Protein 2KYW (pdb70)

Sequence (87 aa):
MDEDATITYVDDDKGGAQVGDIVTVTGKTDDSTTYTVTIPDGYEYVGTDGGVVSSDGKTVTITFAADDSDNVVIHLKHGLEHHHHHHMDEDATITYVDDDKGGAQVGDIVTVTGKTDDSTTYTVTIPDGYEYVGTDGGVVSSDGKTVTITFAADDSDNVVIHLKHGLEHHHHHHMDEDATITYVDDDKGGAQVGDIVTVTGKTDDSTTYTVTIPDGYEYVGTDGGVVSSDGKTVTITFAADDSDNVVIHLKHGLEHHHHHHMDEDATITYVDDDKGGAQVGDIVTVTGKTDDSTTYTVTIPDGYEYVGTDGGVVSSDGKTVTITFAADDSDNVVIHLKHGLEHHHHHHMDEDATITYVDDDKGGAQVGDIVTVTGKTDDSTTYTVTIPDGYEYVGTDGGVVSSDGKTVTITFAADDSDNVVIHLKHGLEHHHHHHMDEDATITYVDDDKGGAQVGDIVTVTGKTDDSTTYTVTIPDGYEYVGTDGGVVSSDGKTVTITFAADDSDNVVIHLKHGLEHHHHHHMDEDATITYVDDDKGGAQVGDIVTVTGKTDDSTTYTVTIPDGYEYVGTDGGVVSSDGKTVTITFAADDSDNVVIHLKHGLEHHHHHHMDEDATITYVDDDKGGAQVGDIVTVTGKTDDSTTYTVTIPDGYEYVGTDGGVVSSDGKTVTITFAADDSDNVVIHLKHGLEHHHHHHMDEDATITYVDDDKGGAQVGDIVTVTGKTDDSTTYTVTIPDGYEYVGTDGGVVSSDGKTVTITFAADDSDNVVIHLKHGLEHHHHHHMDEDATITYVDDDKGGAQVGDIVTVTGKTDDSTTYTVTIPDGYEYVGTDGGVVSSDGKTVTITFAADDSDNVVIHLKHGLEHHHHHHMDEDATITYVDDDKGGAQVGDIVTVTGKTDDSTTYTVTIPDGYEYVGTDGGVVSSDGKTVTITFAADDSDNVVIHLKHGLEHHHHHHMDEDATITYVDDDKGGAQVGDIVTVTGKTDDSTTYTVTIPDGYEYVGTDGGVVSSDGKTVTITFAADDSDNVVIHLKHGLEHHHHHHMDEDATITYVDDDKGGAQVGDIVTVTGKTDDSTTYTVTIPDGYEYVGTDGGVVSSDGKTVTITFAADDSDNVVIHLKHGLEHHHHHHMDEDATITYVDDDKGGAQVGDIVTVTGKTDDSTTYTVTIPDGYEYVGTDGGVVSSDGKTVTITFAADDSDNVVIHLKHGLEHHHHHHMDEDATITYVDDDKGGAQVGDIVTVTGKTDDSTTYTVTIPDGYEYVGTDGGVVSSDGKTVTITFAADDSDNVVIHLKHGLEHHHHHHMDEDATITYVDDDKGGAQVGDIVTVTGKTDDSTTYTVTIPDGYEYVGTDGGVVSSDGKTVTITFAADDSDNVVIHLKHGLEHHHHHH

CATH classification: 3.10.20.320

Radius of gyration: 13.81 Å; Cα contacts (8 Å, |Δi|>4): 197; chains: 1; bounding box: 30×42×24 Å

InterPro domains:
  IPR019931 LPXTG cell wall anchor motif [PF00746] (2972-3014)
  IPR019931 LPXTG cell wall anchor motif [PS50847] (2978-3017)
  IPR022263 KxYKxGKxW signal peptide [PF19258] (18-51)
  IPR022263 KxYKxGKxW signal peptide [TIGR03715] (20-42)
  IPR039715 Zinc finger CCHC domain-containing protein 10 [PTHR13491] (155-263)
  IPR041495 Mub B2-like domain [PF17966] (796-896)
  IPR041495 Mub B2-like domain [PF17966] (988-1091)
  IPR041495 Mub B2-like domain [PF17966] (1184-1286)
  IPR041495 Mub B2-like domain [PF17966] (1383-1483)
  IPR041495 Mub B2-like domain [PF17966] (1576-1679)
  IPR041495 Mub B2-like domain [PF17966] (1772-1871)
  IPR041495 Mub B2-like domain [PF17966] (1902-2004)
  IPR041495 Mub B2-like domain [PF17966] (2035-2137)
  IPR041495 Mub B2-like domain [PF17966] (2168-2269)
  IPR041495 Mub B2-like domain [PF17966] (2300-2401)
  IPR041495 Mub B2-like domain [PF17966] (2432-2532)
  IPR041495 Mub B2-like domain [PF17966] (2563-2664)
  IPR041495 Mub B2-like domain [PF17966] (2695-2792)
  IPR041495 Mub B2-like domain [PF17966] (2825-2921)

Organism: Pediococcus pentosaceus (strain ATCC 25745 / CCUG 21536 / LMG 10740 / 183-1w) (NCBI:txid278197)

Foldseek 3Di:
DKFKAKEWEFEVVVVGHTDPDIDIDIGAQVDKDKAADDADPQKAFDDKFAFDADPRRGIGMARGDPVHRNNMYTYIYGPDDDDPPDD

B-factor: mean 37.83, std 23.38, range [0.03, 75.55]

Nearest PDB structures (foldseek):
  2kyw-assembly1_A  TM=8.623E-01  e=5.096E-13  Pediococcus pentosaceus ATCC 25745
  7yl6-assembly1_A  TM=8.262E-01  e=1.524E-02  Lactococcus lactis subsp. lactis
  7yl4-assembly2_B  TM=8.220E-01  e=3.193E-02  Lactococcus lactis subsp. lactis
  7yl5-assembly2_B  TM=7.245E-01  e=5.033E-02  Lactococcus lactis subsp. lactis
  3irz-assembly1_A  TM=5.062E-01  e=4.372E-01  Staphylococcus saprophyticus subsp. saprophyticus ATCC 15305 = NCTC 7292

Solvent-accessible surface area: 5656 Å² total; per-residue (Å²): 200,119,10,47,0,30,1,25,12,20,5,48,69,130,84,38,52,96,11,52,101,82,44,96,46,87,21,84,80,136,79,82,51,117,48,84,13,85,96,23,78,23,30,87,77,72,22,25,69,53,4,111,63,43,134,76,8,129,50,0,63,0,55,6,20,83,145,110,31,20,84,0,40,0,51,0,88,74,41,173,108,159,179,95,143,108,123

Secondary structure (DSSP, 8-state):
--EEEEEEEEETTTTTEEEEEEEEEEE-TT-EEEEE----TTEEEEEEESSEE-TTSSEEEEE--SSS---EEEEEEE----SS---

Structure (mmCIF, N/CA/C/O backbone):
data_2KYW
#
_entry.id   2KYW
#
loop_
_atom_site.group_PDB
_atom_site.id
_atom_site.type_symbol
_atom_site.label_atom_id
_atom_site.label_alt_id
_atom_site.label_comp_id
_atom_site.label_asym_id
_atom_site.label_entity_id
_atom_site.label_seq_id
_atom_site.pdbx_PDB_ins_code
_atom_site.Cartn_x
_atom_site.Cartn_y
_atom_site.Cartn_z
_atom_site.occupancy
_atom_site.B_iso_or_equiv
_atom_site.auth_seq_id
_atom_site.auth_comp_id
_atom_site.auth_asym_id
_atom_site.auth_atom_id
_atom_site.pdbx_PDB_model_num
ATOM 1 N N . MET A 1 1 ? -5.724 23.740 1.746 1.00 33.00 1 MET A N 1
ATOM 2 C CA . MET A 1 1 ? -4.728 22.754 2.253 1.00 21.21 1 MET A CA 1
ATOM 3 C C . MET A 1 1 ? -4.930 21.362 1.620 1.00 72.02 1 MET A C 1
ATOM 4 O O . MET A 1 1 ? -6.016 20.788 1.696 1.00 30.21 1 MET A O 1
ATOM 20 N N . ASP A 1 2 ? -3.863 20.847 0.980 1.00 61.22 2 ASP A N 1
ATOM 21 C CA . ASP A 1 2 ? -3.816 19.473 0.441 1.00 50.33 2 ASP A CA 1
ATOM 22 C C . ASP A 1 2 ? -3.270 18.490 1.507 1.00 33.04 2 ASP A C 1
ATOM 23 O O . ASP A 1 2 ? -2.279 18.783 2.186 1.00 5.31 2 ASP A O 1
ATOM 32 N N . GLU A 1 3 ? -3.930 17.332 1.653 1.00 55.44 3 GLU A N 1
ATOM 33 C CA . GLU A 1 3 ? -3.468 16.231 2.528 1.00 22.31 3 GLU A CA 1
ATOM 34 C C . GLU A 1 3 ? -3.090 14.991 1.683 1.00 62.31 3 GLU A C 1
ATOM 35 O O . GLU A 1 3 ? -3.711 14.702 0.653 1.00 64.33 3 GLU A O 1
ATOM 47 N N . ASP A 1 4 ? -2.053 14.268 2.140 1.00 23.23 4 ASP A N 1
ATOM 48 C CA . ASP A 1 4 ? -1.403 13.183 1.372 1.00 25.11 4 ASP A CA 1
ATOM 49 C C . ASP A 1 4 ? -1.721 11.772 1.916 1.00 74.34 4 ASP A C 1
ATOM 50 O O . ASP A 1 4 ? -2.300 11.601 2.999 1.00 22.44 4 ASP A O 1
ATOM 59 N N . ALA A 1 5 ? -1.333 10.778 1.108 1.00 2.04 5 ALA A N 1
ATOM 60 C CA . ALA A 1 5 ? -1.367 9.350 1.444 1.00 4.44 5 ALA A CA 1
ATOM 61 C C . ALA A 1 5 ? -0.193 8.655 0.714 1.00 24.41 5 ALA A C 1
ATOM 62 O O . ALA A 1 5 ? -0.114 8.694 -0.522 1.00 22.11 5 ALA A O 1
ATOM 69 N N . THR A 1 6 ? 0.739 8.051 1.473 1.00 53.02 6 THR A N 1
ATOM 70 C CA . THR A 1 6 ? 1.939 7.401 0.897 1.00 14.41 6 THR A CA 1
ATOM 71 C C . THR A 1 6 ? 1.791 5.873 0.952 1.00 13.22 6 THR A C 1
ATOM 72 O O . THR A 1 6 ? 1.599 5.290 2.022 1.00 64.33 6 THR A O 1
ATOM 83 N N . ILE A 1 7 ? 1.905 5.231 -0.215 1.00 14.31 7 ILE A N 1
ATOM 84 C CA . ILE A 1 7 ? 1.740 3.775 -0.356 1.00 72.24 7 ILE A CA 1
ATOM 85 C C . ILE A 1 7 ? 3.131 3.133 -0.503 1.00 51.21 7 ILE A C 1
ATOM 86 O O . ILE A 1 7 ? 3.711 3.122 -1.597 1.00 4.33 7 ILE A O 1
ATOM 102 N N . THR A 1 8 ? 3.675 2.614 0.599 1.00 20.34 8 THR A N 1
ATOM 103 C CA . THR A 1 8 ? 5.049 2.087 0.629 1.00 45.30 8 THR A CA 1
ATOM 104 C C . THR A 1 8 ? 5.025 0.548 0.673 1.00 12.41 8 THR A C 1
ATOM 105 O O . THR A 1 8 ? 4.585 -0.051 1.669 1.00 41.05 8 THR A O 1
ATOM 116 N N . TYR A 1 9 ? 5.466 -0.085 -0.429 1.00 71.13 9 TYR A N 1
ATOM 117 C CA . TYR A 1 9 ? 5.713 -1.536 -0.469 1.00 3.33 9 TYR A CA 1
ATOM 118 C C . TYR A 1 9 ? 7.001 -1.846 0.320 1.00 15.45 9 TYR A C 1
ATOM 119 O O . TYR A 1 9 ? 8.050 -1.248 0.066 1.00 43.33 9 TYR A O 1
ATOM 137 N N . VAL A 1 10 ? 6.890 -2.741 1.305 1.00 43.04 10 VAL A N 1
ATOM 138 C CA . VAL A 1 10 ? 8.014 -3.159 2.168 1.00 24.34 10 VAL A CA 1
ATOM 139 C C . VAL A 1 10 ? 8.147 -4.689 2.171 1.00 72.42 10 VAL A C 1
ATOM 140 O O . VAL A 1 10 ? 7.156 -5.412 2.002 1.00 21.11 10 VAL A O 1
ATOM 153 N N . ASP A 1 11 ? 9.376 -5.177 2.367 1.00 4.35 11 ASP A N 1
ATOM 154 C CA . ASP A 1 11 ? 9.665 -6.614 2.381 1.00 12.45 11 ASP A CA 1
ATOM 155 C C . ASP A 1 11 ? 9.595 -7.138 3.828 1.00 43.30 11 ASP A C 1
ATOM 156 O O . ASP A 1 11 ? 10.551 -7.018 4.597 1.00 41.34 11 ASP A O 1
ATOM 165 N N . ASP A 1 12 ? 8.431 -7.701 4.175 1.00 22.25 12 ASP A N 1
ATOM 166 C CA . ASP A 1 12 ? 8.138 -8.285 5.495 1.00 1.43 12 ASP A CA 1
ATOM 167 C C . ASP A 1 12 ? 9.073 -9.485 5.840 1.00 13.54 12 ASP A C 1
ATOM 168 O O . ASP A 1 12 ? 9.210 -9.855 7.008 1.00 25.32 12 ASP A O 1
ATOM 177 N N . ASP A 1 13 ? 9.706 -10.080 4.810 1.00 63.43 13 ASP A N 1
ATOM 178 C CA . ASP A 1 13 ? 10.701 -11.169 4.976 1.00 62.04 13 ASP A CA 1
ATOM 179 C C . ASP A 1 13 ? 12.098 -10.597 5.350 1.00 23.23 13 ASP A C 1
ATOM 180 O O . ASP A 1 13 ? 12.895 -11.262 6.016 1.00 54.13 13 ASP A O 1
ATOM 189 N N . LYS A 1 14 ? 12.370 -9.342 4.943 1.00 14.40 14 LYS A N 1
ATOM 190 C CA . LYS A 1 14 ? 13.700 -8.699 5.091 1.00 12.33 14 LYS A CA 1
ATOM 191 C C . LYS A 1 14 ? 13.623 -7.496 6.078 1.00 12.14 14 LYS A C 1
ATOM 192 O O . LYS A 1 14 ? 14.231 -6.437 5.862 1.00 73.01 14 LYS A O 1
ATOM 211 N N . GLY A 1 15 ? 12.872 -7.699 7.179 1.00 44.42 15 GLY A N 1
ATOM 212 C CA . GLY A 1 15 ? 12.733 -6.702 8.260 1.00 4.03 15 GLY A CA 1
ATOM 213 C C . GLY A 1 15 ? 12.098 -5.365 7.842 1.00 24.13 15 GLY A C 1
ATOM 214 O O . GLY A 1 15 ? 12.392 -4.318 8.430 1.00 65.35 15 GLY A O 1
ATOM 218 N N . GLY A 1 16 ? 11.229 -5.409 6.820 1.00 13.42 16 GLY A N 1
ATOM 219 C CA . GLY A 1 16 ? 10.515 -4.221 6.322 1.00 15.44 16 GLY A CA 1
ATOM 220 C C . GLY A 1 16 ? 11.323 -3.343 5.348 1.00 71.40 16 GLY A C 1
ATOM 221 O O . GLY A 1 16 ? 11.027 -2.155 5.205 1.00 71.42 16 GLY A O 1
ATOM 225 N N . ALA A 1 17 ? 12.336 -3.928 4.669 1.00 72.33 17 ALA A N 1
ATOM 226 C CA . ALA A 1 17 ? 13.168 -3.204 3.665 1.00 34.21 17 ALA A CA 1
ATOM 227 C C . ALA A 1 17 ? 12.372 -2.948 2.360 1.00 41.24 17 ALA A C 1
ATOM 228 O O . ALA A 1 17 ? 11.782 -3.868 1.814 1.00 55.21 17 ALA A O 1
ATOM 235 N N . GLN A 1 18 ? 12.411 -1.709 1.851 1.00 65.32 18 GLN A N 1
ATOM 236 C CA . GLN A 1 18 ? 11.482 -1.238 0.788 1.00 2.33 18 GLN A CA 1
ATOM 237 C C . GLN A 1 18 ? 11.588 -2.044 -0.547 1.00 3.02 18 GLN A C 1
ATOM 238 O O . GLN A 1 18 ? 12.681 -2.262 -1.078 1.00 72.25 18 GLN A O 1
ATOM 252 N N . VAL A 1 19 ? 10.417 -2.466 -1.068 1.00 55.11 19 VAL A N 1
ATOM 253 C CA . VAL A 1 19 ? 10.279 -3.109 -2.393 1.00 12.52 19 VAL A CA 1
ATOM 254 C C . VAL A 1 19 ? 9.843 -2.033 -3.417 1.00 34.00 19 VAL A C 1
ATOM 255 O O . VAL A 1 19 ? 8.726 -1.510 -3.336 1.00 61.23 19 VAL A O 1
ATOM 268 N N . GLY A 1 20 ? 10.738 -1.689 -4.354 1.00 31.24 20 GLY A N 1
ATOM 269 C CA . GLY A 1 20 ? 10.456 -0.650 -5.353 1.00 2.51 20 GLY A CA 1
ATOM 270 C C . GLY A 1 20 ? 10.564 0.773 -4.794 1.00 13.21 20 GLY A C 1
ATOM 271 O O . GLY A 1 20 ? 11.658 1.211 -4.414 1.00 21.15 20 GLY A O 1
ATOM 275 N N . ASP A 1 21 ? 9.424 1.488 -4.724 1.00 25.35 21 ASP A N 1
ATOM 276 C CA . ASP A 1 21 ? 9.382 2.895 -4.266 1.00 64.52 21 ASP A CA 1
ATOM 277 C C . ASP A 1 21 ? 8.030 3.253 -3.592 1.00 61.20 21 ASP A C 1
ATOM 278 O O . ASP A 1 21 ? 7.078 2.463 -3.599 1.00 33.23 21 ASP A O 1
ATOM 287 N N . ILE A 1 22 ? 7.980 4.464 -2.996 1.00 4.44 22 ILE A N 1
ATOM 288 C CA . ILE A 1 22 ? 6.760 5.024 -2.374 1.00 71.15 22 ILE A CA 1
ATOM 289 C C . ILE A 1 22 ? 5.839 5.649 -3.453 1.00 55.24 22 ILE A C 1
ATOM 290 O O . ILE A 1 22 ? 6.303 6.423 -4.297 1.00 43.11 22 ILE A O 1
ATOM 306 N N . VAL A 1 23 ? 4.534 5.326 -3.405 1.00 10.42 23 VAL A N 1
ATOM 307 C CA . VAL A 1 23 ? 3.526 5.945 -4.287 1.00 62.33 23 VAL A CA 1
ATOM 308 C C . VAL A 1 23 ? 2.894 7.155 -3.552 1.00 43.30 23 VAL A C 1
ATOM 309 O O . VAL A 1 23 ? 2.040 6.982 -2.671 1.00 64.13 23 VAL A O 1
ATOM 322 N N . THR A 1 24 ? 3.345 8.372 -3.895 1.00 63.24 24 THR A N 1
ATOM 323 C CA . THR A 1 24 ? 2.847 9.617 -3.271 1.00 5.35 24 THR A CA 1
ATOM 324 C C . THR A 1 24 ? 1.592 10.114 -4.014 1.00 23.34 24 THR A C 1
ATOM 325 O O . THR A 1 24 ? 1.687 10.609 -5.147 1.00 3.22 24 THR A O 1
ATOM 336 N N . VAL A 1 25 ? 0.416 9.948 -3.394 1.00 61.43 25 VAL A N 1
ATOM 337 C CA . VAL A 1 25 ? -0.853 10.497 -3.923 1.00 62.02 25 VAL A CA 1
ATOM 338 C C . VAL A 1 25 ? -1.420 11.552 -2.941 1.00 41.53 25 VAL A C 1
ATOM 339 O O . VAL A 1 25 ? -1.355 11.381 -1.720 1.00 4.43 25 VAL A O 1
ATOM 352 N N . THR A 1 26 ? -1.950 12.663 -3.488 1.00 44.30 26 THR A N 1
ATOM 353 C CA . THR A 1 26 ? -2.473 13.800 -2.685 1.00 14.14 26 THR A CA 1
ATOM 354 C C . THR A 1 26 ? -3.884 14.198 -3.154 1.00 65.45 26 THR A C 1
ATOM 355 O O . THR A 1 26 ? -4.271 13.934 -4.300 1.00 12.00 26 THR A O 1
ATOM 366 N N . GLY A 1 27 ? -4.639 14.831 -2.250 1.00 51.21 27 GLY A N 1
ATOM 367 C CA . GLY A 1 27 ? -6.008 15.280 -2.529 1.00 73.40 27 GLY A CA 1
ATOM 368 C C . GLY A 1 27 ? -6.654 15.924 -1.306 1.00 34.30 27 GLY A C 1
ATOM 369 O O . GLY A 1 27 ? -5.989 16.669 -0.576 1.00 31.40 27 GLY A O 1
ATOM 373 N N . LYS A 1 28 ? -7.950 15.650 -1.076 1.00 35.12 28 LYS A N 1
ATOM 374 C CA . LYS A 1 28 ? -8.683 16.181 0.100 1.00 31.10 28 LYS A CA 1
ATOM 375 C C . LYS A 1 28 ? -9.310 15.018 0.908 1.00 0.22 28 LYS A C 1
ATOM 376 O O . LYS A 1 28 ? -9.527 13.937 0.360 1.00 31.42 28 LYS A O 1
ATOM 395 N N . THR A 1 29 ? -9.563 15.241 2.219 1.00 32.10 29 THR A N 1
ATOM 396 C CA . THR A 1 29 ? -10.330 14.291 3.084 1.00 44.31 29 THR A CA 1
ATOM 397 C C . THR A 1 29 ? -11.724 13.922 2.485 1.00 44.32 29 THR A C 1
ATOM 398 O O . THR A 1 29 ? -12.229 12.806 2.689 1.00 42.54 29 THR A O 1
ATOM 409 N N . ASP A 1 30 ? -12.323 14.868 1.733 1.00 1.25 30 ASP A N 1
ATOM 410 C CA . ASP A 1 30 ? -13.590 14.643 0.992 1.00 64.33 30 ASP A CA 1
ATOM 411 C C . ASP A 1 30 ? -13.447 13.545 -0.103 1.00 32.20 30 ASP A C 1
ATOM 412 O O . ASP A 1 30 ? -14.414 12.843 -0.423 1.00 31.54 30 ASP A O 1
ATOM 421 N N . ASP A 1 31 ? -12.238 13.420 -0.668 1.00 44.12 31 ASP A N 1
ATOM 422 C CA . ASP A 1 31 ? -11.927 12.448 -1.734 1.00 0.11 31 ASP A CA 1
ATOM 423 C C . ASP A 1 31 ? -11.387 11.117 -1.161 1.00 42.30 31 ASP A C 1
ATOM 424 O O . ASP A 1 31 ? -10.541 11.107 -0.254 1.00 3.53 31 ASP A O 1
ATOM 433 N N . SER A 1 32 ? -11.896 9.998 -1.700 1.00 63.33 32 SER A N 1
ATOM 434 C CA . SER A 1 32 ? -11.344 8.647 -1.453 1.00 61.20 32 SER A CA 1
ATOM 435 C C . SER A 1 32 ? -10.890 8.013 -2.788 1.00 43.22 32 SER A C 1
ATOM 436 O O . SER A 1 32 ? -11.580 8.122 -3.808 1.00 65.32 32 SER A O 1
ATOM 444 N N . THR A 1 33 ? -9.725 7.352 -2.766 1.00 71.22 33 THR A N 1
ATOM 445 C CA . THR A 1 33 ? -9.133 6.679 -3.954 1.00 22.10 33 THR A CA 1
ATOM 446 C C . THR A 1 33 ? -9.188 5.140 -3.823 1.00 31.03 33 THR A C 1
ATOM 447 O O . THR A 1 33 ? -9.220 4.602 -2.721 1.00 11.40 33 THR A O 1
ATOM 458 N N . THR A 1 34 ? -9.228 4.445 -4.973 1.00 32.44 34 THR A N 1
ATOM 459 C CA . THR A 1 34 ? -9.145 2.962 -5.045 1.00 52.34 34 THR A CA 1
ATOM 460 C C . THR A 1 34 ? -7.821 2.546 -5.737 1.00 0.44 34 THR A C 1
ATOM 461 O O . THR A 1 34 ? -7.604 2.847 -6.921 1.00 42.43 34 THR A O 1
ATOM 472 N N . TYR A 1 35 ? -6.933 1.859 -4.995 1.00 65.14 35 TYR A N 1
ATOM 473 C CA . TYR A 1 35 ? -5.584 1.469 -5.480 1.00 43.05 35 TYR A CA 1
ATOM 474 C C . TYR A 1 35 ? -5.446 -0.067 -5.565 1.00 11.15 35 TYR A C 1
ATOM 475 O O . TYR A 1 35 ? -5.666 -0.766 -4.575 1.00 23.41 35 TYR A O 1
ATOM 493 N N . THR A 1 36 ? -5.063 -0.580 -6.748 1.00 34.30 36 THR A N 1
ATOM 494 C CA . THR A 1 36 ? -4.764 -2.014 -6.940 1.00 0.43 36 THR A CA 1
ATOM 495 C C . THR A 1 36 ? -3.301 -2.312 -6.524 1.00 10.43 36 THR A C 1
ATOM 496 O O . THR A 1 36 ? -2.371 -1.635 -6.975 1.00 53.34 36 THR A O 1
ATOM 507 N N . VAL A 1 37 ? -3.128 -3.331 -5.666 1.00 5.55 37 VAL A N 1
ATOM 508 C CA . VAL A 1 37 ? -1.812 -3.788 -5.177 1.00 32.02 37 VAL A CA 1
ATOM 509 C C . VAL A 1 37 ? -1.071 -4.572 -6.291 1.00 43.34 37 VAL A C 1
ATOM 510 O O . VAL A 1 37 ? -1.641 -5.475 -6.918 1.00 73.31 37 VAL A O 1
ATOM 523 N N . THR A 1 38 ? 0.202 -4.217 -6.512 1.00 62.42 38 THR A N 1
ATOM 524 C CA . THR A 1 38 ? 1.039 -4.771 -7.592 1.00 54.30 38 THR A CA 1
ATOM 525 C C . THR A 1 38 ? 2.066 -5.757 -6.999 1.00 74.05 38 THR A C 1
ATOM 526 O O . THR A 1 38 ? 2.939 -5.363 -6.220 1.00 15.14 38 THR A O 1
ATOM 537 N N . ILE A 1 39 ? 1.932 -7.046 -7.350 1.00 31.33 39 ILE A N 1
ATOM 538 C CA . ILE A 1 39 ? 2.794 -8.130 -6.824 1.00 3.14 39 ILE A CA 1
ATOM 539 C C . ILE A 1 39 ? 3.999 -8.393 -7.774 1.00 20.33 39 ILE A C 1
ATOM 540 O O . ILE A 1 39 ? 3.809 -8.916 -8.881 1.00 12.24 39 ILE A O 1
ATOM 556 N N . PRO A 1 40 ? 5.255 -7.996 -7.375 1.00 23.40 40 PRO A N 1
ATOM 557 C CA . PRO A 1 40 ? 6.463 -8.178 -8.217 1.00 62.31 40 PRO A CA 1
ATOM 558 C C . PRO A 1 40 ? 7.106 -9.595 -8.100 1.00 52.22 40 PRO A C 1
ATOM 559 O O . PRO A 1 40 ? 6.750 -10.380 -7.215 1.00 54.31 40 PRO A O 1
ATOM 570 N N . ASP A 1 41 ? 8.075 -9.879 -9.002 1.00 63.22 41 ASP A N 1
ATOM 571 C CA . ASP A 1 41 ? 8.708 -11.219 -9.165 1.00 51.32 41 ASP A CA 1
ATOM 572 C C . ASP A 1 41 ? 9.452 -11.726 -7.899 1.00 22.51 41 ASP A C 1
ATOM 573 O O . ASP A 1 41 ? 10.526 -11.219 -7.551 1.00 73.43 41 ASP A O 1
ATOM 582 N N . GLY A 1 42 ? 8.866 -12.754 -7.245 1.00 52.15 42 GLY A N 1
ATOM 583 C CA . GLY A 1 42 ? 9.463 -13.405 -6.066 1.00 54.33 42 GLY A CA 1
ATOM 584 C C . GLY A 1 42 ? 8.980 -12.848 -4.720 1.00 33.31 42 GLY A C 1
ATOM 585 O O . GLY A 1 42 ? 9.551 -13.183 -3.677 1.00 61.35 42 GLY A O 1
ATOM 589 N N . TYR A 1 43 ? 7.927 -11.999 -4.736 1.00 70.41 43 TYR A N 1
ATOM 590 C CA . TYR A 1 43 ? 7.368 -11.365 -3.508 1.00 73.51 43 TYR A CA 1
ATOM 591 C C . TYR A 1 43 ? 5.876 -11.768 -3.315 1.00 64.22 43 TYR A C 1
ATOM 592 O O . TYR A 1 43 ? 5.121 -11.852 -4.284 1.00 61.03 43 TYR A O 1
ATOM 610 N N . GLU A 1 44 ? 5.471 -12.023 -2.047 1.00 43.34 44 GLU A N 1
ATOM 611 C CA . GLU A 1 44 ? 4.142 -12.604 -1.687 1.00 15.45 44 GLU A CA 1
ATOM 612 C C . GLU A 1 44 ? 3.328 -11.617 -0.810 1.00 20.52 44 GLU A C 1
ATOM 613 O O . GLU A 1 44 ? 3.848 -11.134 0.197 1.00 31.43 44 GLU A O 1
ATOM 625 N N . TYR A 1 45 ? 2.053 -11.340 -1.174 1.00 51.22 45 TYR A N 1
ATOM 626 C CA . TYR A 1 45 ? 1.165 -10.437 -0.385 1.00 1.34 45 TYR A CA 1
ATOM 627 C C . TYR A 1 45 ? 0.874 -11.003 1.031 1.00 72.02 45 TYR A C 1
ATOM 628 O O . TYR A 1 45 ? 0.247 -12.057 1.174 1.00 25.25 45 TYR A O 1
ATOM 646 N N . VAL A 1 46 ? 1.344 -10.283 2.064 1.00 53.00 46 VAL A N 1
ATOM 647 C CA . VAL A 1 46 ? 1.129 -10.650 3.483 1.00 3.34 46 VAL A CA 1
ATOM 648 C C . VAL A 1 46 ? -0.117 -9.921 4.038 1.00 22.32 46 VAL A C 1
ATOM 649 O O . VAL A 1 46 ? -1.055 -10.553 4.543 1.00 62.24 46 VAL A O 1
ATOM 662 N N . GLY A 1 47 ? -0.112 -8.578 3.915 1.00 13.05 47 GLY A N 1
ATOM 663 C CA . GLY A 1 47 ? -1.199 -7.738 4.435 1.00 21.23 47 GLY A CA 1
ATOM 664 C C . GLY A 1 47 ? -1.001 -6.242 4.172 1.00 4.44 47 GLY A C 1
ATOM 665 O O . GLY A 1 47 ? 0.060 -5.816 3.701 1.00 70.35 47 GLY A O 1
ATOM 669 N N . THR A 1 48 ? -2.035 -5.445 4.495 1.00 15.11 48 THR A N 1
ATOM 670 C CA . THR A 1 48 ? -2.034 -3.971 4.320 1.00 22.53 48 THR A CA 1
ATOM 671 C C . THR A 1 48 ? -2.627 -3.286 5.570 1.00 34.32 48 THR A C 1
ATOM 672 O O . THR A 1 48 ? -3.610 -3.769 6.136 1.00 54.31 48 THR A O 1
ATOM 683 N N . ASP A 1 49 ? -2.023 -2.159 5.984 1.00 11.44 49 ASP A N 1
ATOM 684 C CA . ASP A 1 49 ? -2.505 -1.341 7.125 1.00 61.34 49 ASP A CA 1
ATOM 685 C C . ASP A 1 49 ? -2.591 0.153 6.734 1.00 62.14 49 ASP A C 1
ATOM 686 O O . ASP A 1 49 ? -1.883 0.609 5.831 1.00 34.44 49 ASP A O 1
ATOM 695 N N . GLY A 1 50 ? -3.478 0.894 7.417 1.00 75.33 50 GLY A N 1
ATOM 696 C CA . GLY A 1 50 ? -3.889 2.239 6.980 1.00 65.14 50 GLY A CA 1
ATOM 697 C C . GLY A 1 50 ? -5.154 2.151 6.133 1.00 73.10 50 GLY A C 1
ATOM 698 O O . GLY A 1 50 ? -6.094 1.464 6.555 1.00 62.44 50 GLY A O 1
ATOM 702 N N . GLY A 1 51 ? -5.229 2.955 5.038 1.00 3.43 51 GLY A N 1
ATOM 703 C CA . GLY A 1 51 ? -6.044 2.658 3.822 1.00 70.14 51 GLY A CA 1
ATOM 704 C C . GLY A 1 51 ? -6.906 1.379 3.867 1.00 1.30 51 GLY A C 1
ATOM 705 O O . GLY A 1 51 ? -6.362 0.265 3.925 1.00 3.45 51 GLY A O 1
ATOM 709 N N . VAL A 1 52 ? -8.237 1.549 3.803 1.00 61.45 52 VAL A N 1
ATOM 710 C CA . VAL A 1 52 ? -9.212 0.466 4.082 1.00 61.53 52 VAL A CA 1
ATOM 711 C C . VAL A 1 52 ? -9.130 -0.638 2.995 1.00 1.03 52 VAL A C 1
ATOM 712 O O . VAL A 1 52 ? -9.579 -0.445 1.865 1.00 75.40 52 VAL A O 1
ATOM 725 N N . VAL A 1 53 ? -8.541 -1.794 3.355 1.00 40.21 53 VAL A N 1
ATOM 726 C CA . VAL A 1 53 ? -8.270 -2.888 2.397 1.00 45.31 53 VAL A CA 1
ATOM 727 C C . VAL A 1 53 ? -9.561 -3.698 2.082 1.00 4.14 53 VAL A C 1
ATOM 728 O O . VAL A 1 53 ? -10.393 -3.944 2.971 1.00 62.02 53 VAL A O 1
ATOM 741 N N . SER A 1 54 ? -9.732 -4.073 0.802 1.00 71.24 54 SER A N 1
ATOM 742 C CA . SER A 1 54 ? -10.904 -4.851 0.329 1.00 12.31 54 SER A CA 1
ATOM 743 C C . SER A 1 54 ? -10.853 -6.317 0.817 1.00 55.42 54 SER A C 1
ATOM 744 O O . SER A 1 54 ? -9.800 -6.806 1.247 1.00 41.22 54 SER A O 1
ATOM 752 N N . SER A 1 55 ? -12.001 -7.022 0.719 1.00 51.15 55 SER A N 1
ATOM 753 C CA . SER A 1 55 ? -12.132 -8.437 1.159 1.00 21.05 55 SER A CA 1
ATOM 754 C C . SER A 1 55 ? -11.243 -9.401 0.331 1.00 3.21 55 SER A C 1
ATOM 755 O O . SER A 1 55 ? -10.838 -10.458 0.827 1.00 75.21 55 SER A O 1
ATOM 763 N N . ASP A 1 56 ? -10.960 -9.034 -0.933 1.00 21.24 56 ASP A N 1
ATOM 764 C CA . ASP A 1 56 ? -10.055 -9.808 -1.821 1.00 13.52 56 ASP A CA 1
ATOM 765 C C . ASP A 1 56 ? -8.554 -9.482 -1.565 1.00 63.21 56 ASP A C 1
ATOM 766 O O . ASP A 1 56 ? -7.674 -10.247 -1.981 1.00 32.01 56 ASP A O 1
ATOM 775 N N . GLY A 1 57 ? -8.276 -8.328 -0.910 1.00 23.53 57 GLY A N 1
ATOM 776 C CA . GLY A 1 57 ? -6.897 -7.908 -0.571 1.00 44.32 57 GLY A CA 1
ATOM 777 C C . GLY A 1 57 ? -6.097 -7.276 -1.730 1.00 64.45 57 GLY A C 1
ATOM 778 O O . GLY A 1 57 ? -5.121 -6.555 -1.493 1.00 74.55 57 GLY A O 1
ATOM 782 N N . LYS A 1 58 ? -6.521 -7.538 -2.982 1.00 44.32 58 LYS A N 1
ATOM 783 C CA . LYS A 1 58 ? -5.815 -7.086 -4.208 1.00 13.30 58 LYS A CA 1
ATOM 784 C C . LYS A 1 58 ? -6.100 -5.602 -4.528 1.00 34.10 58 LYS A C 1
ATOM 785 O O . LYS A 1 58 ? -5.420 -5.009 -5.359 1.00 73.33 58 LYS A O 1
ATOM 804 N N . THR A 1 59 ? -7.159 -5.040 -3.915 1.00 12.32 59 THR A N 1
ATOM 805 C CA . THR A 1 59 ? -7.483 -3.592 -3.998 1.00 24.55 59 THR A CA 1
ATOM 806 C C . THR A 1 59 ? -7.643 -2.986 -2.583 1.00 12.44 59 THR A C 1
ATOM 807 O O . THR A 1 59 ? -7.973 -3.691 -1.622 1.00 34.41 59 THR A O 1
ATOM 818 N N . VAL A 1 60 ? -7.371 -1.671 -2.465 1.00 14.50 60 VAL A N 1
ATOM 819 C CA . VAL A 1 60 ? -7.372 -0.924 -1.178 1.00 4.30 60 VAL A CA 1
ATOM 820 C C . VAL A 1 60 ? -8.045 0.465 -1.370 1.00 52.32 60 VAL A C 1
ATOM 821 O O . VAL A 1 60 ? -7.551 1.284 -2.154 1.00 41.30 60 VAL A O 1
ATOM 834 N N . THR A 1 61 ? -9.164 0.734 -0.657 1.00 42.13 61 THR A N 1
ATOM 835 C CA . THR A 1 61 ? -9.807 2.073 -0.656 1.00 64.42 61 THR A CA 1
ATOM 836 C C . THR A 1 61 ? -9.102 3.006 0.366 1.00 0.03 61 THR A C 1
ATOM 837 O O . THR A 1 61 ? -9.295 2.903 1.575 1.00 4.11 61 THR A O 1
ATOM 848 N N . ILE A 1 62 ? -8.279 3.909 -0.161 1.00 30.42 62 ILE A N 1
ATOM 849 C CA . ILE A 1 62 ? -7.463 4.873 0.613 1.00 73.41 62 ILE A CA 1
ATOM 850 C C . ILE A 1 62 ? -8.228 6.213 0.773 1.00 74.24 62 ILE A C 1
ATOM 851 O O . ILE A 1 62 ? -9.056 6.553 -0.075 1.00 65.42 62 ILE A O 1
ATOM 867 N N . THR A 1 63 ? -7.990 6.956 1.872 1.00 40.34 63 THR A N 1
ATOM 868 C CA . THR A 1 63 ? -8.572 8.314 2.060 1.00 31.42 63 THR A CA 1
ATOM 869 C C . THR A 1 63 ? -7.543 9.257 2.717 1.00 4.44 63 THR A C 1
ATOM 870 O O . THR A 1 63 ? -6.925 8.908 3.724 1.00 40.04 63 THR A O 1
ATOM 881 N N . PHE A 1 64 ? -7.413 10.465 2.149 1.00 2.24 64 PHE A N 1
ATOM 882 C CA . PHE A 1 64 ? -6.386 11.454 2.537 1.00 71.51 64 PHE A CA 1
ATOM 883 C C . PHE A 1 64 ? -6.704 12.091 3.915 1.00 61.44 64 PHE A C 1
ATOM 884 O O . PHE A 1 64 ? -7.855 12.444 4.195 1.00 71.14 64 PHE A O 1
ATOM 901 N N . ALA A 1 65 ? -5.674 12.238 4.767 1.00 75.44 65 ALA A N 1
ATOM 902 C CA . ALA A 1 65 ? -5.834 12.779 6.140 1.00 22.21 65 ALA A CA 1
ATOM 903 C C . ALA A 1 65 ? -4.756 13.836 6.458 1.00 64.52 65 ALA A C 1
ATOM 904 O O . ALA A 1 65 ? -3.573 13.620 6.195 1.00 14.43 65 ALA A O 1
ATOM 911 N N . ALA A 1 66 ? -5.178 15.000 6.985 1.00 32.31 66 ALA A N 1
ATOM 912 C CA . ALA A 1 66 ? -4.253 16.034 7.509 1.00 54.42 66 ALA A CA 1
ATOM 913 C C . ALA A 1 66 ? -3.733 15.659 8.920 1.00 51.35 66 ALA A C 1
ATOM 914 O O . ALA A 1 66 ? -2.690 16.154 9.363 1.00 51.14 66 ALA A O 1
ATOM 921 N N . ASP A 1 67 ? -4.483 14.781 9.613 1.00 42.43 67 ASP A N 1
ATOM 922 C CA . ASP A 1 67 ? -4.113 14.247 10.940 1.00 62.21 67 ASP A CA 1
ATOM 923 C C . ASP A 1 67 ? -3.056 13.118 10.806 1.00 51.22 67 ASP A C 1
ATOM 924 O O . ASP A 1 67 ? -1.925 13.237 11.290 1.00 65.12 67 ASP A O 1
ATOM 933 N N . ASP A 1 68 ? -3.451 12.034 10.119 1.00 32.40 68 ASP A N 1
ATOM 934 C CA . ASP A 1 68 ? -2.612 10.838 9.903 1.00 61.21 68 ASP A CA 1
ATOM 935 C C . ASP A 1 68 ? -1.592 11.034 8.770 1.00 12.43 68 ASP A C 1
ATOM 936 O O . ASP A 1 68 ? -0.413 10.711 8.949 1.00 74.43 68 ASP A O 1
ATOM 945 N N . SER A 1 69 ? -2.047 11.611 7.627 1.00 24.22 69 SER A N 1
ATOM 946 C CA . SER A 1 69 ? -1.384 11.432 6.304 1.00 1.23 69 SER A CA 1
ATOM 947 C C . SER A 1 69 ? -1.314 9.931 6.019 1.00 3.11 69 SER A C 1
ATOM 948 O O . SER A 1 69 ? -0.395 9.271 6.483 1.00 41.13 69 SER A O 1
ATOM 956 N N . ASP A 1 70 ? -2.277 9.415 5.245 1.00 4.02 70 ASP A N 1
ATOM 957 C CA . ASP A 1 70 ? -2.673 7.993 5.280 1.00 54.12 70 ASP A CA 1
ATOM 958 C C . ASP A 1 70 ? -1.551 7.077 4.738 1.00 14.33 70 ASP A C 1
ATOM 959 O O . ASP A 1 70 ? -1.513 6.725 3.552 1.00 33.43 70 ASP A O 1
ATOM 968 N N . ASN A 1 71 ? -0.596 6.776 5.631 1.00 14.12 71 ASN A N 1
ATOM 969 C CA . ASN A 1 71 ? 0.542 5.879 5.330 1.00 65.45 71 ASN A CA 1
ATOM 970 C C . ASN A 1 71 ? 0.043 4.421 5.164 1.00 23.53 71 ASN A C 1
ATOM 971 O O . ASN A 1 71 ? -0.186 3.711 6.153 1.00 4.30 71 ASN A O 1
ATOM 982 N N . VAL A 1 72 ? -0.168 4.013 3.903 1.00 20.22 72 VAL A N 1
ATOM 983 C CA . VAL A 1 72 ? -0.609 2.654 3.550 1.00 53.03 72 VAL A CA 1
ATOM 984 C C . VAL A 1 72 ? 0.636 1.750 3.392 1.00 12.04 72 VAL A C 1
ATOM 985 O O . VAL A 1 72 ? 1.464 1.970 2.502 1.00 3.01 72 VAL A O 1
ATOM 998 N N . VAL A 1 73 ? 0.760 0.727 4.254 1.00 41.10 73 VAL A N 1
ATOM 999 C CA . VAL A 1 73 ? 1.949 -0.149 4.307 1.00 11.15 73 VAL A CA 1
ATOM 1000 C C . VAL A 1 73 ? 1.594 -1.558 3.787 1.00 24.52 73 VAL A C 1
ATOM 1001 O O . VAL A 1 73 ? 0.840 -2.296 4.433 1.00 2.14 73 VAL A O 1
ATOM 1014 N N . ILE A 1 74 ? 2.134 -1.918 2.608 1.00 70.13 74 ILE A N 1
ATOM 1015 C CA . ILE A 1 74 ? 1.892 -3.230 1.974 1.00 3.30 74 ILE A CA 1
ATOM 1016 C C . ILE A 1 74 ? 3.105 -4.164 2.221 1.00 12.44 74 ILE A C 1
ATOM 1017 O O . ILE A 1 74 ? 4.188 -3.965 1.666 1.00 13.45 74 ILE A O 1
ATOM 1033 N N . HIS A 1 75 ? 2.894 -5.170 3.082 1.00 20.24 75 HIS A N 1
ATOM 1034 C CA . HIS A 1 75 ? 3.931 -6.132 3.511 1.00 42.23 75 HIS A CA 1
ATOM 1035 C C . HIS A 1 75 ? 4.075 -7.278 2.474 1.00 12.32 75 HIS A C 1
ATOM 1036 O O . HIS A 1 75 ? 3.062 -7.840 2.042 1.00 41.54 75 HIS A O 1
ATOM 1051 N N . LEU A 1 76 ? 5.330 -7.617 2.082 1.00 45.42 76 LEU A N 1
ATOM 1052 C CA . LEU A 1 76 ? 5.618 -8.701 1.094 1.00 73.40 76 LEU A CA 1
ATOM 1053 C C . LEU A 1 76 ? 6.739 -9.651 1.608 1.00 73.42 76 LEU A C 1
ATOM 1054 O O . LEU A 1 76 ? 7.752 -9.193 2.107 1.00 21.23 76 LEU A O 1
ATOM 1070 N N . LYS A 1 77 ? 6.579 -10.976 1.437 1.00 24.55 77 LYS A N 1
ATOM 1071 C CA . LYS A 1 77 ? 7.644 -11.969 1.788 1.00 14.14 77 LYS A CA 1
ATOM 1072 C C . LYS A 1 77 ? 8.294 -12.564 0.525 1.00 51.22 77 LYS A C 1
ATOM 1073 O O . LYS A 1 77 ? 7.827 -12.342 -0.579 1.00 73.40 77 LYS A O 1
ATOM 1092 N N . HIS A 1 78 ? 9.387 -13.326 0.699 1.00 43.50 78 HIS A N 1
ATOM 1093 C CA . HIS A 1 78 ? 10.075 -13.994 -0.431 1.00 5.43 78 HIS A CA 1
ATOM 1094 C C . HIS A 1 78 ? 9.480 -15.397 -0.691 1.00 71.31 78 HIS A C 1
ATOM 1095 O O . HIS A 1 78 ? 9.368 -16.213 0.233 1.00 12.14 78 HIS A O 1
ATOM 1110 N N . GLY A 1 79 ? 9.115 -15.668 -1.961 1.00 61.01 79 GLY A N 1
ATOM 1111 C CA . GLY A 1 79 ? 8.547 -16.964 -2.361 1.00 13.22 79 GLY A CA 1
ATOM 1112 C C . GLY A 1 79 ? 9.615 -17.933 -2.873 1.00 65.11 79 GLY A C 1
ATOM 1113 O O . GLY A 1 79 ? 10.589 -18.219 -2.165 1.00 61.30 79 GLY A O 1
ATOM 1117 N N . LEU A 1 80 ? 9.443 -18.443 -4.106 1.00 35.21 80 LEU A N 1
ATOM 1118 C CA . LEU A 1 80 ? 10.422 -19.350 -4.749 1.00 72.44 80 LEU A CA 1
ATOM 1119 C C . LEU A 1 80 ? 11.002 -18.681 -6.017 1.00 50.23 80 LEU A C 1
ATOM 1120 O O . LEU A 1 80 ? 10.305 -18.533 -7.031 1.00 50.11 80 LEU A O 1
ATOM 1136 N N . GLU A 1 81 ? 12.276 -18.246 -5.931 1.00 60.43 81 GLU A N 1
ATOM 1137 C CA . GLU A 1 81 ? 12.984 -17.597 -7.052 1.00 35.30 81 GLU A CA 1
ATOM 1138 C C . GLU A 1 81 ? 13.315 -18.609 -8.178 1.00 44.41 81 GLU A C 1
ATOM 1139 O O . GLU A 1 81 ? 13.987 -19.616 -7.943 1.00 64.05 81 GLU A O 1
ATOM 1151 N N . HIS A 1 82 ? 12.833 -18.314 -9.400 1.00 70.33 82 HIS A N 1
ATOM 1152 C CA . HIS A 1 82 ? 13.067 -19.151 -10.606 1.00 52.24 82 HIS A CA 1
ATOM 1153 C C . HIS A 1 82 ? 14.211 -18.549 -11.490 1.00 2.24 82 HIS A C 1
ATOM 1154 O O . HIS A 1 82 ? 14.273 -18.791 -12.701 1.00 64.21 82 HIS A O 1
ATOM 1169 N N . HIS A 1 83 ? 15.118 -17.778 -10.837 1.00 12.25 83 HIS A N 1
ATOM 1170 C CA . HIS A 1 83 ? 16.316 -17.156 -11.462 1.00 64.42 83 HIS A CA 1
ATOM 1171 C C . HIS A 1 83 ? 15.950 -16.125 -12.571 1.00 71.44 83 HIS A C 1
ATOM 1172 O O . HIS A 1 83 ? 15.885 -16.467 -13.761 1.00 64.11 83 HIS A O 1
ATOM 1187 N N . HIS A 1 84 ? 15.678 -14.867 -12.146 1.00 34.33 84 HIS A N 1
ATOM 1188 C CA . HIS A 1 84 ? 15.415 -13.722 -13.063 1.00 22.05 84 HIS A CA 1
ATOM 1189 C C . HIS A 1 84 ? 15.434 -12.362 -12.309 1.00 64.23 84 HIS A C 1
ATOM 1190 O O . HIS A 1 84 ? 15.720 -12.312 -11.107 1.00 72.22 84 HIS A O 1
ATOM 1205 N N . HIS A 1 85 ? 15.135 -11.277 -13.058 1.00 73.44 85 HIS A N 1
ATOM 1206 C CA . HIS A 1 85 ? 15.113 -9.880 -12.555 1.00 41.00 85 HIS A CA 1
ATOM 1207 C C . HIS A 1 85 ? 14.184 -9.694 -11.315 1.00 11.51 85 HIS A C 1
ATOM 1208 O O . HIS A 1 85 ? 12.971 -9.926 -11.391 1.00 64.41 85 HIS A O 1
ATOM 1223 N N . HIS A 1 86 ? 14.781 -9.277 -10.182 1.00 51.54 86 HIS A N 1
ATOM 1224 C CA . HIS A 1 86 ? 14.039 -8.916 -8.947 1.00 62.24 86 HIS A CA 1
ATOM 1225 C C . HIS A 1 86 ? 13.489 -7.475 -9.065 1.00 12.34 86 HIS A C 1
ATOM 1226 O O . HIS A 1 86 ? 14.120 -6.631 -9.708 1.00 41.51 86 HIS A O 1
ATOM 1241 N N . HIS A 1 87 ? 12.335 -7.192 -8.431 1.00 12.42 87 HIS A N 1
ATOM 1242 C CA . HIS A 1 87 ? 11.685 -5.862 -8.526 1.00 2.15 87 HIS A CA 1
ATOM 1243 C C . HIS A 1 87 ? 10.712 -5.649 -7.350 1.00 14.11 87 HIS A C 1
ATOM 1244 O O . HIS A 1 87 ? 10.317 -4.524 -7.034 1.00 5.51 87 HIS A O 1
ATOM 1259 N N . MET A 1 1 ? -6.557 23.852 -0.654 1.00 31.00 1 MET A N 2
ATOM 1260 C CA . MET A 1 1 ? -5.274 23.094 -0.654 1.00 73.12 1 MET A CA 2
ATOM 1261 C C . MET A 1 1 ? -5.542 21.584 -0.450 1.00 45.45 1 MET A C 2
ATOM 1262 O O . MET A 1 1 ? -6.327 21.200 0.424 1.00 43.11 1 MET A O 2
ATOM 1278 N N . ASP A 1 2 ? -4.877 20.730 -1.246 1.00 11.31 2 ASP A N 2
ATOM 1279 C CA . ASP A 1 2 ? -5.079 19.264 -1.215 1.00 50.32 2 ASP A CA 2
ATOM 1280 C C . ASP A 1 2 ? -3.985 18.564 -0.378 1.00 4.21 2 ASP A C 2
ATOM 1281 O O . ASP A 1 2 ? -2.926 19.141 -0.085 1.00 35.12 2 ASP A O 2
ATOM 1290 N N . GLU A 1 3 ? -4.266 17.312 0.003 1.00 34.41 3 GLU A N 2
ATOM 1291 C CA . GLU A 1 3 ? -3.376 16.488 0.840 1.00 10.31 3 GLU A CA 2
ATOM 1292 C C . GLU A 1 3 ? -2.795 15.300 0.038 1.00 15.25 3 GLU A C 2
ATOM 1293 O O . GLU A 1 3 ? -3.454 14.749 -0.851 1.00 75.24 3 GLU A O 2
ATOM 1305 N N . ASP A 1 4 ? -1.545 14.918 0.366 1.00 62.55 4 ASP A N 2
ATOM 1306 C CA . ASP A 1 4 ? -0.837 13.790 -0.265 1.00 20.41 4 ASP A CA 2
ATOM 1307 C C . ASP A 1 4 ? -0.706 12.620 0.746 1.00 25.33 4 ASP A C 2
ATOM 1308 O O . ASP A 1 4 ? -0.168 12.798 1.847 1.00 71.20 4 ASP A O 2
ATOM 1317 N N . ALA A 1 5 ? -1.189 11.432 0.350 1.00 41.45 5 ALA A N 2
ATOM 1318 C CA . ALA A 1 5 ? -1.236 10.218 1.201 1.00 0.11 5 ALA A CA 2
ATOM 1319 C C . ALA A 1 5 ? -0.181 9.191 0.730 1.00 14.15 5 ALA A C 2
ATOM 1320 O O . ALA A 1 5 ? -0.042 8.954 -0.474 1.00 21.51 5 ALA A O 2
ATOM 1327 N N . THR A 1 6 ? 0.520 8.549 1.686 1.00 64.22 6 THR A N 2
ATOM 1328 C CA . THR A 1 6 ? 1.712 7.706 1.403 1.00 54.22 6 THR A CA 2
ATOM 1329 C C . THR A 1 6 ? 1.357 6.203 1.313 1.00 73.33 6 THR A C 2
ATOM 1330 O O . THR A 1 6 ? 0.558 5.692 2.092 1.00 1.42 6 THR A O 2
ATOM 1341 N N . ILE A 1 7 ? 1.970 5.516 0.329 1.00 71.43 7 ILE A N 2
ATOM 1342 C CA . ILE A 1 7 ? 1.788 4.065 0.063 1.00 44.13 7 ILE A CA 2
ATOM 1343 C C . ILE A 1 7 ? 3.180 3.395 -0.021 1.00 14.15 7 ILE A C 2
ATOM 1344 O O . ILE A 1 7 ? 3.928 3.638 -0.978 1.00 41.32 7 ILE A O 2
ATOM 1360 N N . THR A 1 8 ? 3.532 2.560 0.960 1.00 53.12 8 THR A N 2
ATOM 1361 C CA . THR A 1 8 ? 4.875 1.951 1.049 1.00 31.14 8 THR A CA 2
ATOM 1362 C C . THR A 1 8 ? 4.794 0.412 0.948 1.00 32.01 8 THR A C 2
ATOM 1363 O O . THR A 1 8 ? 4.309 -0.253 1.870 1.00 65.30 8 THR A O 2
ATOM 1374 N N . TYR A 1 9 ? 5.266 -0.148 -0.183 1.00 61.33 9 TYR A N 2
ATOM 1375 C CA . TYR A 1 9 ? 5.498 -1.605 -0.318 1.00 53.44 9 TYR A CA 2
ATOM 1376 C C . TYR A 1 9 ? 6.750 -1.985 0.499 1.00 43.02 9 TYR A C 2
ATOM 1377 O O . TYR A 1 9 ? 7.755 -1.289 0.420 1.00 33.23 9 TYR A O 2
ATOM 1395 N N . VAL A 1 10 ? 6.667 -3.056 1.298 1.00 1.22 10 VAL A N 2
ATOM 1396 C CA . VAL A 1 10 ? 7.774 -3.534 2.164 1.00 35.33 10 VAL A CA 2
ATOM 1397 C C . VAL A 1 10 ? 7.944 -5.058 2.021 1.00 3.23 10 VAL A C 2
ATOM 1398 O O . VAL A 1 10 ? 7.066 -5.748 1.489 1.00 72.43 10 VAL A O 2
ATOM 1411 N N . ASP A 1 11 ? 9.079 -5.576 2.518 1.00 44.50 11 ASP A N 2
ATOM 1412 C CA . ASP A 1 11 ? 9.366 -7.016 2.546 1.00 62.30 11 ASP A CA 2
ATOM 1413 C C . ASP A 1 11 ? 9.744 -7.439 3.980 1.00 62.15 11 ASP A C 2
ATOM 1414 O O . ASP A 1 11 ? 10.768 -6.998 4.517 1.00 54.13 11 ASP A O 2
ATOM 1423 N N . ASP A 1 12 ? 8.903 -8.294 4.581 1.00 23.34 12 ASP A N 2
ATOM 1424 C CA . ASP A 1 12 ? 9.059 -8.785 5.960 1.00 53.23 12 ASP A CA 2
ATOM 1425 C C . ASP A 1 12 ? 10.303 -9.700 6.144 1.00 24.42 12 ASP A C 2
ATOM 1426 O O . ASP A 1 12 ? 10.852 -9.775 7.246 1.00 34.12 12 ASP A O 2
ATOM 1435 N N . ASP A 1 13 ? 10.764 -10.381 5.064 1.00 45.15 13 ASP A N 2
ATOM 1436 C CA . ASP A 1 13 ? 12.027 -11.183 5.106 1.00 41.41 13 ASP A CA 2
ATOM 1437 C C . ASP A 1 13 ? 13.279 -10.263 5.039 1.00 2.31 13 ASP A C 2
ATOM 1438 O O . ASP A 1 13 ? 14.411 -10.722 5.219 1.00 30.15 13 ASP A O 2
ATOM 1447 N N . LYS A 1 14 ? 13.056 -8.960 4.778 1.00 31.41 14 LYS A N 2
ATOM 1448 C CA . LYS A 1 14 ? 14.079 -7.900 4.910 1.00 1.12 14 LYS A CA 2
ATOM 1449 C C . LYS A 1 14 ? 13.806 -7.046 6.177 1.00 11.24 14 LYS A C 2
ATOM 1450 O O . LYS A 1 14 ? 14.323 -5.933 6.308 1.00 3.21 14 LYS A O 2
ATOM 1469 N N . GLY A 1 15 ? 13.001 -7.595 7.118 1.00 60.34 15 GLY A N 2
ATOM 1470 C CA . GLY A 1 15 ? 12.628 -6.902 8.365 1.00 32.14 15 GLY A CA 2
ATOM 1471 C C . GLY A 1 15 ? 11.675 -5.720 8.164 1.00 33.31 15 GLY A C 2
ATOM 1472 O O . GLY A 1 15 ? 11.705 -4.751 8.930 1.00 34.20 15 GLY A O 2
ATOM 1476 N N . GLY A 1 16 ? 10.821 -5.815 7.128 1.00 15.23 16 GLY A N 2
ATOM 1477 C CA . GLY A 1 16 ? 9.878 -4.744 6.769 1.00 24.13 16 GLY A CA 2
ATOM 1478 C C . GLY A 1 16 ? 10.537 -3.578 6.016 1.00 21.14 16 GLY A C 2
ATOM 1479 O O . GLY A 1 16 ? 10.093 -2.434 6.135 1.00 63.12 16 GLY A O 2
ATOM 1483 N N . ALA A 1 17 ? 11.599 -3.876 5.229 1.00 21.42 17 ALA A N 2
ATOM 1484 C CA . ALA A 1 17 ? 12.329 -2.863 4.415 1.00 4.20 17 ALA A CA 2
ATOM 1485 C C . ALA A 1 17 ? 11.624 -2.634 3.057 1.00 63.31 17 ALA A C 2
ATOM 1486 O O . ALA A 1 17 ? 11.188 -3.595 2.420 1.00 50.45 17 ALA A O 2
ATOM 1493 N N . GLN A 1 18 ? 11.561 -1.363 2.603 1.00 4.53 18 GLN A N 2
ATOM 1494 C CA . GLN A 1 18 ? 10.728 -0.970 1.439 1.00 23.13 18 GLN A CA 2
ATOM 1495 C C . GLN A 1 18 ? 11.256 -1.536 0.087 1.00 52.44 18 GLN A C 2
ATOM 1496 O O . GLN A 1 18 ? 12.462 -1.596 -0.155 1.00 32.32 18 GLN A O 2
ATOM 1510 N N . VAL A 1 19 ? 10.315 -1.957 -0.777 1.00 14.24 19 VAL A N 2
ATOM 1511 C CA . VAL A 1 19 ? 10.602 -2.501 -2.122 1.00 73.04 19 VAL A CA 2
ATOM 1512 C C . VAL A 1 19 ? 10.290 -1.416 -3.176 1.00 54.02 19 VAL A C 2
ATOM 1513 O O . VAL A 1 19 ? 9.117 -1.078 -3.395 1.00 13.40 19 VAL A O 2
ATOM 1526 N N . GLY A 1 20 ? 11.349 -0.868 -3.809 1.00 42.42 20 GLY A N 2
ATOM 1527 C CA . GLY A 1 20 ? 11.213 0.269 -4.730 1.00 2.43 20 GLY A CA 2
ATOM 1528 C C . GLY A 1 20 ? 11.032 1.611 -4.009 1.00 11.34 20 GLY A C 2
ATOM 1529 O O . GLY A 1 20 ? 11.438 1.767 -2.847 1.00 0.50 20 GLY A O 2
ATOM 1533 N N . ASP A 1 21 ? 10.439 2.589 -4.710 1.00 14.53 21 ASP A N 2
ATOM 1534 C CA . ASP A 1 21 ? 10.147 3.928 -4.145 1.00 2.54 21 ASP A CA 2
ATOM 1535 C C . ASP A 1 21 ? 8.703 3.975 -3.589 1.00 73.33 21 ASP A C 2
ATOM 1536 O O . ASP A 1 21 ? 7.832 3.211 -4.027 1.00 74.04 21 ASP A O 2
ATOM 1545 N N . ILE A 1 22 ? 8.465 4.876 -2.621 1.00 51.41 22 ILE A N 2
ATOM 1546 C CA . ILE A 1 22 ? 7.125 5.099 -2.033 1.00 24.12 22 ILE A CA 2
ATOM 1547 C C . ILE A 1 22 ? 6.188 5.787 -3.067 1.00 50.11 22 ILE A C 2
ATOM 1548 O O . ILE A 1 22 ? 6.547 6.803 -3.665 1.00 64.53 22 ILE A O 2
ATOM 1564 N N . VAL A 1 23 ? 4.983 5.224 -3.246 1.00 41.14 23 VAL A N 2
ATOM 1565 C CA . VAL A 1 23 ? 3.955 5.751 -4.164 1.00 32.10 23 VAL A CA 2
ATOM 1566 C C . VAL A 1 23 ? 3.022 6.675 -3.358 1.00 21.01 23 VAL A C 2
ATOM 1567 O O . VAL A 1 23 ? 2.724 6.382 -2.208 1.00 14.33 23 VAL A O 2
ATOM 1580 N N . THR A 1 24 ? 2.589 7.805 -3.930 1.00 11.33 24 THR A N 2
ATOM 1581 C CA . THR A 1 24 ? 1.652 8.727 -3.232 1.00 52.13 24 THR A CA 2
ATOM 1582 C C . THR A 1 24 ? 0.470 9.141 -4.132 1.00 14.31 24 THR A C 2
ATOM 1583 O O . THR A 1 24 ? 0.608 9.284 -5.355 1.00 55.14 24 THR A O 2
ATOM 1594 N N . VAL A 1 25 ? -0.698 9.322 -3.497 1.00 75.23 25 VAL A N 2
ATOM 1595 C CA . VAL A 1 25 ? -1.947 9.778 -4.152 1.00 72.44 25 VAL A CA 2
ATOM 1596 C C . VAL A 1 25 ? -2.377 11.153 -3.574 1.00 41.12 25 VAL A C 2
ATOM 1597 O O . VAL A 1 25 ? -2.290 11.377 -2.369 1.00 21.24 25 VAL A O 2
ATOM 1610 N N . THR A 1 26 ? -2.835 12.080 -4.439 1.00 44.11 26 THR A N 2
ATOM 1611 C CA . THR A 1 26 ? -3.213 13.458 -4.018 1.00 43.10 26 THR A CA 2
ATOM 1612 C C . THR A 1 26 ? -4.731 13.711 -4.184 1.00 70.24 26 THR A C 2
ATOM 1613 O O . THR A 1 26 ? -5.343 13.267 -5.159 1.00 13.02 26 THR A O 2
ATOM 1624 N N . GLY A 1 27 ? -5.313 14.416 -3.206 1.00 24.34 27 GLY A N 2
ATOM 1625 C CA . GLY A 1 27 ? -6.733 14.790 -3.204 1.00 62.20 27 GLY A CA 2
ATOM 1626 C C . GLY A 1 27 ? -7.129 15.486 -1.902 1.00 54.32 27 GLY A C 2
ATOM 1627 O O . GLY A 1 27 ? -6.332 15.557 -0.968 1.00 65.22 27 GLY A O 2
ATOM 1631 N N . LYS A 1 28 ? -8.373 15.972 -1.816 1.00 73.12 28 LYS A N 2
ATOM 1632 C CA . LYS A 1 28 ? -8.848 16.739 -0.650 1.00 42.01 28 LYS A CA 2
ATOM 1633 C C . LYS A 1 28 ? -9.246 15.758 0.473 1.00 55.21 28 LYS A C 2
ATOM 1634 O O . LYS A 1 28 ? -9.584 14.606 0.194 1.00 40.41 28 LYS A O 2
ATOM 1653 N N . THR A 1 29 ? -9.189 16.214 1.739 1.00 4.31 29 THR A N 2
ATOM 1654 C CA . THR A 1 29 ? -9.571 15.401 2.920 1.00 12.43 29 THR A CA 2
ATOM 1655 C C . THR A 1 29 ? -11.011 14.818 2.841 1.00 25.32 29 THR A C 2
ATOM 1656 O O . THR A 1 29 ? -11.294 13.759 3.418 1.00 12.40 29 THR A O 2
ATOM 1667 N N . ASP A 1 30 ? -11.898 15.524 2.119 1.00 61.10 30 ASP A N 2
ATOM 1668 C CA . ASP A 1 30 ? -13.299 15.105 1.890 1.00 70.30 30 ASP A CA 2
ATOM 1669 C C . ASP A 1 30 ? -13.419 13.914 0.899 1.00 33.53 30 ASP A C 2
ATOM 1670 O O . ASP A 1 30 ? -14.487 13.303 0.785 1.00 31.05 30 ASP A O 2
ATOM 1679 N N . ASP A 1 31 ? -12.334 13.600 0.176 1.00 14.43 31 ASP A N 2
ATOM 1680 C CA . ASP A 1 31 ? -12.314 12.527 -0.844 1.00 72.21 31 ASP A CA 2
ATOM 1681 C C . ASP A 1 31 ? -11.636 11.245 -0.317 1.00 31.23 31 ASP A C 2
ATOM 1682 O O . ASP A 1 31 ? -10.754 11.295 0.549 1.00 0.12 31 ASP A O 2
ATOM 1691 N N . SER A 1 32 ? -12.060 10.101 -0.872 1.00 53.44 32 SER A N 2
ATOM 1692 C CA . SER A 1 32 ? -11.382 8.796 -0.712 1.00 22.42 32 SER A CA 2
ATOM 1693 C C . SER A 1 32 ? -11.091 8.216 -2.111 1.00 25.45 32 SER A C 2
ATOM 1694 O O . SER A 1 32 ? -11.932 8.296 -3.017 1.00 40.45 32 SER A O 2
ATOM 1702 N N . THR A 1 33 ? -9.906 7.626 -2.272 1.00 10.52 33 THR A N 2
ATOM 1703 C CA . THR A 1 33 ? -9.450 7.027 -3.559 1.00 74.44 33 THR A CA 2
ATOM 1704 C C . THR A 1 33 ? -9.256 5.504 -3.416 1.00 2.22 33 THR A C 2
ATOM 1705 O O . THR A 1 33 ? -9.131 4.996 -2.311 1.00 35.01 33 THR A O 2
ATOM 1716 N N . THR A 1 34 ? -9.240 4.780 -4.546 1.00 63.33 34 THR A N 2
ATOM 1717 C CA . THR A 1 34 ? -8.946 3.326 -4.574 1.00 55.41 34 THR A CA 2
ATOM 1718 C C . THR A 1 34 ? -7.626 3.078 -5.336 1.00 3.23 34 THR A C 2
ATOM 1719 O O . THR A 1 34 ? -7.470 3.512 -6.483 1.00 12.34 34 THR A O 2
ATOM 1730 N N . TYR A 1 35 ? -6.685 2.383 -4.683 1.00 61.11 35 TYR A N 2
ATOM 1731 C CA . TYR A 1 35 ? -5.362 2.047 -5.247 1.00 13.33 35 TYR A CA 2
ATOM 1732 C C . TYR A 1 35 ? -5.245 0.523 -5.475 1.00 45.21 35 TYR A C 2
ATOM 1733 O O . TYR A 1 35 ? -5.543 -0.257 -4.568 1.00 64.44 35 TYR A O 2
ATOM 1751 N N . THR A 1 36 ? -4.789 0.109 -6.675 1.00 2.44 36 THR A N 2
ATOM 1752 C CA . THR A 1 36 ? -4.552 -1.315 -6.995 1.00 42.50 36 THR A CA 2
ATOM 1753 C C . THR A 1 36 ? -3.151 -1.758 -6.509 1.00 64.42 36 THR A C 2
ATOM 1754 O O . THR A 1 36 ? -2.126 -1.230 -6.964 1.00 51.33 36 THR A O 2
ATOM 1765 N N . VAL A 1 37 ? -3.134 -2.717 -5.574 1.00 13.12 37 VAL A N 2
ATOM 1766 C CA . VAL A 1 37 ? -1.914 -3.364 -5.067 1.00 4.44 37 VAL A CA 2
ATOM 1767 C C . VAL A 1 37 ? -1.383 -4.390 -6.104 1.00 61.03 37 VAL A C 2
ATOM 1768 O O . VAL A 1 37 ? -2.061 -5.381 -6.412 1.00 52.31 37 VAL A O 2
ATOM 1781 N N . THR A 1 38 ? -0.179 -4.138 -6.640 1.00 63.43 38 THR A N 2
ATOM 1782 C CA . THR A 1 38 ? 0.460 -4.999 -7.664 1.00 4.03 38 THR A CA 2
ATOM 1783 C C . THR A 1 38 ? 1.554 -5.886 -7.026 1.00 61.51 38 THR A C 2
ATOM 1784 O O . THR A 1 38 ? 2.524 -5.376 -6.450 1.00 75.15 38 THR A O 2
ATOM 1795 N N . ILE A 1 39 ? 1.380 -7.217 -7.127 1.00 54.11 39 ILE A N 2
ATOM 1796 C CA . ILE A 1 39 ? 2.293 -8.210 -6.510 1.00 44.21 39 ILE A CA 2
ATOM 1797 C C . ILE A 1 39 ? 3.437 -8.601 -7.499 1.00 11.14 39 ILE A C 2
ATOM 1798 O O . ILE A 1 39 ? 3.149 -9.098 -8.592 1.00 71.33 39 ILE A O 2
ATOM 1814 N N . PRO A 1 40 ? 4.748 -8.358 -7.146 1.00 41.24 40 PRO A N 2
ATOM 1815 C CA . PRO A 1 40 ? 5.905 -8.755 -7.996 1.00 23.14 40 PRO A CA 2
ATOM 1816 C C . PRO A 1 40 ? 6.204 -10.277 -7.921 1.00 44.33 40 PRO A C 2
ATOM 1817 O O . PRO A 1 40 ? 6.069 -10.890 -6.855 1.00 13.33 40 PRO A O 2
ATOM 1828 N N . ASP A 1 41 ? 6.609 -10.869 -9.066 1.00 24.30 41 ASP A N 2
ATOM 1829 C CA . ASP A 1 41 ? 7.011 -12.296 -9.152 1.00 71.11 41 ASP A CA 2
ATOM 1830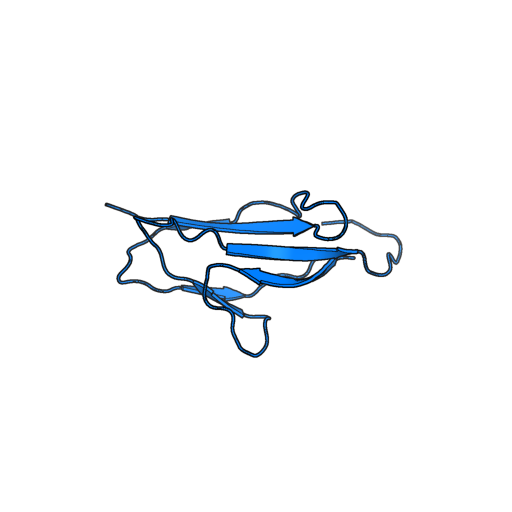 C C . ASP A 1 41 ? 8.284 -12.563 -8.298 1.00 72.34 41 ASP A C 2
ATOM 1831 O O . ASP A 1 41 ? 9.331 -11.949 -8.523 1.00 21.14 41 ASP A O 2
ATOM 1840 N N . GLY A 1 42 ? 8.155 -13.473 -7.316 1.00 50.33 42 GLY A N 2
ATOM 1841 C CA . GLY A 1 42 ? 9.201 -13.741 -6.310 1.00 51.43 42 GLY A CA 2
ATOM 1842 C C . GLY A 1 42 ? 8.817 -13.237 -4.908 1.00 15.40 42 GLY A C 2
ATOM 1843 O O . GLY A 1 42 ? 9.313 -13.755 -3.900 1.00 32.51 42 GLY A O 2
ATOM 1847 N N . TYR A 1 43 ? 7.931 -12.211 -4.853 1.00 20.53 43 TYR A N 2
ATOM 1848 C CA . TYR A 1 43 ? 7.402 -11.633 -3.591 1.00 0.23 43 TYR A CA 2
ATOM 1849 C C . TYR A 1 43 ? 5.941 -12.103 -3.361 1.00 60.45 43 TYR A C 2
ATOM 1850 O O . TYR A 1 43 ? 5.086 -11.925 -4.224 1.00 73.34 43 TYR A O 2
ATOM 1868 N N . GLU A 1 44 ? 5.670 -12.671 -2.177 1.00 71.23 44 GLU A N 2
ATOM 1869 C CA . GLU A 1 44 ? 4.364 -13.255 -1.821 1.00 53.51 44 GLU A CA 2
ATOM 1870 C C . GLU A 1 44 ? 3.565 -12.263 -0.952 1.00 44.43 44 GLU A C 2
ATOM 1871 O O . GLU A 1 44 ? 4.098 -11.727 0.028 1.00 43.30 44 GLU A O 2
ATOM 1883 N N . TYR A 1 45 ? 2.297 -12.017 -1.326 1.00 21.51 45 TYR A N 2
ATOM 1884 C CA . TYR A 1 45 ? 1.389 -11.120 -0.579 1.00 13.25 45 TYR A CA 2
ATOM 1885 C C . TYR A 1 45 ? 1.077 -11.683 0.830 1.00 63.52 45 TYR A C 2
ATOM 1886 O O . TYR A 1 45 ? 0.473 -12.753 0.965 1.00 62.03 45 TYR A O 2
ATOM 1904 N N . VAL A 1 46 ? 1.521 -10.954 1.868 1.00 12.41 46 VAL A N 2
ATOM 1905 C CA . VAL A 1 46 ? 1.259 -11.305 3.282 1.00 14.05 46 VAL A CA 2
ATOM 1906 C C . VAL A 1 46 ? -0.006 -10.576 3.784 1.00 73.41 46 VAL A C 2
ATOM 1907 O O . VAL A 1 46 ? -0.842 -11.161 4.484 1.00 65.45 46 VAL A O 2
ATOM 1920 N N . GLY A 1 47 ? -0.129 -9.287 3.417 1.00 51.12 47 GLY A N 2
ATOM 1921 C CA . GLY A 1 47 ? -1.281 -8.471 3.810 1.00 70.14 47 GLY A CA 2
ATOM 1922 C C . GLY A 1 47 ? -1.113 -6.981 3.506 1.00 63.40 47 GLY A C 2
ATOM 1923 O O . GLY A 1 47 ? -0.142 -6.573 2.875 1.00 53.14 47 GLY A O 2
ATOM 1927 N N . THR A 1 48 ? -2.091 -6.176 3.956 1.00 4.21 48 THR A N 2
ATOM 1928 C CA . THR A 1 48 ? -2.081 -4.695 3.830 1.00 24.41 48 THR A CA 2
ATOM 1929 C C . THR A 1 48 ? -2.445 -4.051 5.187 1.00 43.24 48 THR A C 2
ATOM 1930 O O . THR A 1 48 ? -3.350 -4.519 5.888 1.00 32.52 48 THR A O 2
ATOM 1941 N N . ASP A 1 49 ? -1.740 -2.965 5.531 1.00 43.15 49 ASP A N 2
ATOM 1942 C CA . ASP A 1 49 ? -1.849 -2.276 6.834 1.00 1.25 49 ASP A CA 2
ATOM 1943 C C . ASP A 1 49 ? -2.159 -0.765 6.631 1.00 54.44 49 ASP A C 2
ATOM 1944 O O . ASP A 1 49 ? -1.827 -0.199 5.588 1.00 51.02 49 ASP A O 2
ATOM 1953 N N . GLY A 1 50 ? -2.832 -0.140 7.623 1.00 54.24 50 GLY A N 2
ATOM 1954 C CA . GLY A 1 50 ? -3.117 1.311 7.606 1.00 43.54 50 GLY A CA 2
ATOM 1955 C C . GLY A 1 50 ? -4.479 1.641 6.980 1.00 54.44 50 GLY A C 2
ATOM 1956 O O . GLY A 1 50 ? -5.427 1.987 7.691 1.00 1.22 50 GLY A O 2
ATOM 1960 N N . GLY A 1 51 ? -4.577 1.502 5.643 1.00 70.22 51 GLY A N 2
ATOM 1961 C CA . GLY A 1 51 ? -5.840 1.736 4.911 1.00 54.41 51 GLY A CA 2
ATOM 1962 C C . GLY A 1 51 ? -6.758 0.504 4.885 1.00 52.11 51 GLY A C 2
ATOM 1963 O O . GLY A 1 51 ? -6.348 -0.590 5.289 1.00 14.24 51 GLY A O 2
ATOM 1967 N N . VAL A 1 52 ? -7.993 0.675 4.368 1.00 63.34 52 VAL A N 2
ATOM 1968 C CA . VAL A 1 52 ? -9.008 -0.414 4.340 1.00 50.34 52 VAL A CA 2
ATOM 1969 C C . VAL A 1 52 ? -8.821 -1.271 3.066 1.00 44.14 52 VAL A C 2
ATOM 1970 O O . VAL A 1 52 ? -9.122 -0.817 1.955 1.00 52.44 52 VAL A O 2
ATOM 1983 N N . VAL A 1 53 ? -8.311 -2.502 3.235 1.00 62.44 53 VAL A N 2
ATOM 1984 C CA . VAL A 1 53 ? -8.025 -3.415 2.108 1.00 64.04 53 VAL A CA 2
ATOM 1985 C C . VAL A 1 53 ? -9.294 -4.200 1.682 1.00 75.52 53 VAL A C 2
ATOM 1986 O O . VAL A 1 53 ? -10.171 -4.490 2.505 1.00 72.31 53 VAL A O 2
ATOM 1999 N N . SER A 1 54 ? -9.386 -4.511 0.375 1.00 13.55 54 SER A N 2
ATOM 2000 C CA . SER A 1 54 ? -10.450 -5.373 -0.188 1.00 30.11 54 SER A CA 2
ATOM 2001 C C . SER A 1 54 ? -10.274 -6.846 0.267 1.00 12.11 54 SER A C 2
ATOM 2002 O O . SER A 1 54 ? -9.177 -7.259 0.667 1.00 33.03 54 SER A O 2
ATOM 2010 N N . SER A 1 55 ? -11.362 -7.631 0.165 1.00 24.53 55 SER A N 2
ATOM 2011 C CA . SER A 1 55 ? -11.414 -9.042 0.648 1.00 4.33 55 SER A CA 2
ATOM 2012 C C . SER A 1 55 ? -10.410 -9.969 -0.078 1.00 32.13 55 SER A C 2
ATOM 2013 O O . SER A 1 55 ? -9.904 -10.924 0.516 1.00 72.41 55 SER A O 2
ATOM 2021 N N . ASP A 1 56 ? -10.123 -9.673 -1.361 1.00 20.32 56 ASP A N 2
ATOM 2022 C CA . ASP A 1 56 ? -9.164 -10.454 -2.185 1.00 75.21 56 ASP A CA 2
ATOM 2023 C C . ASP A 1 56 ? -7.707 -9.916 -2.069 1.00 43.24 56 ASP A C 2
ATOM 2024 O O . ASP A 1 56 ? -6.763 -10.566 -2.529 1.00 10.43 56 ASP A O 2
ATOM 2033 N N . GLY A 1 57 ? -7.545 -8.724 -1.451 1.00 72.33 57 GLY A N 2
ATOM 2034 C CA . GLY A 1 57 ? -6.227 -8.084 -1.283 1.00 75.33 57 GLY A CA 2
ATOM 2035 C C . GLY A 1 57 ? -5.679 -7.401 -2.546 1.00 5.54 57 GLY A C 2
ATOM 2036 O O . GLY A 1 57 ? -4.505 -7.019 -2.583 1.00 12.54 57 GLY A O 2
ATOM 2040 N N . LYS A 1 58 ? -6.537 -7.233 -3.570 1.00 35.52 58 LYS A N 2
ATOM 2041 C CA . LYS A 1 58 ? -6.158 -6.618 -4.869 1.00 13.01 58 LYS A CA 2
ATOM 2042 C C . LYS A 1 58 ? -6.096 -5.077 -4.789 1.00 42.01 58 LYS A C 2
ATOM 2043 O O . LYS A 1 58 ? -5.281 -4.455 -5.461 1.00 43.23 58 LYS A O 2
ATOM 2062 N N . THR A 1 59 ? -7.004 -4.471 -4.002 1.00 53.32 59 THR A N 2
ATOM 2063 C CA . THR A 1 59 ? -7.140 -2.991 -3.895 1.00 34.53 59 THR A CA 2
ATOM 2064 C C . THR A 1 59 ? -7.206 -2.531 -2.422 1.00 0.41 59 THR A C 2
ATOM 2065 O O . THR A 1 59 ? -7.400 -3.341 -1.515 1.00 64.44 59 THR A O 2
ATOM 2076 N N . VAL A 1 60 ? -7.028 -1.211 -2.210 1.00 3.44 60 VAL A N 2
ATOM 2077 C CA . VAL A 1 60 ? -7.107 -0.563 -0.879 1.00 72.51 60 VAL A CA 2
ATOM 2078 C C . VAL A 1 60 ? -7.684 0.875 -1.010 1.00 60.11 60 VAL A C 2
ATOM 2079 O O . VAL A 1 60 ? -7.243 1.646 -1.868 1.00 74.23 60 VAL A O 2
ATOM 2092 N N . THR A 1 61 ? -8.686 1.232 -0.176 1.00 2.32 61 THR A N 2
ATOM 2093 C CA . THR A 1 61 ? -9.245 2.608 -0.161 1.00 0.30 61 THR A CA 2
ATOM 2094 C C . THR A 1 61 ? -8.461 3.508 0.830 1.00 31.54 61 THR A C 2
ATOM 2095 O O . THR A 1 61 ? -8.285 3.176 2.012 1.00 31.12 61 THR A O 2
ATOM 2106 N N . ILE A 1 62 ? -7.939 4.621 0.295 1.00 13.15 62 ILE A N 2
ATOM 2107 C CA . ILE A 1 62 ? -7.078 5.576 1.018 1.00 34.23 62 ILE A CA 2
ATOM 2108 C C . ILE A 1 62 ? -7.786 6.945 1.115 1.00 61.42 62 ILE A C 2
ATOM 2109 O O . ILE A 1 62 ? -8.077 7.567 0.089 1.00 10.11 62 ILE A O 2
ATOM 2125 N N . THR A 1 63 ? -8.047 7.421 2.337 1.00 60.23 63 THR A N 2
ATOM 2126 C CA . THR A 1 63 ? -8.722 8.722 2.556 1.00 24.41 63 THR A CA 2
ATOM 2127 C C . THR A 1 63 ? -7.702 9.750 3.083 1.00 2.15 63 THR A C 2
ATOM 2128 O O . THR A 1 63 ? -6.967 9.476 4.042 1.00 61.00 63 THR A O 2
ATOM 2139 N N . PHE A 1 64 ? -7.668 10.927 2.443 1.00 3.04 64 PHE A N 2
ATOM 2140 C CA . PHE A 1 64 ? -6.631 11.960 2.672 1.00 1.04 64 PHE A CA 2
ATOM 2141 C C . PHE A 1 64 ? -6.856 12.681 4.022 1.00 20.55 64 PHE A C 2
ATOM 2142 O O . PHE A 1 64 ? -8.000 12.978 4.381 1.00 62.31 64 PHE A O 2
ATOM 2159 N N . ALA A 1 65 ? -5.769 12.945 4.772 1.00 14.53 65 ALA A N 2
ATOM 2160 C CA . ALA A 1 65 ? -5.865 13.538 6.129 1.00 71.22 65 ALA A CA 2
ATOM 2161 C C . ALA A 1 65 ? -4.602 14.335 6.513 1.00 60.14 65 ALA A C 2
ATOM 2162 O O . ALA A 1 65 ? -3.496 14.022 6.066 1.00 51.25 65 ALA A O 2
ATOM 2169 N N . ALA A 1 66 ? -4.785 15.327 7.406 1.00 3.22 66 ALA A N 2
ATOM 2170 C CA . ALA A 1 66 ? -3.681 16.089 8.046 1.00 0.51 66 ALA A CA 2
ATOM 2171 C C . ALA A 1 66 ? -3.057 15.296 9.241 1.00 14.52 66 ALA A C 2
ATOM 2172 O O . ALA A 1 66 ? -2.402 15.868 10.119 1.00 21.34 66 ALA A O 2
ATOM 2179 N N . ASP A 1 67 ? -3.241 13.962 9.228 1.00 64.31 67 ASP A N 2
ATOM 2180 C CA . ASP A 1 67 ? -2.833 13.045 10.298 1.00 61.40 67 ASP A CA 2
ATOM 2181 C C . ASP A 1 67 ? -2.083 11.833 9.691 1.00 53.51 67 ASP A C 2
ATOM 2182 O O . ASP A 1 67 ? -2.270 11.503 8.515 1.00 1.13 67 ASP A O 2
ATOM 2191 N N . ASP A 1 68 ? -1.274 11.150 10.528 1.00 63.34 68 ASP A N 2
ATOM 2192 C CA . ASP A 1 68 ? -0.444 9.985 10.119 1.00 72.33 68 ASP A CA 2
ATOM 2193 C C . ASP A 1 68 ? -1.278 8.748 9.676 1.00 15.32 68 ASP A C 2
ATOM 2194 O O . ASP A 1 68 ? -0.719 7.785 9.155 1.00 54.41 68 ASP A O 2
ATOM 2203 N N . SER A 1 69 ? -2.607 8.796 9.878 1.00 24.33 69 SER A N 2
ATOM 2204 C CA . SER A 1 69 ? -3.551 7.726 9.464 1.00 33.54 69 SER A CA 2
ATOM 2205 C C . SER A 1 69 ? -3.649 7.539 7.924 1.00 12.14 69 SER A C 2
ATOM 2206 O O . SER A 1 69 ? -4.234 6.556 7.462 1.00 41.12 69 SER A O 2
ATOM 2214 N N . ASP A 1 70 ? -3.069 8.474 7.141 1.00 50.25 70 ASP A N 2
ATOM 2215 C CA . ASP A 1 70 ? -3.070 8.426 5.656 1.00 2.22 70 ASP A CA 2
ATOM 2216 C C . ASP A 1 70 ? -2.277 7.208 5.095 1.00 4.21 70 ASP A C 2
ATOM 2217 O O . ASP A 1 70 ? -2.602 6.687 4.016 1.00 13.01 70 ASP A O 2
ATOM 2226 N N . ASN A 1 71 ? -1.232 6.800 5.849 1.00 42.24 71 ASN A N 2
ATOM 2227 C CA . ASN A 1 71 ? -0.257 5.771 5.427 1.00 41.44 71 ASN A CA 2
ATOM 2228 C C . ASN A 1 71 ? -0.903 4.382 5.162 1.00 64.31 71 ASN A C 2
ATOM 2229 O O . ASN A 1 71 ? -1.744 3.904 5.932 1.00 50.12 71 ASN A O 2
ATOM 2240 N N . VAL A 1 72 ? -0.523 3.768 4.035 1.00 11.12 72 VAL A N 2
ATOM 2241 C CA . VAL A 1 72 ? -0.887 2.379 3.697 1.00 62.34 72 VAL A CA 2
ATOM 2242 C C . VAL A 1 72 ? 0.401 1.582 3.420 1.00 33.12 72 VAL A C 2
ATOM 2243 O O . VAL A 1 72 ? 1.124 1.880 2.470 1.00 43.43 72 VAL A O 2
ATOM 2256 N N . VAL A 1 73 ? 0.667 0.557 4.241 1.00 51.11 73 VAL A N 2
ATOM 2257 C CA . VAL A 1 73 ? 1.886 -0.267 4.141 1.00 33.25 73 VAL A CA 2
ATOM 2258 C C . VAL A 1 73 ? 1.530 -1.669 3.604 1.00 12.14 73 VAL A C 2
ATOM 2259 O O . VAL A 1 73 ? 0.852 -2.449 4.282 1.00 61.20 73 VAL A O 2
ATOM 2272 N N . ILE A 1 74 ? 1.984 -1.973 2.378 1.00 10.20 74 ILE A N 2
ATOM 2273 C CA . ILE A 1 74 ? 1.757 -3.280 1.735 1.00 25.02 74 ILE A CA 2
ATOM 2274 C C . ILE A 1 74 ? 2.858 -4.267 2.178 1.00 55.13 74 ILE A C 2
ATOM 2275 O O . ILE A 1 74 ? 4.029 -4.049 1.891 1.00 53.52 74 ILE A O 2
ATOM 2291 N N . HIS A 1 75 ? 2.474 -5.351 2.860 1.00 31.04 75 HIS A N 2
ATOM 2292 C CA . HIS A 1 75 ? 3.422 -6.347 3.397 1.00 71.15 75 HIS A CA 2
ATOM 2293 C C . HIS A 1 75 ? 3.593 -7.521 2.418 1.00 63.41 75 HIS A C 2
ATOM 2294 O O . HIS A 1 75 ? 2.621 -8.202 2.070 1.00 25.35 75 HIS A O 2
ATOM 2309 N N . LEU A 1 76 ? 4.838 -7.719 1.967 1.00 42.31 76 LEU A N 2
ATOM 2310 C CA . LEU A 1 76 ? 5.243 -8.826 1.074 1.00 64.24 76 LEU A CA 2
ATOM 2311 C C . LEU A 1 76 ? 6.341 -9.662 1.762 1.00 1.22 76 LEU A C 2
ATOM 2312 O O . LEU A 1 76 ? 6.869 -9.268 2.794 1.00 73.42 76 LEU A O 2
ATOM 2328 N N . LYS A 1 77 ? 6.662 -10.824 1.197 1.00 42.10 77 LYS A N 2
ATOM 2329 C CA . LYS A 1 77 ? 7.771 -11.678 1.687 1.00 14.24 77 LYS A CA 2
ATOM 2330 C C . LYS A 1 77 ? 8.475 -12.345 0.495 1.00 1.30 77 LYS A C 2
ATOM 2331 O O . LYS A 1 77 ? 8.015 -12.236 -0.625 1.00 72.11 77 LYS A O 2
ATOM 2350 N N . HIS A 1 78 ? 9.606 -13.012 0.725 1.00 73.21 78 HIS A N 2
ATOM 2351 C CA . HIS A 1 78 ? 10.301 -13.779 -0.337 1.00 55.42 78 HIS A CA 2
ATOM 2352 C C . HIS A 1 78 ? 9.820 -15.243 -0.377 1.00 45.41 78 HIS A C 2
ATOM 2353 O O . HIS A 1 78 ? 9.443 -15.819 0.653 1.00 54.31 78 HIS A O 2
ATOM 2368 N N . GLY A 1 79 ? 9.796 -15.817 -1.592 1.00 3.20 79 GLY A N 2
ATOM 2369 C CA . GLY A 1 79 ? 9.533 -17.248 -1.795 1.00 71.12 79 GLY A CA 2
ATOM 2370 C C . GLY A 1 79 ? 10.798 -18.029 -2.161 1.00 52.25 79 GLY A C 2
ATOM 2371 O O . GLY A 1 79 ? 11.897 -17.686 -1.713 1.00 3.43 79 GLY A O 2
ATOM 2375 N N . LEU A 1 80 ? 10.646 -19.089 -2.972 1.00 2.40 80 LEU A N 2
ATOM 2376 C CA . LEU A 1 80 ? 11.793 -19.874 -3.488 1.00 41.54 80 LEU A CA 2
ATOM 2377 C C . LEU A 1 80 ? 12.468 -19.131 -4.673 1.00 64.41 80 LEU A C 2
ATOM 2378 O O . LEU A 1 80 ? 11.827 -18.904 -5.708 1.00 41.05 80 LEU A O 2
ATOM 2394 N N . GLU A 1 81 ? 13.757 -18.750 -4.506 1.00 11.52 81 GLU A N 2
ATOM 2395 C CA . GLU A 1 81 ? 14.506 -17.954 -5.511 1.00 63.12 81 GLU A CA 2
ATOM 2396 C C . GLU A 1 81 ? 14.778 -18.762 -6.814 1.00 31.34 81 GLU A C 2
ATOM 2397 O O . GLU A 1 81 ? 15.104 -19.952 -6.770 1.00 24.30 81 GLU A O 2
ATOM 2409 N N . HIS A 1 82 ? 14.637 -18.089 -7.970 1.00 50.14 82 HIS A N 2
ATOM 2410 C CA . HIS A 1 82 ? 14.802 -18.703 -9.307 1.00 40.50 82 HIS A CA 2
ATOM 2411 C C . HIS A 1 82 ? 16.081 -18.166 -9.990 1.00 31.41 82 HIS A C 2
ATOM 2412 O O . HIS A 1 82 ? 16.082 -17.067 -10.557 1.00 75.14 82 HIS A O 2
ATOM 2427 N N . HIS A 1 83 ? 17.187 -18.930 -9.887 1.00 64.11 83 HIS A N 2
ATOM 2428 C CA . HIS A 1 83 ? 18.495 -18.577 -10.507 1.00 31.44 83 HIS A CA 2
ATOM 2429 C C . HIS A 1 83 ? 19.115 -19.793 -11.238 1.00 11.44 83 HIS A C 2
ATOM 2430 O O . HIS A 1 83 ? 18.778 -20.943 -10.954 1.00 24.22 83 HIS A O 2
ATOM 2445 N N . HIS A 1 84 ? 20.038 -19.512 -12.167 1.00 41.42 84 HIS A N 2
ATOM 2446 C CA . HIS A 1 84 ? 20.747 -20.544 -12.967 1.00 3.33 84 HIS A CA 2
ATOM 2447 C C . HIS A 1 84 ? 22.157 -20.815 -12.393 1.00 73.45 84 HIS A C 2
ATOM 2448 O O . HIS A 1 84 ? 22.538 -20.235 -11.373 1.00 42.44 84 HIS A O 2
ATOM 2463 N N . HIS A 1 85 ? 22.917 -21.714 -13.046 1.00 41.04 85 HIS A N 2
ATOM 2464 C CA . HIS A 1 85 ? 24.320 -22.009 -12.667 1.00 20.23 85 HIS A CA 2
ATOM 2465 C C . HIS A 1 85 ? 25.248 -20.809 -13.000 1.00 52.23 85 HIS A C 2
ATOM 2466 O O . HIS A 1 85 ? 25.111 -20.195 -14.065 1.00 32.23 85 HIS A O 2
ATOM 2481 N N . HIS A 1 86 ? 26.194 -20.498 -12.086 1.00 3.20 86 HIS A N 2
ATOM 2482 C CA . HIS A 1 86 ? 27.137 -19.369 -12.246 1.00 64.31 86 HIS A CA 2
ATOM 2483 C C . HIS A 1 86 ? 28.048 -19.570 -13.487 1.00 51.25 86 HIS A C 2
ATOM 2484 O O . HIS A 1 86 ? 28.662 -20.633 -13.647 1.00 52.23 86 HIS A O 2
ATOM 2499 N N . HIS A 1 87 ? 28.125 -18.530 -14.338 1.00 23.05 87 HIS A N 2
ATOM 2500 C CA . HIS A 1 87 ? 28.921 -18.535 -15.589 1.00 72.11 87 HIS A CA 2
ATOM 2501 C C . HIS A 1 87 ? 30.427 -18.723 -15.308 1.00 23.00 87 HIS A C 2
ATOM 2502 O O . HIS A 1 87 ? 30.990 -18.079 -14.421 1.00 2.45 87 HIS A O 2
ATOM 2517 N N . MET A 1 1 ? -5.307 23.660 3.105 1.00 25.54 1 MET A N 3
ATOM 2518 C CA . MET A 1 1 ? -4.364 22.552 2.788 1.00 53.31 1 MET A CA 3
ATOM 2519 C C . MET A 1 1 ? -5.050 21.476 1.916 1.00 41.12 1 MET A C 3
ATOM 2520 O O . MET A 1 1 ? -6.243 21.223 2.069 1.00 40.43 1 MET A O 3
ATOM 2536 N N . ASP A 1 2 ? -4.294 20.874 0.977 1.00 73.33 2 ASP A N 3
ATOM 2537 C CA . ASP A 1 2 ? -4.710 19.649 0.257 1.00 45.30 2 ASP A CA 3
ATOM 2538 C C . ASP A 1 2 ? -3.949 18.439 0.828 1.00 44.23 2 ASP A C 3
ATOM 2539 O O . ASP A 1 2 ? -2.757 18.536 1.146 1.00 53.44 2 ASP A O 3
ATOM 2548 N N . GLU A 1 3 ? -4.642 17.303 0.951 1.00 14.15 3 GLU A N 3
ATOM 2549 C CA . GLU A 1 3 ? -4.153 16.133 1.711 1.00 23.54 3 GLU A CA 3
ATOM 2550 C C . GLU A 1 3 ? -3.572 15.057 0.769 1.00 70.11 3 GLU A C 3
ATOM 2551 O O . GLU A 1 3 ? -4.126 14.794 -0.298 1.00 54.44 3 GLU A O 3
ATOM 2563 N N . ASP A 1 4 ? -2.459 14.428 1.186 1.00 2.50 4 ASP A N 3
ATOM 2564 C CA . ASP A 1 4 ? -1.839 13.312 0.445 1.00 5.21 4 ASP A CA 3
ATOM 2565 C C . ASP A 1 4 ? -1.693 12.064 1.342 1.00 55.41 4 ASP A C 3
ATOM 2566 O O . ASP A 1 4 ? -1.767 12.145 2.576 1.00 52.42 4 ASP A O 3
ATOM 2575 N N . ALA A 1 5 ? -1.489 10.911 0.697 1.00 40.53 5 ALA A N 3
ATOM 2576 C CA . ALA A 1 5 ? -1.252 9.624 1.372 1.00 50.41 5 ALA A CA 3
ATOM 2577 C C . ALA A 1 5 ? -0.088 8.881 0.680 1.00 30.43 5 ALA A C 3
ATOM 2578 O O . ALA A 1 5 ? -0.040 8.793 -0.556 1.00 31.31 5 ALA A O 3
ATOM 2585 N N . THR A 1 6 ? 0.849 8.351 1.484 1.00 74.43 6 THR A N 3
ATOM 2586 C CA . THR A 1 6 ? 2.092 7.729 0.982 1.00 50.24 6 THR A CA 3
ATOM 2587 C C . THR A 1 6 ? 1.967 6.188 0.967 1.00 50.33 6 THR A C 3
ATOM 2588 O O . THR A 1 6 ? 1.630 5.574 1.977 1.00 53.33 6 THR A O 3
ATOM 2599 N N . ILE A 1 7 ? 2.232 5.577 -0.205 1.00 34.14 7 ILE A N 3
ATOM 2600 C CA . ILE A 1 7 ? 2.098 4.116 -0.426 1.00 22.02 7 ILE A CA 3
ATOM 2601 C C . ILE A 1 7 ? 3.501 3.471 -0.509 1.00 61.41 7 ILE A C 3
ATOM 2602 O O . ILE A 1 7 ? 4.175 3.553 -1.542 1.00 23.40 7 ILE A O 3
ATOM 2618 N N . THR A 1 8 ? 3.936 2.836 0.578 1.00 10.23 8 THR A N 3
ATOM 2619 C CA . THR A 1 8 ? 5.293 2.271 0.698 1.00 5.04 8 THR A CA 3
ATOM 2620 C C . THR A 1 8 ? 5.230 0.731 0.694 1.00 73.31 8 THR A C 3
ATOM 2621 O O . THR A 1 8 ? 4.701 0.123 1.636 1.00 32.14 8 THR A O 3
ATOM 2632 N N . TYR A 1 9 ? 5.741 0.108 -0.382 1.00 34.42 9 TYR A N 3
ATOM 2633 C CA . TYR A 1 9 ? 5.962 -1.350 -0.419 1.00 63.52 9 TYR A CA 3
ATOM 2634 C C . TYR A 1 9 ? 7.176 -1.709 0.467 1.00 15.11 9 TYR A C 3
ATOM 2635 O O . TYR A 1 9 ? 8.228 -1.073 0.372 1.00 3.54 9 TYR A O 3
ATOM 2653 N N . VAL A 1 10 ? 6.997 -2.696 1.352 1.00 11.13 10 VAL A N 3
ATOM 2654 C CA . VAL A 1 10 ? 8.055 -3.207 2.243 1.00 33.54 10 VAL A CA 3
ATOM 2655 C C . VAL A 1 10 ? 8.098 -4.743 2.169 1.00 20.32 10 VAL A C 3
ATOM 2656 O O . VAL A 1 10 ? 7.072 -5.397 1.936 1.00 53.20 10 VAL A O 3
ATOM 2669 N N . ASP A 1 11 ? 9.292 -5.310 2.359 1.00 63.40 11 ASP A N 3
ATOM 2670 C CA . ASP A 1 11 ? 9.498 -6.756 2.336 1.00 52.25 11 ASP A CA 3
ATOM 2671 C C . ASP A 1 11 ? 9.342 -7.320 3.758 1.00 1.22 11 ASP A C 3
ATOM 2672 O O . ASP A 1 11 ? 10.210 -7.131 4.621 1.00 21.11 11 ASP A O 3
ATOM 2681 N N . ASP A 1 12 ? 8.204 -7.979 3.976 1.00 1.11 12 ASP A N 3
ATOM 2682 C CA . ASP A 1 12 ? 7.851 -8.666 5.222 1.00 1.00 12 ASP A CA 3
ATOM 2683 C C . ASP A 1 12 ? 8.865 -9.793 5.569 1.00 11.22 12 ASP A C 3
ATOM 2684 O O . ASP A 1 12 ? 9.077 -10.109 6.748 1.00 2.31 12 ASP A O 3
ATOM 2693 N N . ASP A 1 13 ? 9.518 -10.366 4.533 1.00 55.33 13 ASP A N 3
ATOM 2694 C CA . ASP A 1 13 ? 10.573 -11.401 4.704 1.00 33.32 13 ASP A CA 3
ATOM 2695 C C . ASP A 1 13 ? 11.888 -10.793 5.290 1.00 3.45 13 ASP A C 3
ATOM 2696 O O . ASP A 1 13 ? 12.763 -11.521 5.780 1.00 12.30 13 ASP A O 3
ATOM 2705 N N . LYS A 1 14 ? 12.016 -9.453 5.246 1.00 44.43 14 LYS A N 3
ATOM 2706 C CA . LYS A 1 14 ? 13.180 -8.715 5.809 1.00 61.41 14 LYS A CA 3
ATOM 2707 C C . LYS A 1 14 ? 12.736 -7.789 6.976 1.00 42.33 14 LYS A C 3
ATOM 2708 O O . LYS A 1 14 ? 13.485 -6.887 7.377 1.00 4.00 14 LYS A O 3
ATOM 2727 N N . GLY A 1 15 ? 11.532 -8.046 7.525 1.00 1.45 15 GLY A N 3
ATOM 2728 C CA . GLY A 1 15 ? 10.963 -7.249 8.634 1.00 1.54 15 GLY A CA 3
ATOM 2729 C C . GLY A 1 15 ? 10.608 -5.788 8.288 1.00 32.11 15 GLY A C 3
ATOM 2730 O O . GLY A 1 15 ? 10.456 -4.961 9.192 1.00 41.35 15 GLY A O 3
ATOM 2734 N N . GLY A 1 16 ? 10.474 -5.472 6.986 1.00 13.05 16 GLY A N 3
ATOM 2735 C CA . GLY A 1 16 ? 10.086 -4.119 6.527 1.00 31.12 16 GLY A CA 3
ATOM 2736 C C . GLY A 1 16 ? 11.178 -3.384 5.737 1.00 34.30 16 GLY A C 3
ATOM 2737 O O . GLY A 1 16 ? 11.501 -2.225 6.035 1.00 11.25 16 GLY A O 3
ATOM 2741 N N . ALA A 1 17 ? 11.740 -4.053 4.709 1.00 30.52 17 ALA A N 3
ATOM 2742 C CA . ALA A 1 17 ? 12.752 -3.446 3.802 1.00 23.44 17 ALA A CA 3
ATOM 2743 C C . ALA A 1 17 ? 12.076 -2.860 2.537 1.00 10.31 17 ALA A C 3
ATOM 2744 O O . ALA A 1 17 ? 11.431 -3.596 1.797 1.00 65.32 17 ALA A O 3
ATOM 2751 N N . GLN A 1 18 ? 12.270 -1.552 2.279 1.00 23.52 18 GLN A N 3
ATOM 2752 C CA . GLN A 1 18 ? 11.550 -0.824 1.205 1.00 22.51 18 GLN A CA 3
ATOM 2753 C C . GLN A 1 18 ? 11.826 -1.424 -0.203 1.00 54.32 18 GLN A C 3
ATOM 2754 O O . GLN A 1 18 ? 12.974 -1.500 -0.651 1.00 23.41 18 GLN A O 3
ATOM 2768 N N . VAL A 1 19 ? 10.747 -1.845 -0.877 1.00 71.42 19 VAL A N 3
ATOM 2769 C CA . VAL A 1 19 ? 10.795 -2.447 -2.222 1.00 3.13 19 VAL A CA 3
ATOM 2770 C C . VAL A 1 19 ? 10.533 -1.346 -3.283 1.00 73.52 19 VAL A C 3
ATOM 2771 O O . VAL A 1 19 ? 9.394 -0.876 -3.435 1.00 13.23 19 VAL A O 3
ATOM 2784 N N . GLY A 1 20 ? 11.599 -0.930 -3.991 1.00 32.21 20 GLY A N 3
ATOM 2785 C CA . GLY A 1 20 ? 11.527 0.200 -4.931 1.00 15.21 20 GLY A CA 3
ATOM 2786 C C . GLY A 1 20 ? 11.540 1.559 -4.211 1.00 52.43 20 GLY A C 3
ATOM 2787 O O . GLY A 1 20 ? 12.593 1.989 -3.725 1.00 74.40 20 GLY A O 3
ATOM 2791 N N . ASP A 1 21 ? 10.366 2.220 -4.133 1.00 70.50 21 ASP A N 3
ATOM 2792 C CA . ASP A 1 21 ? 10.212 3.530 -3.447 1.00 11.02 21 ASP A CA 3
ATOM 2793 C C . ASP A 1 21 ? 8.721 3.841 -3.133 1.00 42.14 21 ASP A C 3
ATOM 2794 O O . ASP A 1 21 ? 7.827 3.028 -3.404 1.00 63.13 21 ASP A O 3
ATOM 2803 N N . ILE A 1 22 ? 8.476 5.032 -2.549 1.00 45.40 22 ILE A N 3
ATOM 2804 C CA . ILE A 1 22 ? 7.130 5.478 -2.107 1.00 41.30 22 ILE A CA 3
ATOM 2805 C C . ILE A 1 22 ? 6.288 6.039 -3.291 1.00 23.04 22 ILE A C 3
ATOM 2806 O O . ILE A 1 22 ? 6.817 6.721 -4.170 1.00 11.14 22 ILE A O 3
ATOM 2822 N N . VAL A 1 23 ? 4.977 5.729 -3.307 1.00 30.11 23 VAL A N 3
ATOM 2823 C CA . VAL A 1 23 ? 4.007 6.314 -4.258 1.00 44.21 23 VAL A CA 3
ATOM 2824 C C . VAL A 1 23 ? 3.115 7.335 -3.503 1.00 31.00 23 VAL A C 3
ATOM 2825 O O . VAL A 1 23 ? 2.185 6.949 -2.789 1.00 23.34 23 VAL A O 3
ATOM 2838 N N . THR A 1 24 ? 3.416 8.633 -3.635 1.00 3.13 24 THR A N 3
ATOM 2839 C CA . THR A 1 24 ? 2.600 9.701 -3.010 1.00 11.33 24 THR A CA 3
ATOM 2840 C C . THR A 1 24 ? 1.434 10.079 -3.938 1.00 73.05 24 THR A C 3
ATOM 2841 O O . THR A 1 24 ? 1.660 10.577 -5.049 1.00 22.23 24 THR A O 3
ATOM 2852 N N . VAL A 1 25 ? 0.198 9.822 -3.501 1.00 40.12 25 VAL A N 3
ATOM 2853 C CA . VAL A 1 25 ? -1.015 10.271 -4.222 1.00 22.42 25 VAL A CA 3
ATOM 2854 C C . VAL A 1 25 ? -1.650 11.482 -3.493 1.00 2.23 25 VAL A C 3
ATOM 2855 O O . VAL A 1 25 ? -1.699 11.515 -2.263 1.00 34.12 25 VAL A O 3
ATOM 2868 N N . THR A 1 26 ? -2.127 12.481 -4.261 1.00 52.13 26 THR A N 3
ATOM 2869 C CA . THR A 1 26 ? -2.746 13.710 -3.696 1.00 52.32 26 THR A CA 3
ATOM 2870 C C . THR A 1 26 ? -4.254 13.760 -4.001 1.00 30.31 26 THR A C 3
ATOM 2871 O O . THR A 1 26 ? -4.707 13.305 -5.058 1.00 72.32 26 THR A O 3
ATOM 2882 N N . GLY A 1 27 ? -5.010 14.315 -3.050 1.00 42.42 27 GLY A N 3
ATOM 2883 C CA . GLY A 1 27 ? -6.458 14.481 -3.170 1.00 63.42 27 GLY A CA 3
ATOM 2884 C C . GLY A 1 27 ? -7.013 15.382 -2.069 1.00 11.23 27 GLY A C 3
ATOM 2885 O O . GLY A 1 27 ? -6.369 16.374 -1.695 1.00 43.42 27 GLY A O 3
ATOM 2889 N N . LYS A 1 28 ? -8.196 15.042 -1.539 1.00 41.13 28 LYS A N 3
ATOM 2890 C CA . LYS A 1 28 ? -8.882 15.861 -0.518 1.00 1.02 28 LYS A CA 3
ATOM 2891 C C . LYS A 1 28 ? -9.438 14.956 0.598 1.00 34.52 28 LYS A C 3
ATOM 2892 O O . LYS A 1 28 ? -9.948 13.866 0.315 1.00 73.30 28 LYS A O 3
ATOM 2911 N N . THR A 1 29 ? -9.329 15.423 1.862 1.00 11.54 29 THR A N 3
ATOM 2912 C CA . THR A 1 29 ? -9.737 14.657 3.075 1.00 22.10 29 THR A CA 3
ATOM 2913 C C . THR A 1 29 ? -11.228 14.219 3.085 1.00 25.22 29 THR A C 3
ATOM 2914 O O . THR A 1 29 ? -11.605 13.292 3.814 1.00 14.12 29 THR A O 3
ATOM 2925 N N . ASP A 1 30 ? -12.051 14.898 2.278 1.00 32.15 30 ASP A N 3
ATOM 2926 C CA . ASP A 1 30 ? -13.485 14.587 2.117 1.00 64.04 30 ASP A CA 3
ATOM 2927 C C . ASP A 1 30 ? -13.696 13.226 1.418 1.00 14.33 30 ASP A C 3
ATOM 2928 O O . ASP A 1 30 ? -14.590 12.458 1.787 1.00 62.31 30 ASP A O 3
ATOM 2937 N N . ASP A 1 31 ? -12.843 12.935 0.425 1.00 1.33 31 ASP A N 3
ATOM 2938 C CA . ASP A 1 31 ? -12.998 11.765 -0.462 1.00 42.22 31 ASP A CA 3
ATOM 2939 C C . ASP A 1 31 ? -11.923 10.685 -0.224 1.00 2.21 31 ASP A C 3
ATOM 2940 O O . ASP A 1 31 ? -10.889 10.918 0.417 1.00 75.12 31 ASP A O 3
ATOM 2949 N N . SER A 1 32 ? -12.209 9.499 -0.772 1.00 72.45 32 SER A N 3
ATOM 2950 C CA . SER A 1 32 ? -11.285 8.348 -0.802 1.00 24.41 32 SER A CA 3
ATOM 2951 C C . SER A 1 32 ? -10.873 8.017 -2.254 1.00 32.42 32 SER A C 3
ATOM 2952 O O . SER A 1 32 ? -11.432 8.559 -3.218 1.00 43.44 32 SER A O 3
ATOM 2960 N N . THR A 1 33 ? -9.886 7.128 -2.388 1.00 55.01 33 THR A N 3
ATOM 2961 C CA . THR A 1 33 ? -9.427 6.598 -3.701 1.00 5.12 33 THR A CA 3
ATOM 2962 C C . THR A 1 33 ? -9.182 5.079 -3.616 1.00 12.22 33 THR A C 3
ATOM 2963 O O . THR A 1 33 ? -9.051 4.522 -2.528 1.00 13.40 33 THR A O 3
ATOM 2974 N N . THR A 1 34 ? -9.155 4.409 -4.776 1.00 74.41 34 THR A N 3
ATOM 2975 C CA . THR A 1 34 ? -8.830 2.968 -4.879 1.00 51.22 34 THR A CA 3
ATOM 2976 C C . THR A 1 34 ? -7.449 2.788 -5.538 1.00 1.13 34 THR A C 3
ATOM 2977 O O . THR A 1 34 ? -7.176 3.357 -6.600 1.00 0.41 34 THR A O 3
ATOM 2988 N N . TYR A 1 35 ? -6.578 2.010 -4.887 1.00 5.13 35 TYR A N 3
ATOM 2989 C CA . TYR A 1 35 ? -5.237 1.677 -5.409 1.00 3.03 35 TYR A CA 3
ATOM 2990 C C . TYR A 1 35 ? -5.085 0.153 -5.532 1.00 43.34 35 TYR A C 3
ATOM 2991 O O . TYR A 1 35 ? -5.231 -0.563 -4.545 1.00 30.15 35 TYR A O 3
ATOM 3009 N N . THR A 1 36 ? -4.784 -0.334 -6.743 1.00 41.34 36 THR A N 3
ATOM 3010 C CA . THR A 1 36 ? -4.494 -1.760 -6.971 1.00 50.51 36 THR A CA 3
ATOM 3011 C C . THR A 1 36 ? -3.067 -2.091 -6.477 1.00 45.12 36 THR A C 3
ATOM 3012 O O . THR A 1 36 ? -2.087 -1.475 -6.915 1.00 73.14 36 THR A O 3
ATOM 3023 N N . VAL A 1 37 ? -2.976 -3.059 -5.554 1.00 41.21 37 VAL A N 3
ATOM 3024 C CA . VAL A 1 37 ? -1.700 -3.546 -5.013 1.00 55.32 37 VAL A CA 3
ATOM 3025 C C . VAL A 1 37 ? -1.005 -4.426 -6.079 1.00 33.31 37 VAL A C 3
ATOM 3026 O O . VAL A 1 37 ? -1.598 -5.377 -6.592 1.00 74.44 37 VAL A O 3
ATOM 3039 N N . THR A 1 38 ? 0.242 -4.085 -6.415 1.00 20.34 38 THR A N 3
ATOM 3040 C CA . THR A 1 38 ? 1.006 -4.750 -7.487 1.00 52.32 38 THR A CA 3
ATOM 3041 C C . THR A 1 38 ? 2.084 -5.660 -6.865 1.00 22.52 38 THR A C 3
ATOM 3042 O O . THR A 1 38 ? 3.006 -5.179 -6.195 1.00 53.43 38 THR A O 3
ATOM 3053 N N . ILE A 1 39 ? 1.933 -6.986 -7.053 1.00 0.42 39 ILE A N 3
ATOM 3054 C CA . ILE A 1 39 ? 2.838 -7.995 -6.448 1.00 10.22 39 ILE A CA 3
ATOM 3055 C C . ILE A 1 39 ? 3.990 -8.338 -7.436 1.00 33.44 39 ILE A C 3
ATOM 3056 O O . ILE A 1 39 ? 3.737 -8.984 -8.460 1.00 65.23 39 ILE A O 3
ATOM 3072 N N . PRO A 1 40 ? 5.273 -7.910 -7.159 1.00 1.32 40 PRO A N 3
ATOM 3073 C CA . PRO A 1 40 ? 6.423 -8.194 -8.062 1.00 33.20 40 PRO A CA 3
ATOM 3074 C C . PRO A 1 40 ? 6.747 -9.711 -8.136 1.00 51.25 40 PRO A C 3
ATOM 3075 O O . PRO A 1 40 ? 6.593 -10.430 -7.142 1.00 42.12 40 PRO A O 3
ATOM 3086 N N . ASP A 1 41 ? 7.193 -10.165 -9.324 1.00 54.21 41 ASP A N 3
ATOM 3087 C CA . ASP A 1 41 ? 7.450 -11.597 -9.632 1.00 30.15 41 ASP A CA 3
ATOM 3088 C C . ASP A 1 41 ? 8.449 -12.244 -8.625 1.00 11.13 41 ASP A C 3
ATOM 3089 O O . ASP A 1 41 ? 9.620 -11.860 -8.575 1.00 3.22 41 ASP A O 3
ATOM 3098 N N . GLY A 1 42 ? 7.958 -13.210 -7.821 1.00 75.02 42 GLY A N 3
ATOM 3099 C CA . GLY A 1 42 ? 8.767 -13.876 -6.775 1.00 23.42 42 GLY A CA 3
ATOM 3100 C C . GLY A 1 42 ? 8.328 -13.534 -5.342 1.00 20.53 42 GLY A C 3
ATOM 3101 O O . GLY A 1 42 ? 8.846 -14.109 -4.381 1.00 35.43 42 GLY A O 3
ATOM 3105 N N . TYR A 1 43 ? 7.380 -12.582 -5.198 1.00 42.13 43 TYR A N 3
ATOM 3106 C CA . TYR A 1 43 ? 6.819 -12.171 -3.880 1.00 45.03 43 TYR A CA 3
ATOM 3107 C C . TYR A 1 43 ? 5.354 -12.652 -3.714 1.00 11.20 43 TYR A C 3
ATOM 3108 O O . TYR A 1 43 ? 4.675 -12.971 -4.691 1.00 51.52 43 TYR A O 3
ATOM 3126 N N . GLU A 1 44 ? 4.886 -12.692 -2.454 1.00 74.41 44 GLU A N 3
ATOM 3127 C CA . GLU A 1 44 ? 3.483 -13.018 -2.095 1.00 35.43 44 GLU A CA 3
ATOM 3128 C C . GLU A 1 44 ? 2.909 -11.920 -1.167 1.00 71.43 44 GLU A C 3
ATOM 3129 O O . GLU A 1 44 ? 3.636 -11.378 -0.327 1.00 24.03 44 GLU A O 3
ATOM 3141 N N . TYR A 1 45 ? 1.609 -11.600 -1.318 1.00 11.23 45 TYR A N 3
ATOM 3142 C CA . TYR A 1 45 ? 0.924 -10.597 -0.469 1.00 3.02 45 TYR A CA 3
ATOM 3143 C C . TYR A 1 45 ? 0.737 -11.104 0.991 1.00 20.52 45 TYR A C 3
ATOM 3144 O O . TYR A 1 45 ? 0.293 -12.235 1.215 1.00 61.11 45 TYR A O 3
ATOM 3162 N N . VAL A 1 46 ? 1.085 -10.249 1.975 1.00 44.33 46 VAL A N 3
ATOM 3163 C CA . VAL A 1 46 ? 0.948 -10.566 3.421 1.00 75.20 46 VAL A CA 3
ATOM 3164 C C . VAL A 1 46 ? -0.197 -9.750 4.074 1.00 24.02 46 VAL A C 3
ATOM 3165 O O . VAL A 1 46 ? -1.176 -10.324 4.570 1.00 1.54 46 VAL A O 3
ATOM 3178 N N . GLY A 1 47 ? -0.066 -8.406 4.062 1.00 13.21 47 GLY A N 3
ATOM 3179 C CA . GLY A 1 47 ? -1.030 -7.521 4.745 1.00 1.11 47 GLY A CA 3
ATOM 3180 C C . GLY A 1 47 ? -0.800 -6.032 4.459 1.00 42.24 47 GLY A C 3
ATOM 3181 O O . GLY A 1 47 ? 0.261 -5.657 3.975 1.00 64.11 47 GLY A O 3
ATOM 3185 N N . THR A 1 48 ? -1.793 -5.184 4.781 1.00 44.41 48 THR A N 3
ATOM 3186 C CA . THR A 1 48 ? -1.734 -3.715 4.524 1.00 12.10 48 THR A CA 3
ATOM 3187 C C . THR A 1 48 ? -1.898 -2.901 5.835 1.00 44.21 48 THR A C 3
ATOM 3188 O O . THR A 1 48 ? -2.719 -3.237 6.696 1.00 43.23 48 THR A O 3
ATOM 3199 N N . ASP A 1 49 ? -1.088 -1.831 5.962 1.00 75.21 49 ASP A N 3
ATOM 3200 C CA . ASP A 1 49 ? -1.103 -0.891 7.111 1.00 41.23 49 ASP A CA 3
ATOM 3201 C C . ASP A 1 49 ? -1.649 0.489 6.673 1.00 52.23 49 ASP A C 3
ATOM 3202 O O . ASP A 1 49 ? -1.572 0.836 5.495 1.00 42.54 49 ASP A O 3
ATOM 3211 N N . GLY A 1 50 ? -2.218 1.255 7.627 1.00 5.34 50 GLY A N 3
ATOM 3212 C CA . GLY A 1 50 ? -2.639 2.652 7.388 1.00 4.44 50 GLY A CA 3
ATOM 3213 C C . GLY A 1 50 ? -4.015 2.778 6.727 1.00 24.30 50 GLY A C 3
ATOM 3214 O O . GLY A 1 50 ? -4.985 3.221 7.360 1.00 63.21 50 GLY A O 3
ATOM 3218 N N . GLY A 1 51 ? -4.092 2.388 5.440 1.00 63.34 51 GLY A N 3
ATOM 3219 C CA . GLY A 1 51 ? -5.354 2.389 4.686 1.00 30.24 51 GLY A CA 3
ATOM 3220 C C . GLY A 1 51 ? -6.220 1.152 4.953 1.00 5.14 51 GLY A C 3
ATOM 3221 O O . GLY A 1 51 ? -5.838 0.271 5.731 1.00 23.55 51 GLY A O 3
ATOM 3225 N N . VAL A 1 52 ? -7.381 1.080 4.287 1.00 73.35 52 VAL A N 3
ATOM 3226 C CA . VAL A 1 52 ? -8.348 -0.038 4.451 1.00 41.13 52 VAL A CA 3
ATOM 3227 C C . VAL A 1 52 ? -8.285 -0.966 3.220 1.00 25.14 52 VAL A C 3
ATOM 3228 O O . VAL A 1 52 ? -8.625 -0.549 2.115 1.00 41.22 52 VAL A O 3
ATOM 3241 N N . VAL A 1 53 ? -7.856 -2.224 3.418 1.00 23.31 53 VAL A N 3
ATOM 3242 C CA . VAL A 1 53 ? -7.708 -3.197 2.312 1.00 42.40 53 VAL A CA 3
ATOM 3243 C C . VAL A 1 53 ? -9.062 -3.892 1.990 1.00 42.25 53 VAL A C 3
ATOM 3244 O O . VAL A 1 53 ? -9.910 -4.084 2.874 1.00 71.14 53 VAL A O 3
ATOM 3257 N N . SER A 1 54 ? -9.260 -4.232 0.709 1.00 64.23 54 SER A N 3
ATOM 3258 C CA . SER A 1 54 ? -10.453 -4.971 0.232 1.00 61.01 54 SER A CA 3
ATOM 3259 C C . SER A 1 54 ? -10.426 -6.463 0.661 1.00 21.03 54 SER A C 3
ATOM 3260 O O . SER A 1 54 ? -9.372 -6.999 1.023 1.00 25.32 54 SER A O 3
ATOM 3268 N N . SER A 1 55 ? -11.603 -7.117 0.583 1.00 62.23 55 SER A N 3
ATOM 3269 C CA . SER A 1 55 ? -11.819 -8.523 1.020 1.00 51.15 55 SER A CA 3
ATOM 3270 C C . SER A 1 55 ? -10.913 -9.532 0.282 1.00 34.45 55 SER A C 3
ATOM 3271 O O . SER A 1 55 ? -10.470 -10.523 0.867 1.00 62.41 55 SER A O 3
ATOM 3279 N N . ASP A 1 56 ? -10.651 -9.276 -1.007 1.00 53.11 56 ASP A N 3
ATOM 3280 C CA . ASP A 1 56 ? -9.832 -10.171 -1.865 1.00 30.10 56 ASP A CA 3
ATOM 3281 C C . ASP A 1 56 ? -8.312 -9.886 -1.723 1.00 61.21 56 ASP A C 3
ATOM 3282 O O . ASP A 1 56 ? -7.487 -10.689 -2.174 1.00 64.32 56 ASP A O 3
ATOM 3291 N N . GLY A 1 57 ? -7.958 -8.741 -1.096 1.00 41.23 57 GLY A N 3
ATOM 3292 C CA . GLY A 1 57 ? -6.551 -8.336 -0.896 1.00 12.44 57 GLY A CA 3
ATOM 3293 C C . GLY A 1 57 ? -5.850 -7.799 -2.155 1.00 24.25 57 GLY A C 3
ATOM 3294 O O . GLY A 1 57 ? -4.639 -7.549 -2.127 1.00 54.35 57 GLY A O 3
ATOM 3298 N N . LYS A 1 58 ? -6.614 -7.626 -3.253 1.00 25.33 58 LYS A N 3
ATOM 3299 C CA . LYS A 1 58 ? -6.080 -7.158 -4.559 1.00 4.54 58 LYS A CA 3
ATOM 3300 C C . LYS A 1 58 ? -5.913 -5.622 -4.582 1.00 4.24 58 LYS A C 3
ATOM 3301 O O . LYS A 1 58 ? -4.989 -5.102 -5.209 1.00 72.34 58 LYS A O 3
ATOM 3320 N N . THR A 1 59 ? -6.849 -4.914 -3.918 1.00 25.43 59 THR A N 3
ATOM 3321 C CA . THR A 1 59 ? -6.877 -3.427 -3.861 1.00 33.11 59 THR A CA 3
ATOM 3322 C C . THR A 1 59 ? -6.924 -2.918 -2.403 1.00 73.54 59 THR A C 3
ATOM 3323 O O . THR A 1 59 ? -7.271 -3.659 -1.481 1.00 13.21 59 THR A O 3
ATOM 3334 N N . VAL A 1 60 ? -6.580 -1.635 -2.223 1.00 43.33 60 VAL A N 3
ATOM 3335 C CA . VAL A 1 60 ? -6.665 -0.918 -0.935 1.00 15.33 60 VAL A CA 3
ATOM 3336 C C . VAL A 1 60 ? -7.394 0.440 -1.136 1.00 22.11 60 VAL A C 3
ATOM 3337 O O . VAL A 1 60 ? -7.000 1.257 -1.981 1.00 75.43 60 VAL A O 3
ATOM 3350 N N . THR A 1 61 ? -8.493 0.647 -0.385 1.00 54.22 61 THR A N 3
ATOM 3351 C CA . THR A 1 61 ? -9.194 1.944 -0.324 1.00 31.14 61 THR A CA 3
ATOM 3352 C C . THR A 1 61 ? -8.408 2.910 0.585 1.00 20.34 61 THR A C 3
ATOM 3353 O O . THR A 1 61 ? -8.343 2.725 1.808 1.00 51.24 61 THR A O 3
ATOM 3364 N N . ILE A 1 62 ? -7.783 3.914 -0.036 1.00 74.32 62 ILE A N 3
ATOM 3365 C CA . ILE A 1 62 ? -6.962 4.918 0.658 1.00 21.42 62 ILE A CA 3
ATOM 3366 C C . ILE A 1 62 ? -7.727 6.251 0.755 1.00 35.42 62 ILE A C 3
ATOM 3367 O O . ILE A 1 62 ? -7.940 6.925 -0.258 1.00 62.40 62 ILE A O 3
ATOM 3383 N N . THR A 1 63 ? -8.143 6.628 1.964 1.00 74.42 63 THR A N 3
ATOM 3384 C CA . THR A 1 63 ? -8.801 7.932 2.201 1.00 11.40 63 THR A CA 3
ATOM 3385 C C . THR A 1 63 ? -7.730 8.969 2.581 1.00 34.43 63 THR A C 3
ATOM 3386 O O . THR A 1 63 ? -6.706 8.620 3.160 1.00 14.44 63 THR A O 3
ATOM 3397 N N . PHE A 1 64 ? -7.940 10.238 2.222 1.00 41.40 64 PHE A N 3
ATOM 3398 C CA . PHE A 1 64 ? -6.957 11.309 2.507 1.00 15.13 64 PHE A CA 3
ATOM 3399 C C . PHE A 1 64 ? -7.204 11.938 3.899 1.00 52.11 64 PHE A C 3
ATOM 3400 O O . PHE A 1 64 ? -8.349 12.082 4.337 1.00 62.33 64 PHE A O 3
ATOM 3417 N N . ALA A 1 65 ? -6.108 12.259 4.606 1.00 43.21 65 ALA A N 3
ATOM 3418 C CA . ALA A 1 65 ? -6.143 12.936 5.924 1.00 25.43 65 ALA A CA 3
ATOM 3419 C C . ALA A 1 65 ? -4.974 13.929 6.043 1.00 71.33 65 ALA A C 3
ATOM 3420 O O . ALA A 1 65 ? -3.934 13.754 5.395 1.00 1.20 65 ALA A O 3
ATOM 3427 N N . ALA A 1 66 ? -5.160 14.978 6.870 1.00 12.33 66 ALA A N 3
ATOM 3428 C CA . ALA A 1 66 ? -4.124 16.008 7.131 1.00 3.33 66 ALA A CA 3
ATOM 3429 C C . ALA A 1 66 ? -2.899 15.424 7.887 1.00 12.04 66 ALA A C 3
ATOM 3430 O O . ALA A 1 66 ? -1.817 16.022 7.885 1.00 11.01 66 ALA A O 3
ATOM 3437 N N . ASP A 1 67 ? -3.097 14.254 8.525 1.00 4.21 67 ASP A N 3
ATOM 3438 C CA . ASP A 1 67 ? -2.052 13.518 9.274 1.00 32.42 67 ASP A CA 3
ATOM 3439 C C . ASP A 1 67 ? -1.749 12.131 8.624 1.00 30.42 67 ASP A C 3
ATOM 3440 O O . ASP A 1 67 ? -2.271 11.800 7.552 1.00 70.21 67 ASP A O 3
ATOM 3449 N N . ASP A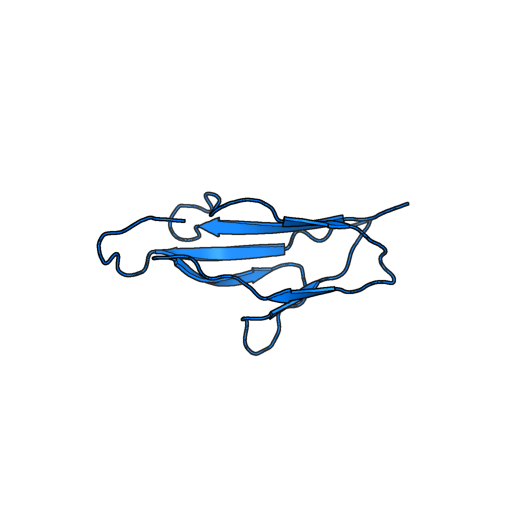 1 68 ? -0.915 11.318 9.306 1.00 72.12 68 ASP A N 3
ATOM 3450 C CA . ASP A 1 68 ? -0.353 10.054 8.752 1.00 52.23 68 ASP A CA 3
ATOM 3451 C C . ASP A 1 68 ? -1.222 8.793 9.037 1.00 12.41 68 ASP A C 3
ATOM 3452 O O . ASP A 1 68 ? -0.758 7.668 8.809 1.00 3.23 68 ASP A O 3
ATOM 3461 N N . SER A 1 69 ? -2.483 8.978 9.485 1.00 0.25 69 SER A N 3
ATOM 3462 C CA . SER A 1 69 ? -3.393 7.848 9.863 1.00 52.04 69 SER A CA 3
ATOM 3463 C C . SER A 1 69 ? -3.726 6.901 8.683 1.00 1.50 69 SER A C 3
ATOM 3464 O O . SER A 1 69 ? -4.053 5.729 8.897 1.00 63.11 69 SER A O 3
ATOM 3472 N N . ASP A 1 70 ? -3.629 7.413 7.448 1.00 15.12 70 ASP A N 3
ATOM 3473 C CA . ASP A 1 70 ? -4.053 6.686 6.219 1.00 35.41 70 ASP A CA 3
ATOM 3474 C C . ASP A 1 70 ? -2.864 6.415 5.266 1.00 52.44 70 ASP A C 3
ATOM 3475 O O . ASP A 1 70 ? -3.064 5.992 4.120 1.00 61.13 70 ASP A O 3
ATOM 3484 N N . ASN A 1 71 ? -1.627 6.665 5.749 1.00 44.31 71 ASN A N 3
ATOM 3485 C CA . ASN A 1 71 ? -0.388 6.357 4.998 1.00 42.55 71 ASN A CA 3
ATOM 3486 C C . ASN A 1 71 ? -0.191 4.827 4.924 1.00 10.54 71 ASN A C 3
ATOM 3487 O O . ASN A 1 71 ? -0.007 4.165 5.949 1.00 41.40 71 ASN A O 3
ATOM 3498 N N . VAL A 1 72 ? -0.227 4.289 3.699 1.00 1.25 72 VAL A N 3
ATOM 3499 C CA . VAL A 1 72 ? -0.328 2.841 3.449 1.00 2.24 72 VAL A CA 3
ATOM 3500 C C . VAL A 1 72 ? 1.062 2.174 3.392 1.00 41.13 72 VAL A C 3
ATOM 3501 O O . VAL A 1 72 ? 1.927 2.602 2.641 1.00 51.14 72 VAL A O 3
ATOM 3514 N N . VAL A 1 73 ? 1.261 1.120 4.208 1.00 54.32 73 VAL A N 3
ATOM 3515 C CA . VAL A 1 73 ? 2.492 0.295 4.194 1.00 22.10 73 VAL A CA 3
ATOM 3516 C C . VAL A 1 73 ? 2.118 -1.163 3.825 1.00 33.34 73 VAL A C 3
ATOM 3517 O O . VAL A 1 73 ? 1.570 -1.905 4.646 1.00 20.22 73 VAL A O 3
ATOM 3530 N N . ILE A 1 74 ? 2.391 -1.552 2.567 1.00 21.11 74 ILE A N 3
ATOM 3531 C CA . ILE A 1 74 ? 2.037 -2.885 2.030 1.00 42.03 74 ILE A CA 3
ATOM 3532 C C . ILE A 1 74 ? 3.181 -3.895 2.291 1.00 24.33 74 ILE A C 3
ATOM 3533 O O . ILE A 1 74 ? 4.323 -3.661 1.905 1.00 3.32 74 ILE A O 3
ATOM 3549 N N . HIS A 1 75 ? 2.846 -5.024 2.927 1.00 74.44 75 HIS A N 3
ATOM 3550 C CA . HIS A 1 75 ? 3.811 -6.073 3.323 1.00 15.44 75 HIS A CA 3
ATOM 3551 C C . HIS A 1 75 ? 3.810 -7.206 2.286 1.00 15.55 75 HIS A C 3
ATOM 3552 O O . HIS A 1 75 ? 2.746 -7.769 1.983 1.00 35.41 75 HIS A O 3
ATOM 3567 N N . LEU A 1 76 ? 4.997 -7.536 1.748 1.00 43.33 76 LEU A N 3
ATOM 3568 C CA . LEU A 1 76 ? 5.173 -8.655 0.796 1.00 31.04 76 LEU A CA 3
ATOM 3569 C C . LEU A 1 76 ? 6.304 -9.578 1.280 1.00 3.53 76 LEU A C 3
ATOM 3570 O O . LEU A 1 76 ? 7.374 -9.103 1.629 1.00 74.55 76 LEU A O 3
ATOM 3586 N N . LYS A 1 77 ? 6.089 -10.893 1.242 1.00 2.53 77 LYS A N 3
ATOM 3587 C CA . LYS A 1 77 ? 7.134 -11.884 1.601 1.00 52.42 77 LYS A CA 3
ATOM 3588 C C . LYS A 1 77 ? 7.729 -12.498 0.333 1.00 52.22 77 LYS A C 3
ATOM 3589 O O . LYS A 1 77 ? 7.256 -12.239 -0.769 1.00 12.32 77 LYS A O 3
ATOM 3608 N N . HIS A 1 78 ? 8.784 -13.296 0.486 1.00 32.25 78 HIS A N 3
ATOM 3609 C CA . HIS A 1 78 ? 9.338 -14.083 -0.631 1.00 12.02 78 HIS A CA 3
ATOM 3610 C C . HIS A 1 78 ? 8.620 -15.441 -0.723 1.00 3.34 78 HIS A C 3
ATOM 3611 O O . HIS A 1 78 ? 8.278 -16.026 0.311 1.00 3.11 78 HIS A O 3
ATOM 3626 N N . GLY A 1 79 ? 8.384 -15.917 -1.963 1.00 70.25 79 GLY A N 3
ATOM 3627 C CA . GLY A 1 79 ? 7.900 -17.283 -2.198 1.00 72.04 79 GLY A CA 3
ATOM 3628 C C . GLY A 1 79 ? 8.858 -18.318 -1.602 1.00 32.50 79 GLY A C 3
ATOM 3629 O O . GLY A 1 79 ? 10.014 -18.389 -2.030 1.00 51.22 79 GLY A O 3
ATOM 3633 N N . LEU A 1 80 ? 8.374 -19.097 -0.607 1.00 1.34 80 LEU A N 3
ATOM 3634 C CA . LEU A 1 80 ? 9.239 -19.892 0.304 1.00 41.14 80 LEU A CA 3
ATOM 3635 C C . LEU A 1 80 ? 9.947 -21.076 -0.419 1.00 54.45 80 LEU A C 3
ATOM 3636 O O . LEU A 1 80 ? 9.435 -22.195 -0.429 1.00 43.33 80 LEU A O 3
ATOM 3652 N N . GLU A 1 81 ? 11.093 -20.730 -1.062 1.00 21.14 81 GLU A N 3
ATOM 3653 C CA . GLU A 1 81 ? 12.102 -21.631 -1.692 1.00 71.45 81 GLU A CA 3
ATOM 3654 C C . GLU A 1 81 ? 11.552 -22.983 -2.267 1.00 55.11 81 GLU A C 3
ATOM 3655 O O . GLU A 1 81 ? 11.321 -23.102 -3.478 1.00 64.11 81 GLU A O 3
ATOM 3667 N N . HIS A 1 82 ? 11.329 -23.992 -1.392 1.00 74.00 82 HIS A N 3
ATOM 3668 C CA . HIS A 1 82 ? 10.877 -25.344 -1.818 1.00 11.35 82 HIS A CA 3
ATOM 3669 C C . HIS A 1 82 ? 9.332 -25.450 -1.791 1.00 32.21 82 HIS A C 3
ATOM 3670 O O . HIS A 1 82 ? 8.677 -24.874 -0.922 1.00 41.23 82 HIS A O 3
ATOM 3685 N N . HIS A 1 83 ? 8.763 -26.203 -2.744 1.00 53.30 83 HIS A N 3
ATOM 3686 C CA . HIS A 1 83 ? 7.312 -26.512 -2.767 1.00 50.40 83 HIS A CA 3
ATOM 3687 C C . HIS A 1 83 ? 6.966 -27.608 -1.729 1.00 14.22 83 HIS A C 3
ATOM 3688 O O . HIS A 1 83 ? 7.839 -28.396 -1.345 1.00 23.13 83 HIS A O 3
ATOM 3703 N N . HIS A 1 84 ? 5.678 -27.647 -1.301 1.00 63.11 84 HIS A N 3
ATOM 3704 C CA . HIS A 1 84 ? 5.191 -28.486 -0.167 1.00 35.45 84 HIS A CA 3
ATOM 3705 C C . HIS A 1 84 ? 5.868 -28.069 1.174 1.00 11.31 84 HIS A C 3
ATOM 3706 O O . HIS A 1 84 ? 6.096 -28.900 2.063 1.00 73.32 84 HIS A O 3
ATOM 3721 N N . HIS A 1 85 ? 6.132 -26.746 1.313 1.00 55.31 85 HIS A N 3
ATOM 3722 C CA . HIS A 1 85 ? 6.820 -26.159 2.499 1.00 22.44 85 HIS A CA 3
ATOM 3723 C C . HIS A 1 85 ? 5.915 -26.088 3.762 1.00 15.22 85 HIS A C 3
ATOM 3724 O O . HIS A 1 85 ? 6.413 -25.854 4.871 1.00 30.13 85 HIS A O 3
ATOM 3739 N N . HIS A 1 86 ? 4.595 -26.292 3.590 1.00 54.24 86 HIS A N 3
ATOM 3740 C CA . HIS A 1 86 ? 3.618 -26.262 4.702 1.00 30.23 86 HIS A CA 3
ATOM 3741 C C . HIS A 1 86 ? 2.523 -27.338 4.471 1.00 12.52 86 HIS A C 3
ATOM 3742 O O . HIS A 1 86 ? 2.032 -27.496 3.348 1.00 1.22 86 HIS A O 3
ATOM 3757 N N . HIS A 1 87 ? 2.163 -28.074 5.547 1.00 52.12 87 HIS A N 3
ATOM 3758 C CA . HIS A 1 87 ? 1.101 -29.113 5.526 1.00 54.43 87 HIS A CA 3
ATOM 3759 C C . HIS A 1 87 ? -0.293 -28.481 5.317 1.00 35.11 87 HIS A C 3
ATOM 3760 O O . HIS A 1 87 ? -0.746 -27.656 6.118 1.00 54.24 87 HIS A O 3
ATOM 3775 N N . MET A 1 1 ? -5.999 22.393 1.995 1.00 64.01 1 MET A N 4
ATOM 3776 C CA . MET A 1 1 ? -6.681 22.472 0.675 1.00 42.33 1 MET A CA 4
ATOM 3777 C C . MET A 1 1 ? -6.554 21.126 -0.063 1.00 41.44 1 MET A C 4
ATOM 3778 O O . MET A 1 1 ? -7.543 20.418 -0.252 1.00 64.52 1 MET A O 4
ATOM 3794 N N . ASP A 1 2 ? -5.323 20.790 -0.476 1.00 64.31 2 ASP A N 4
ATOM 3795 C CA . ASP A 1 2 ? -5.002 19.512 -1.145 1.00 31.21 2 ASP A CA 4
ATOM 3796 C C . ASP A 1 2 ? -4.128 18.611 -0.228 1.00 0.30 2 ASP A C 4
ATOM 3797 O O . ASP A 1 2 ? -2.944 18.885 0.000 1.00 13.10 2 ASP A O 4
ATOM 3806 N N . GLU A 1 3 ? -4.752 17.553 0.334 1.00 74.41 3 GLU A N 4
ATOM 3807 C CA . GLU A 1 3 ? -4.078 16.603 1.257 1.00 23.25 3 GLU A CA 4
ATOM 3808 C C . GLU A 1 3 ? -3.645 15.333 0.492 1.00 53.22 3 GLU A C 4
ATOM 3809 O O . GLU A 1 3 ? -4.408 14.798 -0.320 1.00 14.22 3 GLU A O 4
ATOM 3821 N N . ASP A 1 4 ? -2.434 14.834 0.786 1.00 33.43 4 ASP A N 4
ATOM 3822 C CA . ASP A 1 4 ? -1.851 13.663 0.092 1.00 1.25 4 ASP A CA 4
ATOM 3823 C C . ASP A 1 4 ? -1.702 12.434 1.028 1.00 35.21 4 ASP A C 4
ATOM 3824 O O . ASP A 1 4 ? -1.494 12.568 2.240 1.00 23.32 4 ASP A O 4
ATOM 3833 N N . ALA A 1 5 ? -1.823 11.237 0.424 1.00 4.52 5 ALA A N 4
ATOM 3834 C CA . ALA A 1 5 ? -1.650 9.936 1.098 1.00 32.13 5 ALA A CA 4
ATOM 3835 C C . ALA A 1 5 ? -0.406 9.207 0.535 1.00 64.21 5 ALA A C 4
ATOM 3836 O O . ALA A 1 5 ? -0.198 9.174 -0.685 1.00 10.52 5 ALA A O 4
ATOM 3843 N N . THR A 1 6 ? 0.408 8.626 1.432 1.00 33.40 6 THR A N 4
ATOM 3844 C CA . THR A 1 6 ? 1.695 7.979 1.073 1.00 71.12 6 THR A CA 4
ATOM 3845 C C . THR A 1 6 ? 1.621 6.446 1.269 1.00 54.30 6 THR A C 4
ATOM 3846 O O . THR A 1 6 ? 1.255 5.966 2.343 1.00 45.12 6 THR A O 4
ATOM 3857 N N . ILE A 1 7 ? 1.970 5.686 0.212 1.00 3.21 7 ILE A N 4
ATOM 3858 C CA . ILE A 1 7 ? 1.945 4.202 0.219 1.00 32.12 7 ILE A CA 4
ATOM 3859 C C . ILE A 1 7 ? 3.389 3.650 0.174 1.00 14.24 7 ILE A C 4
ATOM 3860 O O . ILE A 1 7 ? 4.134 3.958 -0.751 1.00 32.11 7 ILE A O 4
ATOM 3876 N N . THR A 1 8 ? 3.768 2.818 1.157 1.00 24.13 8 THR A N 4
ATOM 3877 C CA . THR A 1 8 ? 5.116 2.199 1.220 1.00 72.11 8 THR A CA 4
ATOM 3878 C C . THR A 1 8 ? 5.007 0.656 1.222 1.00 33.12 8 THR A C 4
ATOM 3879 O O . THR A 1 8 ? 4.448 0.062 2.152 1.00 25.33 8 THR A O 4
ATOM 3890 N N . TYR A 1 9 ? 5.529 0.011 0.160 1.00 43.23 9 TYR A N 4
ATOM 3891 C CA . TYR A 1 9 ? 5.676 -1.463 0.104 1.00 3.12 9 TYR A CA 4
ATOM 3892 C C . TYR A 1 9 ? 6.873 -1.908 0.977 1.00 30.31 9 TYR A C 4
ATOM 3893 O O . TYR A 1 9 ? 7.936 -1.288 0.932 1.00 43.24 9 TYR A O 4
ATOM 3911 N N . VAL A 1 10 ? 6.687 -2.973 1.779 1.00 71.21 10 VAL A N 4
ATOM 3912 C CA . VAL A 1 10 ? 7.724 -3.484 2.715 1.00 10.44 10 VAL A CA 4
ATOM 3913 C C . VAL A 1 10 ? 7.901 -5.018 2.571 1.00 50.51 10 VAL A C 4
ATOM 3914 O O . VAL A 1 10 ? 6.953 -5.728 2.218 1.00 34.21 10 VAL A O 4
ATOM 3927 N N . ASP A 1 11 ? 9.128 -5.522 2.840 1.00 54.31 11 ASP A N 4
ATOM 3928 C CA . ASP A 1 11 ? 9.451 -6.965 2.756 1.00 41.33 11 ASP A CA 4
ATOM 3929 C C . ASP A 1 11 ? 9.578 -7.574 4.169 1.00 75.35 11 ASP A C 4
ATOM 3930 O O . ASP A 1 11 ? 10.525 -7.266 4.904 1.00 71.24 11 ASP A O 4
ATOM 3939 N N . ASP A 1 12 ? 8.624 -8.449 4.516 1.00 31.34 12 ASP A N 4
ATOM 3940 C CA . ASP A 1 12 ? 8.517 -9.102 5.841 1.00 72.11 12 ASP A CA 4
ATOM 3941 C C . ASP A 1 12 ? 9.730 -10.018 6.180 1.00 32.51 12 ASP A C 4
ATOM 3942 O O . ASP A 1 12 ? 10.013 -10.253 7.361 1.00 2.54 12 ASP A O 4
ATOM 3951 N N . ASP A 1 13 ? 10.433 -10.533 5.149 1.00 20.34 13 ASP A N 4
ATOM 3952 C CA . ASP A 1 13 ? 11.627 -11.400 5.340 1.00 70.52 13 ASP A CA 4
ATOM 3953 C C . ASP A 1 13 ? 12.935 -10.578 5.498 1.00 42.40 13 ASP A C 4
ATOM 3954 O O . ASP A 1 13 ? 14.004 -11.150 5.751 1.00 23.25 13 ASP A O 4
ATOM 3963 N N . LYS A 1 14 ? 12.840 -9.241 5.367 1.00 62.34 14 LYS A N 4
ATOM 3964 C CA . LYS A 1 14 ? 13.995 -8.321 5.497 1.00 11.45 14 LYS A CA 4
ATOM 3965 C C . LYS A 1 14 ? 13.714 -7.244 6.587 1.00 13.25 14 LYS A C 4
ATOM 3966 O O . LYS A 1 14 ? 14.326 -6.172 6.600 1.00 44.55 14 LYS A O 4
ATOM 3985 N N . GLY A 1 15 ? 12.802 -7.574 7.527 1.00 24.32 15 GLY A N 4
ATOM 3986 C CA . GLY A 1 15 ? 12.432 -6.663 8.628 1.00 72.21 15 GLY A CA 4
ATOM 3987 C C . GLY A 1 15 ? 11.656 -5.417 8.180 1.00 62.31 15 GLY A C 4
ATOM 3988 O O . GLY A 1 15 ? 11.810 -4.340 8.761 1.00 51.13 15 GLY A O 4
ATOM 3992 N N . GLY A 1 16 ? 10.807 -5.584 7.152 1.00 43.21 16 GLY A N 4
ATOM 3993 C CA . GLY A 1 16 ? 9.992 -4.489 6.607 1.00 22.33 16 GLY A CA 4
ATOM 3994 C C . GLY A 1 16 ? 10.782 -3.467 5.767 1.00 32.33 16 GLY A C 4
ATOM 3995 O O . GLY A 1 16 ? 10.542 -2.257 5.875 1.00 74.22 16 GLY A O 4
ATOM 3999 N N . ALA A 1 17 ? 11.728 -3.947 4.931 1.00 70.21 17 ALA A N 4
ATOM 4000 C CA . ALA A 1 17 ? 12.527 -3.069 4.030 1.00 74.10 17 ALA A CA 4
ATOM 4001 C C . ALA A 1 17 ? 11.746 -2.720 2.736 1.00 41.10 17 ALA A C 4
ATOM 4002 O O . ALA A 1 17 ? 11.011 -3.555 2.220 1.00 73.32 17 ALA A O 4
ATOM 4009 N N . GLN A 1 18 ? 11.945 -1.494 2.208 1.00 43.45 18 GLN A N 4
ATOM 4010 C CA . GLN A 1 18 ? 11.158 -0.967 1.059 1.00 64.31 18 GLN A CA 4
ATOM 4011 C C . GLN A 1 18 ? 11.310 -1.828 -0.233 1.00 41.12 18 GLN A C 4
ATOM 4012 O O . GLN A 1 18 ? 12.424 -2.049 -0.725 1.00 55.42 18 GLN A O 4
ATOM 4026 N N . VAL A 1 19 ? 10.168 -2.308 -0.762 1.00 63.51 19 VAL A N 4
ATOM 4027 C CA . VAL A 1 19 ? 10.099 -3.033 -2.048 1.00 24.25 19 VAL A CA 4
ATOM 4028 C C . VAL A 1 19 ? 9.778 -2.028 -3.185 1.00 14.11 19 VAL A C 4
ATOM 4029 O O . VAL A 1 19 ? 8.642 -1.538 -3.297 1.00 15.35 19 VAL A O 4
ATOM 4042 N N . GLY A 1 20 ? 10.796 -1.716 -4.003 1.00 72.42 20 GLY A N 4
ATOM 4043 C CA . GLY A 1 20 ? 10.649 -0.801 -5.136 1.00 61.54 20 GLY A CA 4
ATOM 4044 C C . GLY A 1 20 ? 10.408 0.666 -4.750 1.00 53.43 20 GLY A C 4
ATOM 4045 O O . GLY A 1 20 ? 11.353 1.398 -4.438 1.00 10.32 20 GLY A O 4
ATOM 4049 N N . ASP A 1 21 ? 9.124 1.086 -4.743 1.00 3.45 21 ASP A N 4
ATOM 4050 C CA . ASP A 1 21 ? 8.734 2.525 -4.736 1.00 34.50 21 ASP A CA 4
ATOM 4051 C C . ASP A 1 21 ? 7.819 2.908 -3.544 1.00 11.31 21 ASP A C 4
ATOM 4052 O O . ASP A 1 21 ? 7.173 2.051 -2.926 1.00 12.15 21 ASP A O 4
ATOM 4061 N N . ILE A 1 22 ? 7.793 4.225 -3.237 1.00 43.35 22 ILE A N 4
ATOM 4062 C CA . ILE A 1 22 ? 6.754 4.859 -2.389 1.00 4.43 22 ILE A CA 4
ATOM 4063 C C . ILE A 1 22 ? 5.818 5.697 -3.299 1.00 61.55 22 ILE A C 4
ATOM 4064 O O . ILE A 1 22 ? 6.280 6.580 -4.031 1.00 41.24 22 ILE A O 4
ATOM 4080 N N . VAL A 1 23 ? 4.509 5.407 -3.256 1.00 21.44 23 VAL A N 4
ATOM 4081 C CA . VAL A 1 23 ? 3.496 6.057 -4.117 1.00 64.31 23 VAL A CA 4
ATOM 4082 C C . VAL A 1 23 ? 2.788 7.202 -3.352 1.00 63.05 23 VAL A C 4
ATOM 4083 O O . VAL A 1 23 ? 2.017 6.948 -2.428 1.00 42.43 23 VAL A O 4
ATOM 4096 N N . THR A 1 24 ? 3.079 8.461 -3.723 1.00 71.01 24 THR A N 4
ATOM 4097 C CA . THR A 1 24 ? 2.413 9.648 -3.129 1.00 62.04 24 THR A CA 4
ATOM 4098 C C . THR A 1 24 ? 1.274 10.122 -4.054 1.00 54.15 24 THR A C 4
ATOM 4099 O O . THR A 1 24 ? 1.528 10.691 -5.123 1.00 53.15 24 THR A O 4
ATOM 4110 N N . VAL A 1 25 ? 0.023 9.870 -3.650 1.00 15.23 25 VAL A N 4
ATOM 4111 C CA . VAL A 1 25 ? -1.175 10.334 -4.388 1.00 14.34 25 VAL A CA 4
ATOM 4112 C C . VAL A 1 25 ? -1.812 11.546 -3.662 1.00 30.14 25 VAL A C 4
ATOM 4113 O O . VAL A 1 25 ? -1.854 11.573 -2.437 1.00 45.31 25 VAL A O 4
ATOM 4126 N N . THR A 1 26 ? -2.306 12.555 -4.416 1.00 34.32 26 THR A N 4
ATOM 4127 C CA . THR A 1 26 ? -2.816 13.825 -3.815 1.00 64.12 26 THR A CA 4
ATOM 4128 C C . THR A 1 26 ? -4.294 14.093 -4.198 1.00 45.04 26 THR A C 4
ATOM 4129 O O . THR A 1 26 ? -4.682 13.946 -5.362 1.00 42.21 26 THR A O 4
ATOM 4140 N N . GLY A 1 27 ? -5.099 14.489 -3.195 1.00 52.42 27 GLY A N 4
ATOM 4141 C CA . GLY A 1 27 ? -6.511 14.847 -3.383 1.00 31.31 27 GLY A CA 4
ATOM 4142 C C . GLY A 1 27 ? -6.978 15.828 -2.306 1.00 64.31 27 GLY A C 4
ATOM 4143 O O . GLY A 1 27 ? -6.541 16.978 -2.292 1.00 54.00 27 GLY A O 4
ATOM 4147 N N . LYS A 1 28 ? -7.854 15.371 -1.392 1.00 41.41 28 LYS A N 4
ATOM 4148 C CA . LYS A 1 28 ? -8.285 16.163 -0.209 1.00 74.33 28 LYS A CA 4
ATOM 4149 C C . LYS A 1 28 ? -8.766 15.222 0.914 1.00 64.41 28 LYS A C 4
ATOM 4150 O O . LYS A 1 28 ? -9.250 14.130 0.625 1.00 63.50 28 LYS A O 4
ATOM 4169 N N . THR A 1 29 ? -8.634 15.655 2.189 1.00 51.55 29 THR A N 4
ATOM 4170 C CA . THR A 1 29 ? -9.060 14.858 3.374 1.00 11.41 29 THR A CA 4
ATOM 4171 C C . THR A 1 29 ? -10.573 14.480 3.353 1.00 2.14 29 THR A C 4
ATOM 4172 O O . THR A 1 29 ? -10.989 13.502 3.984 1.00 2.45 29 THR A O 4
ATOM 4183 N N . ASP A 1 30 ? -11.377 15.279 2.630 1.00 34.01 30 ASP A N 4
ATOM 4184 C CA . ASP A 1 30 ? -12.805 14.993 2.366 1.00 12.44 30 ASP A CA 4
ATOM 4185 C C . ASP A 1 30 ? -12.960 13.857 1.323 1.00 54.21 30 ASP A C 4
ATOM 4186 O O . ASP A 1 30 ? -13.880 13.034 1.406 1.00 60.41 30 ASP A O 4
ATOM 4195 N N . ASP A 1 31 ? -12.052 13.848 0.332 1.00 2.11 31 ASP A N 4
ATOM 4196 C CA . ASP A 1 31 ? -12.073 12.899 -0.801 1.00 33.12 31 ASP A CA 4
ATOM 4197 C C . ASP A 1 31 ? -11.356 11.558 -0.459 1.00 42.24 31 ASP A C 4
ATOM 4198 O O . ASP A 1 31 ? -10.526 11.477 0.453 1.00 33.42 31 ASP A O 4
ATOM 4207 N N . SER A 1 32 ? -11.696 10.506 -1.225 1.00 21.23 32 SER A N 4
ATOM 4208 C CA . SER A 1 32 ? -11.091 9.160 -1.095 1.00 64.43 32 SER A CA 4
ATOM 4209 C C . SER A 1 32 ? -10.699 8.591 -2.478 1.00 3.01 32 SER A C 4
ATOM 4210 O O . SER A 1 32 ? -11.218 9.021 -3.511 1.00 53.22 32 SER A O 4
ATOM 4218 N N . THR A 1 33 ? -9.784 7.609 -2.481 1.00 53.03 33 THR A N 4
ATOM 4219 C CA . THR A 1 33 ? -9.317 6.914 -3.715 1.00 72.23 33 THR A CA 4
ATOM 4220 C C . THR A 1 33 ? -9.208 5.389 -3.484 1.00 71.05 33 THR A C 4
ATOM 4221 O O . THR A 1 33 ? -9.180 4.924 -2.342 1.00 60.00 33 THR A O 4
ATOM 4232 N N . THR A 1 34 ? -9.181 4.616 -4.582 1.00 43.04 34 THR A N 4
ATOM 4233 C CA . THR A 1 34 ? -8.975 3.147 -4.552 1.00 43.40 34 THR A CA 4
ATOM 4234 C C . THR A 1 34 ? -7.695 2.772 -5.341 1.00 0.34 34 THR A C 4
ATOM 4235 O O . THR A 1 34 ? -7.644 2.888 -6.570 1.00 72.05 34 THR A O 4
ATOM 4246 N N . TYR A 1 35 ? -6.658 2.324 -4.619 1.00 72.10 35 TYR A N 4
ATOM 4247 C CA . TYR A 1 35 ? -5.336 1.991 -5.196 1.00 23.21 35 TYR A CA 4
ATOM 4248 C C . TYR A 1 35 ? -5.177 0.461 -5.366 1.00 71.23 35 TYR A C 4
ATOM 4249 O O . TYR A 1 35 ? -5.570 -0.303 -4.491 1.00 53.54 35 TYR A O 4
ATOM 4267 N N . THR A 1 36 ? -4.604 0.020 -6.502 1.00 15.42 36 THR A N 4
ATOM 4268 C CA . THR A 1 36 ? -4.330 -1.419 -6.751 1.00 44.12 36 THR A CA 4
ATOM 4269 C C . THR A 1 36 ? -2.958 -1.847 -6.169 1.00 54.10 36 THR A C 4
ATOM 4270 O O . THR A 1 36 ? -1.966 -1.117 -6.273 1.00 62.14 36 THR A O 4
ATOM 4281 N N . VAL A 1 37 ? -2.918 -3.039 -5.548 1.00 21.21 37 VAL A N 4
ATOM 4282 C CA . VAL A 1 37 ? -1.680 -3.626 -4.996 1.00 11.42 37 VAL A CA 4
ATOM 4283 C C . VAL A 1 37 ? -0.805 -4.204 -6.140 1.00 23.44 37 VAL A C 4
ATOM 4284 O O . VAL A 1 37 ? -1.268 -5.015 -6.951 1.00 61.13 37 VAL A O 4
ATOM 4297 N N . THR A 1 38 ? 0.468 -3.785 -6.173 1.00 74.42 38 THR A N 4
ATOM 4298 C CA . THR A 1 38 ? 1.431 -4.144 -7.232 1.00 50.13 38 THR A CA 4
ATOM 4299 C C . THR A 1 38 ? 2.333 -5.295 -6.739 1.00 74.40 38 THR A C 4
ATOM 4300 O O . THR A 1 38 ? 3.195 -5.090 -5.880 1.00 61.44 38 THR A O 4
ATOM 4311 N N . ILE A 1 39 ? 2.092 -6.510 -7.263 1.00 55.35 39 ILE A N 4
ATOM 4312 C CA . ILE A 1 39 ? 2.838 -7.728 -6.875 1.00 64.20 39 ILE A CA 4
ATOM 4313 C C . ILE A 1 39 ? 4.085 -7.925 -7.789 1.00 54.45 39 ILE A C 4
ATOM 4314 O O . ILE A 1 39 ? 3.930 -8.148 -8.997 1.00 11.54 39 ILE A O 4
ATOM 4330 N N . PRO A 1 40 ? 5.343 -7.818 -7.246 1.00 13.21 40 PRO A N 4
ATOM 4331 C CA . PRO A 1 40 ? 6.580 -8.099 -8.019 1.00 54.31 40 PRO A CA 4
ATOM 4332 C C . PRO A 1 40 ? 6.838 -9.624 -8.207 1.00 32.23 40 PRO A C 4
ATOM 4333 O O . PRO A 1 40 ? 6.277 -10.464 -7.485 1.00 21.33 40 PRO A O 4
ATOM 4344 N N . ASP A 1 41 ? 7.705 -9.954 -9.175 1.00 14.22 41 ASP A N 4
ATOM 4345 C CA . ASP A 1 41 ? 8.012 -11.347 -9.563 1.00 13.55 41 ASP A CA 4
ATOM 4346 C C . ASP A 1 41 ? 8.832 -12.076 -8.466 1.00 15.12 41 ASP A C 4
ATOM 4347 O O . ASP A 1 41 ? 9.942 -11.650 -8.121 1.00 21.31 41 ASP A O 4
ATOM 4356 N N . GLY A 1 42 ? 8.258 -13.171 -7.924 1.00 23.13 42 GLY A N 4
ATOM 4357 C CA . GLY A 1 42 ? 8.875 -13.935 -6.828 1.00 10.51 42 GLY A CA 4
ATOM 4358 C C . GLY A 1 42 ? 8.488 -13.431 -5.429 1.00 13.01 42 GLY A C 4
ATOM 4359 O O . GLY A 1 42 ? 9.117 -13.818 -4.435 1.00 33.51 42 GLY A O 4
ATOM 4363 N N . TYR A 1 43 ? 7.465 -12.551 -5.352 1.00 30.35 43 TYR A N 4
ATOM 4364 C CA . TYR A 1 43 ? 6.913 -12.036 -4.068 1.00 3.42 43 TYR A CA 4
ATOM 4365 C C . TYR A 1 43 ? 5.391 -12.330 -3.963 1.00 11.13 43 TYR A C 4
ATOM 4366 O O . TYR A 1 43 ? 4.676 -12.306 -4.966 1.00 22.14 43 TYR A O 4
ATOM 4384 N N . GLU A 1 44 ? 4.907 -12.587 -2.732 1.00 4.31 44 GLU A N 4
ATOM 4385 C CA . GLU A 1 44 ? 3.474 -12.847 -2.443 1.00 24.51 44 GLU A CA 4
ATOM 4386 C C . GLU A 1 44 ? 2.921 -11.784 -1.473 1.00 31.32 44 GLU A C 4
ATOM 4387 O O . GLU A 1 44 ? 3.656 -11.269 -0.622 1.00 25.23 44 GLU A O 4
ATOM 4399 N N . TYR A 1 45 ? 1.617 -11.477 -1.600 1.00 72.52 45 TYR A N 4
ATOM 4400 C CA . TYR A 1 45 ? 0.919 -10.518 -0.712 1.00 61.21 45 TYR A CA 4
ATOM 4401 C C . TYR A 1 45 ? 0.751 -11.083 0.728 1.00 1.52 45 TYR A C 4
ATOM 4402 O O . TYR A 1 45 ? 0.322 -12.227 0.903 1.00 3.23 45 TYR A O 4
ATOM 4420 N N . VAL A 1 46 ? 1.097 -10.268 1.746 1.00 52.20 46 VAL A N 4
ATOM 4421 C CA . VAL A 1 46 ? 0.948 -10.642 3.176 1.00 13.13 46 VAL A CA 4
ATOM 4422 C C . VAL A 1 46 ? -0.226 -9.874 3.843 1.00 63.13 46 VAL A C 4
ATOM 4423 O O . VAL A 1 46 ? -1.190 -10.490 4.318 1.00 55.30 46 VAL A O 4
ATOM 4436 N N . GLY A 1 47 ? -0.144 -8.526 3.860 1.00 4.42 47 GLY A N 4
ATOM 4437 C CA . GLY A 1 47 ? -1.132 -7.692 4.587 1.00 55.11 47 GLY A CA 4
ATOM 4438 C C . GLY A 1 47 ? -1.090 -6.205 4.204 1.00 54.01 47 GLY A C 4
ATOM 4439 O O . GLY A 1 47 ? -0.378 -5.820 3.278 1.00 21.32 47 GLY A O 4
ATOM 4443 N N . THR A 1 48 ? -1.898 -5.374 4.899 1.00 64.43 48 THR A N 4
ATOM 4444 C CA . THR A 1 48 ? -1.939 -3.893 4.702 1.00 24.35 48 THR A CA 4
ATOM 4445 C C . THR A 1 48 ? -2.289 -3.169 6.029 1.00 2.24 48 THR A C 4
ATOM 4446 O O . THR A 1 48 ? -3.163 -3.617 6.782 1.00 72.31 48 THR A O 4
ATOM 4457 N N . ASP A 1 49 ? -1.591 -2.048 6.298 1.00 31.33 49 ASP A N 4
ATOM 4458 C CA . ASP A 1 49 ? -1.789 -1.202 7.504 1.00 74.42 49 ASP A CA 4
ATOM 4459 C C . ASP A 1 49 ? -2.129 0.255 7.112 1.00 74.31 49 ASP A C 4
ATOM 4460 O O . ASP A 1 49 ? -1.771 0.708 6.025 1.00 45.20 49 ASP A O 4
ATOM 4469 N N . GLY A 1 50 ? -2.844 0.969 8.003 1.00 32.52 50 GLY A N 4
ATOM 4470 C CA . GLY A 1 50 ? -3.179 2.393 7.799 1.00 25.52 50 GLY A CA 4
ATOM 4471 C C . GLY A 1 50 ? -4.552 2.605 7.161 1.00 10.42 50 GLY A C 4
ATOM 4472 O O . GLY A 1 50 ? -5.490 3.056 7.826 1.00 25.51 50 GLY A O 4
ATOM 4476 N N . GLY A 1 51 ? -4.661 2.273 5.862 1.00 4.24 51 GLY A N 4
ATOM 4477 C CA . GLY A 1 51 ? -5.933 2.376 5.122 1.00 40.21 51 GLY A CA 4
ATOM 4478 C C . GLY A 1 51 ? -6.769 1.089 5.153 1.00 24.25 51 GLY A C 4
ATOM 4479 O O . GLY A 1 51 ? -6.423 0.122 5.846 1.00 22.52 51 GLY A O 4
ATOM 4483 N N . VAL A 1 52 ? -7.864 1.073 4.374 1.00 32.32 52 VAL A N 4
ATOM 4484 C CA . VAL A 1 52 ? -8.778 -0.096 4.276 1.00 74.31 52 VAL A CA 4
ATOM 4485 C C . VAL A 1 52 ? -8.289 -1.045 3.150 1.00 65.34 52 VAL A C 4
ATOM 4486 O O . VAL A 1 52 ? -7.680 -0.591 2.182 1.00 72.22 52 VAL A O 4
ATOM 4499 N N . VAL A 1 53 ? -8.554 -2.358 3.279 1.00 5.21 53 VAL A N 4
ATOM 4500 C CA . VAL A 1 53 ? -8.116 -3.374 2.289 1.00 31.25 53 VAL A CA 4
ATOM 4501 C C . VAL A 1 53 ? -9.277 -4.330 1.901 1.00 42.42 53 VAL A C 4
ATOM 4502 O O . VAL A 1 53 ? -10.190 -4.581 2.705 1.00 74.23 53 VAL A O 4
ATOM 4515 N N . SER A 1 54 ? -9.242 -4.831 0.646 1.00 14.30 54 SER A N 4
ATOM 4516 C CA . SER A 1 54 ? -10.203 -5.843 0.131 1.00 51.25 54 SER A CA 4
ATOM 4517 C C . SER A 1 54 ? -9.952 -7.241 0.748 1.00 43.00 54 SER A C 4
ATOM 4518 O O . SER A 1 54 ? -8.849 -7.533 1.235 1.00 74.31 54 SER A O 4
ATOM 4526 N N . SER A 1 55 ? -10.983 -8.109 0.694 1.00 3.02 55 SER A N 4
ATOM 4527 C CA . SER A 1 55 ? -10.882 -9.528 1.133 1.00 74.10 55 SER A CA 4
ATOM 4528 C C . SER A 1 55 ? -9.985 -10.355 0.181 1.00 4.22 55 SER A C 4
ATOM 4529 O O . SER A 1 55 ? -9.441 -11.390 0.575 1.00 15.53 55 SER A O 4
ATOM 4537 N N . ASP A 1 56 ? -9.855 -9.898 -1.079 1.00 45.34 56 ASP A N 4
ATOM 4538 C CA . ASP A 1 56 ? -8.917 -10.483 -2.068 1.00 71.43 56 ASP A CA 4
ATOM 4539 C C . ASP A 1 56 ? -7.477 -9.942 -1.868 1.00 72.04 56 ASP A C 4
ATOM 4540 O O . ASP A 1 56 ? -6.508 -10.555 -2.326 1.00 23.20 56 ASP A O 4
ATOM 4549 N N . GLY A 1 57 ? -7.362 -8.783 -1.175 1.00 34.44 57 GLY A N 4
ATOM 4550 C CA . GLY A 1 57 ? -6.073 -8.106 -0.940 1.00 63.25 57 GLY A CA 4
ATOM 4551 C C . GLY A 1 57 ? -5.401 -7.531 -2.199 1.00 15.13 57 GLY A C 4
ATOM 4552 O O . GLY A 1 57 ? -4.234 -7.142 -2.152 1.00 72.10 57 GLY A O 4
ATOM 4556 N N . LYS A 1 58 ? -6.147 -7.478 -3.324 1.00 63.23 58 LYS A N 4
ATOM 4557 C CA . LYS A 1 58 ? -5.635 -6.980 -4.629 1.00 42.14 58 LYS A CA 4
ATOM 4558 C C . LYS A 1 58 ? -5.863 -5.460 -4.802 1.00 24.32 58 LYS A C 4
ATOM 4559 O O . LYS A 1 58 ? -5.265 -4.835 -5.680 1.00 24.01 58 LYS A O 4
ATOM 4578 N N . THR A 1 59 ? -6.764 -4.886 -3.982 1.00 63.30 59 THR A N 4
ATOM 4579 C CA . THR A 1 59 ? -6.989 -3.419 -3.902 1.00 43.12 59 THR A CA 4
ATOM 4580 C C . THR A 1 59 ? -7.041 -2.964 -2.428 1.00 2.43 59 THR A C 4
ATOM 4581 O O . THR A 1 59 ? -7.382 -3.738 -1.521 1.00 12.34 59 THR A O 4
ATOM 4592 N N . VAL A 1 60 ? -6.690 -1.692 -2.217 1.00 64.40 60 VAL A N 4
ATOM 4593 C CA . VAL A 1 60 ? -6.716 -1.012 -0.910 1.00 61.13 60 VAL A CA 4
ATOM 4594 C C . VAL A 1 60 ? -7.455 0.351 -1.048 1.00 31.03 60 VAL A C 4
ATOM 4595 O O . VAL A 1 60 ? -7.093 1.182 -1.890 1.00 11.05 60 VAL A O 4
ATOM 4608 N N . THR A 1 61 ? -8.529 0.554 -0.253 1.00 23.05 61 THR A N 4
ATOM 4609 C CA . THR A 1 61 ? -9.328 1.808 -0.280 1.00 72.45 61 THR A CA 4
ATOM 4610 C C . THR A 1 61 ? -8.689 2.858 0.658 1.00 74.22 61 THR A C 4
ATOM 4611 O O . THR A 1 61 ? -8.765 2.752 1.890 1.00 53.24 61 THR A O 4
ATOM 4622 N N . ILE A 1 62 ? -8.045 3.855 0.047 1.00 44.23 62 ILE A N 4
ATOM 4623 C CA . ILE A 1 62 ? -7.223 4.864 0.739 1.00 0.01 62 ILE A CA 4
ATOM 4624 C C . ILE A 1 62 ? -7.929 6.233 0.753 1.00 30.32 62 ILE A C 4
ATOM 4625 O O . ILE A 1 62 ? -8.067 6.878 -0.282 1.00 15.22 62 ILE A O 4
ATOM 4641 N N . THR A 1 63 ? -8.376 6.673 1.930 1.00 73.20 63 THR A N 4
ATOM 4642 C CA . THR A 1 63 ? -8.942 8.025 2.100 1.00 33.13 63 THR A CA 4
ATOM 4643 C C . THR A 1 63 ? -7.806 8.994 2.485 1.00 22.23 63 THR A C 4
ATOM 4644 O O . THR A 1 63 ? -7.019 8.694 3.396 1.00 23.21 63 THR A O 4
ATOM 4655 N N . PHE A 1 64 ? -7.697 10.131 1.767 1.00 1.10 64 PHE A N 4
ATOM 4656 C CA . PHE A 1 64 ? -6.687 11.170 2.079 1.00 61.51 64 PHE A CA 4
ATOM 4657 C C . PHE A 1 64 ? -6.983 11.796 3.459 1.00 42.14 64 PHE A C 4
ATOM 4658 O O . PHE A 1 64 ? -8.146 11.853 3.884 1.00 31.24 64 PHE A O 4
ATOM 4675 N N . ALA A 1 65 ? -5.938 12.242 4.163 1.00 33.51 65 ALA A N 4
ATOM 4676 C CA . ALA A 1 65 ? -6.094 12.844 5.501 1.00 1.20 65 ALA A CA 4
ATOM 4677 C C . ALA A 1 65 ? -5.006 13.889 5.794 1.00 14.12 65 ALA A C 4
ATOM 4678 O O . ALA A 1 65 ? -3.894 13.816 5.259 1.00 1.22 65 ALA A O 4
ATOM 4685 N N . ALA A 1 66 ? -5.359 14.879 6.637 1.00 54.42 66 ALA A N 4
ATOM 4686 C CA . ALA A 1 66 ? -4.374 15.765 7.305 1.00 21.23 66 ALA A CA 4
ATOM 4687 C C . ALA A 1 66 ? -3.787 15.066 8.568 1.00 13.41 66 ALA A C 4
ATOM 4688 O O . ALA A 1 66 ? -2.897 15.600 9.237 1.00 12.22 66 ALA A O 4
ATOM 4695 N N . ASP A 1 67 ? -4.329 13.871 8.876 1.00 31.35 67 ASP A N 4
ATOM 4696 C CA . ASP A 1 67 ? -3.876 12.983 9.963 1.00 22.04 67 ASP A CA 4
ATOM 4697 C C . ASP A 1 67 ? -2.926 11.878 9.410 1.00 54.03 67 ASP A C 4
ATOM 4698 O O . ASP A 1 67 ? -2.908 11.609 8.203 1.00 13.03 67 ASP A O 4
ATOM 4707 N N . ASP A 1 68 ? -2.181 11.211 10.314 1.00 30.00 68 ASP A N 4
ATOM 4708 C CA . ASP A 1 68 ? -1.194 10.154 9.960 1.00 75.31 68 ASP A CA 4
ATOM 4709 C C . ASP A 1 68 ? -1.840 8.828 9.456 1.00 23.11 68 ASP A C 4
ATOM 4710 O O . ASP A 1 68 ? -1.124 7.897 9.065 1.00 3.10 68 ASP A O 4
ATOM 4719 N N . SER A 1 69 ? -3.186 8.755 9.449 1.00 65.42 69 SER A N 4
ATOM 4720 C CA . SER A 1 69 ? -3.941 7.587 8.908 1.00 2.43 69 SER A CA 4
ATOM 4721 C C . SER A 1 69 ? -3.881 7.487 7.355 1.00 11.52 69 SER A C 4
ATOM 4722 O O . SER A 1 69 ? -4.476 6.576 6.772 1.00 71.20 69 SER A O 4
ATOM 4730 N N . ASP A 1 70 ? -3.147 8.413 6.702 1.00 72.24 70 ASP A N 4
ATOM 4731 C CA . ASP A 1 70 ? -2.932 8.407 5.237 1.00 75.14 70 ASP A CA 4
ATOM 4732 C C . ASP A 1 70 ? -1.882 7.333 4.824 1.00 32.04 70 ASP A C 4
ATOM 4733 O O . ASP A 1 70 ? -1.870 6.864 3.679 1.00 42.01 70 ASP A O 4
ATOM 4742 N N . ASN A 1 71 ? -0.984 6.994 5.779 1.00 5.51 71 ASN A N 4
ATOM 4743 C CA . ASN A 1 71 ? 0.157 6.084 5.547 1.00 1.13 71 ASN A CA 4
ATOM 4744 C C . ASN A 1 71 ? -0.326 4.630 5.365 1.00 24.52 71 ASN A C 4
ATOM 4745 O O . ASN A 1 71 ? -0.664 3.956 6.340 1.00 51.41 71 ASN A O 4
ATOM 4756 N N . VAL A 1 72 ? -0.386 4.165 4.111 1.00 3.51 72 VAL A N 4
ATOM 4757 C CA . VAL A 1 72 ? -0.798 2.785 3.786 1.00 21.23 72 VAL A CA 4
ATOM 4758 C C . VAL A 1 72 ? 0.449 1.930 3.488 1.00 62.45 72 VAL A C 4
ATOM 4759 O O . VAL A 1 72 ? 1.181 2.191 2.538 1.00 14.43 72 VAL A O 4
ATOM 4772 N N . VAL A 1 73 ? 0.675 0.898 4.310 1.00 3.24 73 VAL A N 4
ATOM 4773 C CA . VAL A 1 73 ? 1.872 0.043 4.228 1.00 45.41 73 VAL A CA 4
ATOM 4774 C C . VAL A 1 73 ? 1.476 -1.371 3.759 1.00 54.42 73 VAL A C 4
ATOM 4775 O O . VAL A 1 73 ? 0.866 -2.138 4.510 1.00 52.41 73 VAL A O 4
ATOM 4788 N N . ILE A 1 74 ? 1.817 -1.698 2.501 1.00 22.10 74 ILE A N 4
ATOM 4789 C CA . ILE A 1 74 ? 1.487 -2.998 1.889 1.00 2.13 74 ILE A CA 4
ATOM 4790 C C . ILE A 1 74 ? 2.657 -3.990 2.100 1.00 11.52 74 ILE A C 4
ATOM 4791 O O . ILE A 1 74 ? 3.773 -3.772 1.624 1.00 2.53 74 ILE A O 4
ATOM 4807 N N . HIS A 1 75 ? 2.370 -5.073 2.831 1.00 62.30 75 HIS A N 4
ATOM 4808 C CA . HIS A 1 75 ? 3.347 -6.109 3.207 1.00 74.42 75 HIS A CA 4
ATOM 4809 C C . HIS A 1 75 ? 3.496 -7.176 2.102 1.00 1.14 75 HIS A C 4
ATOM 4810 O O . HIS A 1 75 ? 2.496 -7.638 1.536 1.00 35.42 75 HIS A O 4
ATOM 4825 N N . LEU A 1 76 ? 4.753 -7.574 1.836 1.00 51.54 76 LEU A N 4
ATOM 4826 C CA . LEU A 1 76 ? 5.129 -8.575 0.812 1.00 65.23 76 LEU A CA 4
ATOM 4827 C C . LEU A 1 76 ? 6.243 -9.498 1.357 1.00 51.42 76 LEU A C 4
ATOM 4828 O O . LEU A 1 76 ? 7.141 -9.044 2.052 1.00 50.30 76 LEU A O 4
ATOM 4844 N N . LYS A 1 77 ? 6.181 -10.788 1.026 1.00 72.34 77 LYS A N 4
ATOM 4845 C CA . LYS A 1 77 ? 7.234 -11.771 1.381 1.00 64.32 77 LYS A CA 4
ATOM 4846 C C . LYS A 1 77 ? 7.729 -12.493 0.116 1.00 73.40 77 LYS A C 4
ATOM 4847 O O . LYS A 1 77 ? 7.177 -12.305 -0.959 1.00 65.13 77 LYS A O 4
ATOM 4866 N N . HIS A 1 78 ? 8.773 -13.310 0.251 1.00 72.30 78 HIS A N 4
ATOM 4867 C CA . HIS A 1 78 ? 9.336 -14.081 -0.877 1.00 63.01 78 HIS A CA 4
ATOM 4868 C C . HIS A 1 78 ? 8.532 -15.389 -1.119 1.00 62.21 78 HIS A C 4
ATOM 4869 O O . HIS A 1 78 ? 8.395 -16.219 -0.213 1.00 1.43 78 HIS A O 4
ATOM 4884 N N . GLY A 1 79 ? 8.009 -15.549 -2.348 1.00 64.10 79 GLY A N 4
ATOM 4885 C CA . GLY A 1 79 ? 7.320 -16.778 -2.777 1.00 45.25 79 GLY A CA 4
ATOM 4886 C C . GLY A 1 79 ? 8.129 -17.519 -3.843 1.00 22.41 79 GLY A C 4
ATOM 4887 O O . GLY A 1 79 ? 7.570 -18.105 -4.779 1.00 23.41 79 GLY A O 4
ATOM 4891 N N . LEU A 1 80 ? 9.463 -17.476 -3.679 1.00 63.41 80 LEU A N 4
ATOM 4892 C CA . LEU A 1 80 ? 10.436 -17.987 -4.661 1.00 42.22 80 LEU A CA 4
ATOM 4893 C C . LEU A 1 80 ? 10.389 -19.536 -4.745 1.00 15.25 80 LEU A C 4
ATOM 4894 O O . LEU A 1 80 ? 10.802 -20.239 -3.819 1.00 1.05 80 LEU A O 4
ATOM 4910 N N . GLU A 1 81 ? 9.842 -20.038 -5.855 1.00 64.41 81 GLU A N 4
ATOM 4911 C CA . GLU A 1 81 ? 9.849 -21.467 -6.210 1.00 43.11 81 GLU A CA 4
ATOM 4912 C C . GLU A 1 81 ? 10.111 -21.596 -7.727 1.00 53.23 81 GLU A C 4
ATOM 4913 O O . GLU A 1 81 ? 9.590 -20.791 -8.513 1.00 3.03 81 GLU A O 4
ATOM 4925 N N . HIS A 1 82 ? 10.935 -22.592 -8.128 1.00 15.33 82 HIS A N 4
ATOM 4926 C CA . HIS A 1 82 ? 11.326 -22.800 -9.551 1.00 62.33 82 HIS A CA 4
ATOM 4927 C C . HIS A 1 82 ? 10.096 -23.143 -10.436 1.00 41.11 82 HIS A C 4
ATOM 4928 O O . HIS A 1 82 ? 9.131 -23.719 -9.933 1.00 4.14 82 HIS A O 4
ATOM 4943 N N . HIS A 1 83 ? 10.175 -22.775 -11.743 1.00 12.02 83 HIS A N 4
ATOM 4944 C CA . HIS A 1 83 ? 9.088 -22.944 -12.761 1.00 53.51 83 HIS A CA 4
ATOM 4945 C C . HIS A 1 83 ? 8.330 -24.307 -12.649 1.00 4.10 83 HIS A C 4
ATOM 4946 O O . HIS A 1 83 ? 8.751 -25.336 -13.189 1.00 4.32 83 HIS A O 4
ATOM 4961 N N . HIS A 1 84 ? 7.199 -24.272 -11.926 1.00 41.04 84 HIS A N 4
ATOM 4962 C CA . HIS A 1 84 ? 6.469 -25.477 -11.469 1.00 53.55 84 HIS A CA 4
ATOM 4963 C C . HIS A 1 84 ? 5.121 -25.647 -12.200 1.00 71.51 84 HIS A C 4
ATOM 4964 O O . HIS A 1 84 ? 4.359 -24.689 -12.355 1.00 21.12 84 HIS A O 4
ATOM 4979 N N . HIS A 1 85 ? 4.839 -26.887 -12.644 1.00 70.54 85 HIS A N 4
ATOM 4980 C CA . HIS A 1 85 ? 3.579 -27.243 -13.338 1.00 14.03 85 HIS A CA 4
ATOM 4981 C C . HIS A 1 85 ? 2.867 -28.409 -12.612 1.00 43.31 85 HIS A C 4
ATOM 4982 O O . HIS A 1 85 ? 3.230 -29.580 -12.758 1.00 22.23 85 HIS A O 4
ATOM 4997 N N . HIS A 1 86 ? 1.878 -28.042 -11.779 1.00 71.31 86 HIS A N 4
ATOM 4998 C CA . HIS A 1 86 ? 1.011 -28.976 -11.015 1.00 13.13 86 HIS A CA 4
ATOM 4999 C C . HIS A 1 86 ? -0.472 -28.534 -11.153 1.00 4.12 86 HIS A C 4
ATOM 5000 O O . HIS A 1 86 ? -0.763 -27.517 -11.795 1.00 4.22 86 HIS A O 4
ATOM 5015 N N . HIS A 1 87 ? -1.409 -29.297 -10.554 1.00 62.12 87 HIS A N 4
ATOM 5016 C CA . HIS A 1 87 ? -2.856 -28.978 -10.607 1.00 1.21 87 HIS A CA 4
ATOM 5017 C C . HIS A 1 87 ? -3.563 -29.498 -9.337 1.00 70.35 87 HIS A C 4
ATOM 5018 O O . HIS A 1 87 ? -4.605 -28.977 -8.923 1.00 74.32 87 HIS A O 4
ATOM 5033 N N . MET A 1 1 ? -8.096 22.949 -1.638 1.00 21.52 1 MET A N 5
ATOM 5034 C CA . MET A 1 1 ? -6.927 22.320 -0.980 1.00 71.20 1 MET A CA 5
ATOM 5035 C C . MET A 1 1 ? -6.820 20.834 -1.393 1.00 12.12 1 MET A C 5
ATOM 5036 O O . MET A 1 1 ? -7.648 20.008 -0.992 1.00 44.15 1 MET A O 5
ATOM 5052 N N . ASP A 1 2 ? -5.824 20.518 -2.236 1.00 33.02 2 ASP A N 5
ATOM 5053 C CA . ASP A 1 2 ? -5.504 19.129 -2.621 1.00 14.22 2 ASP A CA 5
ATOM 5054 C C . ASP A 1 2 ? -4.555 18.499 -1.569 1.00 61.25 2 ASP A C 5
ATOM 5055 O O . ASP A 1 2 ? -3.391 18.906 -1.455 1.00 73.42 2 ASP A O 5
ATOM 5064 N N . GLU A 1 3 ? -5.058 17.530 -0.782 1.00 64.03 3 GLU A N 5
ATOM 5065 C CA . GLU A 1 3 ? -4.226 16.801 0.206 1.00 75.24 3 GLU A CA 5
ATOM 5066 C C . GLU A 1 3 ? -3.753 15.458 -0.386 1.00 71.11 3 GLU A C 5
ATOM 5067 O O . GLU A 1 3 ? -4.523 14.771 -1.060 1.00 14.53 3 GLU A O 5
ATOM 5079 N N . ASP A 1 4 ? -2.485 15.085 -0.124 1.00 52.13 4 ASP A N 5
ATOM 5080 C CA . ASP A 1 4 ? -1.860 13.878 -0.714 1.00 71.30 4 ASP A CA 5
ATOM 5081 C C . ASP A 1 4 ? -1.799 12.693 0.285 1.00 65.51 4 ASP A C 5
ATOM 5082 O O . ASP A 1 4 ? -2.023 12.861 1.490 1.00 52.35 4 ASP A O 5
ATOM 5091 N N . ALA A 1 5 ? -1.493 11.498 -0.252 1.00 14.21 5 ALA A N 5
ATOM 5092 C CA . ALA A 1 5 ? -1.359 10.244 0.522 1.00 64.34 5 ALA A CA 5
ATOM 5093 C C . ALA A 1 5 ? -0.161 9.421 0.008 1.00 11.52 5 ALA A C 5
ATOM 5094 O O . ALA A 1 5 ? 0.139 9.417 -1.194 1.00 74.44 5 ALA A O 5
ATOM 5101 N N . THR A 1 6 ? 0.500 8.701 0.921 1.00 43.13 6 THR A N 5
ATOM 5102 C CA . THR A 1 6 ? 1.711 7.907 0.624 1.00 40.34 6 THR A CA 5
ATOM 5103 C C . THR A 1 6 ? 1.401 6.393 0.667 1.00 33.41 6 THR A C 5
ATOM 5104 O O . THR A 1 6 ? 0.686 5.926 1.540 1.00 12.21 6 THR A O 5
ATOM 5115 N N . ILE A 1 7 ? 1.925 5.640 -0.316 1.00 52.52 7 ILE A N 5
ATOM 5116 C CA . ILE A 1 7 ? 1.893 4.158 -0.327 1.00 10.51 7 ILE A CA 5
ATOM 5117 C C . ILE A 1 7 ? 3.343 3.641 -0.323 1.00 42.00 7 ILE A C 5
ATOM 5118 O O . ILE A 1 7 ? 4.173 4.126 -1.095 1.00 30.04 7 ILE A O 5
ATOM 5134 N N . THR A 1 8 ? 3.645 2.659 0.533 1.00 24.41 8 THR A N 5
ATOM 5135 C CA . THR A 1 8 ? 5.004 2.088 0.657 1.00 60.50 8 THR A CA 5
ATOM 5136 C C . THR A 1 8 ? 4.936 0.570 0.948 1.00 22.33 8 THR A C 5
ATOM 5137 O O . THR A 1 8 ? 4.469 0.151 2.010 1.00 44.11 8 THR A O 5
ATOM 5148 N N . TYR A 1 9 ? 5.384 -0.246 -0.021 1.00 0.21 9 TYR A N 5
ATOM 5149 C CA . TYR A 1 9 ? 5.526 -1.710 0.155 1.00 10.24 9 TYR A CA 5
ATOM 5150 C C . TYR A 1 9 ? 6.767 -2.031 1.037 1.00 34.33 9 TYR A C 5
ATOM 5151 O O . TYR A 1 9 ? 7.760 -1.302 0.996 1.00 75.54 9 TYR A O 5
ATOM 5169 N N . VAL A 1 10 ? 6.683 -3.113 1.840 1.00 72.51 10 VAL A N 5
ATOM 5170 C CA . VAL A 1 10 ? 7.793 -3.617 2.700 1.00 31.55 10 VAL A CA 5
ATOM 5171 C C . VAL A 1 10 ? 7.735 -5.166 2.768 1.00 15.03 10 VAL A C 5
ATOM 5172 O O . VAL A 1 10 ? 6.650 -5.743 2.763 1.00 14.42 10 VAL A O 5
ATOM 5185 N N . ASP A 1 11 ? 8.898 -5.834 2.823 1.00 54.32 11 ASP A N 5
ATOM 5186 C CA . ASP A 1 11 ? 8.975 -7.286 3.076 1.00 52.22 11 ASP A CA 5
ATOM 5187 C C . ASP A 1 11 ? 9.103 -7.567 4.579 1.00 23.25 11 ASP A C 5
ATOM 5188 O O . ASP A 1 11 ? 10.144 -7.262 5.165 1.00 21.53 11 ASP A O 5
ATOM 5197 N N . 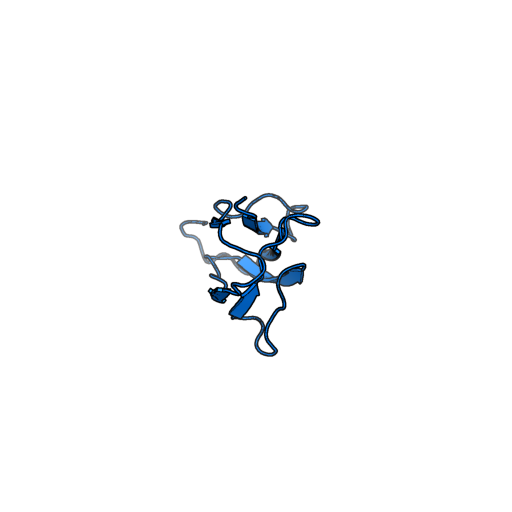ASP A 1 12 ? 8.076 -8.190 5.183 1.00 13.50 12 ASP A N 5
ATOM 5198 C CA . ASP A 1 12 ? 8.166 -8.734 6.567 1.00 15.11 12 ASP A CA 5
ATOM 5199 C C . ASP A 1 12 ? 9.192 -9.900 6.635 1.00 44.45 12 ASP A C 5
ATOM 5200 O O . ASP A 1 12 ? 9.760 -10.184 7.694 1.00 62.21 12 ASP A O 5
ATOM 5209 N N . ASP A 1 13 ? 9.431 -10.533 5.467 1.00 4.32 13 ASP A N 5
ATOM 5210 C CA . ASP A 1 13 ? 10.487 -11.540 5.254 1.00 40.33 13 ASP A CA 5
ATOM 5211 C C . ASP A 1 13 ? 11.906 -10.942 5.481 1.00 20.54 13 ASP A C 5
ATOM 5212 O O . ASP A 1 13 ? 12.810 -11.624 5.973 1.00 25.41 13 ASP A O 5
ATOM 5221 N N . LYS A 1 14 ? 12.079 -9.656 5.115 1.00 42.31 14 LYS A N 5
ATOM 5222 C CA . LYS A 1 14 ? 13.395 -8.966 5.126 1.00 14.15 14 LYS A CA 5
ATOM 5223 C C . LYS A 1 14 ? 13.481 -7.945 6.310 1.00 34.35 14 LYS A C 5
ATOM 5224 O O . LYS A 1 14 ? 14.220 -6.953 6.247 1.00 72.34 14 LYS A O 5
ATOM 5243 N N . GLY A 1 15 ? 12.741 -8.236 7.405 1.00 22.30 15 GLY A N 5
ATOM 5244 C CA . GLY A 1 15 ? 12.698 -7.372 8.605 1.00 51.11 15 GLY A CA 5
ATOM 5245 C C . GLY A 1 15 ? 11.964 -6.035 8.425 1.00 24.24 15 GLY A C 5
ATOM 5246 O O . GLY A 1 15 ? 12.255 -5.059 9.127 1.00 2.23 15 GLY A O 5
ATOM 5250 N N . GLY A 1 16 ? 10.996 -6.006 7.497 1.00 73.03 16 GLY A N 5
ATOM 5251 C CA . GLY A 1 16 ? 10.223 -4.790 7.183 1.00 34.25 16 GLY A CA 5
ATOM 5252 C C . GLY A 1 16 ? 10.937 -3.825 6.219 1.00 61.21 16 GLY A C 5
ATOM 5253 O O . GLY A 1 16 ? 10.678 -2.615 6.245 1.00 73.34 16 GLY A O 5
ATOM 5257 N N . ALA A 1 17 ? 11.823 -4.361 5.351 1.00 2.15 17 ALA A N 5
ATOM 5258 C CA . ALA A 1 17 ? 12.607 -3.552 4.378 1.00 12.12 17 ALA A CA 5
ATOM 5259 C C . ALA A 1 17 ? 11.770 -3.182 3.125 1.00 20.45 17 ALA A C 5
ATOM 5260 O O . ALA A 1 17 ? 11.140 -4.050 2.529 1.00 21.41 17 ALA A O 5
ATOM 5267 N N . GLN A 1 18 ? 11.825 -1.898 2.711 1.00 32.14 18 GLN A N 5
ATOM 5268 C CA . GLN A 1 18 ? 10.966 -1.343 1.629 1.00 61.54 18 GLN A CA 5
ATOM 5269 C C . GLN A 1 18 ? 11.186 -2.030 0.244 1.00 74.04 18 GLN A C 5
ATOM 5270 O O . GLN A 1 18 ? 12.321 -2.204 -0.209 1.00 74.11 18 GLN A O 5
ATOM 5284 N N . VAL A 1 19 ? 10.068 -2.386 -0.419 1.00 60.44 19 VAL A N 5
ATOM 5285 C CA . VAL A 1 19 ? 10.067 -2.969 -1.779 1.00 1.45 19 VAL A CA 5
ATOM 5286 C C . VAL A 1 19 ? 10.045 -1.830 -2.835 1.00 72.10 19 VAL A C 5
ATOM 5287 O O . VAL A 1 19 ? 9.009 -1.179 -3.037 1.00 13.53 19 VAL A O 5
ATOM 5300 N N . GLY A 1 20 ? 11.201 -1.596 -3.486 1.00 24.41 20 GLY A N 5
ATOM 5301 C CA . GLY A 1 20 ? 11.329 -0.551 -4.515 1.00 42.50 20 GLY A CA 5
ATOM 5302 C C . GLY A 1 20 ? 11.177 0.889 -3.985 1.00 53.15 20 GLY A C 5
ATOM 5303 O O . GLY A 1 20 ? 11.759 1.247 -2.956 1.00 13.33 20 GLY A O 5
ATOM 5307 N N . ASP A 1 21 ? 10.388 1.715 -4.696 1.00 20.44 21 ASP A N 5
ATOM 5308 C CA . ASP A 1 21 ? 10.173 3.146 -4.359 1.00 74.43 21 ASP A CA 5
ATOM 5309 C C . ASP A 1 21 ? 8.872 3.374 -3.534 1.00 25.50 21 ASP A C 5
ATOM 5310 O O . ASP A 1 21 ? 8.224 2.423 -3.077 1.00 51.42 21 ASP A O 5
ATOM 5319 N N . ILE A 1 22 ? 8.535 4.658 -3.322 1.00 52.21 22 ILE A N 5
ATOM 5320 C CA . ILE A 1 22 ? 7.268 5.096 -2.695 1.00 53.10 22 ILE A CA 5
ATOM 5321 C C . ILE A 1 22 ? 6.297 5.648 -3.774 1.00 22.01 22 ILE A C 5
ATOM 5322 O O . ILE A 1 22 ? 6.708 6.395 -4.661 1.00 10.43 22 ILE A O 5
ATOM 5338 N N . VAL A 1 23 ? 5.011 5.276 -3.682 1.00 2.23 23 VAL A N 5
ATOM 5339 C CA . VAL A 1 23 ? 3.944 5.811 -4.562 1.00 52.51 23 VAL A CA 5
ATOM 5340 C C . VAL A 1 23 ? 3.215 6.985 -3.852 1.00 65.23 23 VAL A C 5
ATOM 5341 O O . VAL A 1 23 ? 3.113 6.997 -2.624 1.00 73.13 23 VAL A O 5
ATOM 5354 N N . THR A 1 24 ? 2.720 7.977 -4.618 1.00 20.12 24 THR A N 5
ATOM 5355 C CA . THR A 1 24 ? 1.945 9.117 -4.050 1.00 11.24 24 THR A CA 5
ATOM 5356 C C . THR A 1 24 ? 0.706 9.436 -4.913 1.00 25.12 24 THR A C 5
ATOM 5357 O O . THR A 1 24 ? 0.800 9.520 -6.143 1.00 74.11 24 THR A O 5
ATOM 5368 N N . VAL A 1 25 ? -0.454 9.617 -4.252 1.00 73.04 25 VAL A N 5
ATOM 5369 C CA . VAL A 1 25 ? -1.711 10.071 -4.901 1.00 51.44 25 VAL A CA 5
ATOM 5370 C C . VAL A 1 25 ? -2.207 11.383 -4.240 1.00 71.31 25 VAL A C 5
ATOM 5371 O O . VAL A 1 25 ? -1.757 11.734 -3.150 1.00 20.23 25 VAL A O 5
ATOM 5384 N N . THR A 1 26 ? -3.134 12.107 -4.898 1.00 53.13 26 THR A N 5
ATOM 5385 C CA . THR A 1 26 ? -3.681 13.391 -4.374 1.00 2.02 26 THR A CA 5
ATOM 5386 C C . THR A 1 26 ? -5.224 13.449 -4.501 1.00 24.25 26 THR A C 5
ATOM 5387 O O . THR A 1 26 ? -5.812 12.859 -5.420 1.00 23.42 26 THR A O 5
ATOM 5398 N N . GLY A 1 27 ? -5.861 14.165 -3.558 1.00 62.32 27 GLY A N 5
ATOM 5399 C CA . GLY A 1 27 ? -7.323 14.285 -3.496 1.00 4.23 27 GLY A CA 5
ATOM 5400 C C . GLY A 1 27 ? -7.779 15.242 -2.389 1.00 33.05 27 GLY A C 5
ATOM 5401 O O . GLY A 1 27 ? -7.376 16.408 -2.380 1.00 40.52 27 GLY A O 5
ATOM 5405 N N . LYS A 1 28 ? -8.593 14.750 -1.431 1.00 33.45 28 LYS A N 5
ATOM 5406 C CA . LYS A 1 28 ? -9.203 15.609 -0.383 1.00 51.41 28 LYS A CA 5
ATOM 5407 C C . LYS A 1 28 ? -9.604 14.787 0.866 1.00 23.25 28 LYS A C 5
ATOM 5408 O O . LYS A 1 28 ? -9.953 13.614 0.748 1.00 42.14 28 LYS A O 5
ATOM 5427 N N . THR A 1 29 ? -9.549 15.433 2.051 1.00 63.23 29 THR A N 5
ATOM 5428 C CA . THR A 1 29 ? -10.009 14.858 3.344 1.00 44.31 29 THR A CA 5
ATOM 5429 C C . THR A 1 29 ? -11.443 14.262 3.281 1.00 32.20 29 THR A C 5
ATOM 5430 O O . THR A 1 29 ? -11.694 13.183 3.835 1.00 52.24 29 THR A O 5
ATOM 5441 N N . ASP A 1 30 ? -12.364 14.973 2.602 1.00 71.33 30 ASP A N 5
ATOM 5442 C CA . ASP A 1 30 ? -13.772 14.534 2.430 1.00 4.22 30 ASP A CA 5
ATOM 5443 C C . ASP A 1 30 ? -13.885 13.231 1.598 1.00 60.10 30 ASP A C 5
ATOM 5444 O O . ASP A 1 30 ? -14.773 12.401 1.833 1.00 34.10 30 ASP A O 5
ATOM 5453 N N . ASP A 1 31 ? -12.966 13.064 0.635 1.00 65.13 31 ASP A N 5
ATOM 5454 C CA . ASP A 1 31 ? -13.050 12.009 -0.393 1.00 33.42 31 ASP A CA 5
ATOM 5455 C C . ASP A 1 31 ? -12.082 10.831 -0.125 1.00 32.01 31 ASP A C 5
ATOM 5456 O O . ASP A 1 31 ? -11.009 10.995 0.471 1.00 25.34 31 ASP A O 5
ATOM 5465 N N . SER A 1 32 ? -12.496 9.637 -0.572 1.00 2.42 32 SER A N 5
ATOM 5466 C CA . SER A 1 32 ? -11.671 8.412 -0.555 1.00 14.33 32 SER A CA 5
ATOM 5467 C C . SER A 1 32 ? -11.211 8.059 -1.987 1.00 60.01 32 SER A C 5
ATOM 5468 O O . SER A 1 32 ? -11.871 8.408 -2.971 1.00 45.41 32 SER A O 5
ATOM 5476 N N . THR A 1 33 ? -10.067 7.373 -2.091 1.00 63.33 33 THR A N 5
ATOM 5477 C CA . THR A 1 33 ? -9.511 6.898 -3.386 1.00 3.31 33 THR A CA 5
ATOM 5478 C C . THR A 1 33 ? -9.186 5.392 -3.329 1.00 71.44 33 THR A C 5
ATOM 5479 O O . THR A 1 33 ? -8.978 4.825 -2.248 1.00 1.03 33 THR A O 5
ATOM 5490 N N . THR A 1 34 ? -9.146 4.745 -4.506 1.00 40.35 34 THR A N 5
ATOM 5491 C CA . THR A 1 34 ? -8.787 3.314 -4.634 1.00 73.32 34 THR A CA 5
ATOM 5492 C C . THR A 1 34 ? -7.412 3.161 -5.332 1.00 43.11 34 THR A C 5
ATOM 5493 O O . THR A 1 34 ? -7.236 3.550 -6.494 1.00 61.32 34 THR A O 5
ATOM 5504 N N . TYR A 1 35 ? -6.433 2.625 -4.591 1.00 12.03 35 TYR A N 5
ATOM 5505 C CA . TYR A 1 35 ? -5.087 2.305 -5.111 1.00 31.11 35 TYR A CA 5
ATOM 5506 C C . TYR A 1 35 ? -5.023 0.820 -5.527 1.00 15.21 35 TYR A C 5
ATOM 5507 O O . TYR A 1 35 ? -5.392 -0.043 -4.737 1.00 52.41 35 TYR A O 5
ATOM 5525 N N . THR A 1 36 ? -4.528 0.517 -6.741 1.00 21.51 36 THR A N 5
ATOM 5526 C CA . THR A 1 36 ? -4.334 -0.883 -7.187 1.00 23.22 36 THR A CA 5
ATOM 5527 C C . THR A 1 36 ? -2.983 -1.431 -6.664 1.00 45.44 36 THR A C 5
ATOM 5528 O O . THR A 1 36 ? -1.916 -0.919 -7.029 1.00 31.31 36 THR A O 5
ATOM 5539 N N . VAL A 1 37 ? -3.047 -2.460 -5.798 1.00 55.14 37 VAL A N 5
ATOM 5540 C CA . VAL A 1 37 ? -1.855 -3.143 -5.266 1.00 10.01 37 VAL A CA 5
ATOM 5541 C C . VAL A 1 37 ? -1.271 -4.099 -6.335 1.00 74.22 37 VAL A C 5
ATOM 5542 O O . VAL A 1 37 ? -1.933 -5.061 -6.755 1.00 51.04 37 VAL A O 5
ATOM 5555 N N . THR A 1 38 ? -0.035 -3.818 -6.773 1.00 41.14 38 THR A N 5
ATOM 5556 C CA . THR A 1 38 ? 0.664 -4.611 -7.801 1.00 10.24 38 THR A CA 5
ATOM 5557 C C . THR A 1 38 ? 1.656 -5.579 -7.126 1.00 13.13 38 THR A C 5
ATOM 5558 O O . THR A 1 38 ? 2.596 -5.142 -6.453 1.00 44.40 38 THR A O 5
ATOM 5569 N N . ILE A 1 39 ? 1.421 -6.893 -7.282 1.00 74.11 39 ILE A N 5
ATOM 5570 C CA . ILE A 1 39 ? 2.247 -7.947 -6.645 1.00 15.14 39 ILE A CA 5
ATOM 5571 C C . ILE A 1 39 ? 3.482 -8.286 -7.541 1.00 43.35 39 ILE A C 5
ATOM 5572 O O . ILE A 1 39 ? 3.317 -8.888 -8.612 1.00 22.55 39 ILE A O 5
ATOM 5588 N N . PRO A 1 40 ? 4.737 -7.883 -7.133 1.00 13.25 40 PRO A N 5
ATOM 5589 C CA . PRO A 1 40 ? 5.964 -8.095 -7.954 1.00 11.03 40 PRO A CA 5
ATOM 5590 C C . PRO A 1 40 ? 6.425 -9.578 -8.006 1.00 64.22 40 PRO A C 5
ATOM 5591 O O . PRO A 1 40 ? 6.050 -10.387 -7.152 1.00 12.21 40 PRO A O 5
ATOM 5602 N N . ASP A 1 41 ? 7.265 -9.899 -9.008 1.00 23.50 41 ASP A N 5
ATOM 5603 C CA . ASP A 1 41 ? 7.755 -11.275 -9.256 1.00 75.53 41 ASP A CA 5
ATOM 5604 C C . ASP A 1 41 ? 8.702 -11.756 -8.126 1.00 44.41 41 ASP A C 5
ATOM 5605 O O . ASP A 1 41 ? 9.756 -11.149 -7.888 1.00 21.54 41 ASP A O 5
ATOM 5614 N N . GLY A 1 42 ? 8.298 -12.842 -7.433 1.00 71.44 42 GLY A N 5
ATOM 5615 C CA . GLY A 1 42 ? 9.053 -13.386 -6.291 1.00 1.13 42 GLY A CA 5
ATOM 5616 C C . GLY A 1 42 ? 8.545 -12.889 -4.937 1.00 12.43 42 GLY A C 5
ATOM 5617 O O . GLY A 1 42 ? 9.005 -13.359 -3.891 1.00 72.43 42 GLY A O 5
ATOM 5621 N N . TYR A 1 43 ? 7.601 -11.922 -4.963 1.00 75.01 43 TYR A N 5
ATOM 5622 C CA . TYR A 1 43 ? 6.980 -11.336 -3.755 1.00 54.10 43 TYR A CA 5
ATOM 5623 C C . TYR A 1 43 ? 5.520 -11.827 -3.630 1.00 21.52 43 TYR A C 5
ATOM 5624 O O . TYR A 1 43 ? 4.788 -11.868 -4.622 1.00 0.05 43 TYR A O 5
ATOM 5642 N N . GLU A 1 44 ? 5.107 -12.188 -2.406 1.00 1.52 44 GLU A N 5
ATOM 5643 C CA . GLU A 1 44 ? 3.746 -12.701 -2.115 1.00 11.34 44 GLU A CA 5
ATOM 5644 C C . GLU A 1 44 ? 3.008 -11.748 -1.160 1.00 62.13 44 GLU A C 5
ATOM 5645 O O . GLU A 1 44 ? 3.589 -11.307 -0.166 1.00 63.13 44 GLU A O 5
ATOM 5657 N N . TYR A 1 45 ? 1.728 -11.430 -1.465 1.00 13.03 45 TYR A N 5
ATOM 5658 C CA . TYR A 1 45 ? 0.889 -10.570 -0.598 1.00 0.44 45 TYR A CA 5
ATOM 5659 C C . TYR A 1 45 ? 0.628 -11.248 0.770 1.00 4.25 45 TYR A C 5
ATOM 5660 O O . TYR A 1 45 ? -0.045 -12.282 0.847 1.00 2.03 45 TYR A O 5
ATOM 5678 N N . VAL A 1 46 ? 1.167 -10.646 1.841 1.00 22.05 46 VAL A N 5
ATOM 5679 C CA . VAL A 1 46 ? 0.999 -11.147 3.224 1.00 45.22 46 VAL A CA 5
ATOM 5680 C C . VAL A 1 46 ? -0.142 -10.393 3.946 1.00 24.13 46 VAL A C 5
ATOM 5681 O O . VAL A 1 46 ? -1.049 -11.013 4.515 1.00 71.31 46 VAL A O 5
ATOM 5694 N N . GLY A 1 47 ? -0.084 -9.052 3.901 1.00 72.12 47 GLY A N 5
ATOM 5695 C CA . GLY A 1 47 ? -1.077 -8.203 4.579 1.00 15.31 47 GLY A CA 5
ATOM 5696 C C . GLY A 1 47 ? -0.951 -6.725 4.227 1.00 73.41 47 GLY A C 5
ATOM 5697 O O . GLY A 1 47 ? -0.164 -6.355 3.353 1.00 72.11 47 GLY A O 5
ATOM 5701 N N . THR A 1 48 ? -1.743 -5.877 4.904 1.00 40.43 48 THR A N 5
ATOM 5702 C CA . THR A 1 48 ? -1.722 -4.404 4.714 1.00 24.24 48 THR A CA 5
ATOM 5703 C C . THR A 1 48 ? -1.832 -3.678 6.074 1.00 22.10 48 THR A C 5
ATOM 5704 O O . THR A 1 48 ? -2.564 -4.112 6.975 1.00 72.44 48 THR A O 5
ATOM 5715 N N . ASP A 1 49 ? -1.099 -2.563 6.192 1.00 2.34 49 ASP A N 5
ATOM 5716 C CA . ASP A 1 49 ? -1.062 -1.700 7.388 1.00 42.43 49 ASP A CA 5
ATOM 5717 C C . ASP A 1 49 ? -1.460 -0.252 7.006 1.00 41.04 49 ASP A C 5
ATOM 5718 O O . ASP A 1 49 ? -1.250 0.172 5.866 1.00 61.24 49 ASP A O 5
ATOM 5727 N N . GLY A 1 50 ? -2.049 0.491 7.959 1.00 62.33 50 GLY A N 5
ATOM 5728 C CA . GLY A 1 50 ? -2.443 1.887 7.729 1.00 63.41 50 GLY A CA 5
ATOM 5729 C C . GLY A 1 50 ? -3.840 2.038 7.113 1.00 20.03 50 GLY A C 5
ATOM 5730 O O . GLY A 1 50 ? -4.797 2.385 7.815 1.00 73.25 50 GLY A O 5
ATOM 5734 N N . GLY A 1 51 ? -3.957 1.769 5.800 1.00 25.32 51 GLY A N 5
ATOM 5735 C CA . GLY A 1 51 ? -5.230 1.943 5.071 1.00 13.25 51 GLY A CA 5
ATOM 5736 C C . GLY A 1 51 ? -6.154 0.720 5.132 1.00 64.11 51 GLY A C 5
ATOM 5737 O O . GLY A 1 51 ? -5.797 -0.320 5.698 1.00 53.42 51 GLY A O 5
ATOM 5741 N N . VAL A 1 52 ? -7.343 0.847 4.513 1.00 74.25 52 VAL A N 5
ATOM 5742 C CA . VAL A 1 52 ? -8.356 -0.231 4.489 1.00 1.24 52 VAL A CA 5
ATOM 5743 C C . VAL A 1 52 ? -8.207 -1.056 3.192 1.00 33.30 52 VAL A C 5
ATOM 5744 O O . VAL A 1 52 ? -8.547 -0.575 2.113 1.00 15.14 52 VAL A O 5
ATOM 5757 N N . VAL A 1 53 ? -7.690 -2.289 3.297 1.00 14.14 53 VAL A N 5
ATOM 5758 C CA . VAL A 1 53 ? -7.479 -3.156 2.118 1.00 31.02 53 VAL A CA 5
ATOM 5759 C C . VAL A 1 53 ? -8.793 -3.861 1.676 1.00 54.41 53 VAL A C 5
ATOM 5760 O O . VAL A 1 53 ? -9.681 -4.136 2.498 1.00 32.31 53 VAL A O 5
ATOM 5773 N N . SER A 1 54 ? -8.913 -4.116 0.360 1.00 2.24 54 SER A N 5
ATOM 5774 C CA . SER A 1 54 ? -10.002 -4.944 -0.214 1.00 75.21 54 SER A CA 5
ATOM 5775 C C . SER A 1 54 ? -9.860 -6.422 0.211 1.00 74.24 54 SER A C 5
ATOM 5776 O O . SER A 1 54 ? -8.767 -6.859 0.583 1.00 12.14 54 SER A O 5
ATOM 5784 N N . SER A 1 55 ? -10.964 -7.184 0.117 1.00 21.25 55 SER A N 5
ATOM 5785 C CA . SER A 1 55 ? -11.030 -8.607 0.551 1.00 64.23 55 SER A CA 5
ATOM 5786 C C . SER A 1 55 ? -9.965 -9.504 -0.142 1.00 21.42 55 SER A C 5
ATOM 5787 O O . SER A 1 55 ? -9.383 -10.397 0.485 1.00 74.24 55 SER A O 5
ATOM 5795 N N . ASP A 1 56 ? -9.703 -9.232 -1.434 1.00 72.40 56 ASP A N 5
ATOM 5796 C CA . ASP A 1 56 ? -8.728 -10.006 -2.246 1.00 52.44 56 ASP A CA 5
ATOM 5797 C C . ASP A 1 56 ? -7.271 -9.501 -2.066 1.00 53.40 56 ASP A C 5
ATOM 5798 O O . ASP A 1 56 ? -6.315 -10.216 -2.383 1.00 13.34 56 ASP A O 5
ATOM 5807 N N . GLY A 1 57 ? -7.124 -8.265 -1.553 1.00 21.12 57 GLY A N 5
ATOM 5808 C CA . GLY A 1 57 ? -5.822 -7.578 -1.513 1.00 54.14 57 GLY A CA 5
ATOM 5809 C C . GLY A 1 57 ? -5.359 -7.032 -2.874 1.00 14.41 57 GLY A C 5
ATOM 5810 O O . GLY A 1 57 ? -4.178 -6.713 -3.047 1.00 13.14 57 GLY A O 5
ATOM 5814 N N . LYS A 1 58 ? -6.297 -6.919 -3.846 1.00 5.44 58 LYS A N 5
ATOM 5815 C CA . LYS A 1 58 ? -6.000 -6.373 -5.198 1.00 15.11 58 LYS A CA 5
ATOM 5816 C C . LYS A 1 58 ? -5.956 -4.821 -5.184 1.00 41.44 58 LYS A C 5
ATOM 5817 O O . LYS A 1 58 ? -5.307 -4.202 -6.031 1.00 11.24 58 LYS A O 5
ATOM 5836 N N . THR A 1 59 ? -6.682 -4.213 -4.223 1.00 60.02 59 THR A N 5
ATOM 5837 C CA . THR A 1 59 ? -6.797 -2.740 -4.055 1.00 65.22 59 THR A CA 5
ATOM 5838 C C . THR A 1 59 ? -6.810 -2.346 -2.556 1.00 25.34 59 THR A C 5
ATOM 5839 O O . THR A 1 59 ? -7.028 -3.190 -1.687 1.00 75.02 59 THR A O 5
ATOM 5850 N N . VAL A 1 60 ? -6.552 -1.047 -2.271 1.00 61.45 60 VAL A N 5
ATOM 5851 C CA . VAL A 1 60 ? -6.679 -0.445 -0.913 1.00 21.25 60 VAL A CA 5
ATOM 5852 C C . VAL A 1 60 ? -7.467 0.887 -0.991 1.00 71.31 60 VAL A C 5
ATOM 5853 O O . VAL A 1 60 ? -7.118 1.772 -1.781 1.00 53.52 60 VAL A O 5
ATOM 5866 N N . THR A 1 61 ? -8.528 1.018 -0.171 1.00 31.33 61 THR A N 5
ATOM 5867 C CA . THR A 1 61 ? -9.254 2.289 0.010 1.00 61.32 61 THR A CA 5
ATOM 5868 C C . THR A 1 61 ? -8.452 3.222 0.961 1.00 0.40 61 THR A C 5
ATOM 5869 O O . THR A 1 61 ? -8.385 2.989 2.178 1.00 62.33 61 THR A O 5
ATOM 5880 N N . ILE A 1 62 ? -7.808 4.242 0.377 1.00 40.53 62 ILE A N 5
ATOM 5881 C CA . ILE A 1 62 ? -7.033 5.264 1.120 1.00 21.43 62 ILE A CA 5
ATOM 5882 C C . ILE A 1 62 ? -7.902 6.521 1.307 1.00 20.54 62 ILE A C 5
ATOM 5883 O O . ILE A 1 62 ? -8.526 6.982 0.355 1.00 74.43 62 ILE A O 5
ATOM 5899 N N . THR A 1 63 ? -7.938 7.088 2.517 1.00 3.34 63 THR A N 5
ATOM 5900 C CA . THR A 1 63 ? -8.626 8.374 2.762 1.00 35.51 63 THR A CA 5
ATOM 5901 C C . THR A 1 63 ? -7.622 9.391 3.334 1.00 51.50 63 THR A C 5
ATOM 5902 O O . THR A 1 63 ? -6.892 9.087 4.286 1.00 0.04 63 THR A O 5
ATOM 5913 N N . PHE A 1 64 ? -7.603 10.596 2.747 1.00 24.05 64 PHE A N 5
ATOM 5914 C CA . PHE A 1 64 ? -6.554 11.606 2.985 1.00 13.33 64 PHE A CA 5
ATOM 5915 C C . PHE A 1 64 ? -6.698 12.260 4.379 1.00 44.41 64 PHE A C 5
ATOM 5916 O O . PHE A 1 64 ? -7.711 12.907 4.667 1.00 34.04 64 PHE A O 5
ATOM 5933 N N . ALA A 1 65 ? -5.691 12.056 5.248 1.00 71.32 65 ALA A N 5
ATOM 5934 C CA . ALA A 1 65 ? -5.652 12.667 6.594 1.00 44.11 65 ALA A CA 5
ATOM 5935 C C . ALA A 1 65 ? -4.192 12.924 7.029 1.00 50.55 65 ALA A C 5
ATOM 5936 O O . ALA A 1 65 ? -3.422 11.976 7.255 1.00 5.41 65 ALA A O 5
ATOM 5943 N N . ALA A 1 66 ? -3.837 14.222 7.180 1.00 54.45 66 ALA A N 5
ATOM 5944 C CA . ALA A 1 66 ? -2.463 14.675 7.526 1.00 41.24 66 ALA A CA 5
ATOM 5945 C C . ALA A 1 66 ? -2.026 14.331 8.980 1.00 70.31 66 ALA A C 5
ATOM 5946 O O . ALA A 1 66 ? -0.923 14.693 9.405 1.00 34.11 66 ALA A O 5
ATOM 5953 N N . ASP A 1 67 ? -2.880 13.613 9.728 1.00 73.04 67 ASP A N 5
ATOM 5954 C CA . ASP A 1 67 ? -2.559 13.103 11.085 1.00 74.41 67 ASP A CA 5
ATOM 5955 C C . ASP A 1 67 ? -1.952 11.676 11.016 1.00 52.41 67 ASP A C 5
ATOM 5956 O O . ASP A 1 67 ? -2.312 10.781 11.793 1.00 12.34 67 ASP A O 5
ATOM 5965 N N . ASP A 1 68 ? -1.006 11.512 10.071 1.00 13.43 68 ASP A N 5
ATOM 5966 C CA . ASP A 1 68 ? -0.277 10.248 9.788 1.00 32.33 68 ASP A CA 5
ATOM 5967 C C . ASP A 1 68 ? -1.216 9.063 9.437 1.00 61.22 68 ASP A C 5
ATOM 5968 O O . ASP A 1 68 ? -0.843 7.895 9.596 1.00 52.44 68 ASP A O 5
ATOM 5977 N N . SER A 1 69 ? -2.420 9.374 8.925 1.00 71.23 69 SER A N 5
ATOM 5978 C CA . SER A 1 69 ? -3.403 8.353 8.474 1.00 73.55 69 SER A CA 5
ATOM 5979 C C . SER A 1 69 ? -3.394 8.203 6.933 1.00 3.53 69 SER A C 5
ATOM 5980 O O . SER A 1 69 ? -3.999 7.275 6.385 1.00 71.55 69 SER A O 5
ATOM 5988 N N . ASP A 1 70 ? -2.687 9.117 6.250 1.00 73.31 70 ASP A N 5
ATOM 5989 C CA . ASP A 1 70 ? -2.572 9.142 4.776 1.00 14.01 70 ASP A CA 5
ATOM 5990 C C . ASP A 1 70 ? -1.591 8.061 4.244 1.00 50.43 70 ASP A C 5
ATOM 5991 O O . ASP A 1 70 ? -1.703 7.617 3.094 1.00 62.41 70 ASP A O 5
ATOM 6000 N N . ASN A 1 71 ? -0.614 7.660 5.087 1.00 65.44 71 ASN A N 5
ATOM 6001 C CA . ASN A 1 71 ? 0.407 6.657 4.712 1.00 12.11 71 ASN A CA 5
ATOM 6002 C C . ASN A 1 71 ? -0.102 5.202 4.940 1.00 74.14 71 ASN A C 5
ATOM 6003 O O . ASN A 1 71 ? -0.580 4.848 6.025 1.00 32.30 71 ASN A O 5
ATOM 6014 N N . VAL A 1 72 ? -0.012 4.386 3.874 1.00 64.45 72 VAL A N 5
ATOM 6015 C CA . VAL A 1 72 ? -0.440 2.969 3.854 1.00 4.33 72 VAL A CA 5
ATOM 6016 C C . VAL A 1 72 ? 0.777 2.060 3.564 1.00 51.31 72 VAL A C 5
ATOM 6017 O O . VAL A 1 72 ? 1.412 2.190 2.512 1.00 34.31 72 VAL A O 5
ATOM 6030 N N . VAL A 1 73 ? 1.090 1.133 4.486 1.00 31.53 73 VAL A N 5
ATOM 6031 C CA . VAL A 1 73 ? 2.269 0.246 4.373 1.00 52.11 73 VAL A CA 5
ATOM 6032 C C . VAL A 1 73 ? 1.842 -1.192 3.969 1.00 14.33 73 VAL A C 5
ATOM 6033 O O . VAL A 1 73 ? 1.289 -1.928 4.786 1.00 11.32 73 VAL A O 5
ATOM 6046 N N . ILE A 1 74 ? 2.126 -1.593 2.716 1.00 33.32 74 ILE A N 5
ATOM 6047 C CA . ILE A 1 74 ? 1.766 -2.942 2.204 1.00 71.21 74 ILE A CA 5
ATOM 6048 C C . ILE A 1 74 ? 2.866 -3.960 2.604 1.00 75.23 74 ILE A C 5
ATOM 6049 O O . ILE A 1 74 ? 4.043 -3.620 2.606 1.00 21.01 74 ILE A O 5
ATOM 6065 N N . HIS A 1 75 ? 2.478 -5.200 2.954 1.00 24.32 75 HIS A N 5
ATOM 6066 C CA . HIS A 1 75 ? 3.428 -6.252 3.409 1.00 12.03 75 HIS A CA 5
ATOM 6067 C C . HIS A 1 75 ? 3.543 -7.399 2.378 1.00 21.24 75 HIS A C 5
ATOM 6068 O O . HIS A 1 75 ? 2.529 -7.923 1.901 1.00 51.20 75 HIS A O 5
ATOM 6083 N N . LEU A 1 76 ? 4.797 -7.785 2.068 1.00 13.33 76 LEU A N 5
ATOM 6084 C CA . LEU A 1 76 ? 5.144 -8.809 1.052 1.00 63.44 76 LEU A CA 5
ATOM 6085 C C . LEU A 1 76 ? 6.184 -9.809 1.614 1.00 33.54 76 LEU A C 5
ATOM 6086 O O . LEU A 1 76 ? 6.782 -9.574 2.671 1.00 65.15 76 LEU A O 5
ATOM 6102 N N . LYS A 1 77 ? 6.404 -10.924 0.890 1.00 33.51 77 LYS A N 5
ATOM 6103 C CA . LYS A 1 77 ? 7.353 -11.981 1.321 1.00 23.04 77 LYS A CA 5
ATOM 6104 C C . LYS A 1 77 ? 8.053 -12.646 0.120 1.00 32.41 77 LYS A C 5
ATOM 6105 O O . LYS A 1 77 ? 7.442 -12.868 -0.923 1.00 65.03 77 LYS A O 5
ATOM 6124 N N . HIS A 1 78 ? 9.340 -12.998 0.301 1.00 54.14 78 HIS A N 5
ATOM 6125 C CA . HIS A 1 78 ? 10.143 -13.668 -0.741 1.00 42.24 78 HIS A CA 5
ATOM 6126 C C . HIS A 1 78 ? 9.914 -15.194 -0.699 1.00 23.13 78 HIS A C 5
ATOM 6127 O O . HIS A 1 78 ? 10.122 -15.829 0.346 1.00 55.04 78 HIS A O 5
ATOM 6142 N N . GLY A 1 79 ? 9.503 -15.770 -1.842 1.00 13.00 79 GLY A N 5
ATOM 6143 C CA . GLY A 1 79 ? 9.201 -17.208 -1.935 1.00 61.10 79 GLY A CA 5
ATOM 6144 C C . GLY A 1 79 ? 7.742 -17.564 -1.612 1.00 2.21 79 GLY A C 5
ATOM 6145 O O . GLY A 1 79 ? 7.171 -17.033 -0.652 1.00 12.33 79 GLY A O 5
ATOM 6149 N N . LEU A 1 80 ? 7.141 -18.447 -2.443 1.00 11.44 80 LEU A N 5
ATOM 6150 C CA . LEU A 1 80 ? 5.801 -19.042 -2.191 1.00 52.13 80 LEU A CA 5
ATOM 6151 C C . LEU A 1 80 ? 5.672 -19.626 -0.745 1.00 33.32 80 LEU A C 5
ATOM 6152 O O . LEU A 1 80 ? 6.348 -20.610 -0.399 1.00 12.32 80 LEU A O 5
ATOM 6168 N N . GLU A 1 81 ? 4.794 -18.997 0.071 1.00 21.12 81 GLU A N 5
ATOM 6169 C CA . GLU A 1 81 ? 4.565 -19.360 1.496 1.00 13.52 81 GLU A CA 5
ATOM 6170 C C . GLU A 1 81 ? 4.201 -20.858 1.688 1.00 45.13 81 GLU A C 5
ATOM 6171 O O . GLU A 1 81 ? 4.683 -21.497 2.632 1.00 10.13 81 GLU A O 5
ATOM 6183 N N . HIS A 1 82 ? 3.363 -21.407 0.783 1.00 61.10 82 HIS A N 5
ATOM 6184 C CA . HIS A 1 82 ? 2.924 -22.822 0.844 1.00 72.34 82 HIS A CA 5
ATOM 6185 C C . HIS A 1 82 ? 4.116 -23.813 0.687 1.00 75.13 82 HIS A C 5
ATOM 6186 O O . HIS A 1 82 ? 4.115 -24.891 1.292 1.00 70.22 82 HIS A O 5
ATOM 6201 N N . HIS A 1 83 ? 5.123 -23.430 -0.128 1.00 72.03 83 HIS A N 5
ATOM 6202 C CA . HIS A 1 83 ? 6.364 -24.231 -0.302 1.00 3.25 83 HIS A CA 5
ATOM 6203 C C . HIS A 1 83 ? 7.209 -24.229 0.996 1.00 71.03 83 HIS A C 5
ATOM 6204 O O . HIS A 1 83 ? 7.688 -25.286 1.429 1.00 12.24 83 HIS A O 5
ATOM 6219 N N . HIS A 1 84 ? 7.403 -23.021 1.583 1.00 14.23 84 HIS A N 5
ATOM 6220 C CA . HIS A 1 84 ? 7.999 -22.826 2.942 1.00 0.01 84 HIS A CA 5
ATOM 6221 C C . HIS A 1 84 ? 9.443 -23.432 3.065 1.00 51.44 84 HIS A C 5
ATOM 6222 O O . HIS A 1 84 ? 9.906 -23.761 4.162 1.00 41.14 84 HIS A O 5
ATOM 6237 N N . HIS A 1 85 ? 10.153 -23.529 1.926 1.00 33.21 85 HIS A N 5
ATOM 6238 C CA . HIS A 1 85 ? 11.467 -24.211 1.844 1.00 74.34 85 HIS A CA 5
ATOM 6239 C C . HIS A 1 85 ? 12.591 -23.403 2.552 1.00 45.33 85 HIS A C 5
ATOM 6240 O O . HIS A 1 85 ? 12.828 -22.231 2.231 1.00 43.10 85 HIS A O 5
ATOM 6255 N N . HIS A 1 86 ? 13.284 -24.052 3.511 1.00 10.01 86 HIS A N 5
ATOM 6256 C CA . HIS A 1 86 ? 14.410 -23.440 4.251 1.00 61.22 86 HIS A CA 5
ATOM 6257 C C . HIS A 1 86 ? 15.703 -23.419 3.389 1.00 33.21 86 HIS A C 5
ATOM 6258 O O . HIS A 1 86 ? 16.451 -24.400 3.341 1.00 61.34 86 HIS A O 5
ATOM 6273 N N . HIS A 1 87 ? 15.921 -22.302 2.672 1.00 13.13 87 HIS A N 5
ATOM 6274 C CA . HIS A 1 87 ? 17.166 -22.057 1.901 1.00 54.43 87 HIS A CA 5
ATOM 6275 C C . HIS A 1 87 ? 18.267 -21.494 2.817 1.00 34.42 87 HIS A C 5
ATOM 6276 O O . HIS A 1 87 ? 18.050 -20.511 3.528 1.00 65.23 87 HIS A O 5
ATOM 6291 N N . MET A 1 1 ? -6.824 21.660 2.446 1.00 11.42 1 MET A N 6
ATOM 6292 C CA . MET A 1 1 ? -6.095 22.421 1.393 1.00 42.21 1 MET A CA 6
ATOM 6293 C C . MET A 1 1 ? -5.939 21.532 0.127 1.00 14.11 1 MET A C 6
ATOM 6294 O O . MET A 1 1 ? -6.706 21.650 -0.835 1.00 42.32 1 MET A O 6
ATOM 6310 N N . ASP A 1 2 ? -4.956 20.603 0.195 1.00 14.44 2 ASP A N 6
ATOM 6311 C CA . ASP A 1 2 ? -4.565 19.679 -0.892 1.00 71.01 2 ASP A CA 6
ATOM 6312 C C . ASP A 1 2 ? -3.644 18.576 -0.281 1.00 32.04 2 ASP A C 6
ATOM 6313 O O . ASP A 1 2 ? -2.412 18.686 -0.263 1.00 61.11 2 ASP A O 6
ATOM 6322 N N . GLU A 1 3 ? -4.285 17.526 0.257 1.00 41.34 3 GLU A N 6
ATOM 6323 C CA . GLU A 1 3 ? -3.657 16.548 1.179 1.00 32.43 3 GLU A CA 6
ATOM 6324 C C . GLU A 1 3 ? -3.056 15.340 0.438 1.00 13.14 3 GLU A C 6
ATOM 6325 O O . GLU A 1 3 ? -3.453 15.016 -0.676 1.00 22.12 3 GLU A O 6
ATOM 6337 N N . ASP A 1 4 ? -2.107 14.662 1.098 1.00 5.14 4 ASP A N 6
ATOM 6338 C CA . ASP A 1 4 ? -1.420 13.479 0.539 1.00 14.44 4 ASP A CA 6
ATOM 6339 C C . ASP A 1 4 ? -2.034 12.151 1.033 1.00 23.25 4 ASP A C 6
ATOM 6340 O O . ASP A 1 4 ? -2.783 12.112 2.016 1.00 63.44 4 ASP A O 6
ATOM 6349 N N . ALA A 1 5 ? -1.714 11.078 0.294 1.00 5.21 5 ALA A N 6
ATOM 6350 C CA . ALA A 1 5 ? -1.967 9.684 0.699 1.00 74.33 5 ALA A CA 6
ATOM 6351 C C . ALA A 1 5 ? -0.770 8.827 0.245 1.00 32.13 5 ALA A C 6
ATOM 6352 O O . ALA A 1 5 ? -0.501 8.711 -0.955 1.00 30.43 5 ALA A O 6
ATOM 6359 N N . THR A 1 6 ? -0.071 8.221 1.208 1.00 70.22 6 THR A N 6
ATOM 6360 C CA . THR A 1 6 ? 1.234 7.559 0.977 1.00 14.31 6 THR A CA 6
ATOM 6361 C C . THR A 1 6 ? 1.099 6.023 0.960 1.00 53.44 6 THR A C 6
ATOM 6362 O O . THR A 1 6 ? 0.609 5.433 1.905 1.00 23.32 6 THR A O 6
ATOM 6373 N N . ILE A 1 7 ? 1.562 5.388 -0.124 1.00 0.05 7 ILE A N 6
ATOM 6374 C CA . ILE A 1 7 ? 1.598 3.910 -0.259 1.00 43.43 7 ILE A CA 6
ATOM 6375 C C . ILE A 1 7 ? 3.063 3.436 -0.178 1.00 43.04 7 ILE A C 6
ATOM 6376 O O . ILE A 1 7 ? 3.906 3.919 -0.930 1.00 2.41 7 ILE A O 6
ATOM 6392 N N . THR A 1 8 ? 3.363 2.479 0.715 1.00 61.42 8 THR A N 6
ATOM 6393 C CA . THR A 1 8 ? 4.739 1.953 0.885 1.00 11.22 8 THR A CA 6
ATOM 6394 C C . THR A 1 8 ? 4.756 0.411 0.889 1.00 51.14 8 THR A C 6
ATOM 6395 O O . THR A 1 8 ? 4.232 -0.222 1.806 1.00 41.24 8 THR A O 6
ATOM 6406 N N . TYR A 1 9 ? 5.348 -0.182 -0.161 1.00 61.24 9 TYR A N 6
ATOM 6407 C CA . TYR A 1 9 ? 5.630 -1.632 -0.213 1.00 3.41 9 TYR A CA 6
ATOM 6408 C C . TYR A 1 9 ? 6.914 -1.943 0.593 1.00 35.10 9 TYR A C 6
ATOM 6409 O O . TYR A 1 9 ? 7.941 -1.291 0.400 1.00 11.01 9 TYR A O 6
ATOM 6427 N N . VAL A 1 10 ? 6.828 -2.913 1.518 1.00 23.43 10 VAL A N 6
ATOM 6428 C CA . VAL A 1 10 ? 7.973 -3.401 2.333 1.00 63.22 10 VAL A CA 6
ATOM 6429 C C . VAL A 1 10 ? 7.961 -4.945 2.369 1.00 1.13 10 VAL A C 6
ATOM 6430 O O . VAL A 1 10 ? 6.897 -5.559 2.201 1.00 55.44 10 VAL A O 6
ATOM 6443 N N . ASP A 1 11 ? 9.133 -5.587 2.583 1.00 64.54 11 ASP A N 6
ATOM 6444 C CA . ASP A 1 11 ? 9.213 -7.061 2.613 1.00 20.34 11 ASP A CA 6
ATOM 6445 C C . ASP A 1 11 ? 9.402 -7.608 4.062 1.00 22.02 11 ASP A C 6
ATOM 6446 O O . ASP A 1 11 ? 10.341 -7.244 4.772 1.00 11.22 11 ASP A O 6
ATOM 6455 N N . ASP A 1 12 ? 8.463 -8.476 4.466 1.00 12.14 12 ASP A N 6
ATOM 6456 C CA . ASP A 1 12 ? 8.482 -9.257 5.721 1.00 23.14 12 ASP A CA 6
ATOM 6457 C C . ASP A 1 12 ? 9.830 -9.996 5.967 1.00 21.03 12 ASP A C 6
ATOM 6458 O O . ASP A 1 12 ? 10.307 -10.069 7.107 1.00 11.34 12 ASP A O 6
ATOM 6467 N N . ASP A 1 13 ? 10.429 -10.529 4.881 1.00 3.33 13 ASP A N 6
ATOM 6468 C CA . ASP A 1 13 ? 11.611 -11.423 4.947 1.00 53.24 13 ASP A CA 6
ATOM 6469 C C . ASP A 1 13 ? 12.873 -10.720 5.530 1.00 22.31 13 ASP A C 6
ATOM 6470 O O . ASP A 1 13 ? 13.667 -11.352 6.239 1.00 1.22 13 ASP A O 6
ATOM 6479 N N . LYS A 1 14 ? 13.028 -9.406 5.263 1.00 2.31 14 LYS A N 6
ATOM 6480 C CA . LYS A 1 14 ? 14.222 -8.612 5.679 1.00 33.34 14 LYS A CA 6
ATOM 6481 C C . LYS A 1 14 ? 13.836 -7.550 6.741 1.00 50.52 14 LYS A C 6
ATOM 6482 O O . LYS A 1 14 ? 14.474 -6.493 6.849 1.00 65.32 14 LYS A O 6
ATOM 6501 N N . GLY A 1 15 ? 12.813 -7.881 7.553 1.00 21.11 15 GLY A N 6
ATOM 6502 C CA . GLY A 1 15 ? 12.367 -7.020 8.660 1.00 24.23 15 GLY A CA 6
ATOM 6503 C C . GLY A 1 15 ? 11.684 -5.715 8.231 1.00 30.34 15 GLY A C 6
ATOM 6504 O O . GLY A 1 15 ? 11.716 -4.722 8.969 1.00 52.31 15 GLY A O 6
ATOM 6508 N N . GLY A 1 16 ? 11.047 -5.733 7.051 1.00 55.44 16 GLY A N 6
ATOM 6509 C CA . GLY A 1 16 ? 10.296 -4.578 6.533 1.00 52.14 16 GLY A CA 6
ATOM 6510 C C . GLY A 1 16 ? 11.153 -3.574 5.752 1.00 21.13 16 GLY A C 6
ATOM 6511 O O . GLY A 1 16 ? 11.168 -2.376 6.079 1.00 44.04 16 GLY A O 6
ATOM 6515 N N . ALA A 1 17 ? 11.869 -4.053 4.711 1.00 14.43 17 ALA A N 6
ATOM 6516 C CA . ALA A 1 17 ? 12.681 -3.179 3.824 1.00 24.21 17 ALA A CA 6
ATOM 6517 C C . ALA A 1 17 ? 11.894 -2.812 2.542 1.00 3.20 17 ALA A C 6
ATOM 6518 O O . ALA A 1 17 ? 11.210 -3.656 1.967 1.00 54.10 17 ALA A O 6
ATOM 6525 N N . GLN A 1 18 ? 12.022 -1.548 2.104 1.00 74.53 18 GLN A N 6
ATOM 6526 C CA . GLN A 1 18 ? 11.233 -0.973 0.981 1.00 70.45 18 GLN A CA 6
ATOM 6527 C C . GLN A 1 18 ? 11.472 -1.708 -0.376 1.00 25.21 18 GLN A C 6
ATOM 6528 O O . GLN A 1 18 ? 12.609 -1.846 -0.841 1.00 1.43 18 GLN A O 6
ATOM 6542 N N . VAL A 1 19 ? 10.363 -2.170 -0.991 1.00 14.24 19 VAL A N 6
ATOM 6543 C CA . VAL A 1 19 ? 10.357 -2.843 -2.311 1.00 70.44 19 VAL A CA 6
ATOM 6544 C C . VAL A 1 19 ? 9.963 -1.817 -3.407 1.00 32.35 19 VAL A C 6
ATOM 6545 O O . VAL A 1 19 ? 8.810 -1.367 -3.452 1.00 75.53 19 VAL A O 6
ATOM 6558 N N . GLY A 1 20 ? 10.930 -1.446 -4.266 1.00 34.11 20 GLY A N 6
ATOM 6559 C CA . GLY A 1 20 ? 10.712 -0.430 -5.306 1.00 52.21 20 GLY A CA 6
ATOM 6560 C C . GLY A 1 20 ? 10.808 0.995 -4.749 1.00 11.42 20 GLY A C 6
ATOM 6561 O O . GLY A 1 20 ? 11.898 1.437 -4.368 1.00 65.43 20 GLY A O 6
ATOM 6565 N N . ASP A 1 21 ? 9.670 1.708 -4.681 1.00 73.24 21 ASP A N 6
ATOM 6566 C CA . ASP A 1 21 ? 9.600 3.055 -4.074 1.00 74.14 21 ASP A CA 6
ATOM 6567 C C . ASP A 1 21 ? 8.214 3.338 -3.445 1.00 53.31 21 ASP A C 6
ATOM 6568 O O . ASP A 1 21 ? 7.305 2.497 -3.481 1.00 40.24 21 ASP A O 6
ATOM 6577 N N . ILE A 1 22 ? 8.081 4.537 -2.846 1.00 74.42 22 ILE A N 6
ATOM 6578 C CA . ILE A 1 22 ? 6.836 4.996 -2.199 1.00 43.12 22 ILE A CA 6
ATOM 6579 C C . ILE A 1 22 ? 5.963 5.811 -3.194 1.00 4.44 22 ILE A C 6
ATOM 6580 O O . ILE A 1 22 ? 6.440 6.770 -3.800 1.00 31.22 22 ILE A O 6
ATOM 6596 N N . VAL A 1 23 ? 4.679 5.434 -3.322 1.00 42.34 23 VAL A N 6
ATOM 6597 C CA . VAL A 1 23 ? 3.715 6.100 -4.229 1.00 63.31 23 VAL A CA 6
ATOM 6598 C C . VAL A 1 23 ? 2.816 7.060 -3.412 1.00 62.24 23 VAL A C 6
ATOM 6599 O O . VAL A 1 23 ? 1.904 6.617 -2.722 1.00 21.30 23 VAL A O 6
ATOM 6612 N N . THR A 1 24 ? 3.097 8.371 -3.463 1.00 1.52 24 THR A N 6
ATOM 6613 C CA . THR A 1 24 ? 2.303 9.393 -2.726 1.00 13.31 24 THR A CA 6
ATOM 6614 C C . THR A 1 24 ? 1.454 10.222 -3.711 1.00 61.53 24 THR A C 6
ATOM 6615 O O . THR A 1 24 ? 1.997 10.910 -4.588 1.00 51.12 24 THR A O 6
ATOM 6626 N N . VAL A 1 25 ? 0.125 10.149 -3.564 1.00 3.32 25 VAL A N 6
ATOM 6627 C CA . VAL A 1 25 ? -0.835 10.878 -4.428 1.00 43.14 25 VAL A CA 6
ATOM 6628 C C . VAL A 1 25 ? -1.517 12.044 -3.658 1.00 64.43 25 VAL A C 6
ATOM 6629 O O . VAL A 1 25 ? -1.585 12.023 -2.428 1.00 24.30 25 VAL A O 6
ATOM 6642 N N . THR A 1 26 ? -2.021 13.063 -4.394 1.00 42.11 26 THR A N 6
ATOM 6643 C CA . THR A 1 26 ? -2.625 14.288 -3.783 1.00 32.44 26 THR A CA 6
ATOM 6644 C C . THR A 1 26 ? -4.153 14.365 -4.029 1.00 63.12 26 THR A C 6
ATOM 6645 O O . THR A 1 26 ? -4.661 13.855 -5.032 1.00 64.23 26 THR A O 6
ATOM 6656 N N . GLY A 1 27 ? -4.868 15.016 -3.088 1.00 1.42 27 GLY A N 6
ATOM 6657 C CA . GLY A 1 27 ? -6.336 15.108 -3.112 1.00 35.32 27 GLY A CA 6
ATOM 6658 C C . GLY A 1 27 ? -6.889 16.023 -2.008 1.00 62.50 27 GLY A C 6
ATOM 6659 O O . GLY A 1 27 ? -6.346 17.102 -1.767 1.00 74.35 27 GLY A O 6
ATOM 6663 N N . LYS A 1 28 ? -7.985 15.597 -1.339 1.00 34.24 28 LYS A N 6
ATOM 6664 C CA . LYS A 1 28 ? -8.680 16.410 -0.291 1.00 51.50 28 LYS A CA 6
ATOM 6665 C C . LYS A 1 28 ? -8.996 15.539 0.950 1.00 34.43 28 LYS A C 6
ATOM 6666 O O . LYS A 1 28 ? -9.223 14.337 0.806 1.00 71.41 28 LYS A O 6
ATOM 6685 N N . THR A 1 29 ? -9.014 16.161 2.153 1.00 21.12 29 THR A N 6
ATOM 6686 C CA . THR A 1 29 ? -9.459 15.502 3.428 1.00 52.21 29 THR A CA 6
ATOM 6687 C C . THR A 1 29 ? -10.810 14.748 3.289 1.00 14.51 29 THR A C 6
ATOM 6688 O O . THR A 1 29 ? -10.950 13.608 3.751 1.00 23.41 29 THR A O 6
ATOM 6699 N N . ASP A 1 30 ? -11.801 15.410 2.661 1.00 31.01 30 ASP A N 6
ATOM 6700 C CA . ASP A 1 30 ? -13.174 14.871 2.505 1.00 10.33 30 ASP A CA 6
ATOM 6701 C C . ASP A 1 30 ? -13.251 13.778 1.403 1.00 12.03 30 ASP A C 6
ATOM 6702 O O . ASP A 1 30 ? -14.134 12.916 1.440 1.00 43.22 30 ASP A O 6
ATOM 6711 N N . ASP A 1 31 ? -12.326 13.831 0.430 1.00 43.01 31 ASP A N 6
ATOM 6712 C CA . ASP A 1 31 ? -12.284 12.881 -0.711 1.00 75.31 31 ASP A CA 6
ATOM 6713 C C . ASP A 1 31 ? -11.422 11.631 -0.403 1.00 30.21 31 ASP A C 6
ATOM 6714 O O . ASP A 1 31 ? -10.475 11.677 0.390 1.00 1.52 31 ASP A O 6
ATOM 6723 N N . SER A 1 32 ? -11.773 10.520 -1.068 1.00 40.15 32 SER A N 6
ATOM 6724 C CA . SER A 1 32 ? -11.097 9.210 -0.920 1.00 3.42 32 SER A CA 6
ATOM 6725 C C . SER A 1 32 ? -10.923 8.538 -2.301 1.00 53.14 32 SER A C 6
ATOM 6726 O O . SER A 1 32 ? -11.528 8.966 -3.294 1.00 61.12 32 SER A O 6
ATOM 6734 N N . THR A 1 33 ? -10.104 7.480 -2.345 1.00 41.30 33 THR A N 6
ATOM 6735 C CA . THR A 1 33 ? -9.785 6.742 -3.595 1.00 72.20 33 THR A CA 6
ATOM 6736 C C . THR A 1 33 ? -9.512 5.249 -3.309 1.00 4.41 33 THR A C 6
ATOM 6737 O O . THR A 1 33 ? -9.253 4.866 -2.171 1.00 62.25 33 THR A O 6
ATOM 6748 N N . THR A 1 34 ? -9.599 4.404 -4.353 1.00 55.00 34 THR A N 6
ATOM 6749 C CA . THR A 1 34 ? -9.230 2.968 -4.267 1.00 44.31 34 THR A CA 6
ATOM 6750 C C . THR A 1 34 ? -7.963 2.698 -5.112 1.00 63.30 34 THR A C 6
ATOM 6751 O O . THR A 1 34 ? -7.968 2.871 -6.337 1.00 51.15 34 THR A O 6
ATOM 6762 N N . TYR A 1 35 ? -6.879 2.297 -4.438 1.00 2.30 35 TYR A N 6
ATOM 6763 C CA . TYR A 1 35 ? -5.580 1.978 -5.064 1.00 2.41 35 TYR A CA 6
ATOM 6764 C C . TYR A 1 35 ? -5.431 0.448 -5.229 1.00 74.20 35 TYR A C 6
ATOM 6765 O O . TYR A 1 35 ? -5.491 -0.285 -4.243 1.00 34.32 35 TYR A O 6
ATOM 6783 N N . THR A 1 36 ? -5.204 -0.026 -6.469 1.00 4.31 36 THR A N 6
ATOM 6784 C CA . THR A 1 36 ? -4.987 -1.469 -6.739 1.00 35.23 36 THR A CA 6
ATOM 6785 C C . THR A 1 36 ? -3.583 -1.917 -6.251 1.00 23.12 36 THR A C 6
ATOM 6786 O O . THR A 1 36 ? -2.561 -1.306 -6.598 1.00 62.52 36 THR A O 6
ATOM 6797 N N . VAL A 1 37 ? -3.549 -2.980 -5.424 1.00 12.12 37 VAL A N 6
ATOM 6798 C CA . VAL A 1 37 ? -2.302 -3.517 -4.842 1.00 62.05 37 VAL A CA 6
ATOM 6799 C C . VAL A 1 37 ? -1.523 -4.310 -5.917 1.00 23.44 37 VAL A C 6
ATOM 6800 O O . VAL A 1 37 ? -2.073 -5.209 -6.553 1.00 75.22 37 VAL A O 6
ATOM 6813 N N . THR A 1 38 ? -0.238 -3.965 -6.092 1.00 34.11 38 THR A N 6
ATOM 6814 C CA . THR A 1 38 ? 0.623 -4.491 -7.175 1.00 33.12 38 THR A CA 6
ATOM 6815 C C . THR A 1 38 ? 1.709 -5.422 -6.590 1.00 22.24 38 THR A C 6
ATOM 6816 O O . THR A 1 38 ? 2.649 -4.958 -5.937 1.00 3.00 38 THR A O 6
ATOM 6827 N N . ILE A 1 39 ? 1.560 -6.738 -6.821 1.00 53.44 39 ILE A N 6
ATOM 6828 C CA . ILE A 1 39 ? 2.476 -7.774 -6.286 1.00 73.12 39 ILE A CA 6
ATOM 6829 C C . ILE A 1 39 ? 3.635 -8.053 -7.296 1.00 14.22 39 ILE A C 6
ATOM 6830 O O . ILE A 1 39 ? 3.380 -8.578 -8.387 1.00 31.13 39 ILE A O 6
ATOM 6846 N N . PRO A 1 40 ? 4.920 -7.677 -6.967 1.00 15.12 40 PRO A N 6
ATOM 6847 C CA . PRO A 1 40 ? 6.095 -7.919 -7.854 1.00 41.34 40 PRO A CA 6
ATOM 6848 C C . PRO A 1 40 ? 6.542 -9.407 -7.898 1.00 3.34 40 PRO A C 6
ATOM 6849 O O . PRO A 1 40 ? 6.188 -10.205 -7.018 1.00 21.00 40 PRO A O 6
ATOM 6860 N N . ASP A 1 41 ? 7.337 -9.753 -8.932 1.00 74.13 41 ASP A N 6
ATOM 6861 C CA . ASP A 1 41 ? 7.862 -11.124 -9.137 1.00 52.11 41 ASP A CA 6
ATOM 6862 C C . ASP A 1 41 ? 8.834 -11.538 -7.998 1.00 4.41 41 ASP A C 6
ATOM 6863 O O . ASP A 1 41 ? 9.778 -10.803 -7.679 1.00 3.43 41 ASP A O 6
ATOM 6872 N N . GLY A 1 42 ? 8.580 -12.722 -7.401 1.00 24.33 42 GLY A N 6
ATOM 6873 C CA . GLY A 1 42 ? 9.389 -13.246 -6.284 1.00 2.43 42 GLY A CA 6
ATOM 6874 C C . GLY A 1 42 ? 8.944 -12.736 -4.905 1.00 23.14 42 GLY A C 6
ATOM 6875 O O . GLY A 1 42 ? 9.625 -12.979 -3.903 1.00 5.04 42 GLY A O 6
ATOM 6879 N N . TYR A 1 43 ? 7.812 -12.001 -4.862 1.00 51.10 43 TYR A N 6
ATOM 6880 C CA . TYR A 1 43 ? 7.215 -11.482 -3.610 1.00 52.32 43 TYR A CA 6
ATOM 6881 C C . TYR A 1 43 ? 5.784 -12.041 -3.422 1.00 60.34 43 TYR A C 6
ATOM 6882 O O . TYR A 1 43 ? 5.024 -12.181 -4.386 1.00 74.30 43 TYR A O 6
ATOM 6900 N N . GLU A 1 44 ? 5.439 -12.357 -2.162 1.00 43.41 44 GLU A N 6
ATOM 6901 C CA . GLU A 1 44 ? 4.170 -13.024 -1.787 1.00 34.11 44 GLU A CA 6
ATOM 6902 C C . GLU A 1 44 ? 3.377 -12.123 -0.807 1.00 61.22 44 GLU A C 6
ATOM 6903 O O . GLU A 1 44 ? 3.894 -11.775 0.248 1.00 50.03 44 GLU A O 6
ATOM 6915 N N . TYR A 1 45 ? 2.125 -11.765 -1.146 1.00 2.11 45 TYR A N 6
ATOM 6916 C CA . TYR A 1 45 ? 1.294 -10.850 -0.317 1.00 14.40 45 TYR A CA 6
ATOM 6917 C C . TYR A 1 45 ? 1.067 -11.382 1.134 1.00 62.02 45 TYR A C 6
ATOM 6918 O O . TYR A 1 45 ? 0.681 -12.536 1.332 1.00 62.33 45 TYR A O 6
ATOM 6936 N N . VAL A 1 46 ? 1.339 -10.515 2.132 1.00 75.44 46 VAL A N 6
ATOM 6937 C CA . VAL A 1 46 ? 1.101 -10.800 3.568 1.00 71.11 46 VAL A CA 6
ATOM 6938 C C . VAL A 1 46 ? -0.200 -10.115 4.038 1.00 64.43 46 VAL A C 6
ATOM 6939 O O . VAL A 1 46 ? -1.185 -10.778 4.375 1.00 3.52 46 VAL A O 6
ATOM 6952 N N . GLY A 1 47 ? -0.182 -8.772 4.030 1.00 22.31 47 GLY A N 6
ATOM 6953 C CA . GLY A 1 47 ? -1.265 -7.971 4.601 1.00 4.53 47 GLY A CA 6
ATOM 6954 C C . GLY A 1 47 ? -1.084 -6.473 4.361 1.00 32.25 47 GLY A C 6
ATOM 6955 O O . GLY A 1 47 ? -0.007 -6.018 3.953 1.00 23.44 47 GLY A O 6
ATOM 6959 N N . THR A 1 48 ? -2.152 -5.715 4.627 1.00 22.23 48 THR A N 6
ATOM 6960 C CA . THR A 1 48 ? -2.199 -4.249 4.449 1.00 41.23 48 THR A CA 6
ATOM 6961 C C . THR A 1 48 ? -2.472 -3.564 5.805 1.00 75.53 48 THR A C 6
ATOM 6962 O O . THR A 1 48 ? -3.345 -3.997 6.563 1.00 52.15 48 THR A O 6
ATOM 6973 N N . ASP A 1 49 ? -1.722 -2.490 6.094 1.00 33.34 49 ASP A N 6
ATOM 6974 C CA . ASP A 1 49 ? -1.906 -1.658 7.305 1.00 14.02 49 ASP A CA 6
ATOM 6975 C C . ASP A 1 49 ? -2.357 -0.238 6.917 1.00 63.21 49 ASP A C 6
ATOM 6976 O O . ASP A 1 49 ? -2.026 0.249 5.837 1.00 63.13 49 ASP A O 6
ATOM 6985 N N . GLY A 1 50 ? -3.119 0.410 7.811 1.00 45.34 50 GLY A N 6
ATOM 6986 C CA . GLY A 1 50 ? -3.601 1.778 7.598 1.00 65.01 50 GLY A CA 6
ATOM 6987 C C . GLY A 1 50 ? -5.001 1.841 6.979 1.00 1.41 50 GLY A C 6
ATOM 6988 O O . GLY A 1 50 ? -5.964 2.244 7.642 1.00 72.14 50 GLY A O 6
ATOM 6992 N N . GLY A 1 51 ? -5.107 1.448 5.700 1.00 11.24 51 GLY A N 6
ATOM 6993 C CA . GLY A 1 51 ? -6.379 1.498 4.952 1.00 4.22 51 GLY A CA 6
ATOM 6994 C C . GLY A 1 51 ? -7.205 0.214 5.049 1.00 22.54 51 GLY A C 6
ATOM 6995 O O . GLY A 1 51 ? -6.847 -0.714 5.783 1.00 65.11 51 GLY A O 6
ATOM 6999 N N . VAL A 1 52 ? -8.309 0.161 4.281 1.00 64.42 52 VAL A N 6
ATOM 7000 C CA . VAL A 1 52 ? -9.222 -1.010 4.250 1.00 75.13 52 VAL A CA 6
ATOM 7001 C C . VAL A 1 52 ? -8.955 -1.840 2.973 1.00 21.25 52 VAL A C 6
ATOM 7002 O O . VAL A 1 52 ? -9.221 -1.374 1.863 1.00 32.13 52 VAL A O 6
ATOM 7015 N N . VAL A 1 53 ? -8.421 -3.061 3.140 1.00 15.13 53 VAL A N 6
ATOM 7016 C CA . VAL A 1 53 ? -8.026 -3.932 2.009 1.00 21.54 53 VAL A CA 6
ATOM 7017 C C . VAL A 1 53 ? -9.234 -4.751 1.467 1.00 62.03 53 VAL A C 6
ATOM 7018 O O . VAL A 1 53 ? -10.217 -4.996 2.177 1.00 35.24 53 VAL A O 6
ATOM 7031 N N . SER A 1 54 ? -9.137 -5.135 0.185 1.00 54.24 54 SER A N 6
ATOM 7032 C CA . SER A 1 54 ? -10.085 -6.045 -0.501 1.00 22.22 54 SER A CA 6
ATOM 7033 C C . SER A 1 54 ? -10.094 -7.459 0.126 1.00 63.32 54 SER A C 6
ATOM 7034 O O . SER A 1 54 ? -9.135 -7.859 0.787 1.00 1.44 54 SER A O 6
ATOM 7042 N N . SER A 1 55 ? -11.178 -8.218 -0.129 1.00 32.22 55 SER A N 6
ATOM 7043 C CA . SER A 1 55 ? -11.313 -9.629 0.320 1.00 3.41 55 SER A CA 6
ATOM 7044 C C . SER A 1 55 ? -10.309 -10.549 -0.413 1.00 74.43 55 SER A C 6
ATOM 7045 O O . SER A 1 55 ? -9.801 -11.521 0.154 1.00 61.30 55 SER A O 6
ATOM 7053 N N . ASP A 1 56 ? -10.035 -10.215 -1.687 1.00 60.31 56 ASP A N 6
ATOM 7054 C CA . ASP A 1 56 ? -9.016 -10.905 -2.519 1.00 54.43 56 ASP A CA 6
ATOM 7055 C C . ASP A 1 56 ? -7.607 -10.283 -2.337 1.00 71.13 56 ASP A C 6
ATOM 7056 O O . ASP A 1 56 ? -6.606 -10.870 -2.758 1.00 73.45 56 ASP A O 6
ATOM 7065 N N . GLY A 1 57 ? -7.551 -9.085 -1.708 1.00 44.33 57 GLY A N 6
ATOM 7066 C CA . GLY A 1 57 ? -6.308 -8.301 -1.600 1.00 62.13 57 GLY A CA 6
ATOM 7067 C C . GLY A 1 57 ? -5.886 -7.650 -2.925 1.00 64.20 57 GLY A C 6
ATOM 7068 O O . GLY A 1 57 ? -4.708 -7.334 -3.124 1.00 24.22 57 GLY A O 6
ATOM 7072 N N . LYS A 1 58 ? -6.868 -7.440 -3.832 1.00 52.44 58 LYS A N 6
ATOM 7073 C CA . LYS A 1 58 ? -6.623 -6.861 -5.178 1.00 61.34 58 LYS A CA 6
ATOM 7074 C C . LYS A 1 58 ? -6.472 -5.315 -5.133 1.00 62.14 58 LYS A C 6
ATOM 7075 O O . LYS A 1 58 ? -5.838 -4.723 -6.005 1.00 21.43 58 LYS A O 6
ATOM 7094 N N . THR A 1 59 ? -7.070 -4.685 -4.103 1.00 21.32 59 THR A N 6
ATOM 7095 C CA . THR A 1 59 ? -7.120 -3.210 -3.958 1.00 11.14 59 THR A CA 6
ATOM 7096 C C . THR A 1 59 ? -7.195 -2.804 -2.468 1.00 41.12 59 THR A C 6
ATOM 7097 O O . THR A 1 59 ? -7.326 -3.658 -1.585 1.00 65.23 59 THR A O 6
ATOM 7108 N N . VAL A 1 60 ? -7.084 -1.493 -2.210 1.00 40.33 60 VAL A N 6
ATOM 7109 C CA . VAL A 1 60 ? -7.189 -0.902 -0.862 1.00 73.20 60 VAL A CA 6
ATOM 7110 C C . VAL A 1 60 ? -7.827 0.517 -0.936 1.00 14.10 60 VAL A C 6
ATOM 7111 O O . VAL A 1 60 ? -7.385 1.365 -1.714 1.00 22.23 60 VAL A O 6
ATOM 7124 N N . THR A 1 61 ? -8.883 0.757 -0.132 1.00 34.52 61 THR A N 6
ATOM 7125 C CA . THR A 1 61 ? -9.548 2.080 -0.040 1.00 60.01 61 THR A CA 6
ATOM 7126 C C . THR A 1 61 ? -8.728 3.018 0.877 1.00 60.31 61 THR A C 6
ATOM 7127 O O . THR A 1 61 ? -8.669 2.818 2.098 1.00 30.41 61 THR A O 6
ATOM 7138 N N . ILE A 1 62 ? -8.065 4.010 0.260 1.00 62.42 62 ILE A N 6
ATOM 7139 C CA . ILE A 1 62 ? -7.176 4.978 0.948 1.00 14.42 62 ILE A CA 6
ATOM 7140 C C . ILE A 1 62 ? -7.781 6.400 0.906 1.00 15.22 62 ILE A C 6
ATOM 7141 O O . ILE A 1 62 ? -8.204 6.869 -0.154 1.00 42.15 62 ILE A O 6
ATOM 7157 N N . THR A 1 63 ? -7.782 7.091 2.054 1.00 20.32 63 THR A N 6
ATOM 7158 C CA . THR A 1 63 ? -8.315 8.471 2.171 1.00 4.23 63 THR A CA 6
ATOM 7159 C C . THR A 1 63 ? -7.170 9.465 2.491 1.00 25.14 63 THR A C 6
ATOM 7160 O O . THR A 1 63 ? -6.242 9.133 3.241 1.00 1.13 63 THR A O 6
ATOM 7171 N N . PHE A 1 64 ? -7.258 10.682 1.919 1.00 1.33 64 PHE A N 6
ATOM 7172 C CA . PHE A 1 64 ? -6.234 11.742 2.085 1.00 73.41 64 PHE A CA 6
ATOM 7173 C C . PHE A 1 64 ? -6.390 12.448 3.455 1.00 21.55 64 PHE A C 6
ATOM 7174 O O . PHE A 1 64 ? -7.518 12.710 3.899 1.00 54.44 64 PHE A O 6
ATOM 7191 N N . ALA A 1 65 ? -5.256 12.754 4.114 1.00 64.12 65 ALA A N 6
ATOM 7192 C CA . ALA A 1 65 ? -5.257 13.371 5.462 1.00 72.25 65 ALA A CA 6
ATOM 7193 C C . ALA A 1 65 ? -4.133 14.416 5.623 1.00 1.12 65 ALA A C 6
ATOM 7194 O O . ALA A 1 65 ? -3.012 14.219 5.137 1.00 13.44 65 ALA A O 6
ATOM 7201 N N . ALA A 1 66 ? -4.455 15.539 6.307 1.00 44.22 66 ALA A N 6
ATOM 7202 C CA . ALA A 1 66 ? -3.456 16.553 6.716 1.00 64.24 66 ALA A CA 6
ATOM 7203 C C . ALA A 1 66 ? -2.648 16.068 7.943 1.00 31.23 66 ALA A C 6
ATOM 7204 O O . ALA A 1 66 ? -1.583 16.607 8.253 1.00 1.44 66 ALA A O 6
ATOM 7211 N N . ASP A 1 67 ? -3.192 15.056 8.645 1.00 63.25 67 ASP A N 6
ATOM 7212 C CA . ASP A 1 67 ? -2.477 14.306 9.698 1.00 42.11 67 ASP A CA 6
ATOM 7213 C C . ASP A 1 67 ? -1.813 13.049 9.082 1.00 50.52 67 ASP A C 6
ATOM 7214 O O . ASP A 1 67 ? -1.980 12.764 7.891 1.00 63.43 67 ASP A O 6
ATOM 7223 N N . ASP A 1 68 ? -1.116 12.267 9.920 1.00 15.53 68 ASP A N 6
ATOM 7224 C CA . ASP A 1 68 ? -0.418 11.024 9.492 1.00 71.23 68 ASP A CA 6
ATOM 7225 C C . ASP A 1 68 ? -1.385 9.795 9.456 1.00 4.31 68 ASP A C 6
ATOM 7226 O O . ASP A 1 68 ? -0.960 8.646 9.616 1.00 73.13 68 ASP A O 6
ATOM 7235 N N . SER A 1 69 ? -2.683 10.056 9.207 1.00 54.42 69 SER A N 6
ATOM 7236 C CA . SER A 1 69 ? -3.744 9.018 9.111 1.00 55.12 69 SER A CA 6
ATOM 7237 C C . SER A 1 69 ? -3.912 8.491 7.656 1.00 63.24 69 SER A C 6
ATOM 7238 O O . SER A 1 69 ? -4.722 7.596 7.403 1.00 21.20 69 SER A O 6
ATOM 7246 N N . ASP A 1 70 ? -3.155 9.077 6.715 1.00 12.25 70 ASP A N 6
ATOM 7247 C CA . ASP A 1 70 ? -3.239 8.777 5.264 1.00 14.45 70 ASP A CA 6
ATOM 7248 C C . ASP A 1 70 ? -2.456 7.495 4.847 1.00 32.40 70 ASP A C 6
ATOM 7249 O O . ASP A 1 70 ? -2.935 6.705 4.018 1.00 41.51 70 ASP A O 6
ATOM 7258 N N . ASN A 1 71 ? -1.256 7.310 5.431 1.00 51.14 71 ASN A N 6
ATOM 7259 C CA . ASN A 1 71 ? -0.258 6.318 4.962 1.00 71.24 71 ASN A CA 6
ATOM 7260 C C . ASN A 1 71 ? -0.711 4.839 5.136 1.00 64.14 71 ASN A C 6
ATOM 7261 O O . ASN A 1 71 ? -1.030 4.392 6.236 1.00 0.11 71 ASN A O 6
ATOM 7272 N N . VAL A 1 72 ? -0.755 4.120 4.004 1.00 33.11 72 VAL A N 6
ATOM 7273 C CA . VAL A 1 72 ? -1.054 2.680 3.918 1.00 61.32 72 VAL A CA 6
ATOM 7274 C C . VAL A 1 72 ? 0.219 1.893 3.520 1.00 44.10 72 VAL A C 6
ATOM 7275 O O . VAL A 1 72 ? 0.845 2.189 2.495 1.00 41.24 72 VAL A O 6
ATOM 7288 N N . VAL A 1 73 ? 0.594 0.891 4.335 1.00 32.02 73 VAL A N 6
ATOM 7289 C CA . VAL A 1 73 ? 1.815 0.077 4.118 1.00 62.44 73 VAL A CA 6
ATOM 7290 C C . VAL A 1 73 ? 1.452 -1.377 3.716 1.00 71.23 73 VAL A C 6
ATOM 7291 O O . VAL A 1 73 ? 0.776 -2.086 4.466 1.00 71.15 73 VAL A O 6
ATOM 7304 N N . ILE A 1 74 ? 1.909 -1.798 2.521 1.00 30.41 74 ILE A N 6
ATOM 7305 C CA . ILE A 1 74 ? 1.716 -3.172 1.995 1.00 71.51 74 ILE A CA 6
ATOM 7306 C C . ILE A 1 74 ? 2.939 -4.050 2.380 1.00 12.43 74 ILE A C 6
ATOM 7307 O O . ILE A 1 74 ? 4.078 -3.597 2.283 1.00 61.13 74 ILE A O 6
ATOM 7323 N N . HIS A 1 75 ? 2.696 -5.301 2.813 1.00 4.25 75 HIS A N 6
ATOM 7324 C CA . HIS A 1 75 ? 3.766 -6.231 3.290 1.00 0.21 75 HIS A CA 6
ATOM 7325 C C . HIS A 1 75 ? 3.880 -7.474 2.368 1.00 22.31 75 HIS A C 6
ATOM 7326 O O . HIS A 1 75 ? 2.858 -8.010 1.933 1.00 10.31 75 HIS A O 6
ATOM 7341 N N . LEU A 1 76 ? 5.134 -7.927 2.078 1.00 34.15 76 LEU A N 6
ATOM 7342 C CA . LEU A 1 76 ? 5.420 -9.047 1.119 1.00 63.44 76 LEU A CA 6
ATOM 7343 C C . LEU A 1 76 ? 6.546 -9.996 1.649 1.00 12.12 76 LEU A C 6
ATOM 7344 O O . LEU A 1 76 ? 7.540 -9.530 2.151 1.00 5.51 76 LEU A O 6
ATOM 7360 N N . LYS A 1 77 ? 6.415 -11.325 1.490 1.00 24.43 77 LYS A N 6
ATOM 7361 C CA . LYS A 1 77 ? 7.521 -12.287 1.794 1.00 13.45 77 LYS A CA 6
ATOM 7362 C C . LYS A 1 77 ? 8.338 -12.576 0.515 1.00 33.35 77 LYS A C 6
ATOM 7363 O O . LYS A 1 77 ? 7.859 -12.353 -0.591 1.00 15.41 77 LYS A O 6
ATOM 7382 N N . HIS A 1 78 ? 9.582 -13.056 0.669 1.00 64.14 78 HIS A N 6
ATOM 7383 C CA . HIS A 1 78 ? 10.409 -13.487 -0.488 1.00 14.35 78 HIS A CA 6
ATOM 7384 C C . HIS A 1 78 ? 10.078 -14.943 -0.892 1.00 21.22 78 HIS A C 6
ATOM 7385 O O . HIS A 1 78 ? 9.692 -15.760 -0.048 1.00 2.33 78 HIS A O 6
ATOM 7400 N N . GLY A 1 79 ? 10.235 -15.244 -2.190 1.00 50.50 79 GLY A N 6
ATOM 7401 C CA . GLY A 1 79 ? 10.001 -16.589 -2.722 1.00 71.41 79 GLY A CA 6
ATOM 7402 C C . GLY A 1 79 ? 11.215 -17.503 -2.530 1.00 52.11 79 GLY A C 6
ATOM 7403 O O . GLY A 1 79 ? 12.165 -17.454 -3.313 1.00 51.44 79 GLY A O 6
ATOM 7407 N N . LEU A 1 80 ? 11.197 -18.314 -1.463 1.00 12.13 80 LEU A N 6
ATOM 7408 C CA . LEU A 1 80 ? 12.288 -19.267 -1.151 1.00 2.32 80 LEU A CA 6
ATOM 7409 C C . LEU A 1 80 ? 12.226 -20.501 -2.099 1.00 72.13 80 LEU A C 6
ATOM 7410 O O . LEU A 1 80 ? 13.120 -20.682 -2.933 1.00 3.14 80 LEU A O 6
ATOM 7426 N N . GLU A 1 81 ? 11.136 -21.301 -1.975 1.00 43.11 81 GLU A N 6
ATOM 7427 C CA . GLU A 1 81 ? 10.897 -22.542 -2.775 1.00 2.11 81 GLU A CA 6
ATOM 7428 C C . GLU A 1 81 ? 12.130 -23.499 -2.762 1.00 64.24 81 GLU A C 6
ATOM 7429 O O . GLU A 1 81 ? 12.993 -23.421 -3.650 1.00 1.21 81 GLU A O 6
ATOM 7441 N N . HIS A 1 82 ? 12.214 -24.352 -1.709 1.00 44.45 82 HIS A N 6
ATOM 7442 C CA . HIS A 1 82 ? 13.374 -25.256 -1.422 1.00 64.22 82 HIS A CA 6
ATOM 7443 C C . HIS A 1 82 ? 14.630 -24.489 -0.896 1.00 74.01 82 HIS A C 6
ATOM 7444 O O . HIS A 1 82 ? 15.307 -24.976 0.016 1.00 53.22 82 HIS A O 6
ATOM 7459 N N . HIS A 1 83 ? 14.940 -23.305 -1.474 1.00 41.02 83 HIS A N 6
ATOM 7460 C CA . HIS A 1 83 ? 16.105 -22.479 -1.077 1.00 43.45 83 HIS A CA 6
ATOM 7461 C C . HIS A 1 83 ? 16.020 -21.995 0.395 1.00 51.11 83 HIS A C 6
ATOM 7462 O O . HIS A 1 83 ? 14.959 -21.576 0.864 1.00 34.20 83 HIS A O 6
ATOM 7477 N N . HIS A 1 84 ? 17.161 -22.057 1.104 1.00 12.14 84 HIS A N 6
ATOM 7478 C CA . HIS A 1 84 ? 17.276 -21.630 2.519 1.00 12.11 84 HIS A CA 6
ATOM 7479 C C . HIS A 1 84 ? 18.042 -20.285 2.639 1.00 23.31 84 HIS A C 6
ATOM 7480 O O . HIS A 1 84 ? 18.986 -20.026 1.885 1.00 42.31 84 HIS A O 6
ATOM 7495 N N . HIS A 1 85 ? 17.612 -19.428 3.590 1.00 34.40 85 HIS A N 6
ATOM 7496 C CA . HIS A 1 85 ? 18.282 -18.133 3.909 1.00 60.04 85 HIS A CA 6
ATOM 7497 C C . HIS A 1 85 ? 18.382 -17.913 5.442 1.00 54.24 85 HIS A C 6
ATOM 7498 O O . HIS A 1 85 ? 17.733 -18.626 6.220 1.00 64.22 85 HIS A O 6
ATOM 7513 N N . HIS A 1 86 ? 19.234 -16.932 5.843 1.00 14.20 86 HIS A N 6
ATOM 7514 C CA . HIS A 1 86 ? 19.414 -16.480 7.255 1.00 13.01 86 HIS A CA 6
ATOM 7515 C C . HIS A 1 86 ? 20.084 -17.581 8.153 1.00 32.31 86 HIS A C 6
ATOM 7516 O O . HIS A 1 86 ? 20.074 -17.488 9.382 1.00 1.44 86 HIS A O 6
ATOM 7531 N N . HIS A 1 87 ? 20.711 -18.594 7.512 1.00 1.43 87 HIS A N 6
ATOM 7532 C CA . HIS A 1 87 ? 21.404 -19.708 8.212 1.00 74.25 87 HIS A CA 6
ATOM 7533 C C . HIS A 1 87 ? 22.306 -20.476 7.220 1.00 43.02 87 HIS A C 6
ATOM 7534 O O . HIS A 1 87 ? 23.292 -21.113 7.609 1.00 55.02 87 HIS A O 6
ATOM 7549 N N . MET A 1 1 ? -6.066 22.309 2.769 1.00 0.00 1 MET A N 7
ATOM 7550 C CA . MET A 1 1 ? -5.336 22.889 1.611 1.00 52.33 1 MET A CA 7
ATOM 7551 C C . MET A 1 1 ? -5.335 21.901 0.418 1.00 65.45 1 MET A C 7
ATOM 7552 O O . MET A 1 1 ? -6.039 22.115 -0.578 1.00 51.52 1 MET A O 7
ATOM 7568 N N . ASP A 1 2 ? -4.552 20.811 0.558 1.00 52.15 2 ASP A N 7
ATOM 7569 C CA . ASP A 1 2 ? -4.387 19.749 -0.462 1.00 64.53 2 ASP A CA 7
ATOM 7570 C C . ASP A 1 2 ? -3.651 18.551 0.191 1.00 24.31 2 ASP A C 7
ATOM 7571 O O . ASP A 1 2 ? -2.428 18.555 0.349 1.00 34.41 2 ASP A O 7
ATOM 7580 N N . GLU A 1 3 ? -4.418 17.537 0.619 1.00 41.15 3 GLU A N 7
ATOM 7581 C CA . GLU A 1 3 ? -3.905 16.451 1.481 1.00 13.50 3 GLU A CA 7
ATOM 7582 C C . GLU A 1 3 ? -3.412 15.262 0.624 1.00 33.42 3 GLU A C 7
ATOM 7583 O O . GLU A 1 3 ? -4.031 14.914 -0.383 1.00 24.02 3 GLU A O 7
ATOM 7595 N N . ASP A 1 4 ? -2.292 14.645 1.030 1.00 61.33 4 ASP A N 7
ATOM 7596 C CA . ASP A 1 4 ? -1.709 13.477 0.329 1.00 13.21 4 ASP A CA 7
ATOM 7597 C C . ASP A 1 4 ? -1.691 12.220 1.231 1.00 61.22 4 ASP A C 7
ATOM 7598 O O . ASP A 1 4 ? -1.685 12.328 2.454 1.00 62.03 4 ASP A O 7
ATOM 7607 N N . ALA A 1 5 ? -1.688 11.035 0.602 1.00 13.52 5 ALA A N 7
ATOM 7608 C CA . ALA A 1 5 ? -1.616 9.728 1.298 1.00 65.44 5 ALA A CA 7
ATOM 7609 C C . ALA A 1 5 ? -0.590 8.815 0.584 1.00 53.24 5 ALA A C 7
ATOM 7610 O O . ALA A 1 5 ? -0.605 8.699 -0.647 1.00 41.30 5 ALA A O 7
ATOM 7617 N N . THR A 1 6 ? 0.300 8.169 1.361 1.00 13.35 6 THR A N 7
ATOM 7618 C CA . THR A 1 6 ? 1.480 7.446 0.818 1.00 13.31 6 THR A CA 7
ATOM 7619 C C . THR A 1 6 ? 1.355 5.918 1.029 1.00 52.23 6 THR A C 7
ATOM 7620 O O . THR A 1 6 ? 0.969 5.459 2.102 1.00 32.43 6 THR A O 7
ATOM 7631 N N . ILE A 1 7 ? 1.691 5.136 -0.012 1.00 71.02 7 ILE A N 7
ATOM 7632 C CA . ILE A 1 7 ? 1.637 3.657 0.023 1.00 45.21 7 ILE A CA 7
ATOM 7633 C C . ILE A 1 7 ? 3.075 3.089 -0.017 1.00 14.21 7 ILE A C 7
ATOM 7634 O O . ILE A 1 7 ? 3.779 3.247 -1.011 1.00 24.40 7 ILE A O 7
ATOM 7650 N N . THR A 1 8 ? 3.499 2.415 1.064 1.00 11.44 8 THR A N 7
ATOM 7651 C CA . THR A 1 8 ? 4.871 1.874 1.199 1.00 32.43 8 THR A CA 7
ATOM 7652 C C . THR A 1 8 ? 4.854 0.329 1.201 1.00 20.22 8 THR A C 7
ATOM 7653 O O . THR A 1 8 ? 4.331 -0.297 2.130 1.00 54.34 8 THR A O 7
ATOM 7664 N N . TYR A 1 9 ? 5.420 -0.279 0.145 1.00 0.11 9 TYR A N 7
ATOM 7665 C CA . TYR A 1 9 ? 5.638 -1.745 0.070 1.00 2.23 9 TYR A CA 7
ATOM 7666 C C . TYR A 1 9 ? 6.888 -2.136 0.895 1.00 1.52 9 TYR A C 7
ATOM 7667 O O . TYR A 1 9 ? 7.902 -1.442 0.841 1.00 72.54 9 TYR A O 7
ATOM 7685 N N . VAL A 1 10 ? 6.793 -3.235 1.677 1.00 12.14 10 VAL A N 7
ATOM 7686 C CA . VAL A 1 10 ? 7.900 -3.731 2.547 1.00 33.43 10 VAL A CA 7
ATOM 7687 C C . VAL A 1 10 ? 7.987 -5.283 2.512 1.00 1.32 10 VAL A C 7
ATOM 7688 O O . VAL A 1 10 ? 6.968 -5.953 2.412 1.00 3.12 10 VAL A O 7
ATOM 7701 N N . ASP A 1 11 ? 9.216 -5.847 2.594 1.00 45.52 11 ASP A N 7
ATOM 7702 C CA . ASP A 1 11 ? 9.449 -7.321 2.556 1.00 71.12 11 ASP A CA 7
ATOM 7703 C C . ASP A 1 11 ? 9.827 -7.871 3.951 1.00 74.55 11 ASP A C 7
ATOM 7704 O O . ASP A 1 11 ? 10.788 -7.404 4.571 1.00 63.44 11 ASP A O 7
ATOM 7713 N N . ASP A 1 12 ? 9.086 -8.904 4.387 1.00 1.42 12 ASP A N 7
ATOM 7714 C CA . ASP A 1 12 ? 9.249 -9.556 5.702 1.00 62.22 12 ASP A CA 7
ATOM 7715 C C . ASP A 1 12 ? 10.613 -10.276 5.827 1.00 41.35 12 ASP A C 7
ATOM 7716 O O . ASP A 1 12 ? 11.258 -10.232 6.885 1.00 22.55 12 ASP A O 7
ATOM 7725 N N . ASP A 1 13 ? 11.055 -10.907 4.725 1.00 51.34 13 ASP A N 7
ATOM 7726 C CA . ASP A 1 13 ? 12.328 -11.670 4.675 1.00 55.21 13 ASP A CA 7
ATOM 7727 C C . ASP A 1 13 ? 13.570 -10.749 4.530 1.00 52.51 13 ASP A C 7
ATOM 7728 O O . ASP A 1 13 ? 14.705 -11.231 4.458 1.00 74.20 13 ASP A O 7
ATOM 7737 N N . LYS A 1 14 ? 13.344 -9.423 4.485 1.00 70.30 14 LYS A N 7
ATOM 7738 C CA . LYS A 1 14 ? 14.423 -8.416 4.501 1.00 31.03 14 LYS A CA 7
ATOM 7739 C C . LYS A 1 14 ? 14.293 -7.516 5.770 1.00 12.14 14 LYS A C 7
ATOM 7740 O O . LYS A 1 14 ? 14.877 -6.428 5.840 1.00 73.15 14 LYS A O 7
ATOM 7759 N N . GLY A 1 15 ? 13.534 -8.007 6.778 1.00 44.35 15 GLY A N 7
ATOM 7760 C CA . GLY A 1 15 ? 13.308 -7.272 8.039 1.00 32.21 15 GLY A CA 7
ATOM 7761 C C . GLY A 1 15 ? 12.383 -6.054 7.901 1.00 12.31 15 GLY A C 7
ATOM 7762 O O . GLY A 1 15 ? 12.600 -5.022 8.549 1.00 33.30 15 GLY A O 7
ATOM 7766 N N . GLY A 1 16 ? 11.345 -6.193 7.056 1.00 71.00 16 GLY A N 7
ATOM 7767 C CA . GLY A 1 16 ? 10.383 -5.109 6.790 1.00 35.24 16 GLY A CA 7
ATOM 7768 C C . GLY A 1 16 ? 10.976 -3.941 5.980 1.00 53.30 16 GLY A C 7
ATOM 7769 O O . GLY A 1 16 ? 10.568 -2.790 6.158 1.00 20.12 16 GLY A O 7
ATOM 7773 N N . ALA A 1 17 ? 11.934 -4.247 5.078 1.00 14.41 17 ALA A N 7
ATOM 7774 C CA . ALA A 1 17 ? 12.632 -3.224 4.252 1.00 23.33 17 ALA A CA 7
ATOM 7775 C C . ALA A 1 17 ? 11.822 -2.849 2.989 1.00 64.52 17 ALA A C 7
ATOM 7776 O O . ALA A 1 17 ? 11.150 -3.700 2.412 1.00 33.42 17 ALA A O 7
ATOM 7783 N N . GLN A 1 18 ? 11.934 -1.579 2.554 1.00 23.22 18 GLN A N 7
ATOM 7784 C CA . GLN A 1 18 ? 11.144 -1.028 1.424 1.00 3.40 18 GLN A CA 7
ATOM 7785 C C . GLN A 1 18 ? 11.416 -1.772 0.081 1.00 13.33 18 GLN A C 7
ATOM 7786 O O . GLN A 1 18 ? 12.561 -1.883 -0.367 1.00 13.12 18 GLN A O 7
ATOM 7800 N N . VAL A 1 19 ? 10.331 -2.268 -0.543 1.00 73.43 19 VAL A N 7
ATOM 7801 C CA . VAL A 1 19 ? 10.369 -2.937 -1.862 1.00 75.02 19 VAL A CA 7
ATOM 7802 C C . VAL A 1 19 ? 10.120 -1.893 -2.973 1.00 72.35 19 VAL A C 7
ATOM 7803 O O . VAL A 1 19 ? 9.009 -1.356 -3.093 1.00 65.20 19 VAL A O 7
ATOM 7816 N N . GLY A 1 20 ? 11.169 -1.598 -3.756 1.00 14.22 20 GLY A N 7
ATOM 7817 C CA . GLY A 1 20 ? 11.081 -0.645 -4.864 1.00 12.25 20 GLY A CA 7
ATOM 7818 C C . GLY A 1 20 ? 10.981 0.816 -4.403 1.00 62.11 20 GLY A C 7
ATOM 7819 O O . GLY A 1 20 ? 11.972 1.397 -3.943 1.00 21.33 20 GLY A O 7
ATOM 7823 N N . ASP A 1 21 ? 9.768 1.393 -4.480 1.00 44.23 21 ASP A N 7
ATOM 7824 C CA . ASP A 1 21 ? 9.538 2.831 -4.220 1.00 62.42 21 ASP A CA 7
ATOM 7825 C C . ASP A 1 21 ? 8.115 3.083 -3.650 1.00 41.04 21 ASP A C 7
ATOM 7826 O O . ASP A 1 21 ? 7.196 2.280 -3.852 1.00 20.13 21 ASP A O 7
ATOM 7835 N N . ILE A 1 22 ? 7.962 4.209 -2.919 1.00 54.31 22 ILE A N 7
ATOM 7836 C CA . ILE A 1 22 ? 6.684 4.626 -2.293 1.00 73.12 22 ILE A CA 7
ATOM 7837 C C . ILE A 1 22 ? 5.758 5.330 -3.328 1.00 4.44 22 ILE A C 7
ATOM 7838 O O . ILE A 1 22 ? 6.221 6.112 -4.165 1.00 32.42 22 ILE A O 7
ATOM 7854 N N . VAL A 1 23 ? 4.451 5.032 -3.258 1.00 44.13 23 VAL A N 7
ATOM 7855 C CA . VAL A 1 23 ? 3.419 5.596 -4.159 1.00 41.11 23 VAL A CA 7
ATOM 7856 C C . VAL A 1 23 ? 2.587 6.676 -3.415 1.00 54.34 23 VAL A C 7
ATOM 7857 O O . VAL A 1 23 ? 1.734 6.344 -2.602 1.00 11.42 23 VAL A O 7
ATOM 7870 N N . THR A 1 24 ? 2.853 7.964 -3.676 1.00 3.21 24 THR A N 7
ATOM 7871 C CA . THR A 1 24 ? 2.068 9.083 -3.077 1.00 3.22 24 THR A CA 7
ATOM 7872 C C . THR A 1 24 ? 0.936 9.541 -4.034 1.00 52.21 24 THR A C 7
ATOM 7873 O O . THR A 1 24 ? 1.139 9.655 -5.250 1.00 31.41 24 THR A O 7
ATOM 7884 N N . VAL A 1 25 ? -0.257 9.802 -3.466 1.00 64.22 25 VAL A N 7
ATOM 7885 C CA . VAL A 1 25 ? -1.420 10.367 -4.201 1.00 31.23 25 VAL A CA 7
ATOM 7886 C C . VAL A 1 25 ? -1.908 11.670 -3.508 1.00 53.11 25 VAL A C 7
ATOM 7887 O O . VAL A 1 25 ? -1.955 11.732 -2.283 1.00 51.51 25 VAL A O 7
ATOM 7900 N N . THR A 1 26 ? -2.285 12.705 -4.296 1.00 73.52 26 THR A N 7
ATOM 7901 C CA . THR A 1 26 ? -2.670 14.047 -3.752 1.00 4.12 26 THR A CA 7
ATOM 7902 C C . THR A 1 26 ? -4.118 14.437 -4.162 1.00 73.53 26 THR A C 7
ATOM 7903 O O . THR A 1 26 ? -4.525 14.256 -5.314 1.00 41.22 26 THR A O 7
ATOM 7914 N N . GLY A 1 27 ? -4.875 14.972 -3.184 1.00 60.24 27 GLY A N 7
ATOM 7915 C CA . GLY A 1 27 ? -6.277 15.375 -3.367 1.00 32.43 27 GLY A CA 7
ATOM 7916 C C . GLY A 1 27 ? -6.815 16.144 -2.151 1.00 23.11 27 GLY A C 7
ATOM 7917 O O . GLY A 1 27 ? -6.148 17.059 -1.658 1.00 31.50 27 GLY A O 7
ATOM 7921 N N . LYS A 1 28 ? -8.029 15.791 -1.666 1.00 4.32 28 LYS A N 7
ATOM 7922 C CA . LYS A 1 28 ? -8.658 16.438 -0.474 1.00 24.11 28 LYS A CA 7
ATOM 7923 C C . LYS A 1 28 ? -9.281 15.383 0.470 1.00 51.02 28 LYS A C 7
ATOM 7924 O O . LYS A 1 28 ? -9.706 14.319 0.021 1.00 65.10 28 LYS A O 7
ATOM 7943 N N . THR A 1 29 ? -9.338 15.706 1.781 1.00 11.55 29 THR A N 7
ATOM 7944 C CA . THR A 1 29 ? -9.916 14.820 2.836 1.00 44.43 29 THR A CA 7
ATOM 7945 C C . THR A 1 29 ? -11.402 14.439 2.568 1.00 0.15 29 THR A C 7
ATOM 7946 O O . THR A 1 29 ? -11.853 13.353 2.958 1.00 52.32 29 THR A O 7
ATOM 7957 N N . ASP A 1 30 ? -12.148 15.341 1.889 1.00 14.32 30 ASP A N 7
ATOM 7958 C CA . ASP A 1 30 ? -13.588 15.150 1.571 1.00 60.13 30 ASP A CA 7
ATOM 7959 C C . ASP A 1 30 ? -13.846 13.909 0.669 1.00 33.45 30 ASP A C 7
ATOM 7960 O O . ASP A 1 30 ? -14.889 13.248 0.787 1.00 5.43 30 ASP A O 7
ATOM 7969 N N . ASP A 1 31 ? -12.892 13.606 -0.226 1.00 35.21 31 ASP A N 7
ATOM 7970 C CA . ASP A 1 31 ? -13.005 12.493 -1.197 1.00 21.32 31 ASP A CA 7
ATOM 7971 C C . ASP A 1 31 ? -11.949 11.395 -0.940 1.00 41.44 31 ASP A C 7
ATOM 7972 O O . ASP A 1 31 ? -10.877 11.647 -0.380 1.00 10.43 31 ASP A O 7
ATOM 7981 N N . SER A 1 32 ? -12.285 10.166 -1.350 1.00 33.24 32 SER A N 7
ATOM 7982 C CA . SER A 1 32 ? -11.409 8.984 -1.209 1.00 63.12 32 SER A CA 7
ATOM 7983 C C . SER A 1 32 ? -10.998 8.424 -2.593 1.00 41.45 32 SER A C 7
ATOM 7984 O O . SER A 1 32 ? -11.755 8.520 -3.567 1.00 12.01 32 SER A O 7
ATOM 7992 N N . THR A 1 33 ? -9.786 7.844 -2.659 1.00 4.54 33 THR A N 7
ATOM 7993 C CA . THR A 1 33 ? -9.262 7.133 -3.860 1.00 2.33 33 THR A CA 7
ATOM 7994 C C . THR A 1 33 ? -9.040 5.630 -3.548 1.00 1.34 33 THR A C 7
ATOM 7995 O O . THR A 1 33 ? -8.556 5.276 -2.472 1.00 42.34 33 THR A O 7
ATOM 8006 N N . THR A 1 34 ? -9.404 4.744 -4.485 1.00 51.14 34 THR A N 7
ATOM 8007 C CA . THR A 1 34 ? -9.182 3.284 -4.331 1.00 32.22 34 THR A CA 7
ATOM 8008 C C . THR A 1 34 ? -7.960 2.850 -5.174 1.00 24.34 34 THR A C 7
ATOM 8009 O O . THR A 1 34 ? -8.010 2.844 -6.411 1.00 73.11 34 THR A O 7
ATOM 8020 N N . TYR A 1 35 ? -6.856 2.509 -4.482 1.00 51.03 35 TYR A N 7
ATOM 8021 C CA . TYR A 1 35 ? -5.563 2.157 -5.113 1.00 71.14 35 TYR A CA 7
ATOM 8022 C C . TYR A 1 35 ? -5.469 0.633 -5.362 1.00 63.31 35 TYR A C 7
ATOM 8023 O O . TYR A 1 35 ? -5.755 -0.170 -4.468 1.00 1.23 35 TYR A O 7
ATOM 8041 N N . THR A 1 36 ? -5.041 0.249 -6.576 1.00 42.04 36 THR A N 7
ATOM 8042 C CA . THR A 1 36 ? -4.826 -1.170 -6.949 1.00 72.55 36 THR A CA 7
ATOM 8043 C C . THR A 1 36 ? -3.426 -1.657 -6.488 1.00 3.44 36 THR A C 7
ATOM 8044 O O . THR A 1 36 ? -2.399 -1.058 -6.834 1.00 14.10 36 THR A O 7
ATOM 8055 N N . VAL A 1 37 ? -3.398 -2.743 -5.694 1.00 4.13 37 VAL A N 7
ATOM 8056 C CA . VAL A 1 37 ? -2.156 -3.287 -5.101 1.00 42.43 37 VAL A CA 7
ATOM 8057 C C . VAL A 1 37 ? -1.339 -4.067 -6.167 1.00 62.25 37 VAL A C 7
ATOM 8058 O O . VAL A 1 37 ? -1.858 -4.978 -6.817 1.00 41.43 37 VAL A O 7
ATOM 8071 N N . THR A 1 38 ? -0.054 -3.705 -6.315 1.00 44.14 38 THR A N 7
ATOM 8072 C CA . THR A 1 38 ? 0.833 -4.212 -7.384 1.00 34.04 38 THR A CA 7
ATOM 8073 C C . THR A 1 38 ? 1.958 -5.076 -6.771 1.00 12.23 38 THR A C 7
ATOM 8074 O O . THR A 1 38 ? 2.876 -4.544 -6.145 1.00 34.54 38 THR A O 7
ATOM 8085 N N . ILE A 1 39 ? 1.865 -6.411 -6.936 1.00 52.33 39 ILE A N 7
ATOM 8086 C CA . ILE A 1 39 ? 2.820 -7.369 -6.324 1.00 31.20 39 ILE A CA 7
ATOM 8087 C C . ILE A 1 39 ? 4.005 -7.673 -7.297 1.00 11.04 39 ILE A C 7
ATOM 8088 O O . ILE A 1 39 ? 3.793 -8.292 -8.346 1.00 61.22 39 ILE A O 7
ATOM 8104 N N . PRO A 1 40 ? 5.264 -7.218 -6.980 1.00 42.15 40 PRO A N 7
ATOM 8105 C CA . PRO A 1 40 ? 6.453 -7.446 -7.858 1.00 13.13 40 PRO A CA 7
ATOM 8106 C C . PRO A 1 40 ? 6.988 -8.914 -7.839 1.00 12.23 40 PRO A C 7
ATOM 8107 O O . PRO A 1 40 ? 6.669 -9.705 -6.935 1.00 45.32 40 PRO A O 7
ATOM 8118 N N . ASP A 1 41 ? 7.821 -9.240 -8.856 1.00 23.34 41 ASP A N 7
ATOM 8119 C CA . ASP A 1 41 ? 8.411 -10.591 -9.049 1.00 15.40 41 ASP A CA 7
ATOM 8120 C C . ASP A 1 41 ? 9.337 -11.004 -7.874 1.00 42.40 41 ASP A C 7
ATOM 8121 O O . ASP A 1 41 ? 10.202 -10.225 -7.449 1.00 1.43 41 ASP A O 7
ATOM 8130 N N . GLY A 1 42 ? 9.131 -12.233 -7.357 1.00 41.22 42 GLY A N 7
ATOM 8131 C CA . GLY A 1 42 ? 9.891 -12.756 -6.206 1.00 2.24 42 GLY A CA 7
ATOM 8132 C C . GLY A 1 42 ? 9.160 -12.565 -4.872 1.00 33.43 42 GLY A C 7
ATOM 8133 O O . GLY A 1 42 ? 9.435 -13.278 -3.895 1.00 24.12 42 GLY A O 7
ATOM 8137 N N . TYR A 1 43 ? 8.210 -11.606 -4.835 1.00 14.24 43 TYR A N 7
ATOM 8138 C CA . TYR A 1 43 ? 7.456 -11.244 -3.614 1.00 1.40 43 TYR A CA 7
ATOM 8139 C C . TYR A 1 43 ? 5.984 -11.714 -3.710 1.00 40.11 43 TYR A C 7
ATOM 8140 O O . TYR A 1 43 ? 5.488 -12.037 -4.794 1.00 72.31 43 TYR A O 7
ATOM 8158 N N . GLU A 1 44 ? 5.305 -11.739 -2.556 1.00 44.20 44 GLU A N 7
ATOM 8159 C CA . GLU A 1 44 ? 3.942 -12.298 -2.411 1.00 23.14 44 GLU A CA 7
ATOM 8160 C C . GLU A 1 44 ? 3.198 -11.540 -1.284 1.00 44.02 44 GLU A C 7
ATOM 8161 O O . GLU A 1 44 ? 3.795 -11.203 -0.260 1.00 62.40 44 GLU A O 7
ATOM 8173 N N . TYR A 1 45 ? 1.893 -11.293 -1.479 1.00 70.05 45 TYR A N 7
ATOM 8174 C CA . TYR A 1 45 ? 1.081 -10.445 -0.573 1.00 51.14 45 TYR A CA 7
ATOM 8175 C C . TYR A 1 45 ? 0.796 -11.115 0.807 1.00 73.53 45 TYR A C 7
ATOM 8176 O O . TYR A 1 45 ? 0.341 -12.260 0.873 1.00 54.30 45 TYR A O 7
ATOM 8194 N N . VAL A 1 46 ? 1.053 -10.370 1.906 1.00 30.24 46 VAL A N 7
ATOM 8195 C CA . VAL A 1 46 ? 0.697 -10.797 3.289 1.00 62.23 46 VAL A CA 7
ATOM 8196 C C . VAL A 1 46 ? -0.574 -10.059 3.777 1.00 35.14 46 VAL A C 7
ATOM 8197 O O . VAL A 1 46 ? -1.611 -10.680 4.034 1.00 74.51 46 VAL A O 7
ATOM 8210 N N . GLY A 1 47 ? -0.477 -8.722 3.880 1.00 74.33 47 GLY A N 7
ATOM 8211 C CA . GLY A 1 47 ? -1.537 -7.902 4.492 1.00 44.11 47 GLY A CA 7
ATOM 8212 C C . GLY A 1 47 ? -1.339 -6.398 4.272 1.00 1.35 47 GLY A C 7
ATOM 8213 O O . GLY A 1 47 ? -0.429 -5.983 3.550 1.00 60.32 47 GLY A O 7
ATOM 8217 N N . THR A 1 48 ? -2.197 -5.585 4.907 1.00 12.13 48 THR A N 7
ATOM 8218 C CA . THR A 1 48 ? -2.206 -4.105 4.756 1.00 22.43 48 THR A CA 7
ATOM 8219 C C . THR A 1 48 ? -2.316 -3.415 6.133 1.00 24.25 48 THR A C 7
ATOM 8220 O O . THR A 1 48 ? -3.077 -3.860 6.998 1.00 11.43 48 THR A O 7
ATOM 8231 N N . ASP A 1 49 ? -1.550 -2.326 6.322 1.00 4.31 49 ASP A N 7
ATOM 8232 C CA . ASP A 1 49 ? -1.544 -1.539 7.574 1.00 40.42 49 ASP A CA 7
ATOM 8233 C C . ASP A 1 49 ? -1.897 -0.052 7.271 1.00 71.31 49 ASP A C 7
ATOM 8234 O O . ASP A 1 49 ? -1.060 0.705 6.776 1.00 2.43 49 ASP A O 7
ATOM 8243 N N . GLY A 1 50 ? -3.153 0.342 7.574 1.00 52.21 50 GLY A N 7
ATOM 8244 C CA . GLY A 1 50 ? -3.696 1.668 7.203 1.00 14.32 50 GLY A CA 7
ATOM 8245 C C . GLY A 1 50 ? -4.748 1.575 6.086 1.00 20.11 50 GLY A C 7
ATOM 8246 O O . GLY A 1 50 ? -4.650 0.699 5.218 1.00 3.03 50 GLY A O 7
ATOM 8250 N N . GLY A 1 51 ? -5.753 2.479 6.102 1.00 1.25 51 GLY A N 7
ATOM 8251 C CA . GLY A 1 51 ? -6.866 2.443 5.128 1.00 3.22 51 GLY A CA 7
ATOM 8252 C C . GLY A 1 51 ? -7.839 1.264 5.332 1.00 4.23 51 GLY A C 7
ATOM 8253 O O . GLY A 1 51 ? -7.860 0.638 6.397 1.00 72.54 51 GLY A O 7
ATOM 8257 N N . VAL A 1 52 ? -8.666 0.975 4.307 1.00 63.31 52 VAL A N 7
ATOM 8258 C CA . VAL A 1 52 ? -9.609 -0.178 4.310 1.00 31.35 52 VAL A CA 7
ATOM 8259 C C . VAL A 1 52 ? -9.280 -1.120 3.129 1.00 4.32 52 VAL A C 7
ATOM 8260 O O . VAL A 1 52 ? -9.538 -0.781 1.974 1.00 63.21 52 VAL A O 7
ATOM 8273 N N . VAL A 1 53 ? -8.705 -2.301 3.417 1.00 13.51 53 VAL A N 7
ATOM 8274 C CA . VAL A 1 53 ? -8.273 -3.260 2.370 1.00 41.15 53 VAL A CA 7
ATOM 8275 C C . VAL A 1 53 ? -9.421 -4.226 1.949 1.00 22.14 53 VAL A C 7
ATOM 8276 O O . VAL A 1 53 ? -10.333 -4.524 2.737 1.00 62.22 53 VAL A O 7
ATOM 8289 N N . SER A 1 54 ? -9.358 -4.690 0.689 1.00 62.02 54 SER A N 7
ATOM 8290 C CA . SER A 1 54 ? -10.210 -5.781 0.168 1.00 3.23 54 SER A CA 7
ATOM 8291 C C . SER A 1 54 ? -9.814 -7.132 0.805 1.00 72.02 54 SER A C 7
ATOM 8292 O O . SER A 1 54 ? -8.645 -7.342 1.155 1.00 22.23 54 SER A O 7
ATOM 8300 N N . SER A 1 55 ? -10.793 -8.044 0.935 1.00 62.11 55 SER A N 7
ATOM 8301 C CA . SER A 1 55 ? -10.562 -9.425 1.437 1.00 40.13 55 SER A CA 7
ATOM 8302 C C . SER A 1 55 ? -9.588 -10.216 0.530 1.00 71.14 55 SER A C 7
ATOM 8303 O O . SER A 1 55 ? -8.870 -11.104 0.997 1.00 75.14 55 SER A O 7
ATOM 8311 N N . ASP A 1 56 ? -9.582 -9.879 -0.771 1.00 25.55 56 ASP A N 7
ATOM 8312 C CA . ASP A 1 56 ? -8.693 -10.500 -1.783 1.00 63.40 56 ASP A CA 7
ATOM 8313 C C . ASP A 1 56 ? -7.277 -9.858 -1.782 1.00 22.22 56 ASP A C 7
ATOM 8314 O O . ASP A 1 56 ? -6.326 -10.454 -2.295 1.00 43.30 56 ASP A O 7
ATOM 8323 N N . GLY A 1 57 ? -7.158 -8.642 -1.196 1.00 20.33 57 GLY A N 7
ATOM 8324 C CA . GLY A 1 57 ? -5.909 -7.856 -1.243 1.00 75.15 57 GLY A CA 7
ATOM 8325 C C . GLY A 1 57 ? -5.596 -7.274 -2.631 1.00 31.12 57 GLY A C 7
ATOM 8326 O O . GLY A 1 57 ? -4.445 -6.957 -2.935 1.00 24.32 57 GLY A O 7
ATOM 8330 N N . LYS A 1 58 ? -6.645 -7.130 -3.462 1.00 64.53 58 LYS A N 7
ATOM 8331 C CA . LYS A 1 58 ? -6.540 -6.589 -4.845 1.00 44.31 58 LYS A CA 7
ATOM 8332 C C . LYS A 1 58 ? -6.531 -5.037 -4.871 1.00 24.42 58 LYS A C 7
ATOM 8333 O O . LYS A 1 58 ? -5.869 -4.424 -5.709 1.00 70.41 58 LYS A O 7
ATOM 8352 N N . THR A 1 59 ? -7.292 -4.425 -3.944 1.00 0.41 59 THR A N 7
ATOM 8353 C CA . THR A 1 59 ? -7.509 -2.953 -3.870 1.00 70.52 59 THR A CA 7
ATOM 8354 C C . THR A 1 59 ? -7.629 -2.493 -2.398 1.00 72.22 59 THR A C 7
ATOM 8355 O O . THR A 1 59 ? -8.100 -3.245 -1.545 1.00 40.30 59 THR A O 7
ATOM 8366 N N . VAL A 1 60 ? -7.181 -1.254 -2.108 1.00 53.22 60 VAL A N 7
ATOM 8367 C CA . VAL A 1 60 ? -7.332 -0.616 -0.774 1.00 54.32 60 VAL A CA 7
ATOM 8368 C C . VAL A 1 60 ? -8.062 0.743 -0.926 1.00 62.13 60 VAL A C 7
ATOM 8369 O O . VAL A 1 60 ? -7.618 1.607 -1.692 1.00 42.23 60 VAL A O 7
ATOM 8382 N N . THR A 1 61 ? -9.195 0.916 -0.219 1.00 5.35 61 THR A N 7
ATOM 8383 C CA . THR A 1 61 ? -9.879 2.218 -0.093 1.00 44.44 61 THR A CA 7
ATOM 8384 C C . THR A 1 61 ? -9.058 3.163 0.816 1.00 21.13 61 THR A C 7
ATOM 8385 O O . THR A 1 61 ? -8.933 2.934 2.025 1.00 3.32 61 THR A O 7
ATOM 8396 N N . ILE A 1 62 ? -8.482 4.193 0.208 1.00 31.14 62 ILE A N 7
ATOM 8397 C CA . ILE A 1 62 ? -7.636 5.199 0.887 1.00 4.33 62 ILE A CA 7
ATOM 8398 C C . ILE A 1 62 ? -8.339 6.572 0.849 1.00 73.33 62 ILE A C 7
ATOM 8399 O O . ILE A 1 62 ? -9.027 6.883 -0.118 1.00 63.32 62 ILE A O 7
ATOM 8415 N N . THR A 1 63 ? -8.162 7.389 1.894 1.00 65.14 63 THR A N 7
ATOM 8416 C CA . THR A 1 63 ? -8.648 8.790 1.908 1.00 53.35 63 THR A CA 7
ATOM 8417 C C . THR A 1 63 ? -7.457 9.731 2.150 1.00 2.40 63 THR A C 7
ATOM 8418 O O . THR A 1 63 ? -6.536 9.388 2.884 1.00 5.32 63 THR A O 7
ATOM 8429 N N . PHE A 1 64 ? -7.463 10.908 1.521 1.00 12.44 64 PHE A N 7
ATOM 8430 C CA . PHE A 1 64 ? -6.341 11.861 1.625 1.00 33.44 64 PHE A CA 7
ATOM 8431 C C . PHE A 1 64 ? -6.246 12.455 3.060 1.00 53.33 64 PHE A C 7
ATOM 8432 O O . PHE A 1 64 ? -7.131 13.194 3.501 1.00 42.15 64 PHE A O 7
ATOM 8449 N N . ALA A 1 65 ? -5.156 12.115 3.773 1.00 40.05 65 ALA A N 7
ATOM 8450 C CA . ALA A 1 65 ? -4.991 12.431 5.212 1.00 14.51 65 ALA A CA 7
ATOM 8451 C C . ALA A 1 65 ? -3.601 13.015 5.495 1.00 21.22 65 ALA A C 7
ATOM 8452 O O . ALA A 1 65 ? -2.610 12.542 4.954 1.00 2.44 65 ALA A O 7
ATOM 8459 N N . ALA A 1 66 ? -3.527 14.014 6.394 1.00 24.41 66 ALA A N 7
ATOM 8460 C CA . ALA A 1 66 ? -2.248 14.663 6.774 1.00 31.43 66 ALA A CA 7
ATOM 8461 C C . ALA A 1 66 ? -1.457 13.855 7.852 1.00 55.54 66 ALA A C 7
ATOM 8462 O O . ALA A 1 66 ? -0.554 14.399 8.498 1.00 34.12 66 ALA A O 7
ATOM 8469 N N . ASP A 1 67 ? -1.793 12.555 8.028 1.00 52.20 67 ASP A N 7
ATOM 8470 C CA . ASP A 1 67 ? -1.132 11.649 9.000 1.00 62.34 67 ASP A CA 7
ATOM 8471 C C . ASP A 1 67 ? -1.156 10.173 8.498 1.00 43.24 67 ASP A C 7
ATOM 8472 O O . ASP A 1 67 ? -1.594 9.897 7.372 1.00 52.12 67 ASP A O 7
ATOM 8481 N N . ASP A 1 68 ? -0.713 9.232 9.358 1.00 45.11 68 ASP A N 7
ATOM 8482 C CA . ASP A 1 68 ? -0.496 7.812 8.971 1.00 4.42 68 ASP A CA 7
ATOM 8483 C C . ASP A 1 68 ? -1.777 6.932 8.998 1.00 25.01 68 ASP A C 7
ATOM 8484 O O . ASP A 1 68 ? -1.698 5.746 8.667 1.00 64.45 68 ASP A O 7
ATOM 8493 N N . SER A 1 69 ? -2.945 7.511 9.361 1.00 21.31 69 SER A N 7
ATOM 8494 C CA . SER A 1 69 ? -4.249 6.772 9.389 1.00 44.21 69 SER A CA 7
ATOM 8495 C C . SER A 1 69 ? -4.588 6.101 8.030 1.00 52.20 69 SER A C 7
ATOM 8496 O O . SER A 1 69 ? -5.127 4.982 7.983 1.00 2.22 69 SER A O 7
ATOM 8504 N N . ASP A 1 70 ? -4.254 6.805 6.935 1.00 72.10 70 ASP A N 7
ATOM 8505 C CA . ASP A 1 70 ? -4.520 6.348 5.546 1.00 23.30 70 ASP A CA 7
ATOM 8506 C C . ASP A 1 70 ? -3.216 6.170 4.733 1.00 65.34 70 ASP A C 7
ATOM 8507 O O . ASP A 1 70 ? -3.268 5.907 3.526 1.00 54.20 70 ASP A O 7
ATOM 8516 N N . ASN A 1 71 ? -2.046 6.323 5.389 1.00 22.23 71 ASN A N 7
ATOM 8517 C CA . ASN A 1 71 ? -0.752 5.925 4.795 1.00 72.53 71 ASN A CA 7
ATOM 8518 C C . ASN A 1 71 ? -0.634 4.387 4.853 1.00 2.40 71 ASN A C 7
ATOM 8519 O O . ASN A 1 71 ? -0.366 3.805 5.907 1.00 61.25 71 ASN A O 7
ATOM 8530 N N . VAL A 1 72 ? -0.859 3.747 3.702 1.00 13.43 72 VAL A N 7
ATOM 8531 C CA . VAL A 1 72 ? -1.049 2.293 3.594 1.00 2.23 72 VAL A CA 7
ATOM 8532 C C . VAL A 1 72 ? 0.300 1.567 3.425 1.00 24.14 72 VAL A C 7
ATOM 8533 O O . VAL A 1 72 ? 1.019 1.798 2.462 1.00 20.44 72 VAL A O 7
ATOM 8546 N N . VAL A 1 73 ? 0.626 0.676 4.368 1.00 22.50 73 VAL A N 7
ATOM 8547 C CA . VAL A 1 73 ? 1.855 -0.132 4.324 1.00 23.03 73 VAL A CA 7
ATOM 8548 C C . VAL A 1 73 ? 1.502 -1.559 3.847 1.00 32.20 73 VAL A C 7
ATOM 8549 O O . VAL A 1 73 ? 0.900 -2.340 4.598 1.00 73.11 73 VAL A O 7
ATOM 8562 N N . ILE A 1 74 ? 1.863 -1.881 2.594 1.00 44.34 74 ILE A N 7
ATOM 8563 C CA . ILE A 1 74 ? 1.604 -3.207 2.004 1.00 5.30 74 ILE A CA 7
ATOM 8564 C C . ILE A 1 74 ? 2.737 -4.164 2.422 1.00 55.23 74 ILE A C 7
ATOM 8565 O O . ILE A 1 74 ? 3.889 -4.000 2.002 1.00 22.45 74 ILE A O 7
ATOM 8581 N N . HIS A 1 75 ? 2.401 -5.145 3.268 1.00 21.45 75 HIS A N 7
ATOM 8582 C CA . HIS A 1 75 ? 3.363 -6.141 3.753 1.00 63.42 75 HIS A CA 7
ATOM 8583 C C . HIS A 1 75 ? 3.477 -7.297 2.745 1.00 4.31 75 HIS A C 7
ATOM 8584 O O . HIS A 1 75 ? 2.468 -7.827 2.276 1.00 51.45 75 HIS A O 7
ATOM 8599 N N . LEU A 1 76 ? 4.724 -7.654 2.418 1.00 44.40 76 LEU A N 7
ATOM 8600 C CA . LEU A 1 76 ? 5.064 -8.709 1.445 1.00 63.01 76 LEU A CA 7
ATOM 8601 C C . LEU A 1 76 ? 6.014 -9.735 2.096 1.00 55.34 76 LEU A C 7
ATOM 8602 O O . LEU A 1 76 ? 6.538 -9.509 3.187 1.00 32.02 76 LEU A O 7
ATOM 8618 N N . LYS A 1 77 ? 6.195 -10.865 1.412 1.00 30.02 77 LYS A N 7
ATOM 8619 C CA . LYS A 1 77 ? 7.188 -11.900 1.766 1.00 64.45 77 LYS A CA 7
ATOM 8620 C C . LYS A 1 77 ? 7.619 -12.633 0.487 1.00 43.40 77 LYS A C 7
ATOM 8621 O O . LYS A 1 77 ? 6.983 -12.479 -0.556 1.00 50.44 77 LYS A O 7
ATOM 8640 N N . HIS A 1 78 ? 8.696 -13.424 0.552 1.00 21.02 78 HIS A N 7
ATOM 8641 C CA . HIS A 1 78 ? 9.164 -14.189 -0.621 1.00 65.15 78 HIS A CA 7
ATOM 8642 C C . HIS A 1 78 ? 8.212 -15.374 -0.932 1.00 65.41 78 HIS A C 7
ATOM 8643 O O . HIS A 1 78 ? 8.068 -16.304 -0.132 1.00 54.11 78 HIS A O 7
ATOM 8658 N N . GLY A 1 79 ? 7.566 -15.306 -2.116 1.00 21.53 79 GLY A N 7
ATOM 8659 C CA . GLY A 1 79 ? 6.665 -16.368 -2.609 1.00 55.01 79 GLY A CA 7
ATOM 8660 C C . GLY A 1 79 ? 7.203 -17.013 -3.887 1.00 65.04 79 GLY A C 7
ATOM 8661 O O . GLY A 1 79 ? 6.497 -17.762 -4.569 1.00 1.25 79 GLY A O 7
ATOM 8665 N N . LEU A 1 80 ? 8.475 -16.702 -4.187 1.00 41.22 80 LEU A N 7
ATOM 8666 C CA . LEU A 1 80 ? 9.217 -17.196 -5.352 1.00 62.42 80 LEU A CA 7
ATOM 8667 C C . LEU A 1 80 ? 10.736 -17.082 -5.055 1.00 50.24 80 LEU A C 7
ATOM 8668 O O . LEU A 1 80 ? 11.196 -16.044 -4.548 1.00 34.42 80 LEU A O 7
ATOM 8684 N N . GLU A 1 81 ? 11.503 -18.145 -5.355 1.00 12.21 81 GLU A N 7
ATOM 8685 C CA . GLU A 1 81 ? 12.982 -18.148 -5.191 1.00 52.25 81 GLU A CA 7
ATOM 8686 C C . GLU A 1 81 ? 13.646 -17.258 -6.277 1.00 42.24 81 GLU A C 7
ATOM 8687 O O . GLU A 1 81 ? 13.044 -17.007 -7.326 1.00 12.31 81 GLU A O 7
ATOM 8699 N N . HIS A 1 82 ? 14.886 -16.783 -6.009 1.00 13.23 82 HIS A N 7
ATOM 8700 C CA . HIS A 1 82 ? 15.641 -15.892 -6.926 1.00 24.21 82 HIS A CA 7
ATOM 8701 C C . HIS A 1 82 ? 15.984 -16.591 -8.275 1.00 21.45 82 HIS A C 7
ATOM 8702 O O . HIS A 1 82 ? 17.039 -17.209 -8.433 1.00 74.42 82 HIS A O 7
ATOM 8717 N N . HIS A 1 83 ? 15.022 -16.535 -9.208 1.00 63.04 83 HIS A N 7
ATOM 8718 C CA . HIS A 1 83 ? 15.167 -17.015 -10.599 1.00 51.42 83 HIS A CA 7
ATOM 8719 C C . HIS A 1 83 ? 14.896 -15.838 -11.555 1.00 62.34 83 HIS A C 7
ATOM 8720 O O . HIS A 1 83 ? 13.770 -15.322 -11.605 1.00 11.55 83 HIS A O 7
ATOM 8735 N N . HIS A 1 84 ? 15.935 -15.416 -12.301 1.00 11.32 84 HIS A N 7
ATOM 8736 C CA . HIS A 1 84 ? 15.893 -14.176 -13.102 1.00 2.33 84 HIS A CA 7
ATOM 8737 C C . HIS A 1 84 ? 16.885 -14.219 -14.294 1.00 31.40 84 HIS A C 7
ATOM 8738 O O . HIS A 1 84 ? 18.069 -14.528 -14.121 1.00 64.22 84 HIS A O 7
ATOM 8753 N N . HIS A 1 85 ? 16.370 -13.926 -15.503 1.00 71.53 85 HIS A N 7
ATOM 8754 C CA . HIS A 1 85 ? 17.180 -13.789 -16.740 1.00 22.44 85 HIS A CA 7
ATOM 8755 C C . HIS A 1 85 ? 17.509 -12.295 -17.000 1.00 0.34 85 HIS A C 7
ATOM 8756 O O . HIS A 1 85 ? 18.639 -11.942 -17.354 1.00 62.52 85 HIS A O 7
ATOM 8771 N N . HIS A 1 86 ? 16.492 -11.429 -16.825 1.00 4.13 86 HIS A N 7
ATOM 8772 C CA . HIS A 1 86 ? 16.623 -9.955 -16.959 1.00 40.45 86 HIS A CA 7
ATOM 8773 C C . HIS A 1 86 ? 16.341 -9.257 -15.599 1.00 64.41 86 HIS A C 7
ATOM 8774 O O . HIS A 1 86 ? 15.630 -9.807 -14.748 1.00 11.00 86 HIS A O 7
ATOM 8789 N N . HIS A 1 87 ? 16.902 -8.043 -15.398 1.00 71.14 87 HIS A N 7
ATOM 8790 C CA . HIS A 1 87 ? 16.704 -7.246 -14.158 1.00 44.41 87 HIS A CA 7
ATOM 8791 C C . HIS A 1 87 ? 15.784 -6.041 -14.424 1.00 54.04 87 HIS A C 7
ATOM 8792 O O . HIS A 1 87 ? 16.071 -5.194 -15.276 1.00 65.53 87 HIS A O 7
ATOM 8807 N N . MET A 1 1 ? -6.985 23.216 0.199 1.00 63.11 1 MET A N 8
ATOM 8808 C CA . MET A 1 1 ? -6.082 22.282 0.926 1.00 53.44 1 MET A CA 8
ATOM 8809 C C . MET A 1 1 ? -6.199 20.828 0.381 1.00 51.01 1 MET A C 8
ATOM 8810 O O . MET A 1 1 ? -6.660 19.922 1.079 1.00 61.22 1 MET A O 8
ATOM 8826 N N . ASP A 1 2 ? -5.791 20.615 -0.893 1.00 71.15 2 ASP A N 8
ATOM 8827 C CA . ASP A 1 2 ? -5.786 19.265 -1.514 1.00 64.43 2 ASP A CA 8
ATOM 8828 C C . ASP A 1 2 ? -4.684 18.389 -0.857 1.00 73.23 2 ASP A C 8
ATOM 8829 O O . ASP A 1 2 ? -3.488 18.681 -0.992 1.00 35.32 2 ASP A O 8
ATOM 8838 N N . GLU A 1 3 ? -5.097 17.334 -0.132 1.00 40.20 3 GLU A N 8
ATOM 8839 C CA . GLU A 1 3 ? -4.170 16.495 0.668 1.00 22.32 3 GLU A CA 8
ATOM 8840 C C . GLU A 1 3 ? -3.758 1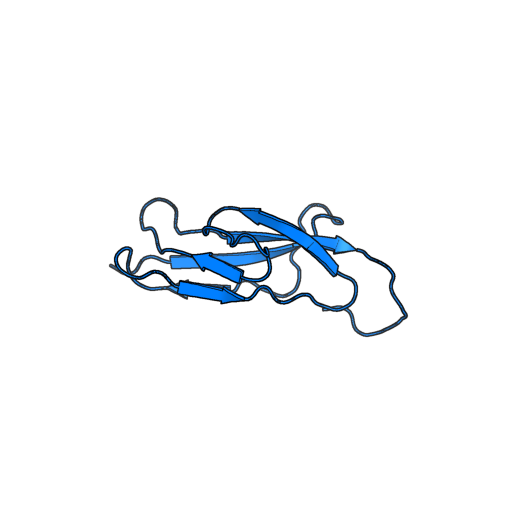5.221 -0.085 1.00 63.42 3 GLU A C 8
ATOM 8841 O O . GLU A 1 3 ? -4.498 14.707 -0.921 1.00 53.12 3 GLU A O 8
ATOM 8853 N N . ASP A 1 4 ? -2.567 14.710 0.251 1.00 73.22 4 ASP A N 8
ATOM 8854 C CA . ASP A 1 4 ? -1.984 13.507 -0.378 1.00 55.35 4 ASP A CA 8
ATOM 8855 C C . ASP A 1 4 ? -1.835 12.341 0.627 1.00 3.14 4 ASP A C 8
ATOM 8856 O O . ASP A 1 4 ? -1.933 12.524 1.847 1.00 61.40 4 ASP A O 8
ATOM 8865 N N . ALA A 1 5 ? -1.613 11.140 0.067 1.00 21.34 5 ALA A N 8
ATOM 8866 C CA . ALA A 1 5 ? -1.454 9.882 0.818 1.00 41.24 5 ALA A CA 8
ATOM 8867 C C . ALA A 1 5 ? -0.410 8.983 0.118 1.00 75.55 5 ALA A C 8
ATOM 8868 O O . ALA A 1 5 ? -0.482 8.776 -1.097 1.00 31.00 5 ALA A O 8
ATOM 8875 N N . THR A 1 6 ? 0.552 8.446 0.886 1.00 40.23 6 THR A N 8
ATOM 8876 C CA . THR A 1 6 ? 1.655 7.611 0.342 1.00 1.31 6 THR A CA 8
ATOM 8877 C C . THR A 1 6 ? 1.398 6.106 0.586 1.00 0.04 6 THR A C 8
ATOM 8878 O O . THR A 1 6 ? 0.776 5.719 1.573 1.00 74.42 6 THR A O 8
ATOM 8889 N N . ILE A 1 7 ? 1.852 5.261 -0.354 1.00 50.02 7 ILE A N 8
ATOM 8890 C CA . ILE A 1 7 ? 1.771 3.789 -0.237 1.00 12.10 7 ILE A CA 8
ATOM 8891 C C . ILE A 1 7 ? 3.210 3.214 -0.193 1.00 41.12 7 ILE A C 8
ATOM 8892 O O . ILE A 1 7 ? 3.981 3.371 -1.148 1.00 0.54 7 ILE A O 8
ATOM 8908 N N . THR A 1 8 ? 3.557 2.551 0.923 1.00 62.05 8 THR A N 8
ATOM 8909 C CA . THR A 1 8 ? 4.912 2.009 1.180 1.00 71.21 8 THR A CA 8
ATOM 8910 C C . THR A 1 8 ? 4.903 0.464 1.130 1.00 44.14 8 THR A C 8
ATOM 8911 O O . THR A 1 8 ? 4.345 -0.187 2.020 1.00 15.21 8 THR A O 8
ATOM 8922 N N . TYR A 1 9 ? 5.498 -0.113 0.072 1.00 55.43 9 TYR A N 8
ATOM 8923 C CA . TYR A 1 9 ? 5.728 -1.573 -0.022 1.00 20.24 9 TYR A CA 8
ATOM 8924 C C . TYR A 1 9 ? 6.942 -1.979 0.845 1.00 24.04 9 TYR A C 8
ATOM 8925 O O . TYR A 1 9 ? 7.994 -1.338 0.787 1.00 42.30 9 TYR A O 8
ATOM 8943 N N . VAL A 1 10 ? 6.774 -3.027 1.669 1.00 5.11 10 VAL A N 8
ATOM 8944 C CA . VAL A 1 10 ? 7.821 -3.527 2.595 1.00 71.33 10 VAL A CA 8
ATOM 8945 C C . VAL A 1 10 ? 7.986 -5.060 2.467 1.00 11.11 10 VAL A C 8
ATOM 8946 O O . VAL A 1 10 ? 7.075 -5.749 2.015 1.00 5.13 10 VAL A O 8
ATOM 8959 N N . ASP A 1 11 ? 9.158 -5.574 2.876 1.00 70.22 11 ASP A N 8
ATOM 8960 C CA . ASP A 1 11 ? 9.469 -7.018 2.875 1.00 12.13 11 ASP A CA 8
ATOM 8961 C C . ASP A 1 11 ? 9.711 -7.493 4.327 1.00 23.40 11 ASP A C 8
ATOM 8962 O O . ASP A 1 11 ? 10.792 -7.292 4.895 1.00 22.24 11 ASP A O 8
ATOM 8971 N N . ASP A 1 12 ? 8.663 -8.085 4.913 1.00 12.13 12 ASP A N 8
ATOM 8972 C CA . ASP A 1 12 ? 8.643 -8.620 6.291 1.00 10.54 12 ASP A CA 8
ATOM 8973 C C . ASP A 1 12 ? 9.679 -9.755 6.522 1.00 43.31 12 ASP A C 8
ATOM 8974 O O . ASP A 1 12 ? 10.055 -10.031 7.670 1.00 1.35 12 ASP A O 8
ATOM 8983 N N . ASP A 1 13 ? 10.128 -10.401 5.426 1.00 41.32 13 ASP A N 8
ATOM 8984 C CA . ASP A 1 13 ? 11.208 -11.417 5.452 1.00 43.12 13 ASP A CA 8
ATOM 8985 C C . ASP A 1 13 ? 12.541 -10.799 5.966 1.00 34.10 13 ASP A C 8
ATOM 8986 O O . ASP A 1 13 ? 13.356 -11.488 6.594 1.00 31.04 13 ASP A O 8
ATOM 8995 N N . LYS A 1 14 ? 12.724 -9.478 5.726 1.00 31.22 14 LYS A N 8
ATOM 8996 C CA . LYS A 1 14 ? 13.910 -8.707 6.176 1.00 64.23 14 LYS A CA 8
ATOM 8997 C C . LYS A 1 14 ? 13.489 -7.551 7.130 1.00 60.31 14 LYS A C 8
ATOM 8998 O O . LYS A 1 14 ? 14.165 -6.513 7.220 1.00 73.13 14 LYS A O 8
ATOM 9017 N N . GLY A 1 15 ? 12.391 -7.779 7.883 1.00 31.21 15 GLY A N 8
ATOM 9018 C CA . GLY A 1 15 ? 11.895 -6.821 8.886 1.00 62.50 15 GLY A CA 8
ATOM 9019 C C . GLY A 1 15 ? 11.349 -5.511 8.300 1.00 11.34 15 GLY A C 8
ATOM 9020 O O . GLY A 1 15 ? 11.584 -4.428 8.849 1.00 23.55 15 GLY A O 8
ATOM 9024 N N . GLY A 1 16 ? 10.611 -5.616 7.181 1.00 65.21 16 GLY A N 8
ATOM 9025 C CA . GLY A 1 16 ? 10.000 -4.451 6.525 1.00 1.24 16 GLY A CA 8
ATOM 9026 C C . GLY A 1 16 ? 10.959 -3.657 5.620 1.00 74.44 16 GLY A C 8
ATOM 9027 O O . GLY A 1 16 ? 10.994 -2.420 5.676 1.00 51.22 16 GLY A O 8
ATOM 9031 N N . ALA A 1 17 ? 11.731 -4.374 4.776 1.00 15.05 17 ALA A N 8
ATOM 9032 C CA . ALA A 1 17 ? 12.646 -3.755 3.782 1.00 14.04 17 ALA A CA 8
ATOM 9033 C C . ALA A 1 17 ? 11.863 -3.213 2.562 1.00 53.14 17 ALA A C 8
ATOM 9034 O O . ALA A 1 17 ? 11.137 -3.969 1.921 1.00 54.01 17 ALA A O 8
ATOM 9041 N N . GLN A 1 18 ? 12.038 -1.914 2.225 1.00 14.40 18 GLN A N 8
ATOM 9042 C CA . GLN A 1 18 ? 11.235 -1.247 1.164 1.00 25.02 18 GLN A CA 8
ATOM 9043 C C . GLN A 1 18 ? 11.410 -1.930 -0.221 1.00 20.24 18 GLN A C 8
ATOM 9044 O O . GLN A 1 18 ? 12.527 -2.079 -0.726 1.00 75.11 18 GLN A O 8
ATOM 9058 N N . VAL A 1 19 ? 10.277 -2.330 -0.820 1.00 50.11 19 VAL A N 8
ATOM 9059 C CA . VAL A 1 19 ? 10.241 -3.020 -2.121 1.00 51.31 19 VAL A CA 8
ATOM 9060 C C . VAL A 1 19 ? 9.869 -2.018 -3.244 1.00 13.51 19 VAL A C 8
ATOM 9061 O O . VAL A 1 19 ? 8.745 -1.498 -3.277 1.00 12.33 19 VAL A O 8
ATOM 9074 N N . GLY A 1 20 ? 10.828 -1.747 -4.146 1.00 40.02 20 GLY A N 8
ATOM 9075 C CA . GLY A 1 20 ? 10.612 -0.836 -5.280 1.00 12.15 20 GLY A CA 8
ATOM 9076 C C . GLY A 1 20 ? 10.590 0.655 -4.894 1.00 13.11 20 GLY A C 8
ATOM 9077 O O . GLY A 1 20 ? 11.619 1.215 -4.498 1.00 12.11 20 GLY A O 8
ATOM 9081 N N . ASP A 1 21 ? 9.398 1.285 -4.979 1.00 71.21 21 ASP A N 8
ATOM 9082 C CA . ASP A 1 21 ? 9.237 2.757 -4.825 1.00 35.53 21 ASP A CA 8
ATOM 9083 C C . ASP A 1 21 ? 7.914 3.115 -4.086 1.00 30.11 21 ASP A C 8
ATOM 9084 O O . ASP A 1 21 ? 6.970 2.316 -4.053 1.00 63.43 21 ASP A O 8
ATOM 9093 N N . ILE A 1 22 ? 7.874 4.329 -3.489 1.00 51.43 22 ILE A N 8
ATOM 9094 C CA . ILE A 1 22 ? 6.695 4.846 -2.750 1.00 21.30 22 ILE A CA 8
ATOM 9095 C C . ILE A 1 22 ? 5.691 5.519 -3.724 1.00 22.30 22 ILE A C 8
ATOM 9096 O O . ILE A 1 22 ? 6.090 6.293 -4.599 1.00 63.50 22 ILE A O 8
ATOM 9112 N N . VAL A 1 23 ? 4.387 5.220 -3.560 1.00 22.14 23 VAL A N 8
ATOM 9113 C CA . VAL A 1 23 ? 3.318 5.739 -4.448 1.00 41.24 23 VAL A CA 8
ATOM 9114 C C . VAL A 1 23 ? 2.522 6.874 -3.753 1.00 22.11 23 VAL A C 8
ATOM 9115 O O . VAL A 1 23 ? 1.720 6.610 -2.862 1.00 25.41 23 VAL A O 8
ATOM 9128 N N . THR A 1 24 ? 2.756 8.137 -4.152 1.00 40.13 24 THR A N 8
ATOM 9129 C CA . THR A 1 24 ? 1.979 9.291 -3.635 1.00 65.53 24 THR A CA 8
ATOM 9130 C C . THR A 1 24 ? 0.766 9.578 -4.554 1.00 40.14 24 THR A C 8
ATOM 9131 O O . THR A 1 24 ? 0.923 9.736 -5.772 1.00 21.13 24 THR A O 8
ATOM 9142 N N . VAL A 1 25 ? -0.435 9.644 -3.961 1.00 24.01 25 VAL A N 8
ATOM 9143 C CA . VAL A 1 25 ? -1.691 10.008 -4.665 1.00 65.32 25 VAL A CA 8
ATOM 9144 C C . VAL A 1 25 ? -2.353 11.232 -3.972 1.00 61.33 25 VAL A C 8
ATOM 9145 O O . VAL A 1 25 ? -2.271 11.369 -2.753 1.00 62.34 25 VAL A O 8
ATOM 9158 N N . THR A 1 26 ? -2.998 12.126 -4.751 1.00 30.34 26 THR A N 8
ATOM 9159 C CA . THR A 1 26 ? -3.615 13.383 -4.216 1.00 52.43 26 THR A CA 8
ATOM 9160 C C . THR A 1 26 ? -5.162 13.360 -4.299 1.00 70.34 26 THR A C 8
ATOM 9161 O O . THR A 1 26 ? -5.744 12.717 -5.184 1.00 31.34 26 THR A O 8
ATOM 9172 N N . GLY A 1 27 ? -5.811 14.086 -3.365 1.00 21.21 27 GLY A N 8
ATOM 9173 C CA . GLY A 1 27 ? -7.273 14.103 -3.244 1.00 15.01 27 GLY A CA 8
ATOM 9174 C C . GLY A 1 27 ? -7.785 14.962 -2.074 1.00 3.34 27 GLY A C 8
ATOM 9175 O O . GLY A 1 27 ? -7.314 16.081 -1.859 1.00 50.03 27 GLY A O 8
ATOM 9179 N N . LYS A 1 28 ? -8.739 14.423 -1.293 1.00 25.44 28 LYS A N 8
ATOM 9180 C CA . LYS A 1 28 ? -9.532 15.224 -0.324 1.00 43.34 28 LYS A CA 8
ATOM 9181 C C . LYS A 1 28 ? -9.610 14.518 1.063 1.00 24.34 28 LYS A C 8
ATOM 9182 O O . LYS A 1 28 ? -9.772 13.301 1.118 1.00 5.42 28 LYS A O 8
ATOM 9201 N N . THR A 1 29 ? -9.483 15.314 2.156 1.00 33.43 29 THR A N 8
ATOM 9202 C CA . THR A 1 29 ? -9.542 14.844 3.582 1.00 24.31 29 THR A CA 8
ATOM 9203 C C . THR A 1 29 ? -10.678 13.824 3.855 1.00 32.15 29 THR A C 8
ATOM 9204 O O . THR A 1 29 ? -10.443 12.750 4.423 1.00 23.33 29 THR A O 8
ATOM 9215 N N . ASP A 1 30 ? -11.905 14.182 3.446 1.00 74.12 30 ASP A N 8
ATOM 9216 C CA . ASP A 1 30 ? -13.107 13.350 3.663 1.00 71.24 30 ASP A CA 8
ATOM 9217 C C . ASP A 1 30 ? -13.179 12.149 2.690 1.00 20.53 30 ASP A C 8
ATOM 9218 O O . ASP A 1 30 ? -13.684 11.083 3.060 1.00 64.32 30 ASP A O 8
ATOM 9227 N N . ASP A 1 31 ? -12.665 12.324 1.461 1.00 71.24 31 ASP A N 8
ATOM 9228 C CA . ASP A 1 31 ? -12.756 11.295 0.398 1.00 63.52 31 ASP A CA 8
ATOM 9229 C C . ASP A 1 31 ? -11.639 10.230 0.499 1.00 30.14 31 ASP A C 8
ATOM 9230 O O . ASP A 1 31 ? -10.508 10.521 0.896 1.00 22.43 31 ASP A O 8
ATOM 9239 N N . SER A 1 32 ? -11.988 8.986 0.121 1.00 14.44 32 SER A N 8
ATOM 9240 C CA . SER A 1 32 ? -11.023 7.880 -0.033 1.00 62.22 32 SER A CA 8
ATOM 9241 C C . SER A 1 32 ? -10.812 7.577 -1.531 1.00 62.12 32 SER A C 8
ATOM 9242 O O . SER A 1 32 ? -11.771 7.554 -2.306 1.00 65.15 32 SER A O 8
ATOM 9250 N N . THR A 1 33 ? -9.551 7.342 -1.920 1.00 73.11 33 THR A N 8
ATOM 9251 C CA . THR A 1 33 ? -9.168 6.939 -3.313 1.00 50.10 33 THR A CA 8
ATOM 9252 C C . THR A 1 33 ? -8.986 5.411 -3.419 1.00 71.21 33 THR A C 8
ATOM 9253 O O . THR A 1 33 ? -8.785 4.756 -2.406 1.00 41.34 33 THR A O 8
ATOM 9264 N N . THR A 1 34 ? -9.019 4.851 -4.647 1.00 20.41 34 THR A N 8
ATOM 9265 C CA . THR A 1 34 ? -8.733 3.409 -4.881 1.00 13.03 34 THR A CA 8
ATOM 9266 C C . THR A 1 34 ? -7.400 3.250 -5.656 1.00 11.24 34 THR A C 8
ATOM 9267 O O . THR A 1 34 ? -7.283 3.654 -6.820 1.00 3.03 34 THR A O 8
ATOM 9278 N N . TYR A 1 35 ? -6.380 2.699 -4.980 1.00 0.34 35 TYR A N 8
ATOM 9279 C CA . TYR A 1 35 ? -5.092 2.313 -5.606 1.00 21.42 35 TYR A CA 8
ATOM 9280 C C . TYR A 1 35 ? -4.990 0.772 -5.642 1.00 3.02 35 TYR A C 8
ATOM 9281 O O . TYR A 1 35 ? -5.128 0.117 -4.606 1.00 74.44 35 TYR A O 8
ATOM 9299 N N . THR A 1 36 ? -4.737 0.201 -6.834 1.00 35.53 36 THR A N 8
ATOM 9300 C CA . THR A 1 36 ? -4.554 -1.258 -6.989 1.00 61.34 36 THR A CA 8
ATOM 9301 C C . THR A 1 36 ? -3.125 -1.680 -6.583 1.00 53.22 36 THR A C 8
ATOM 9302 O O . THR A 1 36 ? -2.144 -1.031 -6.955 1.00 74.53 36 THR A O 8
ATOM 9313 N N . VAL A 1 37 ? -3.031 -2.776 -5.817 1.00 72.41 37 VAL A N 8
ATOM 9314 C CA . VAL A 1 37 ? -1.755 -3.308 -5.309 1.00 51.31 37 VAL A CA 8
ATOM 9315 C C . VAL A 1 37 ? -0.984 -4.021 -6.447 1.00 74.03 37 VAL A C 8
ATOM 9316 O O . VAL A 1 37 ? -1.526 -4.907 -7.119 1.00 11.35 37 VAL A O 8
ATOM 9329 N N . THR A 1 38 ? 0.278 -3.613 -6.649 1.00 44.21 38 THR A N 8
ATOM 9330 C CA . THR A 1 38 ? 1.161 -4.160 -7.696 1.00 4.34 38 THR A CA 8
ATOM 9331 C C . THR A 1 38 ? 2.204 -5.091 -7.036 1.00 15.30 38 THR A C 8
ATOM 9332 O O . THR A 1 38 ? 3.121 -4.616 -6.352 1.00 33.04 38 THR A O 8
ATOM 9343 N N . ILE A 1 39 ? 2.021 -6.414 -7.202 1.00 21.13 39 ILE A N 8
ATOM 9344 C CA . ILE A 1 39 ? 2.928 -7.439 -6.638 1.00 12.13 39 ILE A CA 8
ATOM 9345 C C . ILE A 1 39 ? 4.113 -7.716 -7.611 1.00 64.23 39 ILE A C 8
ATOM 9346 O O . ILE A 1 39 ? 3.889 -8.209 -8.726 1.00 42.21 39 ILE A O 8
ATOM 9362 N N . PRO A 1 40 ? 5.383 -7.369 -7.225 1.00 1.21 40 PRO A N 8
ATOM 9363 C CA . PRO A 1 40 ? 6.582 -7.712 -8.034 1.00 13.22 40 PRO A CA 8
ATOM 9364 C C . PRO A 1 40 ? 6.980 -9.209 -7.907 1.00 12.14 40 PRO A C 8
ATOM 9365 O O . PRO A 1 40 ? 6.660 -9.872 -6.907 1.00 14.10 40 PRO A O 8
ATOM 9376 N N . ASP A 1 41 ? 7.692 -9.718 -8.932 1.00 4.54 41 ASP A N 8
ATOM 9377 C CA . ASP A 1 41 ? 8.121 -11.135 -9.004 1.00 60.14 41 ASP A CA 8
ATOM 9378 C C . ASP A 1 41 ? 9.129 -11.481 -7.863 1.00 54.52 41 ASP A C 8
ATOM 9379 O O . ASP A 1 41 ? 10.031 -10.689 -7.557 1.00 35.03 41 ASP A O 8
ATOM 9388 N N . GLY A 1 42 ? 8.933 -12.653 -7.222 1.00 34.24 42 GLY A N 8
ATOM 9389 C CA . GLY A 1 42 ? 9.788 -13.102 -6.103 1.00 0.25 42 GLY A CA 8
ATOM 9390 C C . GLY A 1 42 ? 9.222 -12.746 -4.719 1.00 31.13 42 GLY A C 8
ATOM 9391 O O . GLY A 1 42 ? 9.527 -13.415 -3.721 1.00 61.42 42 GLY A O 8
ATOM 9395 N N . TYR A 1 43 ? 8.393 -11.682 -4.662 1.00 3.30 43 TYR A N 8
ATOM 9396 C CA . TYR A 1 43 ? 7.741 -11.215 -3.417 1.00 44.12 43 TYR A CA 8
ATOM 9397 C C . TYR A 1 43 ? 6.283 -11.715 -3.364 1.00 53.11 43 TYR A C 8
ATOM 9398 O O . TYR A 1 43 ? 5.602 -11.790 -4.391 1.00 14.14 43 TYR A O 8
ATOM 9416 N N . GLU A 1 44 ? 5.814 -12.038 -2.153 1.00 65.20 44 GLU A N 8
ATOM 9417 C CA . GLU A 1 44 ? 4.491 -12.665 -1.923 1.00 14.53 44 GLU A CA 8
ATOM 9418 C C . GLU A 1 44 ? 3.678 -11.808 -0.912 1.00 75.03 44 GLU A C 8
ATOM 9419 O O . GLU A 1 44 ? 4.195 -11.419 0.138 1.00 34.02 44 GLU A O 8
ATOM 9431 N N . TYR A 1 45 ? 2.404 -11.544 -1.245 1.00 21.15 45 TYR A N 8
ATOM 9432 C CA . TYR A 1 45 ? 1.509 -10.646 -0.477 1.00 12.31 45 TYR A CA 8
ATOM 9433 C C . TYR A 1 45 ? 1.145 -11.218 0.922 1.00 53.32 45 TYR A C 8
ATOM 9434 O O . TYR A 1 45 ? 0.507 -12.271 1.027 1.00 60.30 45 TYR A O 8
ATOM 9452 N N . VAL A 1 46 ? 1.561 -10.505 1.990 1.00 1.31 46 VAL A N 8
ATOM 9453 C CA . VAL A 1 46 ? 1.175 -10.834 3.386 1.00 75.13 46 VAL A CA 8
ATOM 9454 C C . VAL A 1 46 ? -0.229 -10.262 3.680 1.00 71.45 46 VAL A C 8
ATOM 9455 O O . VAL A 1 46 ? -1.154 -10.983 4.069 1.00 61.21 46 VAL A O 8
ATOM 9468 N N . GLY A 1 47 ? -0.357 -8.944 3.460 1.00 23.53 47 GLY A N 8
ATOM 9469 C CA . GLY A 1 47 ? -1.575 -8.197 3.789 1.00 51.30 47 GLY A CA 8
ATOM 9470 C C . GLY A 1 47 ? -1.372 -6.681 3.704 1.00 72.43 47 GLY A C 8
ATOM 9471 O O . GLY A 1 47 ? -0.334 -6.214 3.225 1.00 25.21 47 GLY A O 8
ATOM 9475 N N . THR A 1 48 ? -2.366 -5.918 4.174 1.00 70.05 48 THR A N 8
ATOM 9476 C CA . THR A 1 48 ? -2.342 -4.434 4.157 1.00 31.21 48 THR A CA 8
ATOM 9477 C C . THR A 1 48 ? -2.605 -3.867 5.568 1.00 64.32 48 THR A C 8
ATOM 9478 O O . THR A 1 48 ? -3.532 -4.300 6.262 1.00 65.35 48 THR A O 8
ATOM 9489 N N . ASP A 1 49 ? -1.785 -2.884 5.968 1.00 3.00 49 ASP A N 8
ATOM 9490 C CA . ASP A 1 49 ? -1.905 -2.187 7.260 1.00 21.21 49 ASP A CA 8
ATOM 9491 C C . ASP A 1 49 ? -2.100 -0.670 7.006 1.00 14.32 49 ASP A C 8
ATOM 9492 O O . ASP A 1 49 ? -1.244 -0.030 6.391 1.00 51.11 49 ASP A O 8
ATOM 9501 N N . GLY A 1 50 ? -3.221 -0.104 7.494 1.00 11.31 50 GLY A N 8
ATOM 9502 C CA . GLY A 1 50 ? -3.607 1.290 7.185 1.00 11.41 50 GLY A CA 8
ATOM 9503 C C . GLY A 1 50 ? -4.658 1.367 6.077 1.00 64.12 50 GLY A C 8
ATOM 9504 O O . GLY A 1 50 ? -4.672 0.520 5.172 1.00 23.21 50 GLY A O 8
ATOM 9508 N N . GLY A 1 51 ? -5.531 2.395 6.129 1.00 65.23 51 GLY A N 8
ATOM 9509 C CA . GLY A 1 51 ? -6.659 2.518 5.190 1.00 12.24 51 GLY A CA 8
ATOM 9510 C C . GLY A 1 51 ? -7.686 1.385 5.326 1.00 53.35 51 GLY A C 8
ATOM 9511 O O . GLY A 1 51 ? -7.812 0.770 6.394 1.00 40.53 51 GLY A O 8
ATOM 9515 N N . VAL A 1 52 ? -8.436 1.123 4.245 1.00 21.10 52 VAL A N 8
ATOM 9516 C CA . VAL A 1 52 ? -9.371 -0.025 4.166 1.00 71.31 52 VAL A CA 8
ATOM 9517 C C . VAL A 1 52 ? -9.031 -0.857 2.909 1.00 30.23 52 VAL A C 8
ATOM 9518 O O . VAL A 1 52 ? -9.259 -0.406 1.788 1.00 71.23 52 VAL A O 8
ATOM 9531 N N . VAL A 1 53 ? -8.463 -2.059 3.093 1.00 1.32 53 VAL A N 8
ATOM 9532 C CA . VAL A 1 53 ? -8.152 -2.963 1.961 1.00 31.31 53 VAL A CA 8
ATOM 9533 C C . VAL A 1 53 ? -9.451 -3.626 1.424 1.00 3.44 53 VAL A C 8
ATOM 9534 O O . VAL A 1 53 ? -10.380 -3.908 2.189 1.00 54.13 53 VAL A O 8
ATOM 9547 N N . SER A 1 54 ? -9.508 -3.831 0.097 1.00 35.42 54 SER A N 8
ATOM 9548 C CA . SER A 1 54 ? -10.629 -4.530 -0.586 1.00 62.25 54 SER A CA 8
ATOM 9549 C C . SER A 1 54 ? -10.834 -5.967 -0.052 1.00 3.31 54 SER A C 8
ATOM 9550 O O . SER A 1 54 ? -9.893 -6.591 0.446 1.00 21.04 54 SER A O 8
ATOM 9558 N N . SER A 1 55 ? -12.069 -6.489 -0.196 1.00 60.24 55 SER A N 8
ATOM 9559 C CA . SER A 1 55 ? -12.415 -7.880 0.196 1.00 35.22 55 SER A CA 8
ATOM 9560 C C . SER A 1 55 ? -11.647 -8.923 -0.658 1.00 11.13 55 SER A C 8
ATOM 9561 O O . SER A 1 55 ? -11.435 -10.061 -0.226 1.00 14.14 55 SER A O 8
ATOM 9569 N N . ASP A 1 56 ? -11.238 -8.512 -1.875 1.00 51.42 56 ASP A N 8
ATOM 9570 C CA . ASP A 1 56 ? -10.407 -9.334 -2.786 1.00 70.10 56 ASP A CA 8
ATOM 9571 C C . ASP A 1 56 ? -8.902 -9.265 -2.412 1.00 73.14 56 ASP A C 8
ATOM 9572 O O . ASP A 1 56 ? -8.111 -10.126 -2.818 1.00 1.11 56 ASP A O 8
ATOM 9581 N N . GLY A 1 57 ? -8.519 -8.217 -1.644 1.00 71.43 57 GLY A N 8
ATOM 9582 C CA . GLY A 1 57 ? -7.103 -7.924 -1.341 1.00 71.02 57 GLY A CA 8
ATOM 9583 C C . GLY A 1 57 ? -6.312 -7.364 -2.540 1.00 31.31 57 GLY A C 8
ATOM 9584 O O . GLY A 1 57 ? -5.101 -7.147 -2.438 1.00 1.42 57 GLY A O 8
ATOM 9588 N N . LYS A 1 58 ? -7.008 -7.151 -3.681 1.00 62.11 58 LYS A N 8
ATOM 9589 C CA . LYS A 1 58 ? -6.391 -6.675 -4.942 1.00 43.50 58 LYS A CA 8
ATOM 9590 C C . LYS A 1 58 ? -6.142 -5.148 -4.922 1.00 51.44 58 LYS A C 8
ATOM 9591 O O . LYS A 1 58 ? -5.150 -4.673 -5.466 1.00 23.45 58 LYS A O 8
ATOM 9610 N N . THR A 1 59 ? -7.072 -4.391 -4.317 1.00 64.43 59 THR A N 8
ATOM 9611 C CA . THR A 1 59 ? -6.977 -2.911 -4.201 1.00 22.33 59 THR A CA 8
ATOM 9612 C C . THR A 1 59 ? -7.002 -2.480 -2.720 1.00 40.41 59 THR A C 8
ATOM 9613 O O . THR A 1 59 ? -7.369 -3.260 -1.841 1.00 22.53 59 THR A O 8
ATOM 9624 N N . VAL A 1 60 ? -6.571 -1.238 -2.457 1.00 31.42 60 VAL A N 8
ATOM 9625 C CA . VAL A 1 60 ? -6.685 -0.581 -1.134 1.00 15.52 60 VAL A CA 8
ATOM 9626 C C . VAL A 1 60 ? -7.334 0.806 -1.318 1.00 0.14 60 VAL A C 8
ATOM 9627 O O . VAL A 1 60 ? -6.945 1.562 -2.217 1.00 45.53 60 VAL A O 8
ATOM 9640 N N . THR A 1 61 ? -8.338 1.121 -0.487 1.00 64.41 61 THR A N 8
ATOM 9641 C CA . THR A 1 61 ? -8.939 2.463 -0.440 1.00 51.21 61 THR A CA 8
ATOM 9642 C C . THR A 1 61 ? -8.244 3.320 0.652 1.00 43.13 61 THR A C 8
ATOM 9643 O O . THR A 1 61 ? -8.427 3.085 1.851 1.00 11.24 61 THR A O 8
ATOM 9654 N N . ILE A 1 62 ? -7.410 4.288 0.222 1.00 25.30 62 ILE A N 8
ATOM 9655 C CA . ILE A 1 62 ? -6.625 5.146 1.143 1.00 45.42 62 ILE A CA 8
ATOM 9656 C C . ILE A 1 62 ? -7.322 6.511 1.315 1.00 22.30 62 ILE A C 8
ATOM 9657 O O . ILE A 1 62 ? -7.633 7.174 0.323 1.00 52.21 62 ILE A O 8
ATOM 9673 N N . THR A 1 63 ? -7.531 6.943 2.567 1.00 14.33 63 THR A N 8
ATOM 9674 C CA . THR A 1 63 ? -8.138 8.263 2.857 1.00 13.11 63 THR A CA 8
ATOM 9675 C C . THR A 1 63 ? -7.027 9.281 3.214 1.00 50.24 63 THR A C 8
ATOM 9676 O O . THR A 1 63 ? -6.088 8.955 3.950 1.00 21.42 63 THR A O 8
ATOM 9687 N N . PHE A 1 64 ? -7.159 10.515 2.704 1.00 14.14 64 PHE A N 8
ATOM 9688 C CA . PHE A 1 64 ? -6.082 11.537 2.742 1.00 3.14 64 PHE A CA 8
ATOM 9689 C C . PHE A 1 64 ? -6.019 12.280 4.100 1.00 30.12 64 PHE A C 8
ATOM 9690 O O . PHE A 1 64 ? -7.055 12.632 4.679 1.00 64.10 64 PHE A O 8
ATOM 9707 N N . ALA A 1 65 ? -4.788 12.489 4.608 1.00 10.44 65 ALA A N 8
ATOM 9708 C CA . ALA A 1 65 ? -4.535 13.206 5.882 1.00 51.34 65 ALA A CA 8
ATOM 9709 C C . ALA A 1 65 ? -3.306 14.138 5.763 1.00 62.15 65 ALA A C 8
ATOM 9710 O O . ALA A 1 65 ? -2.361 13.837 5.029 1.00 41.20 65 ALA A O 8
ATOM 9717 N N . ALA A 1 66 ? -3.340 15.276 6.493 1.00 24.04 66 ALA A N 8
ATOM 9718 C CA . ALA A 1 66 ? -2.189 16.208 6.610 1.00 41.32 66 ALA A CA 8
ATOM 9719 C C . ALA A 1 66 ? -1.071 15.624 7.506 1.00 44.13 66 ALA A C 8
ATOM 9720 O O . ALA A 1 66 ? 0.095 16.022 7.402 1.00 63.44 66 ALA A O 8
ATOM 9727 N N . ASP A 1 67 ? -1.452 14.686 8.392 1.00 13.52 67 ASP A N 8
ATOM 9728 C CA . ASP A 1 67 ? -0.524 13.993 9.311 1.00 23.23 67 ASP A CA 8
ATOM 9729 C C . ASP A 1 67 ? 0.134 12.775 8.631 1.00 74.15 67 ASP A C 8
ATOM 9730 O O . ASP A 1 67 ? -0.282 12.357 7.549 1.00 71.11 67 ASP A O 8
ATOM 9739 N N . ASP A 1 68 ? 1.115 12.167 9.328 1.00 45.33 68 ASP A N 8
ATOM 9740 C CA . ASP A 1 68 ? 1.786 10.916 8.898 1.00 61.40 68 ASP A CA 8
ATOM 9741 C C . ASP A 1 68 ? 0.952 9.648 9.270 1.00 72.24 68 ASP A C 8
ATOM 9742 O O . ASP A 1 68 ? 1.497 8.552 9.441 1.00 51.24 68 ASP A O 8
ATOM 9751 N N . SER A 1 69 ? -0.379 9.818 9.389 1.00 63.21 69 SER A N 8
ATOM 9752 C CA . SER A 1 69 ? -1.353 8.705 9.484 1.00 45.52 69 SER A CA 8
ATOM 9753 C C . SER A 1 69 ? -1.913 8.327 8.086 1.00 42.13 69 SER A C 8
ATOM 9754 O O . SER A 1 69 ? -2.608 7.317 7.944 1.00 53.01 69 SER A O 8
ATOM 9762 N N . ASP A 1 70 ? -1.595 9.159 7.068 1.00 30.34 70 ASP A N 8
ATOM 9763 C CA . ASP A 1 70 ? -2.057 8.997 5.666 1.00 23.21 70 ASP A CA 8
ATOM 9764 C C . ASP A 1 70 ? -1.556 7.677 5.023 1.00 64.33 70 ASP A C 8
ATOM 9765 O O . ASP A 1 70 ? -2.273 7.019 4.261 1.00 22.04 70 ASP A O 8
ATOM 9774 N N . ASN A 1 71 ? -0.300 7.331 5.348 1.00 5.20 71 ASN A N 8
ATOM 9775 C CA . ASN A 1 71 ? 0.468 6.298 4.643 1.00 35.43 71 ASN A CA 8
ATOM 9776 C C . ASN A 1 71 ? 0.039 4.853 4.999 1.00 31.01 71 ASN A C 8
ATOM 9777 O O . ASN A 1 71 ? -0.074 4.483 6.172 1.00 51.42 71 ASN A O 8
ATOM 9788 N N . VAL A 1 72 ? -0.196 4.056 3.940 1.00 2.03 72 VAL A N 8
ATOM 9789 C CA . VAL A 1 72 ? -0.567 2.632 4.037 1.00 45.11 72 VAL A CA 8
ATOM 9790 C C . VAL A 1 72 ? 0.663 1.745 3.764 1.00 45.31 72 VAL A C 8
ATOM 9791 O O . VAL A 1 72 ? 1.339 1.905 2.745 1.00 71.14 72 VAL A O 8
ATOM 9804 N N . VAL A 1 73 ? 0.926 0.797 4.671 1.00 0.43 73 VAL A N 8
ATOM 9805 C CA . VAL A 1 73 ? 2.051 -0.147 4.563 1.00 73.42 73 VAL A CA 8
ATOM 9806 C C . VAL A 1 73 ? 1.563 -1.466 3.908 1.00 11.11 73 VAL A C 8
ATOM 9807 O O . VAL A 1 73 ? 0.819 -2.233 4.532 1.00 22.22 73 VAL A O 8
ATOM 9820 N N . ILE A 1 74 ? 1.954 -1.712 2.643 1.00 4.12 74 ILE A N 8
ATOM 9821 C CA . ILE A 1 74 ? 1.659 -2.984 1.952 1.00 14.23 74 ILE A CA 8
ATOM 9822 C C . ILE A 1 74 ? 2.770 -4.002 2.280 1.00 43.10 74 ILE A C 8
ATOM 9823 O O . ILE A 1 74 ? 3.931 -3.810 1.910 1.00 62.11 74 ILE A O 8
ATOM 9839 N N . HIS A 1 75 ? 2.392 -5.078 2.968 1.00 31.15 75 HIS A N 8
ATOM 9840 C CA . HIS A 1 75 ? 3.334 -6.086 3.479 1.00 0.30 75 HIS A CA 8
ATOM 9841 C C . HIS A 1 75 ? 3.578 -7.216 2.451 1.00 3.03 75 HIS A C 8
ATOM 9842 O O . HIS A 1 75 ? 2.626 -7.763 1.879 1.00 10.41 75 HIS A O 8
ATOM 9857 N N . LEU A 1 76 ? 4.869 -7.545 2.235 1.00 34.23 76 LEU A N 8
ATOM 9858 C CA . LEU A 1 76 ? 5.331 -8.617 1.311 1.00 42.50 76 LEU A CA 8
ATOM 9859 C C . LEU A 1 76 ? 6.352 -9.527 2.039 1.00 31.42 76 LEU A C 8
ATOM 9860 O O . LEU A 1 76 ? 6.831 -9.181 3.109 1.00 11.13 76 LEU A O 8
ATOM 9876 N N . LYS A 1 77 ? 6.656 -10.697 1.462 1.00 64.22 77 LYS A N 8
ATOM 9877 C CA . LYS A 1 77 ? 7.665 -11.635 2.021 1.00 14.34 77 LYS A CA 8
ATOM 9878 C C . LYS A 1 77 ? 8.188 -12.564 0.909 1.00 34.45 77 LYS A C 8
ATOM 9879 O O . LYS A 1 77 ? 7.468 -12.845 -0.048 1.00 45.44 77 LYS A O 8
ATOM 9898 N N . HIS A 1 78 ? 9.442 -13.032 1.019 1.00 63.15 78 HIS A N 8
ATOM 9899 C CA . HIS A 1 78 ? 10.026 -13.947 0.008 1.00 22.21 78 HIS A CA 8
ATOM 9900 C C . HIS A 1 78 ? 9.403 -15.364 0.136 1.00 32.01 78 HIS A C 8
ATOM 9901 O O . HIS A 1 78 ? 9.462 -15.988 1.206 1.00 64.24 78 HIS A O 8
ATOM 9916 N N . GLY A 1 79 ? 8.775 -15.837 -0.957 1.00 44.53 79 GLY A N 8
ATOM 9917 C CA . GLY A 1 79 ? 8.040 -17.113 -0.961 1.00 64.54 79 GLY A CA 8
ATOM 9918 C C . GLY A 1 79 ? 7.651 -17.561 -2.367 1.00 63.30 79 GLY A C 8
ATOM 9919 O O . GLY A 1 79 ? 7.289 -16.713 -3.199 1.00 75.10 79 GLY A O 8
ATOM 9923 N N . LEU A 1 80 ? 7.733 -18.894 -2.623 1.00 51.44 80 LEU A N 8
ATOM 9924 C CA . LEU A 1 80 ? 7.568 -19.493 -3.975 1.00 4.41 80 LEU A CA 8
ATOM 9925 C C . LEU A 1 80 ? 8.670 -18.924 -4.920 1.00 5.00 80 LEU A C 8
ATOM 9926 O O . LEU A 1 80 ? 8.429 -18.567 -6.085 1.00 44.23 80 LEU A O 8
ATOM 9942 N N . GLU A 1 81 ? 9.908 -18.868 -4.376 1.00 61.12 81 GLU A N 8
ATOM 9943 C CA . GLU A 1 81 ? 11.043 -18.169 -5.005 1.00 60.40 81 GLU A CA 8
ATOM 9944 C C . GLU A 1 81 ? 11.671 -19.012 -6.141 1.00 14.34 81 GLU A C 8
ATOM 9945 O O . GLU A 1 81 ? 11.766 -20.243 -6.047 1.00 22.34 81 GLU A O 8
ATOM 9957 N N . HIS A 1 82 ? 12.132 -18.315 -7.186 1.00 0.45 82 HIS A N 8
ATOM 9958 C CA . HIS A 1 82 ? 12.491 -18.914 -8.491 1.00 63.33 82 HIS A CA 8
ATOM 9959 C C . HIS A 1 82 ? 13.985 -19.318 -8.554 1.00 1.53 82 HIS A C 8
ATOM 9960 O O . HIS A 1 82 ? 14.817 -18.740 -7.855 1.00 22.21 82 HIS A O 8
ATOM 9975 N N . HIS A 1 83 ? 14.319 -20.311 -9.398 1.00 41.42 83 HIS A N 8
ATOM 9976 C CA . HIS A 1 83 ? 15.726 -20.721 -9.638 1.00 50.24 83 HIS A CA 8
ATOM 9977 C C . HIS A 1 83 ? 16.428 -19.681 -10.554 1.00 24.32 83 HIS A C 8
ATOM 9978 O O . HIS A 1 83 ? 15.857 -19.276 -11.574 1.00 30.31 83 HIS A O 8
ATOM 9993 N N . HIS A 1 84 ? 17.662 -19.269 -10.165 1.00 14.35 84 HIS A N 8
ATOM 9994 C CA . HIS A 1 84 ? 18.457 -18.207 -10.852 1.00 52.00 84 HIS A CA 8
ATOM 9995 C C . HIS A 1 84 ? 17.713 -16.837 -10.787 1.00 51.41 84 HIS A C 8
ATOM 9996 O O . HIS A 1 84 ? 17.781 -16.017 -11.713 1.00 15.13 84 HIS A O 8
ATOM 10011 N N . HIS A 1 85 ? 17.025 -16.603 -9.648 1.00 0.05 85 HIS A N 8
ATOM 10012 C CA . HIS A 1 85 ? 16.199 -15.390 -9.421 1.00 73.55 85 HIS A CA 8
ATOM 10013 C C . HIS A 1 85 ? 17.058 -14.113 -9.225 1.00 1.51 85 HIS A C 8
ATOM 10014 O O . HIS A 1 85 ? 18.042 -14.152 -8.483 1.00 61.15 85 HIS A O 8
ATOM 10029 N N . HIS A 1 86 ? 16.674 -13.031 -9.955 1.00 4.43 86 HIS A N 8
ATOM 10030 C CA . HIS A 1 86 ? 17.137 -11.614 -9.770 1.00 22.32 86 HIS A CA 8
ATOM 10031 C C . HIS A 1 86 ? 18.577 -11.461 -9.194 1.00 23.53 86 HIS A C 8
ATOM 10032 O O . HIS A 1 86 ? 18.762 -11.428 -7.970 1.00 21.14 86 HIS A O 8
ATOM 10047 N N . HIS A 1 87 ? 19.584 -11.405 -10.085 1.00 45.41 87 HIS A N 8
ATOM 10048 C CA . HIS A 1 87 ? 21.012 -11.291 -9.695 1.00 43.03 87 HIS A CA 8
ATOM 10049 C C . HIS A 1 87 ? 21.322 -9.940 -9.006 1.00 33.12 87 HIS A C 8
ATOM 10050 O O . HIS A 1 87 ? 20.833 -8.882 -9.417 1.00 40.00 87 HIS A O 8
ATOM 10065 N N . MET A 1 1 ? -5.606 22.903 1.316 1.00 72.40 1 MET A N 9
ATOM 10066 C CA . MET A 1 1 ? -6.389 21.869 2.064 1.00 73.40 1 MET A CA 9
ATOM 10067 C C . MET A 1 1 ? -6.295 20.466 1.414 1.00 64.13 1 MET A C 9
ATOM 10068 O O . MET A 1 1 ? -7.060 19.555 1.754 1.00 10.35 1 MET A O 9
ATOM 10084 N N . ASP A 1 2 ? -5.325 20.297 0.506 1.00 44.11 2 ASP A N 9
ATOM 10085 C CA . ASP A 1 2 ? -5.050 19.019 -0.179 1.00 13.12 2 ASP A CA 9
ATOM 10086 C C . ASP A 1 2 ? -3.862 18.276 0.494 1.00 65.03 2 ASP A C 9
ATOM 10087 O O . ASP A 1 2 ? -2.733 18.784 0.546 1.00 11.23 2 ASP A O 9
ATOM 10096 N N . GLU A 1 3 ? -4.141 17.082 1.043 1.00 14.33 3 GLU A N 9
ATOM 10097 C CA . GLU A 1 3 ? -3.139 16.232 1.728 1.00 63.41 3 GLU A CA 9
ATOM 10098 C C . GLU A 1 3 ? -2.486 15.229 0.742 1.00 12.02 3 GLU A C 9
ATOM 10099 O O . GLU A 1 3 ? -3.007 14.991 -0.353 1.00 25.20 3 GLU A O 9
ATOM 10111 N N . ASP A 1 4 ? -1.343 14.644 1.143 1.00 64.11 4 ASP A N 9
ATOM 10112 C CA . ASP A 1 4 ? -0.625 13.618 0.346 1.00 42.20 4 ASP A CA 9
ATOM 10113 C C . ASP A 1 4 ? -0.464 12.295 1.145 1.00 4.31 4 ASP A C 9
ATOM 10114 O O . ASP A 1 4 ? -0.220 12.304 2.359 1.00 14.22 4 ASP A O 9
ATOM 10123 N N . ALA A 1 5 ? -0.598 11.161 0.435 1.00 21.00 5 ALA A N 9
ATOM 10124 C CA . ALA A 1 5 ? -0.543 9.800 1.015 1.00 22.11 5 ALA A CA 9
ATOM 10125 C C . ALA A 1 5 ? 0.442 8.913 0.233 1.00 25.10 5 ALA A C 9
ATOM 10126 O O . ALA A 1 5 ? 0.457 8.935 -0.998 1.00 73.13 5 ALA A O 9
ATOM 10133 N N . THR A 1 6 ? 1.243 8.113 0.954 1.00 11.41 6 THR A N 9
ATOM 10134 C CA . THR A 1 6 ? 2.321 7.281 0.358 1.00 21.30 6 THR A CA 9
ATOM 10135 C C . THR A 1 6 ? 2.039 5.776 0.529 1.00 65.40 6 THR A C 9
ATOM 10136 O O . THR A 1 6 ? 1.750 5.306 1.636 1.00 14.42 6 THR A O 9
ATOM 10147 N N . ILE A 1 7 ? 2.120 5.013 -0.581 1.00 1.04 7 ILE A N 9
ATOM 10148 C CA . ILE A 1 7 ? 2.035 3.540 -0.545 1.00 60.31 7 ILE A CA 9
ATOM 10149 C C . ILE A 1 7 ? 3.463 2.968 -0.474 1.00 72.30 7 ILE A C 9
ATOM 10150 O O . ILE A 1 7 ? 4.248 3.100 -1.424 1.00 74.51 7 ILE A O 9
ATOM 10166 N N . THR A 1 8 ? 3.787 2.344 0.662 1.00 45.50 8 THR A N 9
ATOM 10167 C CA . THR A 1 8 ? 5.145 1.880 0.994 1.00 14.51 8 THR A CA 9
ATOM 10168 C C . THR A 1 8 ? 5.202 0.339 0.975 1.00 54.20 8 THR A C 9
ATOM 10169 O O . THR A 1 8 ? 4.720 -0.319 1.904 1.00 52.42 8 THR A O 9
ATOM 10180 N N . TYR A 1 9 ? 5.752 -0.236 -0.104 1.00 2.11 9 TYR A N 9
ATOM 10181 C CA . TYR A 1 9 ? 6.017 -1.688 -0.176 1.00 10.41 9 TYR A CA 9
ATOM 10182 C C . TYR A 1 9 ? 7.280 -2.021 0.640 1.00 61.12 9 TYR A C 9
ATOM 10183 O O . TYR A 1 9 ? 8.358 -1.491 0.364 1.00 61.02 9 TYR A O 9
ATOM 10201 N N . VAL A 1 10 ? 7.132 -2.881 1.656 1.00 35.22 10 VAL A N 9
ATOM 10202 C CA . VAL A 1 10 ? 8.243 -3.292 2.534 1.00 43.04 10 VAL A CA 9
ATOM 10203 C C . VAL A 1 10 ? 8.468 -4.807 2.455 1.00 55.05 10 VAL A C 9
ATOM 10204 O O . VAL A 1 10 ? 7.518 -5.592 2.319 1.00 11.02 10 VAL A O 9
ATOM 10217 N N . ASP A 1 11 ? 9.739 -5.207 2.538 1.00 42.41 11 ASP A N 9
ATOM 10218 C CA . ASP A 1 11 ? 10.136 -6.607 2.597 1.00 52.35 11 ASP A CA 9
ATOM 10219 C C . ASP A 1 11 ? 9.931 -7.118 4.043 1.00 34.52 11 ASP A C 9
ATOM 10220 O O . ASP A 1 11 ? 10.807 -6.971 4.894 1.00 41.03 11 ASP A O 9
ATOM 10229 N N . ASP A 1 12 ? 8.726 -7.643 4.306 1.00 32.11 12 ASP A N 9
ATOM 10230 C CA . ASP A 1 12 ? 8.318 -8.228 5.609 1.00 10.12 12 ASP A CA 9
ATOM 10231 C C . ASP A 1 12 ? 9.247 -9.399 6.030 1.00 63.23 12 ASP A C 9
ATOM 10232 O O . ASP A 1 12 ? 9.481 -9.621 7.223 1.00 71.23 12 ASP A O 9
ATOM 10241 N N . ASP A 1 13 ? 9.777 -10.120 5.024 1.00 41.54 13 ASP A N 9
ATOM 10242 C CA . ASP A 1 13 ? 10.770 -11.210 5.218 1.00 71.11 13 ASP A CA 9
ATOM 10243 C C . ASP A 1 13 ? 12.110 -10.660 5.800 1.00 72.14 13 ASP A C 9
ATOM 10244 O O . ASP A 1 13 ? 12.881 -11.396 6.426 1.00 13.21 13 ASP A O 9
ATOM 10253 N N . LYS A 1 14 ? 12.350 -9.352 5.600 1.00 74.21 14 LYS A N 9
ATOM 10254 C CA . LYS A 1 14 ? 13.576 -8.655 6.041 1.00 60.50 14 LYS A CA 9
ATOM 10255 C C . LYS A 1 14 ? 13.247 -7.605 7.146 1.00 13.04 14 LYS A C 9
ATOM 10256 O O . LYS A 1 14 ? 14.011 -6.656 7.373 1.00 13.54 14 LYS A O 9
ATOM 10275 N N . GLY A 1 15 ? 12.109 -7.813 7.847 1.00 65.21 15 GLY A N 9
ATOM 10276 C CA . GLY A 1 15 ? 11.658 -6.925 8.945 1.00 24.24 15 GLY A CA 9
ATOM 10277 C C . GLY A 1 15 ? 11.303 -5.489 8.522 1.00 32.41 15 GLY A C 9
ATOM 10278 O O . GLY A 1 15 ? 11.375 -4.562 9.337 1.00 72.44 15 GLY A O 9
ATOM 10282 N N . GLY A 1 16 ? 10.909 -5.316 7.251 1.00 51.40 16 GLY A N 9
ATOM 10283 C CA . GLY A 1 16 ? 10.536 -4.002 6.704 1.00 2.31 16 GLY A CA 9
ATOM 10284 C C . GLY A 1 16 ? 11.695 -3.288 5.990 1.00 52.43 16 GLY A C 9
ATOM 10285 O O . GLY A 1 16 ? 12.570 -2.709 6.643 1.00 13.43 16 GLY A O 9
ATOM 10289 N N . ALA A 1 17 ? 11.696 -3.336 4.643 1.00 54.12 17 ALA A N 9
ATOM 10290 C CA . ALA A 1 17 ? 12.715 -2.664 3.792 1.00 0.23 17 ALA A CA 9
ATOM 10291 C C . ALA A 1 17 ? 12.065 -2.182 2.474 1.00 74.04 17 ALA A C 9
ATOM 10292 O O . ALA A 1 17 ? 11.350 -2.946 1.840 1.00 70.13 17 ALA A O 9
ATOM 10299 N N . GLN A 1 18 ? 12.322 -0.923 2.064 1.00 3.33 18 GLN A N 9
ATOM 10300 C CA . GLN A 1 18 ? 11.650 -0.307 0.891 1.00 74.41 18 GLN A CA 9
ATOM 10301 C C . GLN A 1 18 ? 11.981 -1.051 -0.444 1.00 55.33 18 GLN A C 9
ATOM 10302 O O . GLN A 1 18 ? 13.135 -1.113 -0.881 1.00 53.41 18 GLN A O 9
ATOM 10316 N N . VAL A 1 19 ? 10.925 -1.612 -1.064 1.00 74.12 19 VAL A N 9
ATOM 10317 C CA . VAL A 1 19 ? 10.994 -2.412 -2.315 1.00 31.12 19 VAL A CA 9
ATOM 10318 C C . VAL A 1 19 ? 10.051 -1.794 -3.380 1.00 3.42 19 VAL A C 9
ATOM 10319 O O . VAL A 1 19 ? 8.989 -1.263 -3.039 1.00 23.33 19 VAL A O 9
ATOM 10332 N N . GLY A 1 20 ? 10.462 -1.854 -4.662 1.00 4.25 20 GLY A N 9
ATOM 10333 C CA . GLY A 1 20 ? 9.610 -1.428 -5.781 1.00 60.34 20 GLY A CA 9
ATOM 10334 C C . GLY A 1 20 ? 9.386 0.087 -5.868 1.00 22.04 20 GLY A C 9
ATOM 10335 O O . GLY A 1 20 ? 10.326 0.841 -6.139 1.00 22.55 20 GLY A O 9
ATOM 10339 N N . ASP A 1 21 ? 8.127 0.531 -5.645 1.00 63.32 21 ASP A N 9
ATOM 10340 C CA . ASP A 1 21 ? 7.729 1.956 -5.783 1.00 4.32 21 ASP A CA 9
ATOM 10341 C C . ASP A 1 21 ? 7.136 2.552 -4.482 1.00 73.15 21 ASP A C 9
ATOM 10342 O O . ASP A 1 21 ? 6.485 1.857 -3.690 1.00 70.21 21 ASP A O 9
ATOM 10351 N N . ILE A 1 22 ? 7.406 3.855 -4.274 1.00 21.31 22 ILE A N 9
ATOM 10352 C CA . ILE A 1 22 ? 6.666 4.712 -3.322 1.00 33.50 22 ILE A CA 9
ATOM 10353 C C . ILE A 1 22 ? 5.586 5.489 -4.112 1.00 73.31 22 ILE A C 9
ATOM 10354 O O . ILE A 1 22 ? 5.922 6.349 -4.934 1.00 12.35 22 ILE A O 9
ATOM 10370 N N . VAL A 1 23 ? 4.299 5.180 -3.885 1.00 4.23 23 VAL A N 9
ATOM 10371 C CA . VAL A 1 23 ? 3.193 5.770 -4.677 1.00 53.44 23 VAL A CA 9
ATOM 10372 C C . VAL A 1 23 ? 2.521 6.924 -3.896 1.00 41.33 23 VAL A C 9
ATOM 10373 O O . VAL A 1 23 ? 1.735 6.689 -2.974 1.00 74.43 23 VAL A O 9
ATOM 10386 N N . THR A 1 24 ? 2.853 8.172 -4.271 1.00 21.11 24 THR A N 9
ATOM 10387 C CA . THR A 1 24 ? 2.325 9.386 -3.602 1.00 23.14 24 THR A CA 9
ATOM 10388 C C . THR A 1 24 ? 1.112 9.948 -4.372 1.00 14.33 24 THR A C 9
ATOM 10389 O O . THR A 1 24 ? 1.252 10.435 -5.503 1.00 11.34 24 THR A O 9
ATOM 10400 N N . VAL A 1 25 ? -0.074 9.871 -3.760 1.00 3.14 25 VAL A N 9
ATOM 10401 C CA . VAL A 1 25 ? -1.320 10.440 -4.322 1.00 23.13 25 VAL A CA 9
ATOM 10402 C C . VAL A 1 25 ? -1.747 11.694 -3.513 1.00 41.42 25 VAL A C 9
ATOM 10403 O O . VAL A 1 25 ? -1.416 11.813 -2.331 1.00 3.43 25 VAL A O 9
ATOM 10416 N N . THR A 1 26 ? -2.470 12.636 -4.155 1.00 41.43 26 THR A N 9
ATOM 10417 C CA . THR A 1 26 ? -2.930 13.895 -3.493 1.00 14.21 26 THR A CA 9
ATOM 10418 C C . THR A 1 26 ? -4.463 14.063 -3.578 1.00 63.13 26 THR A C 9
ATOM 10419 O O . THR A 1 26 ? -5.087 13.647 -4.557 1.00 3.05 26 THR A O 9
ATOM 10430 N N . GLY A 1 27 ? -5.049 14.683 -2.537 1.00 20.45 27 GLY A N 9
ATOM 10431 C CA . GLY A 1 27 ? -6.497 14.949 -2.470 1.00 32.13 27 GLY A CA 9
ATOM 10432 C C . GLY A 1 27 ? -6.927 15.491 -1.100 1.00 0.22 27 GLY A C 9
ATOM 10433 O O . GLY A 1 27 ? -6.138 15.479 -0.152 1.00 5.21 27 GLY A O 9
ATOM 10437 N N . LYS A 1 28 ? -8.188 15.939 -0.978 1.00 32.25 28 LYS A N 9
ATOM 10438 C CA . LYS A 1 28 ? -8.717 16.544 0.266 1.00 63.13 28 LYS A CA 9
ATOM 10439 C C . LYS A 1 28 ? -9.386 15.453 1.134 1.00 62.53 28 LYS A C 9
ATOM 10440 O O . LYS A 1 28 ? -9.709 14.370 0.637 1.00 2.44 28 LYS A O 9
ATOM 10459 N N . THR A 1 29 ? -9.557 15.738 2.437 1.00 74.25 29 THR A N 9
ATOM 10460 C CA . THR A 1 29 ? -10.168 14.789 3.405 1.00 43.40 29 THR A CA 9
ATOM 10461 C C . THR A 1 29 ? -11.580 14.262 3.006 1.00 2.11 29 THR A C 9
ATOM 10462 O O . THR A 1 29 ? -11.966 13.150 3.393 1.00 44.00 29 THR A O 9
ATOM 10473 N N . ASP A 1 30 ? -12.334 15.068 2.240 1.00 52.21 30 ASP A N 9
ATOM 10474 C CA . ASP A 1 30 ? -13.681 14.701 1.736 1.00 14.00 30 ASP A CA 9
ATOM 10475 C C . ASP A 1 30 ? -13.597 13.657 0.601 1.00 15.42 30 ASP A C 9
ATOM 10476 O O . ASP A 1 30 ? -14.536 12.880 0.381 1.00 51.20 30 ASP A O 9
ATOM 10485 N N . ASP A 1 31 ? -12.476 13.679 -0.131 1.00 30.24 31 ASP A N 9
ATOM 10486 C CA . ASP A 1 31 ? -12.237 12.799 -1.286 1.00 3.14 31 ASP A CA 9
ATOM 10487 C C . ASP A 1 31 ? -11.552 11.483 -0.860 1.00 40.32 31 ASP A C 9
ATOM 10488 O O . ASP A 1 31 ? -10.569 11.489 -0.103 1.00 51.44 31 ASP A O 9
ATOM 10497 N N . SER A 1 32 ? -12.094 10.358 -1.348 1.00 30.13 32 SER A N 9
ATOM 10498 C CA . SER A 1 32 ? -11.487 9.021 -1.191 1.00 34.21 32 SER A CA 9
ATOM 10499 C C . SER A 1 32 ? -11.179 8.427 -2.580 1.00 50.22 32 SER A C 9
ATOM 10500 O O . SER A 1 32 ? -11.977 8.550 -3.516 1.00 3.31 32 SER A O 9
ATOM 10508 N N . THR A 1 33 ? -10.026 7.769 -2.692 1.00 0.35 33 THR A N 9
ATOM 10509 C CA . THR A 1 33 ? -9.546 7.128 -3.945 1.00 40.10 33 THR A CA 9
ATOM 10510 C C . THR A 1 33 ? -9.197 5.651 -3.686 1.00 20.22 33 THR A C 9
ATOM 10511 O O . THR A 1 33 ? -9.053 5.244 -2.537 1.00 74.30 33 THR A O 9
ATOM 10522 N N . THR A 1 34 ? -9.099 4.837 -4.748 1.00 31.02 34 THR A N 9
ATOM 10523 C CA . THR A 1 34 ? -8.796 3.391 -4.625 1.00 13.12 34 THR A CA 9
ATOM 10524 C C . THR A 1 34 ? -7.571 3.005 -5.491 1.00 31.55 34 THR A C 9
ATOM 10525 O O . THR A 1 34 ? -7.616 3.067 -6.727 1.00 42.41 34 THR A O 9
ATOM 10536 N N . TYR A 1 35 ? -6.483 2.607 -4.811 1.00 24.41 35 TYR A N 9
ATOM 10537 C CA . TYR A 1 35 ? -5.219 2.176 -5.443 1.00 23.14 35 TYR A CA 9
ATOM 10538 C C . TYR A 1 35 ? -5.220 0.642 -5.654 1.00 42.34 35 TYR A C 9
ATOM 10539 O O . TYR A 1 35 ? -5.618 -0.106 -4.757 1.00 63.25 35 TYR A O 9
ATOM 10557 N N . THR A 1 36 ? -4.776 0.175 -6.837 1.00 70.00 36 THR A N 9
ATOM 10558 C CA . THR A 1 36 ? -4.608 -1.274 -7.111 1.00 41.31 36 THR A CA 9
ATOM 10559 C C . THR A 1 36 ? -3.184 -1.728 -6.719 1.00 50.21 36 THR A C 9
ATOM 10560 O O . THR A 1 36 ? -2.188 -1.243 -7.276 1.00 51.22 36 THR A O 9
ATOM 10571 N N . VAL A 1 37 ? -3.112 -2.666 -5.763 1.00 4.31 37 VAL A N 9
ATOM 10572 C CA . VAL A 1 37 ? -1.848 -3.157 -5.185 1.00 4.51 37 VAL A CA 9
ATOM 10573 C C . VAL A 1 37 ? -1.121 -4.112 -6.170 1.00 31.52 37 VAL A C 9
ATOM 10574 O O . VAL A 1 37 ? -1.698 -5.103 -6.632 1.00 13.03 37 VAL A O 9
ATOM 10587 N N . THR A 1 38 ? 0.153 -3.803 -6.459 1.00 25.50 38 THR A N 9
ATOM 10588 C CA . THR A 1 38 ? 0.971 -4.491 -7.477 1.00 14.12 38 THR A CA 9
ATOM 10589 C C . THR A 1 38 ? 2.119 -5.262 -6.793 1.00 73.34 38 THR A C 9
ATOM 10590 O O . THR A 1 38 ? 3.105 -4.659 -6.350 1.00 32.03 38 THR A O 9
ATOM 10601 N N . ILE A 1 39 ? 1.968 -6.594 -6.675 1.00 23.00 39 ILE A N 9
ATOM 10602 C CA . ILE A 1 39 ? 2.971 -7.464 -6.012 1.00 41.41 39 ILE A CA 9
ATOM 10603 C C . ILE A 1 39 ? 4.033 -7.953 -7.037 1.00 22.53 39 ILE A C 9
ATOM 10604 O O . ILE A 1 39 ? 3.672 -8.622 -8.016 1.00 72.33 39 ILE A O 9
ATOM 10620 N N . PRO A 1 40 ? 5.356 -7.610 -6.854 1.00 11.21 40 PRO A N 9
ATOM 10621 C CA . PRO A 1 40 ? 6.450 -8.148 -7.709 1.00 22.40 40 PRO A CA 9
ATOM 10622 C C . PRO A 1 40 ? 6.582 -9.693 -7.595 1.00 64.34 40 PRO A C 9
ATOM 10623 O O . PRO A 1 40 ? 6.512 -10.246 -6.491 1.00 50.15 40 PRO A O 9
ATOM 10634 N N . ASP A 1 41 ? 6.750 -10.371 -8.750 1.00 62.15 41 ASP A N 9
ATOM 10635 C CA . ASP A 1 41 ? 6.860 -11.847 -8.809 1.00 70.12 41 ASP A CA 9
ATOM 10636 C C . ASP A 1 41 ? 8.146 -12.341 -8.084 1.00 23.35 41 ASP A C 9
ATOM 10637 O O . ASP A 1 41 ? 9.223 -11.752 -8.239 1.00 53.33 41 ASP A O 9
ATOM 10646 N N . GLY A 1 42 ? 8.002 -13.418 -7.289 1.00 75.22 42 GLY A N 9
ATOM 10647 C CA . GLY A 1 42 ? 9.062 -13.884 -6.371 1.00 43.22 42 GLY A CA 9
ATOM 10648 C C . GLY A 1 42 ? 8.767 -13.525 -4.906 1.00 32.34 42 GLY A C 9
ATOM 10649 O O . GLY A 1 42 ? 9.322 -14.134 -3.980 1.00 53.54 42 GLY A O 9
ATOM 10653 N N . TYR A 1 43 ? 7.887 -12.516 -4.709 1.00 74.41 43 TYR A N 9
ATOM 10654 C CA . TYR A 1 43 ? 7.406 -12.078 -3.380 1.00 30.15 43 TYR A CA 9
ATOM 10655 C C . TYR A 1 43 ? 5.945 -12.529 -3.186 1.00 33.30 43 TYR A C 9
ATOM 10656 O O . TYR A 1 43 ? 5.168 -12.579 -4.150 1.00 52.24 43 TYR A O 9
ATOM 10674 N N . GLU A 1 44 ? 5.571 -12.858 -1.942 1.00 22.43 44 GLU A N 9
ATOM 10675 C CA . GLU A 1 44 ? 4.183 -13.250 -1.599 1.00 5.24 44 GLU A CA 9
ATOM 10676 C C . GLU A 1 44 ? 3.514 -12.164 -0.728 1.00 64.33 44 GLU A C 9
ATOM 10677 O O . GLU A 1 44 ? 4.133 -11.613 0.194 1.00 51.11 44 GLU A O 9
ATOM 10689 N N . TYR A 1 45 ? 2.247 -11.870 -1.043 1.00 70.22 45 TYR A N 9
ATOM 10690 C CA . TYR A 1 45 ? 1.413 -10.909 -0.298 1.00 11.53 45 TYR A CA 9
ATOM 10691 C C . TYR A 1 45 ? 1.106 -11.425 1.137 1.00 31.51 45 TYR A C 9
ATOM 10692 O O . TYR A 1 45 ? 0.335 -12.376 1.308 1.00 10.12 45 TYR A O 9
ATOM 10710 N N . VAL A 1 46 ? 1.734 -10.800 2.158 1.00 70.44 46 VAL A N 9
ATOM 10711 C CA . VAL A 1 46 ? 1.494 -11.146 3.586 1.00 62.32 46 VAL A CA 9
ATOM 10712 C C . VAL A 1 46 ? 0.204 -10.449 4.074 1.00 50.45 46 VAL A C 9
ATOM 10713 O O . VAL A 1 46 ? -0.622 -11.043 4.778 1.00 3.54 46 VAL A O 9
ATOM 10726 N N . GLY A 1 47 ? 0.059 -9.175 3.678 1.00 3.01 47 GLY A N 9
ATOM 10727 C CA . GLY A 1 47 ? -1.126 -8.382 4.009 1.00 13.35 47 GLY A CA 9
ATOM 10728 C C . GLY A 1 47 ? -0.911 -6.878 3.852 1.00 64.42 47 GLY A C 9
ATOM 10729 O O . GLY A 1 47 ? 0.161 -6.422 3.430 1.00 13.35 47 GLY A O 9
ATOM 10733 N N . THR A 1 48 ? -1.949 -6.112 4.203 1.00 32.24 48 THR A N 9
ATOM 10734 C CA . THR A 1 48 ? -1.951 -4.634 4.148 1.00 12.40 48 THR A CA 9
ATOM 10735 C C . THR A 1 48 ? -1.995 -4.042 5.572 1.00 54.34 48 THR A C 9
ATOM 10736 O O . THR A 1 48 ? -2.670 -4.575 6.459 1.00 25.20 48 THR A O 9
ATOM 10747 N N . ASP A 1 49 ? -1.261 -2.941 5.776 1.00 64.52 49 ASP A N 9
ATOM 10748 C CA . ASP A 1 49 ? -1.269 -2.170 7.032 1.00 14.13 49 ASP A CA 9
ATOM 10749 C C . ASP A 1 49 ? -1.587 -0.687 6.719 1.00 51.41 49 ASP A C 9
ATOM 10750 O O . ASP A 1 49 ? -0.849 -0.047 5.977 1.00 53.32 49 ASP A O 9
ATOM 10759 N N . GLY A 1 50 ? -2.696 -0.151 7.273 1.00 3.55 50 GLY A N 9
ATOM 10760 C CA . GLY A 1 50 ? -3.146 1.227 6.965 1.00 21.15 50 GLY A CA 9
ATOM 10761 C C . GLY A 1 50 ? -4.151 1.287 5.806 1.00 12.22 50 GLY A C 9
ATOM 10762 O O . GLY A 1 50 ? -4.163 0.401 4.940 1.00 20.22 50 GLY A O 9
ATOM 10766 N N . GLY A 1 51 ? -5.000 2.341 5.782 1.00 33.03 51 GLY A N 9
ATOM 10767 C CA . GLY A 1 51 ? -6.062 2.473 4.766 1.00 21.25 51 GLY A CA 9
ATOM 10768 C C . GLY A 1 51 ? -7.218 1.482 4.960 1.00 63.21 51 GLY A C 9
ATOM 10769 O O . GLY A 1 51 ? -7.504 1.071 6.091 1.00 32.10 51 GLY A O 9
ATOM 10773 N N . VAL A 1 52 ? -7.906 1.116 3.856 1.00 61.54 52 VAL A N 9
ATOM 10774 C CA . VAL A 1 52 ? -8.990 0.093 3.869 1.00 74.11 52 VAL A CA 9
ATOM 10775 C C . VAL A 1 52 ? -8.729 -0.962 2.768 1.00 13.34 52 VAL A C 9
ATOM 10776 O O . VAL A 1 52 ? -8.921 -0.681 1.585 1.00 73.12 52 VAL A O 9
ATOM 10789 N N . VAL A 1 53 ? -8.291 -2.171 3.158 1.00 20.20 53 VAL A N 9
ATOM 10790 C CA . VAL A 1 53 ? -8.028 -3.266 2.201 1.00 25.13 53 VAL A CA 9
ATOM 10791 C C . VAL A 1 53 ? -9.329 -4.041 1.861 1.00 21.22 53 VAL A C 9
ATOM 10792 O O . VAL A 1 53 ? -10.154 -4.326 2.738 1.00 32.02 53 VAL A O 9
ATOM 10805 N N . SER A 1 54 ? -9.501 -4.356 0.566 1.00 62.00 54 SER A N 9
ATOM 10806 C CA . SER A 1 54 ? -10.656 -5.134 0.055 1.00 71.40 54 SER A CA 9
ATOM 10807 C C . SER A 1 54 ? -10.482 -6.656 0.319 1.00 40.32 54 SER A C 9
ATOM 10808 O O . SER A 1 54 ? -9.394 -7.107 0.702 1.00 22.52 54 SER A O 9
ATOM 10816 N N . SER A 1 55 ? -11.564 -7.432 0.090 1.00 40.22 55 SER A N 9
ATOM 10817 C CA . SER A 1 55 ? -11.655 -8.875 0.458 1.00 64.42 55 SER A CA 9
ATOM 10818 C C . SER A 1 55 ? -10.536 -9.750 -0.169 1.00 44.14 55 SER A C 9
ATOM 10819 O O . SER A 1 55 ? -9.918 -10.565 0.523 1.00 2.45 55 SER A O 9
ATOM 10827 N N . ASP A 1 56 ? -10.274 -9.551 -1.474 1.00 65.14 56 ASP A N 9
ATOM 10828 C CA . ASP A 1 56 ? -9.268 -10.345 -2.230 1.00 63.22 56 ASP A CA 9
ATOM 10829 C C . ASP A 1 56 ? -7.849 -9.691 -2.150 1.00 60.25 56 ASP A C 9
ATOM 10830 O O . ASP A 1 56 ? -6.870 -10.244 -2.657 1.00 50.04 56 ASP A O 9
ATOM 10839 N N . GLY A 1 57 ? -7.756 -8.510 -1.492 1.00 55.01 57 GLY A N 9
ATOM 10840 C CA . GLY A 1 57 ? -6.470 -7.817 -1.262 1.00 71.13 57 GLY A CA 9
ATOM 10841 C C . GLY A 1 57 ? -5.859 -7.140 -2.497 1.00 14.41 57 GLY A C 9
ATOM 10842 O O . GLY A 1 57 ? -4.720 -6.657 -2.439 1.00 3.23 57 GLY A O 9
ATOM 10846 N N . LYS A 1 58 ? -6.625 -7.086 -3.603 1.00 11.20 58 LYS A N 9
ATOM 10847 C CA . LYS A 1 58 ? -6.169 -6.497 -4.888 1.00 45.15 58 LYS A CA 9
ATOM 10848 C C . LYS A 1 58 ? -6.185 -4.955 -4.878 1.00 14.42 58 LYS A C 9
ATOM 10849 O O . LYS A 1 58 ? -5.442 -4.322 -5.627 1.00 31.14 58 LYS A O 9
ATOM 10868 N N . THR A 1 59 ? -7.066 -4.366 -4.056 1.00 15.43 59 THR A N 9
ATOM 10869 C CA . THR A 1 59 ? -7.268 -2.899 -3.989 1.00 43.35 59 THR A CA 9
ATOM 10870 C C . THR A 1 59 ? -7.362 -2.401 -2.530 1.00 61.15 59 THR A C 9
ATOM 10871 O O . THR A 1 59 ? -7.934 -3.076 -1.666 1.00 64.04 59 THR A O 9
ATOM 10882 N N . VAL A 1 60 ? -6.774 -1.214 -2.264 1.00 53.40 60 VAL A N 9
ATOM 10883 C CA . VAL A 1 60 ? -6.861 -0.520 -0.958 1.00 43.20 60 VAL A CA 9
ATOM 10884 C C . VAL A 1 60 ? -7.359 0.931 -1.160 1.00 62.23 60 VAL A C 9
ATOM 10885 O O . VAL A 1 60 ? -6.796 1.683 -1.968 1.00 74.32 60 VAL A O 9
ATOM 10898 N N . THR A 1 61 ? -8.422 1.307 -0.427 1.00 31.23 61 THR A N 9
ATOM 10899 C CA . THR A 1 61 ? -8.944 2.681 -0.403 1.00 20.42 61 THR A CA 9
ATOM 10900 C C . THR A 1 61 ? -8.033 3.606 0.437 1.00 54.35 61 THR A C 9
ATOM 10901 O O . THR A 1 61 ? -7.718 3.318 1.600 1.00 72.43 61 THR A O 9
ATOM 10912 N N . ILE A 1 62 ? -7.606 4.696 -0.191 1.00 3.22 62 ILE A N 9
ATOM 10913 C CA . ILE A 1 62 ? -6.867 5.797 0.439 1.00 12.25 62 ILE A CA 9
ATOM 10914 C C . ILE A 1 62 ? -7.844 6.967 0.709 1.00 22.41 62 ILE A C 9
ATOM 10915 O O . ILE A 1 62 ? -8.383 7.540 -0.240 1.00 30.45 62 ILE A O 9
ATOM 10931 N N . THR A 1 63 ? -8.095 7.311 1.983 1.00 12.32 63 THR A N 9
ATOM 10932 C CA . THR A 1 63 ? -8.924 8.498 2.327 1.00 73.55 63 THR A CA 9
ATOM 10933 C C . THR A 1 63 ? -8.095 9.461 3.193 1.00 43.33 63 THR A C 9
ATOM 10934 O O . THR A 1 63 ? -7.692 9.111 4.309 1.00 62.13 63 THR A O 9
ATOM 10945 N N . PHE A 1 64 ? -7.868 10.673 2.670 1.00 11.54 64 PHE A N 9
ATOM 10946 C CA . PHE A 1 64 ? -6.942 11.662 3.263 1.00 61.20 64 PHE A CA 9
ATOM 10947 C C . PHE A 1 64 ? -7.496 12.221 4.588 1.00 13.53 64 PHE A C 9
ATOM 10948 O O . PHE A 1 64 ? -8.712 12.358 4.751 1.00 74.43 64 PHE A O 9
ATOM 10965 N N . ALA A 1 65 ? -6.604 12.483 5.552 1.00 55.54 65 ALA A N 9
ATOM 10966 C CA . ALA A 1 65 ? -6.992 12.971 6.893 1.00 62.30 65 ALA A CA 9
ATOM 10967 C C . ALA A 1 65 ? -5.854 13.766 7.568 1.00 54.21 65 ALA A C 9
ATOM 10968 O O . ALA A 1 65 ? -4.675 13.604 7.222 1.00 14.42 65 ALA A O 9
ATOM 10975 N N . ALA A 1 66 ? -6.231 14.652 8.522 1.00 23.14 66 ALA A N 9
ATOM 10976 C CA . ALA A 1 66 ? -5.272 15.334 9.435 1.00 50.21 66 ALA A CA 9
ATOM 10977 C C . ALA A 1 66 ? -4.489 14.319 10.315 1.00 11.43 66 ALA A C 9
ATOM 10978 O O . ALA A 1 66 ? -3.434 14.645 10.870 1.00 22.12 66 ALA A O 9
ATOM 10985 N N . ASP A 1 67 ? -5.053 13.103 10.464 1.00 3.35 67 ASP A N 9
ATOM 10986 C CA . ASP A 1 67 ? -4.355 11.928 11.032 1.00 73.23 67 ASP A CA 9
ATOM 10987 C C . ASP A 1 67 ? -3.828 11.053 9.875 1.00 72.05 67 ASP A C 9
ATOM 10988 O O . ASP A 1 67 ? -4.591 10.732 8.963 1.00 2.03 67 ASP A O 9
ATOM 10997 N N . ASP A 1 68 ? -2.539 10.664 9.919 1.00 12.33 68 ASP A N 9
ATOM 10998 C CA . ASP A 1 68 ? -1.879 9.886 8.833 1.00 22.21 68 ASP A CA 9
ATOM 10999 C C . ASP A 1 68 ? -2.356 8.393 8.788 1.00 3.10 68 ASP A C 9
ATOM 11000 O O . ASP A 1 68 ? -1.631 7.456 9.144 1.00 63.11 68 ASP A O 9
ATOM 11009 N N . SER A 1 69 ? -3.605 8.200 8.332 1.00 3.55 69 SER A N 9
ATOM 11010 C CA . SER A 1 69 ? -4.264 6.870 8.228 1.00 71.34 69 SER A CA 9
ATOM 11011 C C . SER A 1 69 ? -4.465 6.476 6.747 1.00 72.41 69 SER A C 9
ATOM 11012 O O . SER A 1 69 ? -5.064 5.443 6.431 1.00 33.11 69 SER A O 9
ATOM 11020 N N . ASP A 1 70 ? -3.932 7.320 5.856 1.00 75.32 70 ASP A N 9
ATOM 11021 C CA . ASP A 1 70 ? -4.049 7.196 4.388 1.00 50.20 70 ASP A CA 9
ATOM 11022 C C . ASP A 1 70 ? -2.750 6.627 3.757 1.00 53.11 70 ASP A C 9
ATOM 11023 O O . ASP A 1 70 ? -2.760 6.154 2.616 1.00 51.34 70 ASP A O 9
ATOM 11032 N N . ASN A 1 71 ? -1.638 6.683 4.516 1.00 12.43 71 ASN A N 9
ATOM 11033 C CA . ASN A 1 71 ? -0.342 6.100 4.107 1.00 25.20 71 ASN A CA 9
ATOM 11034 C C . ASN A 1 71 ? -0.375 4.569 4.335 1.00 74.25 71 ASN A C 9
ATOM 11035 O O . ASN A 1 71 ? -0.365 4.103 5.482 1.00 60.22 71 ASN A O 9
ATOM 11046 N N . VAL A 1 72 ? -0.439 3.800 3.237 1.00 61.03 72 VAL A N 9
ATOM 11047 C CA . VAL A 1 72 ? -0.652 2.337 3.281 1.00 34.00 72 VAL A CA 9
ATOM 11048 C C . VAL A 1 72 ? 0.675 1.569 3.066 1.00 25.11 72 VAL A C 9
ATOM 11049 O O . VAL A 1 72 ? 1.296 1.677 2.010 1.00 53.14 72 VAL A O 9
ATOM 11062 N N . VAL A 1 73 ? 1.080 0.771 4.064 1.00 42.31 73 VAL A N 9
ATOM 11063 C CA . VAL A 1 73 ? 2.301 -0.055 4.014 1.00 33.53 73 VAL A CA 9
ATOM 11064 C C . VAL A 1 73 ? 1.944 -1.526 3.662 1.00 11.43 73 VAL A C 9
ATOM 11065 O O . VAL A 1 73 ? 1.324 -2.234 4.465 1.00 72.34 73 VAL A O 9
ATOM 11078 N N . ILE A 1 74 ? 2.342 -1.975 2.457 1.00 44.51 74 ILE A N 9
ATOM 11079 C CA . ILE A 1 74 ? 2.102 -3.358 1.986 1.00 40.23 74 ILE A CA 9
ATOM 11080 C C . ILE A 1 74 ? 3.282 -4.273 2.406 1.00 42.13 74 ILE A C 9
ATOM 11081 O O . ILE A 1 74 ? 4.420 -4.068 1.972 1.00 70.12 74 ILE A O 9
ATOM 11097 N N . HIS A 1 75 ? 3.004 -5.280 3.253 1.00 64.30 75 HIS A N 9
ATOM 11098 C CA . HIS A 1 75 ? 4.033 -6.217 3.768 1.00 44.33 75 HIS A CA 9
ATOM 11099 C C . HIS A 1 75 ? 4.180 -7.438 2.824 1.00 72.31 75 HIS A C 9
ATOM 11100 O O . HIS A 1 75 ? 3.185 -8.112 2.519 1.00 72.23 75 HIS A O 9
ATOM 11115 N N . LEU A 1 76 ? 5.425 -7.709 2.353 1.00 60.44 76 LEU A N 9
ATOM 11116 C CA . LEU A 1 76 ? 5.717 -8.825 1.411 1.00 52.24 76 LEU A CA 9
ATOM 11117 C C . LEU A 1 76 ? 6.844 -9.741 1.941 1.00 72.41 76 LEU A C 9
ATOM 11118 O O . LEU A 1 76 ? 7.891 -9.271 2.367 1.00 15.34 76 LEU A O 9
ATOM 11134 N N . LYS A 1 77 ? 6.648 -11.056 1.830 1.00 12.23 77 LYS A N 9
ATOM 11135 C CA . LYS A 1 77 ? 7.676 -12.065 2.184 1.00 54.53 77 LYS A CA 9
ATOM 11136 C C . LYS A 1 77 ? 8.371 -12.582 0.913 1.00 53.41 77 LYS A C 9
ATOM 11137 O O . LYS A 1 77 ? 7.957 -12.268 -0.203 1.00 61.41 77 LYS A O 9
ATOM 11156 N N . HIS A 1 78 ? 9.440 -13.367 1.085 1.00 55.41 78 HIS A N 9
ATOM 11157 C CA . HIS A 1 78 ? 10.069 -14.102 -0.031 1.00 73.02 78 HIS A CA 9
ATOM 11158 C C . HIS A 1 78 ? 9.390 -15.476 -0.194 1.00 12.21 78 HIS A C 9
ATOM 11159 O O . HIS A 1 78 ? 8.955 -16.081 0.797 1.00 13.15 78 HIS A O 9
ATOM 11174 N N . GLY A 1 79 ? 9.285 -15.949 -1.444 1.00 24.34 79 GLY A N 9
ATOM 11175 C CA . GLY A 1 79 ? 8.707 -17.268 -1.728 1.00 30.32 79 GLY A CA 9
ATOM 11176 C C . GLY A 1 79 ? 9.663 -18.437 -1.464 1.00 74.02 79 GLY A C 9
ATOM 11177 O O . GLY A 1 79 ? 10.849 -18.239 -1.170 1.00 10.02 79 GLY A O 9
ATOM 11181 N N . LEU A 1 80 ? 9.143 -19.676 -1.605 1.00 1.10 80 LEU A N 9
ATOM 11182 C CA . LEU A 1 80 ? 9.953 -20.928 -1.539 1.00 51.14 80 LEU A CA 9
ATOM 11183 C C . LEU A 1 80 ? 10.606 -21.239 -2.923 1.00 4.03 80 LEU A C 9
ATOM 11184 O O . LEU A 1 80 ? 10.808 -22.404 -3.290 1.00 0.14 80 LEU A O 9
ATOM 11200 N N . GLU A 1 81 ? 10.982 -20.170 -3.649 1.00 54.24 81 GLU A N 9
ATOM 11201 C CA . GLU A 1 81 ? 11.596 -20.230 -4.987 1.00 72.12 81 GLU A CA 9
ATOM 11202 C C . GLU A 1 81 ? 13.057 -20.747 -4.860 1.00 34.02 81 GLU A C 9
ATOM 11203 O O . GLU A 1 81 ? 13.807 -20.278 -3.994 1.00 32.30 81 GLU A O 9
ATOM 11215 N N . HIS A 1 82 ? 13.440 -21.737 -5.693 1.00 22.10 82 HIS A N 9
ATOM 11216 C CA . HIS A 1 82 ? 14.796 -22.341 -5.651 1.00 34.14 82 HIS A CA 9
ATOM 11217 C C . HIS A 1 82 ? 15.850 -21.348 -6.208 1.00 55.24 82 HIS A C 9
ATOM 11218 O O . HIS A 1 82 ? 16.162 -21.349 -7.403 1.00 53.22 82 HIS A O 9
ATOM 11233 N N . HIS A 1 83 ? 16.356 -20.470 -5.330 1.00 53.44 83 HIS A N 9
ATOM 11234 C CA . HIS A 1 83 ? 17.277 -19.383 -5.714 1.00 23.11 83 HIS A CA 9
ATOM 11235 C C . HIS A 1 83 ? 18.722 -19.695 -5.261 1.00 64.25 83 HIS A C 9
ATOM 11236 O O . HIS A 1 83 ? 18.978 -19.895 -4.067 1.00 10.42 83 HIS A O 9
ATOM 11251 N N . HIS A 1 84 ? 19.652 -19.730 -6.227 1.00 23.53 84 HIS A N 9
ATOM 11252 C CA . HIS A 1 84 ? 21.095 -19.861 -5.957 1.00 51.34 84 HIS A CA 9
ATOM 11253 C C . HIS A 1 84 ? 21.688 -18.477 -5.588 1.00 21.40 84 HIS A C 9
ATOM 11254 O O . HIS A 1 84 ? 21.733 -17.571 -6.432 1.00 12.42 84 HIS A O 9
ATOM 11269 N N . HIS A 1 85 ? 22.113 -18.320 -4.319 1.00 53.42 85 HIS A N 9
ATOM 11270 C CA . HIS A 1 85 ? 22.746 -17.079 -3.824 1.00 12.34 85 HIS A CA 9
ATOM 11271 C C . HIS A 1 85 ? 24.087 -16.822 -4.576 1.00 73.41 85 HIS A C 9
ATOM 11272 O O . HIS A 1 85 ? 25.053 -17.567 -4.403 1.00 71.22 85 HIS A O 9
ATOM 11287 N N . HIS A 1 86 ? 24.112 -15.775 -5.422 1.00 53.03 86 HIS A N 9
ATOM 11288 C CA . HIS A 1 86 ? 25.237 -15.503 -6.349 1.00 63.33 86 HIS A CA 9
ATOM 11289 C C . HIS A 1 86 ? 26.461 -14.865 -5.636 1.00 10.31 86 HIS A C 9
ATOM 11290 O O . HIS A 1 86 ? 27.570 -15.414 -5.670 1.00 44.44 86 HIS A O 9
ATOM 11305 N N . HIS A 1 87 ? 26.254 -13.702 -4.996 1.00 42.22 87 HIS A N 9
ATOM 11306 C CA . HIS A 1 87 ? 27.336 -12.959 -4.304 1.00 54.43 87 HIS A CA 9
ATOM 11307 C C . HIS A 1 87 ? 27.556 -13.494 -2.871 1.00 4.23 87 HIS A C 9
ATOM 11308 O O . HIS A 1 87 ? 26.821 -13.161 -1.936 1.00 2.05 87 HIS A O 9
ATOM 11323 N N . MET A 1 1 ? -7.466 22.446 1.710 1.00 2.12 1 MET A N 10
ATOM 11324 C CA . MET A 1 1 ? -6.244 22.393 0.863 1.00 64.44 1 MET A CA 10
ATOM 11325 C C . MET A 1 1 ? -6.226 21.097 0.024 1.00 15.32 1 MET A C 10
ATOM 11326 O O . MET A 1 1 ? -7.021 20.183 0.274 1.00 4.54 1 MET A O 10
ATOM 11342 N N . ASP A 1 2 ? -5.332 21.033 -0.981 1.00 32.14 2 ASP A N 10
ATOM 11343 C CA . ASP A 1 2 ? -5.076 19.789 -1.740 1.00 42.32 2 ASP A CA 10
ATOM 11344 C C . ASP A 1 2 ? -4.279 18.802 -0.859 1.00 10.44 2 ASP A C 10
ATOM 11345 O O . ASP A 1 2 ? -3.083 18.992 -0.612 1.00 73.04 2 ASP A O 10
ATOM 11354 N N . GLU A 1 3 ? -4.977 17.770 -0.372 1.00 14.42 3 GLU A N 10
ATOM 11355 C CA . GLU A 1 3 ? -4.436 16.777 0.579 1.00 64.25 3 GLU A CA 10
ATOM 11356 C C . GLU A 1 3 ? -3.691 15.656 -0.168 1.00 4.45 3 GLU A C 10
ATOM 11357 O O . GLU A 1 3 ? -3.846 15.511 -1.379 1.00 53.31 3 GLU A O 10
ATOM 11369 N N . ASP A 1 4 ? -2.875 14.876 0.553 1.00 2.32 4 ASP A N 10
ATOM 11370 C CA . ASP A 1 4 ? -2.148 13.734 -0.042 1.00 44.23 4 ASP A CA 10
ATOM 11371 C C . ASP A 1 4 ? -1.895 12.609 0.983 1.00 33.43 4 ASP A C 10
ATOM 11372 O O . ASP A 1 4 ? -2.035 12.804 2.192 1.00 52.12 4 ASP A O 10
ATOM 11381 N N . ALA A 1 5 ? -1.504 11.440 0.458 1.00 11.43 5 ALA A N 10
ATOM 11382 C CA . ALA A 1 5 ? -1.207 10.234 1.249 1.00 10.44 5 ALA A CA 10
ATOM 11383 C C . ALA A 1 5 ? -0.038 9.457 0.618 1.00 21.50 5 ALA A C 10
ATOM 11384 O O . ALA A 1 5 ? 0.087 9.397 -0.611 1.00 54.13 5 ALA A O 10
ATOM 11391 N N . THR A 1 6 ? 0.801 8.847 1.462 1.00 13.22 6 THR A N 10
ATOM 11392 C CA . THR A 1 6 ? 2.035 8.160 1.022 1.00 74.43 6 THR A CA 10
ATOM 11393 C C . THR A 1 6 ? 1.909 6.623 1.165 1.00 25.45 6 THR A C 10
ATOM 11394 O O . THR A 1 6 ? 1.318 6.119 2.123 1.00 71.31 6 THR A O 10
ATOM 11405 N N . ILE A 1 7 ? 2.483 5.884 0.196 1.00 64.03 7 ILE A N 10
ATOM 11406 C CA . ILE A 1 7 ? 2.373 4.401 0.104 1.00 24.24 7 ILE A CA 10
ATOM 11407 C C . ILE A 1 7 ? 3.777 3.745 0.096 1.00 73.03 7 ILE A C 10
ATOM 11408 O O . ILE A 1 7 ? 4.580 4.014 -0.796 1.00 71.42 7 ILE A O 10
ATOM 11424 N N . THR A 1 8 ? 4.057 2.861 1.069 1.00 14.14 8 THR A N 10
ATOM 11425 C CA . THR A 1 8 ? 5.365 2.168 1.189 1.00 40.44 8 THR A CA 10
ATOM 11426 C C . THR A 1 8 ? 5.181 0.630 1.173 1.00 33.31 8 THR A C 10
ATOM 11427 O O . THR A 1 8 ? 4.548 0.066 2.069 1.00 60.21 8 THR A O 10
ATOM 11438 N N . TYR A 1 9 ? 5.726 -0.038 0.138 1.00 71.10 9 TYR A N 10
ATOM 11439 C CA . TYR A 1 9 ? 5.838 -1.517 0.100 1.00 54.45 9 TYR A CA 10
ATOM 11440 C C . TYR A 1 9 ? 7.073 -1.969 0.918 1.00 13.33 9 TYR A C 10
ATOM 11441 O O . TYR A 1 9 ? 8.119 -1.319 0.870 1.00 33.12 9 TYR A O 10
ATOM 11459 N N . VAL A 1 10 ? 6.940 -3.079 1.661 1.00 42.42 10 VAL A N 10
ATOM 11460 C CA . VAL A 1 10 ? 8.047 -3.703 2.424 1.00 4.11 10 VAL A CA 10
ATOM 11461 C C . VAL A 1 10 ? 7.978 -5.240 2.298 1.00 22.43 10 VAL A C 10
ATOM 11462 O O . VAL A 1 10 ? 6.900 -5.810 2.097 1.00 41.44 10 VAL A O 10
ATOM 11475 N N . ASP A 1 11 ? 9.135 -5.900 2.426 1.00 34.43 11 ASP A N 10
ATOM 11476 C CA . ASP A 1 11 ? 9.253 -7.364 2.350 1.00 21.53 11 ASP A CA 10
ATOM 11477 C C . ASP A 1 11 ? 9.644 -7.929 3.732 1.00 71.15 11 ASP A C 10
ATOM 11478 O O . ASP A 1 11 ? 10.814 -7.872 4.135 1.00 31.12 11 ASP A O 10
ATOM 11487 N N . ASP A 1 12 ? 8.641 -8.485 4.426 1.00 75.33 12 ASP A N 10
ATOM 11488 C CA . ASP A 1 12 ? 8.758 -9.086 5.768 1.00 45.22 12 ASP A CA 10
ATOM 11489 C C . ASP A 1 12 ? 9.823 -10.215 5.814 1.00 12.24 12 ASP A C 10
ATOM 11490 O O . ASP A 1 12 ? 10.474 -10.425 6.848 1.00 61.32 12 ASP A O 10
ATOM 11499 N N . ASP A 1 13 ? 10.010 -10.908 4.670 1.00 64.01 13 ASP A N 10
ATOM 11500 C CA . ASP A 1 13 ? 10.931 -12.057 4.546 1.00 42.43 13 ASP A CA 10
ATOM 11501 C C . ASP A 1 13 ? 12.414 -11.630 4.757 1.00 61.21 13 ASP A C 10
ATOM 11502 O O . ASP A 1 13 ? 13.241 -12.415 5.235 1.00 34.40 13 ASP A O 10
ATOM 11511 N N . LYS A 1 14 ? 12.733 -10.377 4.388 1.00 71.22 14 LYS A N 10
ATOM 11512 C CA . LYS A 1 14 ? 14.066 -9.760 4.600 1.00 53.42 14 LYS A CA 10
ATOM 11513 C C . LYS A 1 14 ? 13.980 -8.651 5.683 1.00 70.45 14 LYS A C 10
ATOM 11514 O O . LYS A 1 14 ? 14.533 -7.553 5.526 1.00 23.23 14 LYS A O 10
ATOM 11533 N N . GLY A 1 15 ? 13.281 -8.972 6.792 1.00 72.44 15 GLY A N 10
ATOM 11534 C CA . GLY A 1 15 ? 13.165 -8.078 7.957 1.00 50.35 15 GLY A CA 10
ATOM 11535 C C . GLY A 1 15 ? 12.424 -6.754 7.701 1.00 53.20 15 GLY A C 10
ATOM 11536 O O . GLY A 1 15 ? 12.624 -5.781 8.439 1.00 5.22 15 GLY A O 10
ATOM 11540 N N . GLY A 1 16 ? 11.559 -6.729 6.673 1.00 15.04 16 GLY A N 10
ATOM 11541 C CA . GLY A 1 16 ? 10.826 -5.510 6.284 1.00 32.34 16 GLY A CA 10
ATOM 11542 C C . GLY A 1 16 ? 11.596 -4.648 5.272 1.00 11.12 16 GLY A C 10
ATOM 11543 O O . GLY A 1 16 ? 11.575 -3.416 5.354 1.00 23.42 16 GLY A O 10
ATOM 11547 N N . ALA A 1 17 ? 12.275 -5.309 4.306 1.00 14.43 17 ALA A N 10
ATOM 11548 C CA . ALA A 1 17 ? 13.072 -4.631 3.256 1.00 30.23 17 ALA A CA 10
ATOM 11549 C C . ALA A 1 17 ? 12.170 -3.903 2.225 1.00 65.42 17 ALA A C 10
ATOM 11550 O O . ALA A 1 17 ? 11.405 -4.550 1.508 1.00 35.53 17 ALA A O 10
ATOM 11557 N N . GLN A 1 18 ? 12.303 -2.562 2.138 1.00 74.03 18 GLN A N 10
ATOM 11558 C CA . GLN A 1 18 ? 11.428 -1.708 1.299 1.00 61.20 18 GLN A CA 10
ATOM 11559 C C . GLN A 1 18 ? 11.507 -2.096 -0.208 1.00 4.43 18 GLN A C 10
ATOM 11560 O O . GLN A 1 18 ? 12.597 -2.191 -0.779 1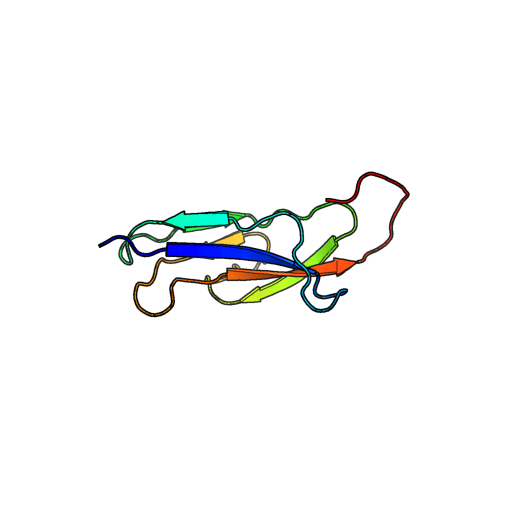.00 43.11 18 GLN A O 10
ATOM 11574 N N . VAL A 1 19 ? 10.329 -2.329 -0.825 1.00 61.34 19 VAL A N 10
ATOM 11575 C CA . VAL A 1 19 ? 10.206 -2.754 -2.241 1.00 74.23 19 VAL A CA 10
ATOM 11576 C C . VAL A 1 19 ? 9.749 -1.544 -3.090 1.00 33.34 19 VAL A C 10
ATOM 11577 O O . VAL A 1 19 ? 8.588 -1.134 -3.023 1.00 25.44 19 VAL A O 10
ATOM 11590 N N . GLY A 1 20 ? 10.672 -0.972 -3.875 1.00 45.12 20 GLY A N 10
ATOM 11591 C CA . GLY A 1 20 ? 10.399 0.256 -4.639 1.00 73.24 20 GLY A CA 10
ATOM 11592 C C . GLY A 1 20 ? 10.447 1.520 -3.774 1.00 42.42 20 GLY A C 10
ATOM 11593 O O . GLY A 1 20 ? 11.039 1.519 -2.689 1.00 71.32 20 GLY A O 10
ATOM 11597 N N . ASP A 1 21 ? 9.827 2.606 -4.257 1.00 31.03 21 ASP A N 10
ATOM 11598 C CA . ASP A 1 21 ? 9.813 3.915 -3.558 1.00 62.11 21 ASP A CA 10
ATOM 11599 C C . ASP A 1 21 ? 8.434 4.218 -2.930 1.00 51.15 21 ASP A C 10
ATOM 11600 O O . ASP A 1 21 ? 7.478 3.444 -3.076 1.00 34.34 21 ASP A O 10
ATOM 11609 N N . ILE A 1 22 ? 8.356 5.361 -2.223 1.00 11.31 22 ILE A N 10
ATOM 11610 C CA . ILE A 1 22 ? 7.108 5.849 -1.600 1.00 21.02 22 ILE A CA 10
ATOM 11611 C C . ILE A 1 22 ? 6.214 6.573 -2.653 1.00 12.02 22 ILE A C 10
ATOM 11612 O O . ILE A 1 22 ? 6.667 7.511 -3.318 1.00 70.12 22 ILE A O 10
ATOM 11628 N N . VAL A 1 23 ? 4.946 6.131 -2.791 1.00 75.43 23 VAL A N 10
ATOM 11629 C CA . VAL A 1 23 ? 3.996 6.638 -3.816 1.00 24.31 23 VAL A CA 10
ATOM 11630 C C . VAL A 1 23 ? 3.004 7.644 -3.175 1.00 72.34 23 VAL A C 10
ATOM 11631 O O . VAL A 1 23 ? 2.226 7.276 -2.292 1.00 14.31 23 VAL A O 10
ATOM 11644 N N . THR A 1 24 ? 3.041 8.910 -3.619 1.00 23.32 24 THR A N 10
ATOM 11645 C CA . THR A 1 24 ? 2.159 9.978 -3.086 1.00 51.42 24 THR A CA 10
ATOM 11646 C C . THR A 1 24 ? 0.958 10.220 -4.026 1.00 60.03 24 THR A C 10
ATOM 11647 O O . THR A 1 24 ? 1.144 10.655 -5.168 1.00 71.22 24 THR A O 10
ATOM 11658 N N . VAL A 1 25 ? -0.266 9.933 -3.545 1.00 62.15 25 VAL A N 10
ATOM 11659 C CA . VAL A 1 25 ? -1.520 10.239 -4.277 1.00 2.33 25 VAL A CA 10
ATOM 11660 C C . VAL A 1 25 ? -2.229 11.476 -3.651 1.00 53.12 25 VAL A C 10
ATOM 11661 O O . VAL A 1 25 ? -2.241 11.625 -2.431 1.00 65.02 25 VAL A O 10
ATOM 11674 N N . THR A 1 26 ? -2.817 12.358 -4.495 1.00 24.42 26 THR A N 10
ATOM 11675 C CA . THR A 1 26 ? -3.416 13.656 -4.041 1.00 71.33 26 THR A CA 10
ATOM 11676 C C . THR A 1 26 ? -4.973 13.671 -4.128 1.00 23.42 26 THR A C 10
ATOM 11677 O O . THR A 1 26 ? -5.586 12.819 -4.782 1.00 75.15 26 THR A O 10
ATOM 11688 N N . GLY A 1 27 ? -5.595 14.659 -3.453 1.00 2.03 27 GLY A N 10
ATOM 11689 C CA . GLY A 1 27 ? -7.053 14.827 -3.448 1.00 5.24 27 GLY A CA 10
ATOM 11690 C C . GLY A 1 27 ? -7.555 15.800 -2.380 1.00 11.20 27 GLY A C 10
ATOM 11691 O O . GLY A 1 27 ? -7.027 16.906 -2.244 1.00 62.20 27 GLY A O 10
ATOM 11695 N N . LYS A 1 28 ? -8.594 15.391 -1.634 1.00 15.45 28 LYS A N 10
ATOM 11696 C CA . LYS A 1 28 ? -9.194 16.195 -0.541 1.00 34.20 28 LYS A CA 10
ATOM 11697 C C . LYS A 1 28 ? -9.649 15.263 0.611 1.00 64.21 28 LYS A C 10
ATOM 11698 O O . LYS A 1 28 ? -9.998 14.102 0.375 1.00 71.42 28 LYS A O 10
ATOM 11717 N N . THR A 1 29 ? -9.630 15.798 1.855 1.00 61.43 29 THR A N 10
ATOM 11718 C CA . THR A 1 29 ? -10.140 15.117 3.084 1.00 1.30 29 THR A CA 10
ATOM 11719 C C . THR A 1 29 ? -11.545 14.470 2.923 1.00 61.43 29 THR A C 10
ATOM 11720 O O . THR A 1 29 ? -11.863 13.493 3.613 1.00 21.44 29 THR A O 10
ATOM 11731 N N . ASP A 1 30 ? -12.369 15.037 2.026 1.00 72.02 30 ASP A N 10
ATOM 11732 C CA . ASP A 1 30 ? -13.756 14.599 1.806 1.00 44.24 30 ASP A CA 10
ATOM 11733 C C . ASP A 1 30 ? -13.848 13.294 0.960 1.00 44.24 30 ASP A C 10
ATOM 11734 O O . ASP A 1 30 ? -14.691 12.430 1.247 1.00 72.14 30 ASP A O 10
ATOM 11743 N N . ASP A 1 31 ? -12.987 13.147 -0.073 1.00 73.31 31 ASP A N 10
ATOM 11744 C CA . ASP A 1 31 ? -13.065 12.003 -1.019 1.00 60.22 31 ASP A CA 10
ATOM 11745 C C . ASP A 1 31 ? -12.060 10.878 -0.682 1.00 65.42 31 ASP A C 10
ATOM 11746 O O . ASP A 1 31 ? -11.107 11.058 0.088 1.00 75.53 31 ASP A O 10
ATOM 11755 N N . SER A 1 32 ? -12.309 9.711 -1.293 1.00 1.21 32 SER A N 10
ATOM 11756 C CA . SER A 1 32 ? -11.469 8.503 -1.154 1.00 21.30 32 SER A CA 10
ATOM 11757 C C . SER A 1 32 ? -11.146 7.890 -2.534 1.00 31.34 32 SER A C 10
ATOM 11758 O O . SER A 1 32 ? -11.819 8.169 -3.534 1.00 63.34 32 SER A O 10
ATOM 11766 N N . THR A 1 33 ? -10.117 7.042 -2.563 1.00 11.03 33 THR A N 10
ATOM 11767 C CA . THR A 1 33 ? -9.648 6.341 -3.791 1.00 45.11 33 THR A CA 10
ATOM 11768 C C . THR A 1 33 ? -9.313 4.868 -3.488 1.00 74.54 33 THR A C 10
ATOM 11769 O O . THR A 1 33 ? -9.128 4.506 -2.338 1.00 74.50 33 THR A O 10
ATOM 11780 N N . THR A 1 34 ? -9.256 4.017 -4.526 1.00 14.22 34 THR A N 10
ATOM 11781 C CA . THR A 1 34 ? -8.822 2.600 -4.393 1.00 14.53 34 THR A CA 10
ATOM 11782 C C . THR A 1 34 ? -7.527 2.365 -5.209 1.00 11.34 34 THR A C 10
ATOM 11783 O O . THR A 1 34 ? -7.535 2.393 -6.440 1.00 65.42 34 THR A O 10
ATOM 11794 N N . TYR A 1 35 ? -6.412 2.145 -4.495 1.00 34.34 35 TYR A N 10
ATOM 11795 C CA . TYR A 1 35 ? -5.068 1.949 -5.092 1.00 32.54 35 TYR A CA 10
ATOM 11796 C C . TYR A 1 35 ? -4.862 0.481 -5.541 1.00 61.11 35 TYR A C 10
ATOM 11797 O O . TYR A 1 35 ? -5.278 -0.448 -4.841 1.00 40.32 35 TYR A O 10
ATOM 11815 N N . THR A 1 36 ? -4.195 0.289 -6.699 1.00 70.33 36 THR A N 10
ATOM 11816 C CA . THR A 1 36 ? -3.859 -1.052 -7.232 1.00 4.23 36 THR A CA 10
ATOM 11817 C C . THR A 1 36 ? -2.530 -1.549 -6.625 1.00 3.51 36 THR A C 10
ATOM 11818 O O . THR A 1 36 ? -1.461 -0.996 -6.912 1.00 14.23 36 THR A O 10
ATOM 11829 N N . VAL A 1 37 ? -2.616 -2.584 -5.777 1.00 45.35 37 VAL A N 10
ATOM 11830 C CA . VAL A 1 37 ? -1.447 -3.191 -5.117 1.00 43.51 37 VAL A CA 10
ATOM 11831 C C . VAL A 1 37 ? -0.771 -4.206 -6.070 1.00 71.34 37 VAL A C 10
ATOM 11832 O O . VAL A 1 37 ? -1.332 -5.272 -6.352 1.00 30.42 37 VAL A O 10
ATOM 11845 N N . THR A 1 38 ? 0.435 -3.866 -6.555 1.00 61.55 38 THR A N 10
ATOM 11846 C CA . THR A 1 38 ? 1.153 -4.652 -7.584 1.00 74.35 38 THR A CA 10
ATOM 11847 C C . THR A 1 38 ? 2.261 -5.506 -6.928 1.00 1.50 38 THR A C 10
ATOM 11848 O O . THR A 1 38 ? 3.262 -4.981 -6.429 1.00 4.35 38 THR A O 10
ATOM 11859 N N . ILE A 1 39 ? 2.045 -6.828 -6.916 1.00 72.33 39 ILE A N 10
ATOM 11860 C CA . ILE A 1 39 ? 2.939 -7.805 -6.258 1.00 14.10 39 ILE A CA 10
ATOM 11861 C C . ILE A 1 39 ? 4.003 -8.318 -7.272 1.00 4.25 39 ILE A C 10
ATOM 11862 O O . ILE A 1 39 ? 3.636 -8.956 -8.267 1.00 1.40 39 ILE A O 10
ATOM 11878 N N . PRO A 1 40 ? 5.333 -8.024 -7.059 1.00 65.21 40 PRO A N 10
ATOM 11879 C CA . PRO A 1 40 ? 6.418 -8.482 -7.978 1.00 5.13 40 PRO A CA 10
ATOM 11880 C C . PRO A 1 40 ? 6.671 -10.021 -7.944 1.00 51.31 40 PRO A C 10
ATOM 11881 O O . PRO A 1 40 ? 6.173 -10.731 -7.059 1.00 20.05 40 PRO A O 10
ATOM 11892 N N . ASP A 1 41 ? 7.452 -10.505 -8.934 1.00 34.31 41 ASP A N 10
ATOM 11893 C CA . ASP A 1 41 ? 7.773 -11.943 -9.113 1.00 11.50 41 ASP A CA 10
ATOM 11894 C C . ASP A 1 41 ? 8.522 -12.539 -7.887 1.00 1.22 41 ASP A C 10
ATOM 11895 O O . ASP A 1 41 ? 9.451 -11.925 -7.356 1.00 3.24 41 ASP A O 10
ATOM 11904 N N . GLY A 1 42 ? 8.086 -13.730 -7.438 1.00 3.44 42 GLY A N 10
ATOM 11905 C CA . GLY A 1 42 ? 8.675 -14.396 -6.266 1.00 54.21 42 GLY A CA 10
ATOM 11906 C C . GLY A 1 42 ? 8.115 -13.910 -4.916 1.00 12.32 42 GLY A C 10
ATOM 11907 O O . GLY A 1 42 ? 8.500 -14.441 -3.866 1.00 42.40 42 GLY A O 10
ATOM 11911 N N . TYR A 1 43 ? 7.217 -12.895 -4.935 1.00 64.14 43 TYR A N 10
ATOM 11912 C CA . TYR A 1 43 ? 6.624 -12.296 -3.707 1.00 0.13 43 TYR A CA 10
ATOM 11913 C C . TYR A 1 43 ? 5.139 -12.714 -3.534 1.00 24.14 43 TYR A C 10
ATOM 11914 O O . TYR A 1 43 ? 4.439 -13.003 -4.509 1.00 34.11 43 TYR A O 10
ATOM 11932 N N . GLU A 1 44 ? 4.678 -12.710 -2.270 1.00 44.43 44 GLU A N 10
ATOM 11933 C CA . GLU A 1 44 ? 3.290 -13.045 -1.871 1.00 4.33 44 GLU A CA 10
ATOM 11934 C C . GLU A 1 44 ? 2.722 -11.927 -0.971 1.00 64.14 44 GLU A C 10
ATOM 11935 O O . GLU A 1 44 ? 3.421 -11.444 -0.080 1.00 63.40 44 GLU A O 10
ATOM 11947 N N . TYR A 1 45 ? 1.455 -11.533 -1.199 1.00 51.44 45 TYR A N 10
ATOM 11948 C CA . TYR A 1 45 ? 0.791 -10.463 -0.414 1.00 5.13 45 TYR A CA 10
ATOM 11949 C C . TYR A 1 45 ? 0.427 -10.936 1.024 1.00 3.42 45 TYR A C 10
ATOM 11950 O O . TYR A 1 45 ? -0.068 -12.049 1.212 1.00 65.11 45 TYR A O 10
ATOM 11968 N N . VAL A 1 46 ? 0.676 -10.062 2.026 1.00 3.35 46 VAL A N 10
ATOM 11969 C CA . VAL A 1 46 ? 0.371 -10.337 3.452 1.00 64.05 46 VAL A CA 10
ATOM 11970 C C . VAL A 1 46 ? -0.788 -9.441 3.964 1.00 35.44 46 VAL A C 10
ATOM 11971 O O . VAL A 1 46 ? -1.854 -9.949 4.338 1.00 5.52 46 VAL A O 10
ATOM 11984 N N . GLY A 1 47 ? -0.577 -8.104 3.959 1.00 43.31 47 GLY A N 10
ATOM 11985 C CA . GLY A 1 47 ? -1.562 -7.160 4.537 1.00 4.44 47 GLY A CA 10
ATOM 11986 C C . GLY A 1 47 ? -1.172 -5.678 4.420 1.00 42.21 47 GLY A C 10
ATOM 11987 O O . GLY A 1 47 ? -0.151 -5.340 3.804 1.00 31.33 47 GLY A O 10
ATOM 11991 N N . THR A 1 48 ? -2.003 -4.792 5.017 1.00 75.40 48 THR A N 10
ATOM 11992 C CA . THR A 1 48 ? -1.809 -3.315 4.989 1.00 63.12 48 THR A CA 10
ATOM 11993 C C . THR A 1 48 ? -1.975 -2.697 6.398 1.00 64.10 48 THR A C 10
ATOM 11994 O O . THR A 1 48 ? -2.850 -3.108 7.167 1.00 32.02 48 THR A O 10
ATOM 12005 N N . ASP A 1 49 ? -1.131 -1.694 6.717 1.00 54.14 49 ASP A N 10
ATOM 12006 C CA . ASP A 1 49 ? -1.273 -0.848 7.923 1.00 31.42 49 ASP A CA 10
ATOM 12007 C C . ASP A 1 49 ? -1.589 0.610 7.506 1.00 1.34 49 ASP A C 10
ATOM 12008 O O . ASP A 1 49 ? -1.147 1.067 6.444 1.00 54.31 49 ASP A O 10
ATOM 12017 N N . GLY A 1 50 ? -2.344 1.331 8.356 1.00 42.12 50 GLY A N 10
ATOM 12018 C CA . GLY A 1 50 ? -2.757 2.720 8.079 1.00 4.13 50 GLY A CA 10
ATOM 12019 C C . GLY A 1 50 ? -4.017 2.819 7.204 1.00 2.22 50 GLY A C 10
ATOM 12020 O O . GLY A 1 50 ? -5.060 3.305 7.654 1.00 34.21 50 GLY A O 10
ATOM 12024 N N . GLY A 1 51 ? -3.911 2.357 5.941 1.00 2.40 51 GLY A N 10
ATOM 12025 C CA . GLY A 1 51 ? -5.050 2.335 5.002 1.00 44.33 51 GLY A CA 10
ATOM 12026 C C . GLY A 1 51 ? -5.995 1.134 5.194 1.00 43.41 51 GLY A C 10
ATOM 12027 O O . GLY A 1 51 ? -5.697 0.205 5.953 1.00 42.23 51 GLY A O 10
ATOM 12031 N N . VAL A 1 52 ? -7.133 1.151 4.475 1.00 51.13 52 VAL A N 10
ATOM 12032 C CA . VAL A 1 52 ? -8.193 0.106 4.572 1.00 10.24 52 VAL A CA 10
ATOM 12033 C C . VAL A 1 52 ? -8.189 -0.774 3.299 1.00 24.42 52 VAL A C 10
ATOM 12034 O O . VAL A 1 52 ? -8.541 -0.301 2.227 1.00 0.34 52 VAL A O 10
ATOM 12047 N N . VAL A 1 53 ? -7.807 -2.058 3.424 1.00 44.14 53 VAL A N 10
ATOM 12048 C CA . VAL A 1 53 ? -7.638 -2.964 2.252 1.00 41.53 53 VAL A CA 10
ATOM 12049 C C . VAL A 1 53 ? -8.757 -4.040 2.177 1.00 54.02 53 VAL A C 10
ATOM 12050 O O . VAL A 1 53 ? -9.384 -4.386 3.189 1.00 20.41 53 VAL A O 10
ATOM 12063 N N . SER A 1 54 ? -9.007 -4.545 0.955 1.00 72.51 54 SER A N 10
ATOM 12064 C CA . SER A 1 54 ? -9.902 -5.701 0.712 1.00 22.24 54 SER A CA 10
ATOM 12065 C C . SER A 1 54 ? -9.136 -7.032 0.913 1.00 50.24 54 SER A C 10
ATOM 12066 O O . SER A 1 54 ? -7.905 -7.076 0.795 1.00 10.51 54 SER A O 10
ATOM 12074 N N . SER A 1 55 ? -9.884 -8.114 1.196 1.00 60.21 55 SER A N 10
ATOM 12075 C CA . SER A 1 55 ? -9.316 -9.477 1.398 1.00 2.02 55 SER A CA 10
ATOM 12076 C C . SER A 1 55 ? -8.711 -10.058 0.094 1.00 13.51 55 SER A C 10
ATOM 12077 O O . SER A 1 55 ? -7.883 -10.969 0.141 1.00 51.13 55 SER A O 10
ATOM 12085 N N . ASP A 1 56 ? -9.176 -9.557 -1.066 1.00 51.13 56 ASP A N 10
ATOM 12086 C CA . ASP A 1 56 ? -8.599 -9.901 -2.396 1.00 53.02 56 ASP A CA 10
ATOM 12087 C C . ASP A 1 56 ? -7.161 -9.338 -2.595 1.00 75.11 56 ASP A C 10
ATOM 12088 O O . ASP A 1 56 ? -6.418 -9.826 -3.452 1.00 61.31 56 ASP A O 10
ATOM 12097 N N . GLY A 1 57 ? -6.797 -8.303 -1.803 1.00 12.34 57 GLY A N 10
ATOM 12098 C CA . GLY A 1 57 ? -5.427 -7.743 -1.789 1.00 23.22 57 GLY A CA 10
ATOM 12099 C C . GLY A 1 57 ? -4.995 -7.013 -3.071 1.00 14.12 57 GLY A C 10
ATOM 12100 O O . GLY A 1 57 ? -3.797 -6.806 -3.293 1.00 11.22 57 GLY A O 10
ATOM 12104 N N . LYS A 1 58 ? -5.971 -6.633 -3.918 1.00 34.55 58 LYS A N 10
ATOM 12105 C CA . LYS A 1 58 ? -5.723 -5.868 -5.166 1.00 23.12 58 LYS A CA 10
ATOM 12106 C C . LYS A 1 58 ? -6.078 -4.376 -4.989 1.00 12.41 58 LYS A C 10
ATOM 12107 O O . LYS A 1 58 ? -5.411 -3.508 -5.551 1.00 21.43 58 LYS A O 10
ATOM 12126 N N . THR A 1 59 ? -7.149 -4.089 -4.222 1.00 24.04 59 THR A N 10
ATOM 12127 C CA . THR A 1 59 ? -7.606 -2.701 -3.947 1.00 35.11 59 THR A CA 10
ATOM 12128 C C . THR A 1 59 ? -7.443 -2.349 -2.452 1.00 63.44 59 THR A C 10
ATOM 12129 O O . THR A 1 59 ? -7.918 -3.084 -1.577 1.00 62.11 59 THR A O 10
ATOM 12140 N N . VAL A 1 60 ? -6.751 -1.234 -2.170 1.00 35.34 60 VAL A N 10
ATOM 12141 C CA . VAL A 1 60 ? -6.693 -0.628 -0.823 1.00 25.12 60 VAL A CA 10
ATOM 12142 C C . VAL A 1 60 ? -7.280 0.805 -0.870 1.00 12.25 60 VAL A C 10
ATOM 12143 O O . VAL A 1 60 ? -6.758 1.687 -1.563 1.00 65.40 60 VAL A O 10
ATOM 12156 N N . THR A 1 61 ? -8.400 1.009 -0.162 1.00 22.40 61 THR A N 10
ATOM 12157 C CA . THR A 1 61 ? -9.071 2.312 -0.071 1.00 33.33 61 THR A CA 10
ATOM 12158 C C . THR A 1 61 ? -8.255 3.302 0.798 1.00 2.42 61 THR A C 10
ATOM 12159 O O . THR A 1 61 ? -8.036 3.063 1.991 1.00 73.15 61 THR A O 10
ATOM 12170 N N . ILE A 1 62 ? -7.798 4.391 0.166 1.00 43.25 62 ILE A N 10
ATOM 12171 C CA . ILE A 1 62 ? -7.090 5.506 0.821 1.00 54.12 62 ILE A CA 10
ATOM 12172 C C . ILE A 1 62 ? -8.038 6.720 0.928 1.00 72.41 62 ILE A C 10
ATOM 12173 O O . ILE A 1 62 ? -8.534 7.199 -0.093 1.00 61.31 62 ILE A O 10
ATOM 12189 N N . THR A 1 63 ? -8.291 7.220 2.145 1.00 61.35 63 THR A N 10
ATOM 12190 C CA . THR A 1 63 ? -9.163 8.405 2.349 1.00 31.10 63 THR A CA 10
ATOM 12191 C C . THR A 1 63 ? -8.343 9.534 2.986 1.00 1.10 63 THR A C 10
ATOM 12192 O O . THR A 1 63 ? -8.036 9.479 4.175 1.00 75.43 63 THR A O 10
ATOM 12203 N N . PHE A 1 64 ? -8.024 10.555 2.177 1.00 24.11 64 PHE A N 10
ATOM 12204 C CA . PHE A 1 64 ? -7.051 11.625 2.521 1.00 60.23 64 PHE A CA 10
ATOM 12205 C C . PHE A 1 64 ? -7.395 12.340 3.854 1.00 1.43 64 PHE A C 10
ATOM 12206 O O . PHE A 1 64 ? -8.562 12.627 4.122 1.00 62.11 64 PHE A O 10
ATOM 12223 N N . ALA A 1 65 ? -6.383 12.576 4.708 1.00 23.22 65 ALA A N 10
ATOM 12224 C CA . ALA A 1 65 ? -6.573 13.285 6.000 1.00 0.21 65 ALA A CA 10
ATOM 12225 C C . ALA A 1 65 ? -5.342 14.134 6.368 1.00 40.35 65 ALA A C 10
ATOM 12226 O O . ALA A 1 65 ? -4.207 13.662 6.263 1.00 62.14 65 ALA A O 10
ATOM 12233 N N . ALA A 1 66 ? -5.589 15.381 6.839 1.00 73.43 66 ALA A N 10
ATOM 12234 C CA . ALA A 1 66 ? -4.526 16.294 7.343 1.00 35.32 66 ALA A CA 10
ATOM 12235 C C . ALA A 1 66 ? -3.912 15.808 8.687 1.00 21.52 66 ALA A C 10
ATOM 12236 O O . ALA A 1 66 ? -2.904 16.358 9.151 1.00 45.23 66 ALA A O 10
ATOM 12243 N N . ASP A 1 67 ? -4.546 14.789 9.309 1.00 74.02 67 ASP A N 10
ATOM 12244 C CA . ASP A 1 67 ? -4.025 14.107 10.508 1.00 31.15 67 ASP A CA 10
ATOM 12245 C C . ASP A 1 67 ? -2.808 13.205 10.165 1.00 45.54 67 ASP A C 10
ATOM 12246 O O . ASP A 1 67 ? -1.930 13.007 11.016 1.00 45.44 67 ASP A O 10
ATOM 12255 N N . ASP A 1 68 ? -2.779 12.683 8.911 1.00 24.32 68 ASP A N 10
ATOM 12256 C CA . ASP A 1 68 ? -1.752 11.732 8.421 1.00 43.14 68 ASP A CA 10
ATOM 12257 C C . ASP A 1 68 ? -1.832 10.372 9.184 1.00 42.54 68 ASP A C 10
ATOM 12258 O O . ASP A 1 68 ? -1.049 10.097 10.108 1.00 32.50 68 ASP A O 10
ATOM 12267 N N . SER A 1 69 ? -2.843 9.556 8.819 1.00 15.13 69 SER A N 10
ATOM 12268 C CA . SER A 1 69 ? -3.110 8.224 9.449 1.00 51.11 69 SER A CA 10
ATOM 12269 C C . SER A 1 69 ? -3.809 7.262 8.452 1.00 43.44 69 SER A C 10
ATOM 12270 O O . SER A 1 69 ? -4.215 6.149 8.805 1.00 12.30 69 SER A O 10
ATOM 12278 N N . ASP A 1 70 ? -3.902 7.705 7.196 1.00 52.14 70 ASP A N 10
ATOM 12279 C CA . ASP A 1 70 ? -4.586 6.993 6.092 1.00 4.32 70 ASP A CA 10
ATOM 12280 C C . ASP A 1 70 ? -3.560 6.399 5.091 1.00 13.45 70 ASP A C 10
ATOM 12281 O O . ASP A 1 70 ? -3.931 5.770 4.092 1.00 33.41 70 ASP A O 10
ATOM 12290 N N . ASN A 1 71 ? -2.267 6.609 5.406 1.00 72.44 71 ASN A N 10
ATOM 12291 C CA . ASN A 1 71 ? -1.118 6.181 4.588 1.00 44.31 71 ASN A CA 10
ATOM 12292 C C . ASN A 1 71 ? -1.015 4.638 4.540 1.00 32.12 71 ASN A C 10
ATOM 12293 O O . ASN A 1 71 ? -1.154 3.969 5.565 1.00 24.02 71 ASN A O 10
ATOM 12304 N N . VAL A 1 72 ? -0.735 4.091 3.355 1.00 11.23 72 VAL A N 10
ATOM 12305 C CA . VAL A 1 72 ? -0.780 2.633 3.096 1.00 72.25 72 VAL A CA 10
ATOM 12306 C C . VAL A 1 72 ? 0.621 1.987 3.207 1.00 10.11 72 VAL A C 10
ATOM 12307 O O . VAL A 1 72 ? 1.551 2.395 2.517 1.00 63.15 72 VAL A O 10
ATOM 12320 N N . VAL A 1 73 ? 0.759 0.976 4.087 1.00 73.11 73 VAL A N 10
ATOM 12321 C CA . VAL A 1 73 ? 1.999 0.177 4.215 1.00 43.33 73 VAL A CA 10
ATOM 12322 C C . VAL A 1 73 ? 1.716 -1.283 3.780 1.00 33.34 73 VAL A C 10
ATOM 12323 O O . VAL A 1 73 ? 1.095 -2.044 4.525 1.00 63.52 73 VAL A O 10
ATOM 12336 N N . ILE A 1 74 ? 2.182 -1.659 2.574 1.00 73.55 74 ILE A N 10
ATOM 12337 C CA . ILE A 1 74 ? 1.987 -3.015 2.009 1.00 54.31 74 ILE A CA 10
ATOM 12338 C C . ILE A 1 74 ? 3.097 -3.959 2.516 1.00 71.05 74 ILE A C 10
ATOM 12339 O O . ILE A 1 74 ? 4.262 -3.587 2.538 1.00 63.53 74 ILE A O 10
ATOM 12355 N N . HIS A 1 75 ? 2.715 -5.183 2.918 1.00 54.11 75 HIS A N 10
ATOM 12356 C CA . HIS A 1 75 ? 3.657 -6.209 3.425 1.00 52.31 75 HIS A CA 10
ATOM 12357 C C . HIS A 1 75 ? 3.701 -7.417 2.469 1.00 42.34 75 HIS A C 10
ATOM 12358 O O . HIS A 1 75 ? 2.652 -7.897 2.031 1.00 10.11 75 HIS A O 10
ATOM 12373 N N . LEU A 1 76 ? 4.924 -7.885 2.143 1.00 45.25 76 LEU A N 10
ATOM 12374 C CA . LEU A 1 76 ? 5.168 -9.002 1.191 1.00 61.11 76 LEU A CA 10
ATOM 12375 C C . LEU A 1 76 ? 6.156 -10.029 1.790 1.00 64.03 76 LEU A C 10
ATOM 12376 O O . LEU A 1 76 ? 6.928 -9.698 2.671 1.00 72.24 76 LEU A O 10
ATOM 12392 N N . LYS A 1 77 ? 6.111 -11.289 1.320 1.00 71.05 77 LYS A N 10
ATOM 12393 C CA . LYS A 1 77 ? 7.121 -12.330 1.680 1.00 51.12 77 LYS A CA 10
ATOM 12394 C C . LYS A 1 77 ? 7.561 -13.098 0.423 1.00 30.15 77 LYS A C 10
ATOM 12395 O O . LYS A 1 77 ? 6.963 -12.952 -0.628 1.00 24.53 77 LYS A O 10
ATOM 12414 N N . HIS A 1 78 ? 8.609 -13.923 0.539 1.00 31.02 78 HIS A N 10
ATOM 12415 C CA . HIS A 1 78 ? 9.100 -14.741 -0.593 1.00 22.45 78 HIS A CA 10
ATOM 12416 C C . HIS A 1 78 ? 8.529 -16.172 -0.533 1.00 44.32 78 HIS A C 10
ATOM 12417 O O . HIS A 1 78 ? 8.507 -16.795 0.535 1.00 3.15 78 HIS A O 10
ATOM 12432 N N . GLY A 1 79 ? 8.073 -16.683 -1.692 1.00 53.52 79 GLY A N 10
ATOM 12433 C CA . GLY A 1 79 ? 7.621 -18.077 -1.803 1.00 32.53 79 GLY A CA 10
ATOM 12434 C C . GLY A 1 79 ? 8.805 -19.039 -1.828 1.00 3.22 79 GLY A C 10
ATOM 12435 O O . GLY A 1 79 ? 8.881 -19.993 -1.042 1.00 13.11 79 GLY A O 10
ATOM 12439 N N . LEU A 1 80 ? 9.730 -18.766 -2.754 1.00 40.40 80 LEU A N 10
ATOM 12440 C CA . LEU A 1 80 ? 11.059 -19.407 -2.807 1.00 22.31 80 LEU A CA 10
ATOM 12441 C C . LEU A 1 80 ? 12.160 -18.371 -2.475 1.00 60.25 80 LEU A C 10
ATOM 12442 O O . LEU A 1 80 ? 12.001 -17.174 -2.751 1.00 30.33 80 LEU A O 10
ATOM 12458 N N . GLU A 1 81 ? 13.273 -18.841 -1.887 1.00 34.45 81 GLU A N 10
ATOM 12459 C CA . GLU A 1 81 ? 14.446 -17.990 -1.558 1.00 30.11 81 GLU A CA 10
ATOM 12460 C C . GLU A 1 81 ? 15.597 -18.210 -2.576 1.00 5.30 81 GLU A C 10
ATOM 12461 O O . GLU A 1 81 ? 15.498 -19.042 -3.486 1.00 74.11 81 GLU A O 10
ATOM 12473 N N . HIS A 1 82 ? 16.697 -17.456 -2.395 1.00 15.53 82 HIS A N 10
ATOM 12474 C CA . HIS A 1 82 ? 17.912 -17.546 -3.249 1.00 73.33 82 HIS A CA 10
ATOM 12475 C C . HIS A 1 82 ? 18.945 -18.542 -2.650 1.00 2.21 82 HIS A C 10
ATOM 12476 O O . HIS A 1 82 ? 20.126 -18.526 -3.013 1.00 52.10 82 HIS A O 10
ATOM 12491 N N . HIS A 1 83 ? 18.477 -19.414 -1.730 1.00 60.31 83 HIS A N 10
ATOM 12492 C CA . HIS A 1 83 ? 19.324 -20.381 -0.995 1.00 35.44 83 HIS A CA 10
ATOM 12493 C C . HIS A 1 83 ? 18.715 -21.802 -1.077 1.00 22.31 83 HIS A C 10
ATOM 12494 O O . HIS A 1 83 ? 17.486 -21.947 -1.091 1.00 73.22 83 HIS A O 10
ATOM 12509 N N . HIS A 1 84 ? 19.582 -22.840 -1.129 1.00 55.21 84 HIS A N 10
ATOM 12510 C CA . HIS A 1 84 ? 19.142 -24.263 -1.119 1.00 24.43 84 HIS A CA 10
ATOM 12511 C C . HIS A 1 84 ? 18.487 -24.650 0.239 1.00 34.21 84 HIS A C 10
ATOM 12512 O O . HIS A 1 84 ? 18.770 -24.028 1.272 1.00 32.43 84 HIS A O 10
ATOM 12527 N N . HIS A 1 85 ? 17.629 -25.697 0.212 1.00 10.31 85 HIS A N 10
ATOM 12528 C CA . HIS A 1 85 ? 16.753 -26.084 1.355 1.00 54.14 85 HIS A CA 10
ATOM 12529 C C . HIS A 1 85 ? 17.572 -26.407 2.637 1.00 52.33 85 HIS A C 10
ATOM 12530 O O . HIS A 1 85 ? 18.451 -27.272 2.617 1.00 23.43 85 HIS A O 10
ATOM 12545 N N . HIS A 1 86 ? 17.261 -25.700 3.741 1.00 32.21 86 HIS A N 10
ATOM 12546 C CA . HIS A 1 86 ? 18.068 -25.731 4.985 1.00 33.23 86 HIS A CA 10
ATOM 12547 C C . HIS A 1 86 ? 17.634 -26.873 5.937 1.00 32.40 86 HIS A C 10
ATOM 12548 O O . HIS A 1 86 ? 16.510 -26.870 6.455 1.00 34.00 86 HIS A O 10
ATOM 12563 N N . HIS A 1 87 ? 18.548 -27.840 6.158 1.00 11.42 87 HIS A N 10
ATOM 12564 C CA . HIS A 1 87 ? 18.325 -28.993 7.060 1.00 72.01 87 HIS A CA 10
ATOM 12565 C C . HIS A 1 87 ? 18.989 -28.749 8.432 1.00 31.41 87 HIS A C 10
ATOM 12566 O O . HIS A 1 87 ? 20.064 -28.145 8.526 1.00 22.32 87 HIS A O 10
ATOM 12581 N N . MET A 1 1 ? -6.952 23.143 1.818 1.00 53.51 1 MET A N 11
ATOM 12582 C CA . MET A 1 1 ? -5.814 22.347 2.362 1.00 24.45 1 MET A CA 11
ATOM 12583 C C . MET A 1 1 ? -5.811 20.923 1.743 1.00 44.42 1 MET A C 11
ATOM 12584 O O . MET A 1 1 ? -6.460 20.011 2.261 1.00 3.22 1 MET A O 11
ATOM 12600 N N . ASP A 1 2 ? -5.130 20.763 0.582 1.00 21.53 2 ASP A N 11
ATOM 12601 C CA . ASP A 1 2 ? -4.990 19.448 -0.097 1.00 75.42 2 ASP A CA 11
ATOM 12602 C C . ASP A 1 2 ? -3.828 18.616 0.517 1.00 75.11 2 ASP A C 11
ATOM 12603 O O . ASP A 1 2 ? -2.648 18.974 0.401 1.00 34.32 2 ASP A O 11
ATOM 12612 N N . GLU A 1 3 ? -4.182 17.508 1.183 1.00 61.31 3 GLU A N 11
ATOM 12613 C CA . GLU A 1 3 ? -3.207 16.612 1.846 1.00 53.51 3 GLU A CA 11
ATOM 12614 C C . GLU A 1 3 ? -2.928 15.347 0.990 1.00 64.13 3 GLU A C 11
ATOM 12615 O O . GLU A 1 3 ? -3.694 15.011 0.071 1.00 32.54 3 GLU A O 11
ATOM 12627 N N . ASP A 1 4 ? -1.811 14.655 1.299 1.00 20.20 4 ASP A N 11
ATOM 12628 C CA . ASP A 1 4 ? -1.329 13.489 0.515 1.00 64.41 4 ASP A CA 11
ATOM 12629 C C . ASP A 1 4 ? -1.231 12.205 1.375 1.00 54.53 4 ASP A C 11
ATOM 12630 O O . ASP A 1 4 ? -1.302 12.255 2.607 1.00 71.25 4 ASP A O 11
ATOM 12639 N N . ALA A 1 5 ? -1.054 11.062 0.692 1.00 71.34 5 ALA A N 11
ATOM 12640 C CA . ALA A 1 5 ? -0.838 9.746 1.325 1.00 0.31 5 ALA A CA 11
ATOM 12641 C C . ALA A 1 5 ? 0.293 8.987 0.596 1.00 22.12 5 ALA A C 11
ATOM 12642 O O . ALA A 1 5 ? 0.331 8.948 -0.646 1.00 22.43 5 ALA A O 11
ATOM 12649 N N . THR A 1 6 ? 1.208 8.384 1.375 1.00 70.01 6 THR A N 11
ATOM 12650 C CA . THR A 1 6 ? 2.384 7.664 0.847 1.00 51.24 6 THR A CA 11
ATOM 12651 C C . THR A 1 6 ? 2.151 6.140 0.898 1.00 54.41 6 THR A C 11
ATOM 12652 O O . THR A 1 6 ? 1.809 5.584 1.948 1.00 14.20 6 THR A O 11
ATOM 12663 N N . ILE A 1 7 ? 2.319 5.477 -0.255 1.00 0.32 7 ILE A N 11
ATOM 12664 C CA . ILE A 1 7 ? 2.155 4.021 -0.393 1.00 31.54 7 ILE A CA 11
ATOM 12665 C C . ILE A 1 7 ? 3.549 3.367 -0.538 1.00 53.10 7 ILE A C 11
ATOM 12666 O O . ILE A 1 7 ? 4.205 3.509 -1.572 1.00 53.32 7 ILE A O 11
ATOM 12682 N N . THR A 1 8 ? 3.990 2.652 0.502 1.00 22.33 8 THR A N 11
ATOM 12683 C CA . THR A 1 8 ? 5.317 1.999 0.542 1.00 34.32 8 THR A CA 11
ATOM 12684 C C . THR A 1 8 ? 5.161 0.474 0.743 1.00 2.24 8 THR A C 11
ATOM 12685 O O . THR A 1 8 ? 4.610 0.016 1.752 1.00 13.33 8 THR A O 11
ATOM 12696 N N . TYR A 1 9 ? 5.632 -0.306 -0.246 1.00 53.11 9 TYR A N 11
ATOM 12697 C CA . TYR A 1 9 ? 5.733 -1.782 -0.146 1.00 32.13 9 TYR A CA 11
ATOM 12698 C C . TYR A 1 9 ? 6.919 -2.151 0.778 1.00 44.20 9 TYR A C 11
ATOM 12699 O O . TYR A 1 9 ? 7.930 -1.446 0.782 1.00 10.14 9 TYR A O 11
ATOM 12717 N N . VAL A 1 10 ? 6.794 -3.238 1.568 1.00 31.40 10 VAL A N 11
ATOM 12718 C CA . VAL A 1 10 ? 7.853 -3.680 2.522 1.00 73.13 10 VAL A CA 11
ATOM 12719 C C . VAL A 1 10 ? 7.965 -5.227 2.580 1.00 35.33 10 VAL A C 11
ATOM 12720 O O . VAL A 1 10 ? 6.954 -5.926 2.619 1.00 50.13 10 VAL A O 11
ATOM 12733 N N . ASP A 1 11 ? 9.212 -5.753 2.557 1.00 30.14 11 ASP A N 11
ATOM 12734 C CA . ASP A 1 11 ? 9.498 -7.159 2.905 1.00 64.45 11 ASP A CA 11
ATOM 12735 C C . ASP A 1 11 ? 9.449 -7.344 4.436 1.00 25.05 11 ASP A C 11
ATOM 12736 O O . ASP A 1 11 ? 10.273 -6.774 5.161 1.00 63.32 11 ASP A O 11
ATOM 12745 N N . ASP A 1 12 ? 8.497 -8.154 4.909 1.00 54.30 12 ASP A N 11
ATOM 12746 C CA . ASP A 1 12 ? 8.515 -8.722 6.276 1.00 2.02 12 ASP A CA 11
ATOM 12747 C C . ASP A 1 12 ? 9.750 -9.653 6.464 1.00 4.21 12 ASP A C 11
ATOM 12748 O O . ASP A 1 12 ? 10.243 -9.846 7.581 1.00 52.30 12 ASP A O 11
ATOM 12757 N N . ASP A 1 13 ? 10.239 -10.198 5.325 1.00 3.32 13 ASP A N 11
ATOM 12758 C CA . ASP A 1 13 ? 11.467 -11.015 5.240 1.00 2.52 13 ASP A CA 11
ATOM 12759 C C . ASP A 1 13 ? 12.752 -10.170 5.468 1.00 44.21 13 ASP A C 11
ATOM 12760 O O . ASP A 1 13 ? 13.809 -10.719 5.797 1.00 24.04 13 ASP A O 11
ATOM 12769 N N . LYS A 1 14 ? 12.658 -8.833 5.290 1.00 24.32 14 LYS A N 11
ATOM 12770 C CA . LYS A 1 14 ? 13.814 -7.903 5.431 1.00 73.24 14 LYS A CA 11
ATOM 12771 C C . LYS A 1 14 ? 13.690 -7.071 6.739 1.00 61.51 14 LYS A C 11
ATOM 12772 O O . LYS A 1 14 ? 14.375 -6.052 6.906 1.00 13.22 14 LYS A O 11
ATOM 12791 N N . GLY A 1 15 ? 12.824 -7.534 7.664 1.00 0.43 15 GLY A N 11
ATOM 12792 C CA . GLY A 1 15 ? 12.547 -6.817 8.918 1.00 2.12 15 GLY A CA 11
ATOM 12793 C C . GLY A 1 15 ? 11.758 -5.514 8.719 1.00 74.40 15 GLY A C 11
ATOM 12794 O O . GLY A 1 15 ? 11.975 -4.537 9.442 1.00 31.23 15 GLY A O 11
ATOM 12798 N N . GLY A 1 16 ? 10.836 -5.513 7.732 1.00 54.21 16 GLY A N 11
ATOM 12799 C CA . GLY A 1 16 ? 9.979 -4.349 7.437 1.00 20.14 16 GLY A CA 11
ATOM 12800 C C . GLY A 1 16 ? 10.659 -3.262 6.584 1.00 34.44 16 GLY A C 11
ATOM 12801 O O . GLY A 1 16 ? 10.333 -2.073 6.708 1.00 44.33 16 GLY A O 11
ATOM 12805 N N . ALA A 1 17 ? 11.601 -3.672 5.706 1.00 4.23 17 ALA A N 11
ATOM 12806 C CA . ALA A 1 17 ? 12.330 -2.748 4.790 1.00 23.20 17 ALA A CA 11
ATOM 12807 C C . ALA A 1 17 ? 11.709 -2.749 3.368 1.00 0.11 17 ALA A C 11
ATOM 12808 O O . ALA A 1 17 ? 11.130 -3.745 2.950 1.00 12.24 17 ALA A O 11
ATOM 12815 N N . GLN A 1 18 ? 11.907 -1.644 2.620 1.00 21.24 18 GLN A N 11
ATOM 12816 C CA . GLN A 1 18 ? 11.128 -1.322 1.384 1.00 44.24 18 GLN A CA 11
ATOM 12817 C C . GLN A 1 18 ? 11.360 -2.285 0.168 1.00 41.32 18 GLN A C 11
ATOM 12818 O O . GLN A 1 18 ? 12.487 -2.694 -0.129 1.00 12.10 18 GLN A O 11
ATOM 12832 N N . VAL A 1 19 ? 10.247 -2.621 -0.524 1.00 65.33 19 VAL A N 11
ATOM 12833 C CA . VAL A 1 19 ? 10.245 -3.288 -1.852 1.00 71.32 19 VAL A CA 11
ATOM 12834 C C . VAL A 1 19 ? 9.894 -2.255 -2.959 1.00 21.32 19 VAL A C 11
ATOM 12835 O O . VAL A 1 19 ? 8.913 -1.513 -2.832 1.00 33.51 19 VAL A O 11
ATOM 12848 N N . GLY A 1 20 ? 10.710 -2.207 -4.024 1.00 61.44 20 GLY A N 11
ATOM 12849 C CA . GLY A 1 20 ? 10.391 -1.427 -5.229 1.00 41.52 20 GLY A CA 11
ATOM 12850 C C . GLY A 1 20 ? 10.569 0.089 -5.063 1.00 12.03 20 GLY A C 11
ATOM 12851 O O . GLY A 1 20 ? 11.699 0.576 -4.996 1.00 15.33 20 GLY A O 11
ATOM 12855 N N . ASP A 1 21 ? 9.452 0.834 -4.962 1.00 22.54 21 ASP A N 11
ATOM 12856 C CA . ASP A 1 21 ? 9.468 2.317 -4.929 1.00 32.41 21 ASP A CA 11
ATOM 12857 C C . ASP A 1 21 ? 8.220 2.879 -4.197 1.00 11.01 21 ASP A C 11
ATOM 12858 O O . ASP A 1 21 ? 7.170 2.229 -4.143 1.00 34.25 21 ASP A O 11
ATOM 12867 N N . ILE A 1 22 ? 8.361 4.093 -3.626 1.00 73.51 22 ILE A N 11
ATOM 12868 C CA . ILE A 1 22 ? 7.268 4.798 -2.915 1.00 52.34 22 ILE A CA 11
ATOM 12869 C C . ILE A 1 22 ? 6.324 5.510 -3.924 1.00 2.23 22 ILE A C 11
ATOM 12870 O O . ILE A 1 22 ? 6.778 6.128 -4.885 1.00 4.30 22 ILE A O 11
ATOM 12886 N N . VAL A 1 23 ? 5.012 5.402 -3.682 1.00 72.05 23 VAL A N 11
ATOM 12887 C CA . VAL A 1 23 ? 3.959 6.094 -4.463 1.00 14.02 23 VAL A CA 11
ATOM 12888 C C . VAL A 1 23 ? 3.389 7.264 -3.618 1.00 34.20 23 VAL A C 11
ATOM 12889 O O . VAL A 1 23 ? 3.345 7.172 -2.392 1.00 10.41 23 VAL A O 11
ATOM 12902 N N . THR A 1 24 ? 2.968 8.369 -4.259 1.00 20.33 24 THR A N 11
ATOM 12903 C CA . THR A 1 24 ? 2.317 9.507 -3.549 1.00 51.30 24 THR A CA 11
ATOM 12904 C C . THR A 1 24 ? 1.059 9.959 -4.307 1.00 33.23 24 THR A C 11
ATOM 12905 O O . THR A 1 24 ? 1.136 10.342 -5.482 1.00 73.22 24 THR A O 11
ATOM 12916 N N . VAL A 1 25 ? -0.099 9.907 -3.635 1.00 72.51 25 VAL A N 11
ATOM 12917 C CA . VAL A 1 25 ? -1.375 10.411 -4.182 1.00 0.33 25 VAL A CA 11
ATOM 12918 C C . VAL A 1 25 ? -1.828 11.679 -3.414 1.00 34.30 25 VAL A C 11
ATOM 12919 O O . VAL A 1 25 ? -1.628 11.775 -2.205 1.00 43.11 25 VAL A O 11
ATOM 12932 N N . THR A 1 26 ? -2.411 12.659 -4.132 1.00 72.12 26 THR A N 11
ATOM 12933 C CA . THR A 1 26 ? -2.908 13.936 -3.533 1.00 2.44 26 THR A CA 11
ATOM 12934 C C . THR A 1 26 ? -4.410 14.129 -3.813 1.00 34.31 26 THR A C 11
ATOM 12935 O O . THR A 1 26 ? -4.878 13.882 -4.928 1.00 50.05 26 THR A O 11
ATOM 12946 N N . GLY A 1 27 ? -5.149 14.584 -2.793 1.00 43.11 27 GLY A N 11
ATOM 12947 C CA . GLY A 1 27 ? -6.585 14.847 -2.921 1.00 63.42 27 GLY A CA 11
ATOM 12948 C C . GLY A 1 27 ? -7.138 15.631 -1.735 1.00 5.10 27 GLY A C 11
ATOM 12949 O O . GLY A 1 27 ? -6.468 16.531 -1.217 1.00 51.02 27 GLY A O 11
ATOM 12953 N N . LYS A 1 28 ? -8.368 15.306 -1.310 1.00 41.34 28 LYS A N 11
ATOM 12954 C CA . LYS A 1 28 ? -9.024 15.964 -0.158 1.00 70.42 28 LYS A CA 11
ATOM 12955 C C . LYS A 1 28 ? -9.562 14.917 0.837 1.00 71.05 28 LYS A C 11
ATOM 12956 O O . LYS A 1 28 ? -10.016 13.846 0.430 1.00 13.32 28 LYS A O 11
ATOM 12975 N N . THR A 1 29 ? -9.489 15.252 2.143 1.00 31.22 29 THR A N 11
ATOM 12976 C CA . THR A 1 29 ? -9.973 14.398 3.260 1.00 32.25 29 THR A CA 11
ATOM 12977 C C . THR A 1 29 ? -11.450 13.938 3.123 1.00 52.22 29 THR A C 11
ATOM 12978 O O . THR A 1 29 ? -11.803 12.835 3.563 1.00 60.42 29 THR A O 11
ATOM 12989 N N . ASP A 1 30 ? -12.302 14.797 2.526 1.00 74.33 30 ASP A N 11
ATOM 12990 C CA . ASP A 1 30 ? -13.728 14.489 2.275 1.00 0.32 30 ASP A CA 11
ATOM 12991 C C . ASP A 1 30 ? -13.903 13.374 1.205 1.00 71.30 30 ASP A C 11
ATOM 12992 O O . ASP A 1 30 ? -14.854 12.585 1.263 1.00 72.30 30 ASP A O 11
ATOM 13001 N N . ASP A 1 31 ? -12.969 13.315 0.243 1.00 51.42 31 ASP A N 11
ATOM 13002 C CA . ASP A 1 31 ? -13.007 12.342 -0.872 1.00 1.15 31 ASP A CA 11
ATOM 13003 C C . ASP A 1 31 ? -12.094 11.124 -0.599 1.00 44.01 31 ASP A C 11
ATOM 13004 O O . ASP A 1 31 ? -11.203 11.168 0.262 1.00 24.21 31 ASP A O 11
ATOM 13013 N N . SER A 1 32 ? -12.324 10.037 -1.359 1.00 52.53 32 SER A N 11
ATOM 13014 C CA . SER A 1 32 ? -11.498 8.810 -1.291 1.00 3.34 32 SER A CA 11
ATOM 13015 C C . SER A 1 32 ? -11.103 8.323 -2.703 1.00 15.11 32 SER A C 11
ATOM 13016 O O . SER A 1 32 ? -11.781 8.600 -3.702 1.00 23.41 32 SER A O 11
ATOM 13024 N N . THR A 1 33 ? -9.996 7.586 -2.747 1.00 45.53 33 THR A N 11
ATOM 13025 C CA . THR A 1 33 ? -9.421 6.988 -3.981 1.00 71.32 33 THR A CA 11
ATOM 13026 C C . THR A 1 33 ? -9.081 5.501 -3.737 1.00 31.13 33 THR A C 11
ATOM 13027 O O . THR A 1 33 ? -9.007 5.067 -2.589 1.00 4.40 33 THR A O 11
ATOM 13038 N N . THR A 1 34 ? -8.903 4.714 -4.811 1.00 5.43 34 THR A N 11
ATOM 13039 C CA . THR A 1 34 ? -8.531 3.274 -4.694 1.00 70.10 34 THR A CA 11
ATOM 13040 C C . THR A 1 34 ? -7.232 2.965 -5.480 1.00 4.44 34 THR A C 11
ATOM 13041 O O . THR A 1 34 ? -7.121 3.275 -6.672 1.00 42.22 34 THR A O 11
ATOM 13052 N N . TYR A 1 35 ? -6.262 2.341 -4.791 1.00 64.43 35 TYR A N 11
ATOM 13053 C CA . TYR A 1 35 ? -4.956 1.950 -5.359 1.00 4.32 35 TYR A CA 11
ATOM 13054 C C . TYR A 1 35 ? -4.841 0.407 -5.400 1.00 72.24 35 TYR A C 11
ATOM 13055 O O . TYR A 1 35 ? -5.105 -0.258 -4.398 1.00 23.33 35 TYR A O 11
ATOM 13073 N N . THR A 1 36 ? -4.441 -0.164 -6.555 1.00 51.14 36 THR A N 11
ATOM 13074 C CA . THR A 1 36 ? -4.215 -1.628 -6.676 1.00 53.21 36 THR A CA 11
ATOM 13075 C C . THR A 1 36 ? -2.753 -2.004 -6.332 1.00 75.44 36 THR A C 11
ATOM 13076 O O . THR A 1 36 ? -1.811 -1.291 -6.689 1.00 65.43 36 THR A O 11
ATOM 13087 N N . VAL A 1 37 ? -2.591 -3.143 -5.640 1.00 60.13 37 VAL A N 11
ATOM 13088 C CA . VAL A 1 37 ? -1.285 -3.696 -5.253 1.00 31.35 37 VAL A CA 11
ATOM 13089 C C . VAL A 1 37 ? -0.624 -4.377 -6.472 1.00 4.15 37 VAL A C 11
ATOM 13090 O O . VAL A 1 37 ? -1.273 -5.155 -7.189 1.00 73.12 37 VAL A O 11
ATOM 13103 N N . THR A 1 38 ? 0.659 -4.070 -6.695 1.00 74.35 38 THR A N 11
ATOM 13104 C CA . THR A 1 38 ? 1.461 -4.643 -7.789 1.00 4.45 38 THR A CA 11
ATOM 13105 C C . THR A 1 38 ? 2.401 -5.725 -7.216 1.00 12.53 38 THR A C 11
ATOM 13106 O O . THR A 1 38 ? 3.359 -5.407 -6.499 1.00 52.01 38 THR A O 11
ATOM 13117 N N . ILE A 1 39 ? 2.084 -7.005 -7.486 1.00 51.41 39 ILE A N 11
ATOM 13118 C CA . ILE A 1 39 ? 2.879 -8.162 -7.012 1.00 50.04 39 ILE A CA 11
ATOM 13119 C C . ILE A 1 39 ? 3.910 -8.586 -8.091 1.00 41.50 39 ILE A C 11
ATOM 13120 O O . ILE A 1 39 ? 3.515 -9.081 -9.156 1.00 74.32 39 ILE A O 11
ATOM 13136 N N . PRO A 1 40 ? 5.244 -8.355 -7.865 1.00 1.44 40 PRO A N 11
ATOM 13137 C CA . PRO A 1 40 ? 6.297 -8.832 -8.795 1.00 22.03 40 PRO A CA 11
ATOM 13138 C C . PRO A 1 40 ? 6.584 -10.353 -8.643 1.00 21.12 40 PRO A C 11
ATOM 13139 O O . PRO A 1 40 ? 6.498 -10.904 -7.539 1.00 52.41 40 PRO A O 11
ATOM 13150 N N . ASP A 1 41 ? 6.907 -11.013 -9.774 1.00 71.51 41 ASP A N 11
ATOM 13151 C CA . ASP A 1 41 ? 7.258 -12.457 -9.814 1.00 13.13 41 ASP A CA 11
ATOM 13152 C C . ASP A 1 41 ? 8.518 -12.744 -8.951 1.00 11.33 41 ASP A C 11
ATOM 13153 O O . ASP A 1 41 ? 9.606 -12.239 -9.246 1.00 33.42 41 ASP A O 11
ATOM 13162 N N . GLY A 1 42 ? 8.336 -13.537 -7.877 1.00 21.41 42 GLY A N 11
ATOM 13163 C CA . GLY A 1 42 ? 9.395 -13.809 -6.881 1.00 74.45 42 GLY A CA 11
ATOM 13164 C C . GLY A 1 42 ? 9.004 -13.332 -5.477 1.00 43.40 42 GLY A C 11
ATOM 13165 O O . GLY A 1 42 ? 9.559 -13.797 -4.476 1.00 53.13 42 GLY A O 11
ATOM 13169 N N . TYR A 1 43 ? 8.052 -12.379 -5.415 1.00 65.23 43 TYR A N 11
ATOM 13170 C CA . TYR A 1 43 ? 7.422 -11.901 -4.157 1.00 64.54 43 TYR A CA 11
ATOM 13171 C C . TYR A 1 43 ? 5.956 -12.401 -4.090 1.00 71.13 43 TYR A C 11
ATOM 13172 O O . TYR A 1 43 ? 5.350 -12.721 -5.119 1.00 21.50 43 TYR A O 11
ATOM 13190 N N . GLU A 1 44 ? 5.392 -12.465 -2.874 1.00 31.24 44 GLU A N 11
ATOM 13191 C CA . GLU A 1 44 ? 4.005 -12.943 -2.646 1.00 2.11 44 GLU A CA 11
ATOM 13192 C C . GLU A 1 44 ? 3.324 -12.048 -1.574 1.00 34.35 44 GLU A C 11
ATOM 13193 O O . GLU A 1 44 ? 3.973 -11.607 -0.622 1.00 73.03 44 GLU A O 11
ATOM 13205 N N . TYR A 1 45 ? 2.019 -11.786 -1.745 1.00 3.33 45 TYR A N 11
ATOM 13206 C CA . TYR A 1 45 ? 1.249 -10.844 -0.896 1.00 14.31 45 TYR A CA 11
ATOM 13207 C C . TYR A 1 45 ? 1.002 -11.386 0.542 1.00 23.43 45 TYR A C 11
ATOM 13208 O O . TYR A 1 45 ? 0.571 -12.527 0.714 1.00 45.44 45 TYR A O 11
ATOM 13226 N N . VAL A 1 46 ? 1.283 -10.546 1.563 1.00 31.45 46 VAL A N 11
ATOM 13227 C CA . VAL A 1 46 ? 0.936 -10.830 2.985 1.00 73.24 46 VAL A CA 11
ATOM 13228 C C . VAL A 1 46 ? -0.330 -10.034 3.402 1.00 45.21 46 VAL A C 11
ATOM 13229 O O . VAL A 1 46 ? -1.365 -10.623 3.747 1.00 63.54 46 VAL A O 11
ATOM 13242 N N . GLY A 1 47 ? -0.246 -8.692 3.333 1.00 43.12 47 GLY A N 11
ATOM 13243 C CA . GLY A 1 47 ? -1.326 -7.816 3.824 1.00 64.22 47 GLY A CA 11
ATOM 13244 C C . GLY A 1 47 ? -1.091 -6.337 3.520 1.00 61.13 47 GLY A C 11
ATOM 13245 O O . GLY A 1 47 ? -0.263 -5.995 2.672 1.00 42.15 47 GLY A O 11
ATOM 13249 N N . THR A 1 48 ? -1.853 -5.459 4.198 1.00 32.41 48 THR A N 11
ATOM 13250 C CA . THR A 1 48 ? -1.739 -3.985 4.067 1.00 3.44 48 THR A CA 11
ATOM 13251 C C . THR A 1 48 ? -2.084 -3.290 5.409 1.00 4.23 48 THR A C 11
ATOM 13252 O O . THR A 1 48 ? -3.014 -3.697 6.115 1.00 64.03 48 THR A O 11
ATOM 13263 N N . ASP A 1 49 ? -1.330 -2.226 5.730 1.00 25.13 49 ASP A N 11
ATOM 13264 C CA . ASP A 1 49 ? -1.443 -1.460 6.993 1.00 21.32 49 ASP A CA 11
ATOM 13265 C C . ASP A 1 49 ? -1.758 0.033 6.693 1.00 11.31 49 ASP A C 11
ATOM 13266 O O . ASP A 1 49 ? -1.400 0.544 5.629 1.00 24.33 49 ASP A O 11
ATOM 13275 N N . GLY A 1 50 ? -2.452 0.710 7.627 1.00 70.43 50 GLY A N 11
ATOM 13276 C CA . GLY A 1 50 ? -2.760 2.149 7.505 1.00 22.23 50 GLY A CA 11
ATOM 13277 C C . GLY A 1 50 ? -3.987 2.450 6.635 1.00 13.30 50 GLY A C 11
ATOM 13278 O O . GLY A 1 50 ? -5.025 2.888 7.143 1.00 13.41 50 GLY A O 11
ATOM 13282 N N . GLY A 1 51 ? -3.866 2.204 5.316 1.00 34.44 51 GLY A N 11
ATOM 13283 C CA . GLY A 1 51 ? -4.991 2.363 4.379 1.00 22.24 51 GLY A CA 11
ATOM 13284 C C . GLY A 1 51 ? -5.991 1.200 4.469 1.00 20.11 51 GLY A C 11
ATOM 13285 O O . GLY A 1 51 ? -5.604 0.079 4.822 1.00 30.23 51 GLY A O 11
ATOM 13289 N N . VAL A 1 52 ? -7.263 1.454 4.117 1.00 73.34 52 VAL A N 11
ATOM 13290 C CA . VAL A 1 52 ? -8.354 0.463 4.291 1.00 45.43 52 VAL A CA 11
ATOM 13291 C C . VAL A 1 52 ? -8.338 -0.562 3.127 1.00 52.11 52 VAL A C 11
ATOM 13292 O O . VAL A 1 52 ? -8.702 -0.235 1.995 1.00 35.42 52 VAL A O 11
ATOM 13305 N N . VAL A 1 53 ? -7.904 -1.798 3.425 1.00 51.43 53 VAL A N 11
ATOM 13306 C CA . VAL A 1 53 ? -7.706 -2.859 2.412 1.00 72.15 53 VAL A CA 11
ATOM 13307 C C . VAL A 1 53 ? -8.981 -3.730 2.236 1.00 13.43 53 VAL A C 11
ATOM 13308 O O . VAL A 1 53 ? -9.741 -3.941 3.193 1.00 43.32 53 VAL A O 11
ATOM 13321 N N . SER A 1 54 ? -9.210 -4.216 0.997 1.00 41.44 54 SER A N 11
ATOM 13322 C CA . SER A 1 54 ? -10.361 -5.094 0.654 1.00 4.43 54 SER A CA 11
ATOM 13323 C C . SER A 1 54 ? -10.191 -6.532 1.205 1.00 71.11 54 SER A C 11
ATOM 13324 O O . SER A 1 54 ? -9.124 -6.900 1.712 1.00 73.31 54 SER A O 11
ATOM 13332 N N . SER A 1 55 ? -11.263 -7.339 1.066 1.00 32.20 55 SER A N 11
ATOM 13333 C CA . SER A 1 55 ? -11.294 -8.756 1.516 1.00 41.41 55 SER A CA 11
ATOM 13334 C C . SER A 1 55 ? -10.309 -9.642 0.714 1.00 31.11 55 SER A C 11
ATOM 13335 O O . SER A 1 55 ? -9.749 -10.603 1.250 1.00 54.34 55 SER A O 11
ATOM 13343 N N . ASP A 1 56 ? -10.129 -9.314 -0.580 1.00 72.01 56 ASP A N 11
ATOM 13344 C CA . ASP A 1 56 ? -9.207 -10.041 -1.489 1.00 54.43 56 ASP A CA 11
ATOM 13345 C C . ASP A 1 56 ? -7.751 -9.512 -1.379 1.00 55.14 56 ASP A C 11
ATOM 13346 O O . ASP A 1 56 ? -6.805 -10.178 -1.813 1.00 1.12 56 ASP A O 11
ATOM 13355 N N . GLY A 1 57 ? -7.593 -8.294 -0.816 1.00 32.25 57 GLY A N 11
ATOM 13356 C CA . GLY A 1 57 ? -6.271 -7.697 -0.559 1.00 72.43 57 GLY A CA 11
ATOM 13357 C C . GLY A 1 57 ? -5.689 -6.871 -1.721 1.00 1.20 57 GLY A C 11
ATOM 13358 O O . GLY A 1 57 ? -4.817 -6.024 -1.496 1.00 11.51 57 GLY A O 11
ATOM 13362 N N . LYS A 1 58 ? -6.174 -7.107 -2.957 1.00 64.30 58 LYS A N 11
ATOM 13363 C CA . LYS A 1 58 ? -5.627 -6.468 -4.183 1.00 43.41 58 LYS A CA 11
ATOM 13364 C C . LYS A 1 58 ? -5.890 -4.940 -4.212 1.00 1.43 58 LYS A C 11
ATOM 13365 O O . LYS A 1 58 ? -5.026 -4.161 -4.570 1.00 2.01 58 LYS A O 11
ATOM 13384 N N . THR A 1 59 ? -7.102 -4.527 -3.834 1.00 61.53 59 THR A N 11
ATOM 13385 C CA . THR A 1 59 ? -7.528 -3.106 -3.896 1.00 34.54 59 THR A CA 11
ATOM 13386 C C . THR A 1 59 ? -7.581 -2.472 -2.484 1.00 22.43 59 THR A C 11
ATOM 13387 O O . THR A 1 59 ? -8.280 -2.960 -1.597 1.00 53.30 59 THR A O 11
ATOM 13398 N N . VAL A 1 60 ? -6.810 -1.390 -2.290 1.00 11.32 60 VAL A N 11
ATOM 13399 C CA . VAL A 1 60 ? -6.739 -0.638 -1.016 1.00 2.32 60 VAL A CA 11
ATOM 13400 C C . VAL A 1 60 ? -7.352 0.771 -1.205 1.00 74.33 60 VAL A C 11
ATOM 13401 O O . VAL A 1 60 ? -6.810 1.586 -1.963 1.00 54.12 60 VAL A O 11
ATOM 13414 N N . THR A 1 61 ? -8.481 1.050 -0.532 1.00 10.22 61 THR A N 11
ATOM 13415 C CA . THR A 1 61 ? -9.150 2.367 -0.603 1.00 3.04 61 THR A CA 11
ATOM 13416 C C . THR A 1 61 ? -8.488 3.366 0.382 1.00 32.41 61 THR A C 11
ATOM 13417 O O . THR A 1 61 ? -8.558 3.206 1.611 1.00 32.14 61 THR A O 11
ATOM 13428 N N . ILE A 1 62 ? -7.823 4.377 -0.187 1.00 12.15 62 ILE A N 11
ATOM 13429 C CA . ILE A 1 62 ? -7.122 5.439 0.558 1.00 31.34 62 ILE A CA 11
ATOM 13430 C C . ILE A 1 62 ? -8.061 6.652 0.759 1.00 12.05 62 ILE A C 11
ATOM 13431 O O . ILE A 1 62 ? -8.561 7.207 -0.221 1.00 64.21 62 ILE A O 11
ATOM 13447 N N . THR A 1 63 ? -8.290 7.078 2.009 1.00 63.11 63 THR A N 11
ATOM 13448 C CA . THR A 1 63 ? -9.073 8.305 2.300 1.00 25.11 63 THR A CA 11
ATOM 13449 C C . THR A 1 63 ? -8.218 9.278 3.128 1.00 31.33 63 THR A C 11
ATOM 13450 O O . THR A 1 63 ? -7.943 9.017 4.303 1.00 41.03 63 THR A O 11
ATOM 13461 N N . PHE A 1 64 ? -7.838 10.401 2.500 1.00 4.32 64 PHE A N 11
ATOM 13462 C CA . PHE A 1 64 ? -6.912 11.416 3.063 1.00 74.14 64 PHE A CA 11
ATOM 13463 C C . PHE A 1 64 ? -7.428 12.007 4.406 1.00 72.51 64 PHE A C 11
ATOM 13464 O O . PHE A 1 64 ? -8.630 11.944 4.689 1.00 3.51 64 PHE A O 11
ATOM 13481 N N . ALA A 1 65 ? -6.518 12.545 5.241 1.00 73.13 65 ALA A N 11
ATOM 13482 C CA . ALA A 1 65 ? -6.906 13.254 6.491 1.00 52.31 65 ALA A CA 11
ATOM 13483 C C . ALA A 1 65 ? -5.854 14.299 6.922 1.00 63.13 65 ALA A C 11
ATOM 13484 O O . ALA A 1 65 ? -4.654 14.156 6.633 1.00 0.43 65 ALA A O 11
ATOM 13491 N N . ALA A 1 66 ? -6.331 15.347 7.641 1.00 51.23 66 ALA A N 11
ATOM 13492 C CA . ALA A 1 66 ? -5.468 16.363 8.294 1.00 71.21 66 ALA A CA 11
ATOM 13493 C C . ALA A 1 66 ? -4.582 15.727 9.398 1.00 12.24 66 ALA A C 11
ATOM 13494 O O . ALA A 1 66 ? -3.521 16.257 9.742 1.00 24.10 66 ALA A O 11
ATOM 13501 N N . ASP A 1 67 ? -5.048 14.590 9.948 1.00 73.22 67 ASP A N 11
ATOM 13502 C CA . ASP A 1 67 ? -4.255 13.711 10.828 1.00 25.33 67 ASP A CA 11
ATOM 13503 C C . ASP A 1 67 ? -3.894 12.423 10.048 1.00 5.44 67 ASP A C 11
ATOM 13504 O O . ASP A 1 67 ? -4.752 11.572 9.791 1.00 41.22 67 ASP A O 11
ATOM 13513 N N . ASP A 1 68 ? -2.614 12.307 9.675 1.00 13.45 68 ASP A N 11
ATOM 13514 C CA . ASP A 1 68 ? -2.122 11.273 8.724 1.00 51.51 68 ASP A CA 11
ATOM 13515 C C . ASP A 1 68 ? -2.136 9.827 9.314 1.00 24.42 68 ASP A C 11
ATOM 13516 O O . ASP A 1 68 ? -1.186 9.372 9.961 1.00 10.05 68 ASP A O 11
ATOM 13525 N N . SER A 1 69 ? -3.255 9.125 9.081 1.00 2.42 69 SER A N 11
ATOM 13526 C CA . SER A 1 69 ? -3.441 7.688 9.436 1.00 3.33 69 SER A CA 11
ATOM 13527 C C . SER A 1 69 ? -3.882 6.896 8.178 1.00 44.50 69 SER A C 11
ATOM 13528 O O . SER A 1 69 ? -4.241 5.720 8.248 1.00 2.00 69 SER A O 11
ATOM 13536 N N . ASP A 1 70 ? -3.753 7.554 7.018 1.00 51.43 70 ASP A N 11
ATOM 13537 C CA . ASP A 1 70 ? -4.268 7.087 5.709 1.00 42.13 70 ASP A CA 11
ATOM 13538 C C . ASP A 1 70 ? -3.139 6.575 4.778 1.00 75.13 70 ASP A C 11
ATOM 13539 O O . ASP A 1 70 ? -3.412 6.067 3.682 1.00 12.44 70 ASP A O 11
ATOM 13548 N N . ASN A 1 71 ? -1.876 6.713 5.232 1.00 31.01 71 ASN A N 11
ATOM 13549 C CA . ASN A 1 71 ? -0.689 6.222 4.498 1.00 71.23 71 ASN A CA 11
ATOM 13550 C C . ASN A 1 71 ? -0.696 4.673 4.427 1.00 75.35 71 ASN A C 11
ATOM 13551 O O . ASN A 1 71 ? -0.917 4.002 5.438 1.00 21.23 71 ASN A O 11
ATOM 13562 N N . VAL A 1 72 ? -0.451 4.123 3.231 1.00 3.03 72 VAL A N 11
ATOM 13563 C CA . VAL A 1 72 ? -0.596 2.678 2.957 1.00 41.04 72 VAL A CA 11
ATOM 13564 C C . VAL A 1 72 ? 0.779 1.967 3.001 1.00 71.33 72 VAL A C 11
ATOM 13565 O O . VAL A 1 72 ? 1.670 2.287 2.226 1.00 4.10 72 VAL A O 11
ATOM 13578 N N . VAL A 1 73 ? 0.937 0.997 3.913 1.00 14.54 73 VAL A N 11
ATOM 13579 C CA . VAL A 1 73 ? 2.150 0.161 4.019 1.00 12.20 73 VAL A CA 11
ATOM 13580 C C . VAL A 1 73 ? 1.801 -1.286 3.602 1.00 44.25 73 VAL A C 11
ATOM 13581 O O . VAL A 1 73 ? 1.222 -2.045 4.388 1.00 62.02 73 VAL A O 11
ATOM 13594 N N . ILE A 1 74 ? 2.133 -1.657 2.355 1.00 50.43 74 ILE A N 11
ATOM 13595 C CA . ILE A 1 74 ? 1.774 -2.974 1.788 1.00 23.42 74 ILE A CA 11
ATOM 13596 C C . ILE A 1 74 ? 2.834 -4.026 2.175 1.00 11.54 74 ILE A C 11
ATOM 13597 O O . ILE A 1 74 ? 3.992 -3.936 1.762 1.00 3.12 74 ILE A O 11
ATOM 13613 N N . HIS A 1 75 ? 2.414 -5.021 2.965 1.00 42.02 75 HIS A N 11
ATOM 13614 C CA . HIS A 1 75 ? 3.296 -6.075 3.486 1.00 2.25 75 HIS A CA 11
ATOM 13615 C C . HIS A 1 75 ? 3.447 -7.231 2.476 1.00 13.43 75 HIS A C 11
ATOM 13616 O O . HIS A 1 75 ? 2.451 -7.746 1.946 1.00 14.40 75 HIS A O 11
ATOM 13631 N N . LEU A 1 76 ? 4.710 -7.630 2.232 1.00 11.21 76 LEU A N 11
ATOM 13632 C CA . LEU A 1 76 ? 5.090 -8.661 1.244 1.00 51.11 76 LEU A CA 11
ATOM 13633 C C . LEU A 1 76 ? 6.102 -9.653 1.852 1.00 63.32 76 LEU A C 11
ATOM 13634 O O . LEU A 1 76 ? 6.914 -9.302 2.709 1.00 74.44 76 LEU A O 11
ATOM 13650 N N . LYS A 1 77 ? 6.035 -10.897 1.389 1.00 63.13 77 LYS A N 11
ATOM 13651 C CA . LYS A 1 77 ? 7.073 -11.916 1.634 1.00 30.44 77 LYS A CA 11
ATOM 13652 C C . LYS A 1 77 ? 7.771 -12.267 0.308 1.00 64.12 77 LYS A C 11
ATOM 13653 O O . LYS A 1 77 ? 7.358 -11.808 -0.762 1.00 62.05 77 LYS A O 11
ATOM 13672 N N . HIS A 1 78 ? 8.841 -13.060 0.382 1.00 75.53 78 HIS A N 11
ATOM 13673 C CA . HIS A 1 78 ? 9.410 -13.712 -0.814 1.00 3.03 78 HIS A CA 11
ATOM 13674 C C . HIS A 1 78 ? 8.659 -15.031 -1.068 1.00 45.52 78 HIS A C 11
ATOM 13675 O O . HIS A 1 78 ? 8.480 -15.838 -0.142 1.00 25.22 78 HIS A O 11
ATOM 13690 N N . GLY A 1 79 ? 8.200 -15.224 -2.317 1.00 61.41 79 GLY A N 11
ATOM 13691 C CA . GLY A 1 79 ? 7.459 -16.424 -2.704 1.00 3.51 79 GLY A CA 11
ATOM 13692 C C . GLY A 1 79 ? 8.363 -17.653 -2.836 1.00 51.22 79 GLY A C 11
ATOM 13693 O O . GLY A 1 79 ? 8.935 -18.104 -1.835 1.00 11.23 79 GLY A O 11
ATOM 13697 N N . LEU A 1 80 ? 8.474 -18.197 -4.072 1.00 12.53 80 LEU A N 11
ATOM 13698 C CA . LEU A 1 80 ? 9.289 -19.403 -4.384 1.00 23.11 80 LEU A CA 11
ATOM 13699 C C . LEU A 1 80 ? 8.885 -20.621 -3.499 1.00 23.31 80 LEU A C 11
ATOM 13700 O O . LEU A 1 80 ? 9.687 -21.531 -3.265 1.00 35.22 80 LEU A O 11
ATOM 13716 N N . GLU A 1 81 ? 7.611 -20.628 -3.053 1.00 4.41 81 GLU A N 11
ATOM 13717 C CA . GLU A 1 81 ? 7.093 -21.612 -2.081 1.00 5.21 81 GLU A CA 11
ATOM 13718 C C . GLU A 1 81 ? 6.850 -22.983 -2.752 1.00 51.12 81 GLU A C 11
ATOM 13719 O O . GLU A 1 81 ? 5.728 -23.314 -3.168 1.00 40.24 81 GLU A O 11
ATOM 13731 N N . HIS A 1 82 ? 7.936 -23.763 -2.877 1.00 33.21 82 HIS A N 11
ATOM 13732 C CA . HIS A 1 82 ? 7.928 -25.085 -3.531 1.00 31.01 82 HIS A CA 11
ATOM 13733 C C . HIS A 1 82 ? 7.524 -26.179 -2.502 1.00 74.10 82 HIS A C 11
ATOM 13734 O O . HIS A 1 82 ? 8.336 -27.020 -2.094 1.00 41.13 82 HIS A O 11
ATOM 13749 N N . HIS A 1 83 ? 6.262 -26.097 -2.037 1.00 24.20 83 HIS A N 11
ATOM 13750 C CA . HIS A 1 83 ? 5.661 -27.055 -1.074 1.00 0.31 83 HIS A CA 11
ATOM 13751 C C . HIS A 1 83 ? 4.176 -27.302 -1.419 1.00 30.00 83 HIS A C 11
ATOM 13752 O O . HIS A 1 83 ? 3.533 -26.479 -2.082 1.00 71.35 83 HIS A O 11
ATOM 13767 N N . HIS A 1 84 ? 3.636 -28.437 -0.950 1.00 52.33 84 HIS A N 11
ATOM 13768 C CA . HIS A 1 84 ? 2.205 -28.773 -1.098 1.00 0.22 84 HIS A CA 11
ATOM 13769 C C . HIS A 1 84 ? 1.393 -28.082 0.040 1.00 53.31 84 HIS A C 11
ATOM 13770 O O . HIS A 1 84 ? 1.137 -28.686 1.087 1.00 21.23 84 HIS A O 11
ATOM 13785 N N . HIS A 1 85 ? 1.031 -26.790 -0.158 1.00 13.14 85 HIS A N 11
ATOM 13786 C CA . HIS A 1 85 ? 0.391 -25.960 0.903 1.00 61.52 85 HIS A CA 11
ATOM 13787 C C . HIS A 1 85 ? -0.959 -25.347 0.429 1.00 63.14 85 HIS A C 11
ATOM 13788 O O . HIS A 1 85 ? -1.024 -24.182 0.027 1.00 34.41 85 HIS A O 11
ATOM 13803 N N . HIS A 1 86 ? -2.016 -26.200 0.436 1.00 1.10 86 HIS A N 11
ATOM 13804 C CA . HIS A 1 86 ? -3.435 -25.819 0.157 1.00 24.02 86 HIS A CA 11
ATOM 13805 C C . HIS A 1 86 ? -3.600 -24.945 -1.126 1.00 30.31 86 HIS A C 11
ATOM 13806 O O . HIS A 1 86 ? -3.804 -23.725 -1.033 1.00 73.33 86 HIS A O 11
ATOM 13821 N N . HIS A 1 87 ? -3.468 -25.593 -2.308 1.00 72.41 87 HIS A N 11
ATOM 13822 C CA . HIS A 1 87 ? -3.544 -24.921 -3.636 1.00 54.11 87 HIS A CA 11
ATOM 13823 C C . HIS A 1 87 ? -2.475 -23.809 -3.774 1.00 64.23 87 HIS A C 11
ATOM 13824 O O . HIS A 1 87 ? -1.895 -23.603 -4.846 1.00 64.03 87 HIS A O 11
ATOM 13839 N N . MET A 1 1 ? -4.509 21.868 3.916 1.00 45.04 1 MET A N 12
ATOM 13840 C CA . MET A 1 1 ? -4.090 21.962 2.481 1.00 13.11 1 MET A CA 12
ATOM 13841 C C . MET A 1 1 ? -4.650 20.781 1.660 1.00 14.20 1 MET A C 12
ATOM 13842 O O . MET A 1 1 ? -5.330 19.917 2.212 1.00 54.31 1 MET A O 12
ATOM 13858 N N . ASP A 1 2 ? -4.381 20.776 0.330 1.00 71.34 2 ASP A N 12
ATOM 13859 C CA . ASP A 1 2 ? -4.665 19.608 -0.543 1.00 14.34 2 ASP A CA 12
ATOM 13860 C C . ASP A 1 2 ? -3.865 18.389 -0.040 1.00 11.25 2 ASP A C 12
ATOM 13861 O O . ASP A 1 2 ? -2.631 18.381 -0.093 1.00 20.21 2 ASP A O 12
ATOM 13870 N N . GLU A 1 3 ? -4.583 17.372 0.447 1.00 52.31 3 GLU A N 12
ATOM 13871 C CA . GLU A 1 3 ? -4.008 16.339 1.324 1.00 64.42 3 GLU A CA 12
ATOM 13872 C C . GLU A 1 3 ? -3.390 15.182 0.508 1.00 23.41 3 GLU A C 12
ATOM 13873 O O . GLU A 1 3 ? -3.975 14.742 -0.477 1.00 43.12 3 GLU A O 12
ATOM 13885 N N . ASP A 1 4 ? -2.232 14.667 0.947 1.00 2.23 4 ASP A N 12
ATOM 13886 C CA . ASP A 1 4 ? -1.514 13.573 0.247 1.00 35.05 4 ASP A CA 12
ATOM 13887 C C . ASP A 1 4 ? -1.431 12.303 1.134 1.00 32.33 4 ASP A C 12
ATOM 13888 O O . ASP A 1 4 ? -1.087 12.377 2.317 1.00 22.41 4 ASP A O 12
ATOM 13897 N N . ALA A 1 5 ? -1.783 11.146 0.537 1.00 54.22 5 ALA A N 12
ATOM 13898 C CA . ALA A 1 5 ? -1.673 9.817 1.179 1.00 12.44 5 ALA A CA 12
ATOM 13899 C C . ALA A 1 5 ? -0.650 8.960 0.407 1.00 64.30 5 ALA A C 12
ATOM 13900 O O . ALA A 1 5 ? -0.722 8.855 -0.824 1.00 24.45 5 ALA A O 12
ATOM 13907 N N . THR A 1 6 ? 0.300 8.351 1.132 1.00 15.34 6 THR A N 12
ATOM 13908 C CA . THR A 1 6 ? 1.435 7.620 0.522 1.00 72.02 6 THR A CA 12
ATOM 13909 C C . THR A 1 6 ? 1.338 6.093 0.777 1.00 53.34 6 THR A C 12
ATOM 13910 O O . THR A 1 6 ? 0.947 5.648 1.858 1.00 42.33 6 THR A O 12
ATOM 13921 N N . ILE A 1 7 ? 1.673 5.298 -0.257 1.00 61.12 7 ILE A N 12
ATOM 13922 C CA . ILE A 1 7 ? 1.624 3.818 -0.212 1.00 4.52 7 ILE A CA 12
ATOM 13923 C C . ILE A 1 7 ? 3.069 3.257 -0.268 1.00 20.22 7 ILE A C 12
ATOM 13924 O O . ILE A 1 7 ? 3.731 3.323 -1.312 1.00 54.44 7 ILE A O 12
ATOM 13940 N N . THR A 1 8 ? 3.531 2.696 0.860 1.00 4.11 8 THR A N 12
ATOM 13941 C CA . THR A 1 8 ? 4.905 2.173 1.028 1.00 72.44 8 THR A CA 12
ATOM 13942 C C . THR A 1 8 ? 4.920 0.630 0.908 1.00 35.54 8 THR A C 12
ATOM 13943 O O . THR A 1 8 ? 4.366 -0.069 1.764 1.00 73.40 8 THR A O 12
ATOM 13954 N N . TYR A 1 9 ? 5.543 0.104 -0.164 1.00 4.20 9 TYR A N 12
ATOM 13955 C CA . TYR A 1 9 ? 5.732 -1.358 -0.343 1.00 21.31 9 TYR A CA 12
ATOM 13956 C C . TYR A 1 9 ? 6.973 -1.834 0.442 1.00 22.24 9 TYR A C 12
ATOM 13957 O O . TYR A 1 9 ? 8.085 -1.381 0.183 1.00 11.11 9 TYR A O 12
ATOM 13975 N N . VAL A 1 10 ? 6.771 -2.768 1.385 1.00 2.33 10 VAL A N 12
ATOM 13976 C CA . VAL A 1 10 ? 7.845 -3.290 2.257 1.00 75.51 10 VAL A CA 12
ATOM 13977 C C . VAL A 1 10 ? 7.971 -4.828 2.137 1.00 2.32 10 VAL A C 12
ATOM 13978 O O . VAL A 1 10 ? 6.998 -5.544 1.872 1.00 44.35 10 VAL A O 12
ATOM 13991 N N . ASP A 1 11 ? 9.192 -5.304 2.358 1.00 65.22 11 ASP A N 12
ATOM 13992 C CA . ASP A 1 11 ? 9.556 -6.719 2.315 1.00 40.24 11 ASP A CA 12
ATOM 13993 C C . ASP A 1 11 ? 9.452 -7.282 3.744 1.00 71.40 11 ASP A C 12
ATOM 13994 O O . ASP A 1 11 ? 10.367 -7.108 4.550 1.00 23.44 11 ASP A O 12
ATOM 14003 N N . ASP A 1 12 ? 8.320 -7.930 4.035 1.00 2.24 12 ASP A N 12
ATOM 14004 C CA . ASP A 1 12 ? 7.965 -8.426 5.384 1.00 0.02 12 ASP A CA 12
ATOM 14005 C C . ASP A 1 12 ? 8.979 -9.481 5.921 1.00 13.22 12 ASP A C 12
ATOM 14006 O O . ASP A 1 12 ? 9.169 -9.599 7.137 1.00 1.22 12 ASP A O 12
ATOM 14015 N N . ASP A 1 13 ? 9.640 -10.226 5.002 1.00 61.44 13 ASP A N 12
ATOM 14016 C CA . ASP A 1 13 ? 10.690 -11.227 5.356 1.00 60.21 13 ASP A CA 12
ATOM 14017 C C . ASP A 1 13 ? 12.107 -10.597 5.474 1.00 32.03 13 ASP A C 12
ATOM 14018 O O . ASP A 1 13 ? 13.046 -11.265 5.923 1.00 63.42 13 ASP A O 12
ATOM 14027 N N . LYS A 1 14 ? 12.251 -9.324 5.081 1.00 0.24 14 LYS A N 12
ATOM 14028 C CA . LYS A 1 14 ? 13.534 -8.578 5.182 1.00 32.55 14 LYS A CA 12
ATOM 14029 C C . LYS A 1 14 ? 13.389 -7.406 6.199 1.00 15.11 14 LYS A C 12
ATOM 14030 O O . LYS A 1 14 ? 13.909 -6.306 5.995 1.00 72.10 14 LYS A O 12
ATOM 14049 N N . GLY A 1 15 ? 12.674 -7.679 7.307 1.00 21.14 15 GLY A N 12
ATOM 14050 C CA . GLY A 1 15 ? 12.441 -6.687 8.384 1.00 0.33 15 GLY A CA 12
ATOM 14051 C C . GLY A 1 15 ? 11.619 -5.457 7.966 1.00 22.11 15 GLY A C 12
ATOM 14052 O O . GLY A 1 15 ? 11.712 -4.397 8.600 1.00 74.14 15 GLY A O 12
ATOM 14056 N N . GLY A 1 16 ? 10.807 -5.608 6.908 1.00 1.24 16 GLY A N 12
ATOM 14057 C CA . GLY A 1 16 ? 10.035 -4.490 6.337 1.00 71.51 16 GLY A CA 12
ATOM 14058 C C . GLY A 1 16 ? 10.887 -3.525 5.493 1.00 41.10 16 GLY A C 12
ATOM 14059 O O . GLY A 1 16 ? 10.714 -2.307 5.581 1.00 21.20 16 GLY A O 12
ATOM 14063 N N . ALA A 1 17 ? 11.809 -4.073 4.664 1.00 52.51 17 ALA A N 12
ATOM 14064 C CA . ALA A 1 17 ? 12.704 -3.266 3.789 1.00 44.14 17 ALA A CA 12
ATOM 14065 C C . ALA A 1 17 ? 11.961 -2.722 2.542 1.00 64.22 17 ALA A C 12
ATOM 14066 O O . ALA A 1 17 ? 11.275 -3.482 1.861 1.00 72.40 17 ALA A O 12
ATOM 14073 N N . GLN A 1 18 ? 12.147 -1.424 2.224 1.00 35.21 18 GLN A N 12
ATOM 14074 C CA . GLN A 1 18 ? 11.464 -0.774 1.073 1.00 11.34 18 GLN A CA 12
ATOM 14075 C C . GLN A 1 18 ? 11.827 -1.452 -0.280 1.00 23.13 18 GLN A C 12
ATOM 14076 O O . GLN A 1 18 ? 13.003 -1.566 -0.640 1.00 53.22 18 GLN A O 12
ATOM 14090 N N . VAL A 1 19 ? 10.781 -1.890 -1.008 1.00 23.23 19 VAL A N 12
ATOM 14091 C CA . VAL A 1 19 ? 10.897 -2.550 -2.324 1.00 22.41 19 VAL A CA 12
ATOM 14092 C C . VAL A 1 19 ? 10.759 -1.492 -3.452 1.00 32.42 19 VAL A C 12
ATOM 14093 O O . VAL A 1 19 ? 9.655 -0.984 -3.704 1.00 52.33 19 VAL A O 12
ATOM 14106 N N . GLY A 1 20 ? 11.888 -1.156 -4.109 1.00 43.54 20 GLY A N 12
ATOM 14107 C CA . GLY A 1 20 ? 11.907 -0.143 -5.181 1.00 24.35 20 GLY A CA 12
ATOM 14108 C C . GLY A 1 20 ? 11.717 1.294 -4.668 1.00 32.41 20 GLY A C 12
ATOM 14109 O O . GLY A 1 20 ? 12.607 1.849 -4.011 1.00 44.14 20 GLY A O 12
ATOM 14113 N N . ASP A 1 21 ? 10.543 1.888 -4.965 1.00 31.33 21 ASP A N 12
ATOM 14114 C CA . ASP A 1 21 ? 10.191 3.273 -4.557 1.00 73.35 21 ASP A CA 12
ATOM 14115 C C . ASP A 1 21 ? 8.728 3.362 -4.054 1.00 10.21 21 ASP A C 12
ATOM 14116 O O . ASP A 1 21 ? 7.928 2.438 -4.256 1.00 42.23 21 ASP A O 12
ATOM 14125 N N . ILE A 1 22 ? 8.403 4.481 -3.382 1.00 24.34 22 ILE A N 12
ATOM 14126 C CA . ILE A 1 22 ? 7.092 4.698 -2.716 1.00 40.44 22 ILE A CA 12
ATOM 14127 C C . ILE A 1 22 ? 6.113 5.481 -3.635 1.00 41.02 22 ILE A C 12
ATOM 14128 O O . ILE A 1 22 ? 6.515 6.424 -4.325 1.00 5.12 22 ILE A O 12
ATOM 14144 N N . VAL A 1 23 ? 4.818 5.101 -3.621 1.00 63.32 23 VAL A N 12
ATOM 14145 C CA . VAL A 1 23 ? 3.782 5.706 -4.494 1.00 32.21 23 VAL A CA 12
ATOM 14146 C C . VAL A 1 23 ? 2.898 6.697 -3.688 1.00 62.44 23 VAL A C 12
ATOM 14147 O O . VAL A 1 23 ? 2.011 6.278 -2.952 1.00 62.14 23 VAL A O 12
ATOM 14160 N N . THR A 1 24 ? 3.147 8.011 -3.832 1.00 65.41 24 THR A N 12
ATOM 14161 C CA . THR A 1 24 ? 2.351 9.066 -3.143 1.00 61.40 24 THR A CA 12
ATOM 14162 C C . THR A 1 24 ? 1.302 9.670 -4.104 1.00 11.52 24 THR A C 12
ATOM 14163 O O . THR A 1 24 ? 1.626 10.000 -5.247 1.00 43.01 24 THR A O 12
ATOM 14174 N N . VAL A 1 25 ? 0.052 9.830 -3.624 1.00 63.12 25 VAL A N 12
ATOM 14175 C CA . VAL A 1 25 ? -1.056 10.460 -4.395 1.00 3.45 25 VAL A CA 12
ATOM 14176 C C . VAL A 1 25 ? -1.653 11.664 -3.618 1.00 1.43 25 VAL A C 12
ATOM 14177 O O . VAL A 1 25 ? -1.618 11.690 -2.387 1.00 4.04 25 VAL A O 12
ATOM 14190 N N . THR A 1 26 ? -2.194 12.659 -4.354 1.00 4.11 26 THR A N 12
ATOM 14191 C CA . THR A 1 26 ? -2.764 13.905 -3.761 1.00 33.22 26 THR A CA 12
ATOM 14192 C C . THR A 1 26 ? -4.299 13.979 -3.950 1.00 32.03 26 THR A C 12
ATOM 14193 O O . THR A 1 26 ? -4.861 13.378 -4.865 1.00 22.05 26 THR A O 12
ATOM 14204 N N . GLY A 1 27 ? -4.957 14.746 -3.065 1.00 72.24 27 GLY A N 12
ATOM 14205 C CA . GLY A 1 27 ? -6.415 14.892 -3.060 1.00 74.01 27 GLY A CA 12
ATOM 14206 C C . GLY A 1 27 ? -6.891 15.784 -1.914 1.00 10.13 27 GLY A C 12
ATOM 14207 O O . GLY A 1 27 ? -6.402 16.906 -1.764 1.00 62.35 27 GLY A O 12
ATOM 14211 N N . LYS A 1 28 ? -7.834 15.287 -1.094 1.00 24.32 28 LYS A N 12
ATOM 14212 C CA . LYS A 1 28 ? -8.392 16.052 0.050 1.00 71.44 28 LYS A CA 12
ATOM 14213 C C . LYS A 1 28 ? -9.024 15.076 1.070 1.00 14.24 28 LYS A C 12
ATOM 14214 O O . LYS A 1 28 ? -9.485 14.002 0.675 1.00 33.43 28 LYS A O 12
ATOM 14233 N N . THR A 1 29 ? -9.030 15.455 2.374 1.00 34.34 29 THR A N 12
ATOM 14234 C CA . THR A 1 29 ? -9.530 14.591 3.493 1.00 74.32 29 THR A CA 12
ATOM 14235 C C . THR A 1 29 ? -10.950 14.002 3.259 1.00 2.14 29 THR A C 12
ATOM 14236 O O . THR A 1 29 ? -11.219 12.850 3.604 1.00 50.15 29 THR A O 12
ATOM 14247 N N . ASP A 1 30 ? -11.848 14.813 2.688 1.00 70.01 30 ASP A N 12
ATOM 14248 C CA . ASP A 1 30 ? -13.254 14.428 2.439 1.00 71.21 30 ASP A CA 12
ATOM 14249 C C . ASP A 1 30 ? -13.366 13.388 1.290 1.00 35.34 30 ASP A C 12
ATOM 14250 O O . ASP A 1 30 ? -14.266 12.540 1.288 1.00 0.41 30 ASP A O 12
ATOM 14259 N N . ASP A 1 31 ? -12.416 13.449 0.340 1.00 2.22 31 ASP A N 12
ATOM 14260 C CA . ASP A 1 31 ? -12.398 12.594 -0.871 1.00 75.11 31 ASP A CA 12
ATOM 14261 C C . ASP A 1 31 ? -11.687 11.238 -0.618 1.00 44.25 31 ASP A C 12
ATOM 14262 O O . ASP A 1 31 ? -10.856 11.106 0.289 1.00 54.42 31 ASP A O 12
ATOM 14271 N N . SER A 1 32 ? -12.028 10.240 -1.460 1.00 20.42 32 SER A N 12
ATOM 14272 C CA . SER A 1 32 ? -11.449 8.877 -1.396 1.00 11.51 32 SER A CA 12
ATOM 14273 C C . SER A 1 32 ? -11.312 8.264 -2.809 1.00 52.11 32 SER A C 12
ATOM 14274 O O . SER A 1 32 ? -11.998 8.674 -3.757 1.00 61.00 32 SER A O 12
ATOM 14282 N N . THR A 1 33 ? -10.428 7.262 -2.919 1.00 13.43 33 THR A N 12
ATOM 14283 C CA . THR A 1 33 ? -10.120 6.563 -4.198 1.00 32.02 33 THR A CA 12
ATOM 14284 C C . THR A 1 33 ? -9.703 5.093 -3.946 1.00 61.01 33 THR A C 12
ATOM 14285 O O . THR A 1 33 ? -9.360 4.721 -2.822 1.00 1.32 33 THR A O 12
ATOM 14296 N N . THR A 1 34 ? -9.761 4.258 -5.001 1.00 24.15 34 THR A N 12
ATOM 14297 C CA . THR A 1 34 ? -9.308 2.844 -4.952 1.00 74.04 34 THR A CA 12
ATOM 14298 C C . THR A 1 34 ? -7.941 2.700 -5.662 1.00 11.44 34 THR A C 12
ATOM 14299 O O . THR A 1 34 ? -7.783 3.092 -6.823 1.00 54.31 34 THR A O 12
ATOM 14310 N N . TYR A 1 35 ? -6.963 2.131 -4.945 1.00 32.11 35 TYR A N 12
ATOM 14311 C CA . TYR A 1 35 ? -5.593 1.898 -5.451 1.00 23.14 35 TYR A CA 12
ATOM 14312 C C . TYR A 1 35 ? -5.330 0.385 -5.577 1.00 15.52 35 TYR A C 12
ATOM 14313 O O . TYR A 1 35 ? -5.531 -0.353 -4.620 1.00 4.41 35 TYR A O 12
ATOM 14331 N N . THR A 1 36 ? -4.864 -0.072 -6.750 1.00 72.32 36 THR A N 12
ATOM 14332 C CA . THR A 1 36 ? -4.545 -1.502 -6.969 1.00 24.44 36 THR A CA 12
ATOM 14333 C C . THR A 1 36 ? -3.111 -1.818 -6.463 1.00 23.03 36 THR A C 12
ATOM 14334 O O . THR A 1 36 ? -2.159 -1.096 -6.782 1.00 11.23 36 THR A O 12
ATOM 14345 N N . VAL A 1 37 ? -2.980 -2.895 -5.670 1.00 31.32 37 VAL A N 12
ATOM 14346 C CA . VAL A 1 37 ? -1.687 -3.360 -5.117 1.00 34.30 37 VAL A CA 12
ATOM 14347 C C . VAL A 1 37 ? -0.859 -4.108 -6.198 1.00 72.25 37 VAL A C 12
ATOM 14348 O O . VAL A 1 37 ? -1.392 -4.952 -6.919 1.00 43.31 37 VAL A O 12
ATOM 14361 N N . THR A 1 38 ? 0.447 -3.792 -6.288 1.00 33.43 38 THR A N 12
ATOM 14362 C CA . THR A 1 38 ? 1.378 -4.389 -7.281 1.00 65.44 38 THR A CA 12
ATOM 14363 C C . THR A 1 38 ? 2.391 -5.320 -6.574 1.00 43.21 38 THR A C 12
ATOM 14364 O O . THR A 1 38 ? 3.192 -4.865 -5.748 1.00 13.41 38 THR A O 12
ATOM 14375 N N . ILE A 1 39 ? 2.337 -6.628 -6.893 1.00 15.44 39 ILE A N 12
ATOM 14376 C CA . ILE A 1 39 ? 3.246 -7.646 -6.313 1.00 55.14 39 ILE A CA 12
ATOM 14377 C C . ILE A 1 39 ? 4.395 -7.969 -7.315 1.00 1.52 39 ILE A C 12
ATOM 14378 O O . ILE A 1 39 ? 4.125 -8.485 -8.409 1.00 51.12 39 ILE A O 12
ATOM 14394 N N . PRO A 1 40 ? 5.692 -7.652 -6.984 1.00 31.43 40 PRO A N 12
ATOM 14395 C CA . PRO A 1 40 ? 6.852 -8.056 -7.832 1.00 41.43 40 PRO A CA 12
ATOM 14396 C C . PRO A 1 40 ? 7.087 -9.598 -7.857 1.00 44.41 40 PRO A C 12
ATOM 14397 O O . PRO A 1 40 ? 6.622 -10.331 -6.967 1.00 25.42 40 PRO A O 12
ATOM 14408 N N . ASP A 1 41 ? 7.811 -10.071 -8.896 1.00 74.13 41 ASP A N 12
ATOM 14409 C CA . ASP A 1 41 ? 8.114 -11.511 -9.090 1.00 70.31 41 ASP A CA 12
ATOM 14410 C C . ASP A 1 41 ? 9.014 -12.057 -7.949 1.00 51.24 41 ASP A C 12
ATOM 14411 O O . ASP A 1 41 ? 9.938 -11.377 -7.484 1.00 42.21 41 ASP A O 12
ATOM 14420 N N . GLY A 1 42 ? 8.698 -13.280 -7.486 1.00 21.33 42 GLY A N 12
ATOM 14421 C CA . GLY A 1 42 ? 9.396 -13.902 -6.355 1.00 40.34 42 GLY A CA 12
ATOM 14422 C C . GLY A 1 42 ? 8.868 -13.447 -4.982 1.00 22.41 42 GLY A C 12
ATOM 14423 O O . GLY A 1 42 ? 9.386 -13.881 -3.948 1.00 63.41 42 GLY A O 12
ATOM 14427 N N . TYR A 1 43 ? 7.851 -12.551 -4.978 1.00 31.31 43 TYR A N 12
ATOM 14428 C CA . TYR A 1 43 ? 7.187 -12.062 -3.746 1.00 32.21 43 TYR A CA 12
ATOM 14429 C C . TYR A 1 43 ? 5.708 -12.537 -3.670 1.00 34.23 43 TYR A C 12
ATOM 14430 O O . TYR A 1 43 ? 5.101 -12.903 -4.678 1.00 13.03 43 TYR A O 12
ATOM 14448 N N . GLU A 1 44 ? 5.150 -12.504 -2.448 1.00 4.34 44 GLU A N 12
ATOM 14449 C CA . GLU A 1 44 ? 3.736 -12.850 -2.151 1.00 74.13 44 GLU A CA 12
ATOM 14450 C C . GLU A 1 44 ? 3.086 -11.698 -1.358 1.00 2.42 44 GLU A C 12
ATOM 14451 O O . GLU A 1 44 ? 3.791 -10.924 -0.722 1.00 32.42 44 GLU A O 12
ATOM 14463 N N . TYR A 1 45 ? 1.751 -11.582 -1.393 1.00 52.00 45 TYR A N 12
ATOM 14464 C CA . TYR A 1 45 ? 1.019 -10.594 -0.555 1.00 64.25 45 TYR A CA 12
ATOM 14465 C C . TYR A 1 45 ? 0.790 -11.136 0.888 1.00 51.41 45 TYR A C 12
ATOM 14466 O O . TYR A 1 45 ? 0.307 -12.257 1.063 1.00 65.34 45 TYR A O 12
ATOM 14484 N N . VAL A 1 46 ? 1.134 -10.323 1.911 1.00 12.25 46 VAL A N 12
ATOM 14485 C CA . VAL A 1 46 ? 0.882 -10.654 3.344 1.00 25.03 46 VAL A CA 12
ATOM 14486 C C . VAL A 1 46 ? -0.389 -9.937 3.852 1.00 25.20 46 VAL A C 12
ATOM 14487 O O . VAL A 1 46 ? -1.384 -10.582 4.199 1.00 13.43 46 VAL A O 12
ATOM 14500 N N . GLY A 1 47 ? -0.328 -8.594 3.892 1.00 44.43 47 GLY A N 12
ATOM 14501 C CA . GLY A 1 47 ? -1.407 -7.776 4.465 1.00 61.25 47 GLY A CA 12
ATOM 14502 C C . GLY A 1 47 ? -1.166 -6.267 4.337 1.00 10.24 47 GLY A C 12
ATOM 14503 O O . GLY A 1 47 ? -0.060 -5.830 4.001 1.00 11.21 47 GLY A O 12
ATOM 14507 N N . THR A 1 48 ? -2.217 -5.481 4.616 1.00 21.12 48 THR A N 12
ATOM 14508 C CA . THR A 1 48 ? -2.178 -3.993 4.561 1.00 4.41 48 THR A CA 12
ATOM 14509 C C . THR A 1 48 ? -2.210 -3.389 5.980 1.00 50.40 48 THR A C 12
ATOM 14510 O O . THR A 1 48 ? -3.047 -3.757 6.808 1.00 14.02 48 THR A O 12
ATOM 14521 N N . ASP A 1 49 ? -1.313 -2.430 6.228 1.00 31.13 49 ASP A N 12
ATOM 14522 C CA . ASP A 1 49 ? -1.212 -1.708 7.510 1.00 53.11 49 ASP A CA 12
ATOM 14523 C C . ASP A 1 49 ? -1.546 -0.204 7.311 1.00 12.02 49 ASP A C 12
ATOM 14524 O O . ASP A 1 49 ? -1.325 0.342 6.230 1.00 21.13 49 ASP A O 12
ATOM 14533 N N . GLY A 1 50 ? -2.095 0.443 8.359 1.00 72.35 50 GLY A N 12
ATOM 14534 C CA . GLY A 1 50 ? -2.432 1.879 8.319 1.00 50.33 50 GLY A CA 12
ATOM 14535 C C . GLY A 1 50 ? -3.790 2.166 7.659 1.00 13.02 50 GLY A C 12
ATOM 14536 O O . GLY A 1 50 ? -4.762 2.508 8.343 1.00 32.51 50 GLY A O 12
ATOM 14540 N N . GLY A 1 51 ? -3.854 2.010 6.321 1.00 32.15 51 GLY A N 12
ATOM 14541 C CA . GLY A 1 51 ? -5.079 2.280 5.545 1.00 34.10 51 GLY A CA 12
ATOM 14542 C C . GLY A 1 51 ? -6.071 1.112 5.504 1.00 14.20 51 GLY A C 12
ATOM 14543 O O . GLY A 1 51 ? -5.881 0.089 6.173 1.00 3.45 51 GLY A O 12
ATOM 14547 N N . VAL A 1 52 ? -7.131 1.265 4.691 1.00 60.14 52 VAL A N 12
ATOM 14548 C CA . VAL A 1 52 ? -8.224 0.262 4.570 1.00 11.04 52 VAL A CA 12
ATOM 14549 C C . VAL A 1 52 ? -7.950 -0.692 3.383 1.00 40.42 52 VAL A C 12
ATOM 14550 O O . VAL A 1 52 ? -7.532 -0.245 2.318 1.00 64.23 52 VAL A O 12
ATOM 14563 N N . VAL A 1 53 ? -8.197 -2.006 3.567 1.00 50.13 53 VAL A N 12
ATOM 14564 C CA . VAL A 1 53 ? -7.931 -3.039 2.530 1.00 43.12 53 VAL A CA 12
ATOM 14565 C C . VAL A 1 53 ? -9.244 -3.681 2.008 1.00 11.02 53 VAL A C 12
ATOM 14566 O O . VAL A 1 53 ? -10.230 -3.800 2.746 1.00 60.44 53 VAL A O 12
ATOM 14579 N N . SER A 1 54 ? -9.241 -4.071 0.720 1.00 71.20 54 SER A N 12
ATOM 14580 C CA . SER A 1 54 ? -10.326 -4.870 0.094 1.00 44.42 54 SER A CA 12
ATOM 14581 C C . SER A 1 54 ? -10.410 -6.301 0.685 1.00 61.23 54 SER A C 12
ATOM 14582 O O . SER A 1 54 ? -9.466 -6.781 1.331 1.00 52.54 54 SER A O 12
ATOM 14590 N N . SER A 1 55 ? -11.539 -6.981 0.406 1.00 15.51 55 SER A N 12
ATOM 14591 C CA . SER A 1 55 ? -11.793 -8.376 0.841 1.00 43.41 55 SER A CA 12
ATOM 14592 C C . SER A 1 55 ? -10.756 -9.364 0.246 1.00 35.20 55 SER A C 12
ATOM 14593 O O . SER A 1 55 ? -10.400 -10.365 0.876 1.00 12.54 55 SER A O 12
ATOM 14601 N N . ASP A 1 56 ? -10.284 -9.055 -0.975 1.00 74.14 56 ASP A N 12
ATOM 14602 C CA . ASP A 1 56 ? -9.336 -9.908 -1.727 1.00 44.11 56 ASP A CA 12
ATOM 14603 C C . ASP A 1 56 ? -7.859 -9.650 -1.325 1.00 74.24 56 ASP A C 12
ATOM 14604 O O . ASP A 1 56 ? -6.993 -10.489 -1.581 1.00 61.41 56 ASP A O 12
ATOM 14613 N N . GLY A 1 57 ? -7.590 -8.480 -0.698 1.00 24.45 57 GLY A N 12
A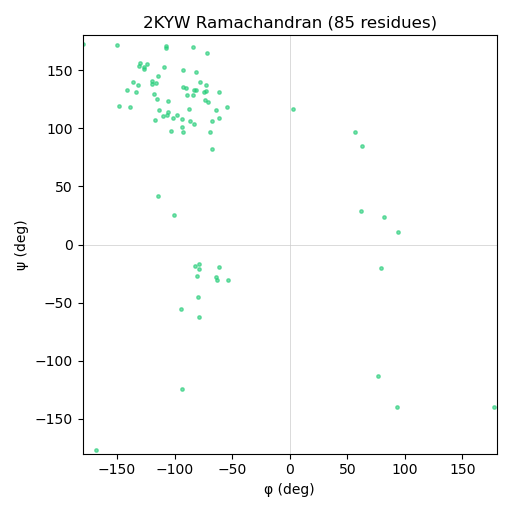TOM 14614 C CA . GLY A 1 57 ? -6.205 -7.962 -0.553 1.00 0.23 57 GLY A CA 12
ATOM 14615 C C . GLY A 1 57 ? -5.593 -7.482 -1.887 1.00 41.13 57 GLY A C 12
ATOM 14616 O O . GLY A 1 57 ? -4.382 -7.274 -2.000 1.00 11.14 57 GLY A O 12
ATOM 14620 N N . LYS A 1 58 ? -6.472 -7.318 -2.888 1.00 33.40 58 LYS A N 12
ATOM 14621 C CA . LYS A 1 58 ? -6.121 -6.954 -4.280 1.00 3.34 58 LYS A CA 12
ATOM 14622 C C . LYS A 1 58 ? -5.984 -5.427 -4.438 1.00 21.43 58 LYS A C 12
ATOM 14623 O O . LYS A 1 58 ? -5.080 -4.936 -5.116 1.00 71.25 58 LYS A O 12
ATOM 14642 N N . THR A 1 59 ? -6.932 -4.698 -3.830 1.00 65.02 59 THR A N 12
ATOM 14643 C CA . THR A 1 59 ? -6.961 -3.221 -3.814 1.00 32.33 59 THR A CA 12
ATOM 14644 C C . THR A 1 59 ? -6.989 -2.705 -2.358 1.00 24.34 59 THR A C 12
ATOM 14645 O O . THR A 1 59 ? -7.246 -3.466 -1.419 1.00 74.54 59 THR A O 12
ATOM 14656 N N . VAL A 1 60 ? -6.700 -1.411 -2.186 1.00 21.21 60 VAL A N 12
ATOM 14657 C CA . VAL A 1 60 ? -6.759 -0.706 -0.887 1.00 75.45 60 VAL A CA 12
ATOM 14658 C C . VAL A 1 60 ? -7.497 0.642 -1.051 1.00 23.43 60 VAL A C 12
ATOM 14659 O O . VAL A 1 60 ? -7.254 1.384 -2.014 1.00 42.15 60 VAL A O 12
ATOM 14672 N N . THR A 1 61 ? -8.434 0.932 -0.129 1.00 3.45 61 THR A N 12
ATOM 14673 C CA . THR A 1 61 ? -9.206 2.191 -0.128 1.00 31.10 61 THR A CA 12
ATOM 14674 C C . THR A 1 61 ? -8.354 3.342 0.452 1.00 33.10 61 THR A C 12
ATOM 14675 O O . THR A 1 61 ? -8.134 3.420 1.671 1.00 11.04 61 THR A O 12
ATOM 14686 N N . ILE A 1 62 ? -7.861 4.214 -0.440 1.00 2.32 62 ILE A N 12
ATOM 14687 C CA . ILE A 1 62 ? -7.072 5.394 -0.063 1.00 13.35 62 ILE A CA 12
ATOM 14688 C C . ILE A 1 62 ? -8.017 6.563 0.264 1.00 61.23 62 ILE A C 12
ATOM 14689 O O . ILE A 1 62 ? -8.602 7.164 -0.641 1.00 13.05 62 ILE A O 12
ATOM 14705 N N . THR A 1 63 ? -8.185 6.882 1.552 1.00 24.42 63 THR A N 12
ATOM 14706 C CA . THR A 1 63 ? -8.944 8.074 1.978 1.00 24.32 63 THR A CA 12
ATOM 14707 C C . THR A 1 63 ? -7.986 9.007 2.719 1.00 74.22 63 THR A C 12
ATOM 14708 O O . THR A 1 63 ? -7.395 8.619 3.734 1.00 24.31 63 THR A O 12
ATOM 14719 N N . PHE A 1 64 ? -7.838 10.232 2.202 1.00 73.13 64 PHE A N 12
ATOM 14720 C CA . PHE A 1 64 ? -6.824 11.192 2.669 1.00 53.34 64 PHE A CA 12
ATOM 14721 C C . PHE A 1 64 ? -7.160 11.719 4.084 1.00 63.12 64 PHE A C 12
ATOM 14722 O O . PHE A 1 64 ? -8.333 11.808 4.464 1.00 1.11 64 PHE A O 12
ATOM 14739 N N . ALA A 1 65 ? -6.123 12.026 4.871 1.00 13.42 65 ALA A N 12
ATOM 14740 C CA . ALA A 1 65 ? -6.268 12.530 6.254 1.00 32.11 65 ALA A CA 12
ATOM 14741 C C . ALA A 1 65 ? -5.048 13.384 6.646 1.00 64.32 65 ALA A C 12
ATOM 14742 O O . ALA A 1 65 ? -3.969 13.210 6.084 1.00 32.11 65 ALA A O 12
ATOM 14749 N N . ALA A 1 66 ? -5.220 14.305 7.609 1.00 41.02 66 ALA A N 12
ATOM 14750 C CA . ALA A 1 66 ? -4.099 15.123 8.154 1.00 72.25 66 ALA A CA 12
ATOM 14751 C C . ALA A 1 66 ? -3.298 14.334 9.242 1.00 62.10 66 ALA A C 12
ATOM 14752 O O . ALA A 1 66 ? -2.740 14.924 10.175 1.00 31.54 66 ALA A O 12
ATOM 14759 N N . ASP A 1 67 ? -3.213 12.992 9.072 1.00 41.52 67 ASP A N 12
ATOM 14760 C CA . ASP A 1 67 ? -2.714 12.050 10.096 1.00 20.32 67 ASP A CA 12
ATOM 14761 C C . ASP A 1 67 ? -1.682 11.061 9.482 1.00 65.32 67 ASP A C 12
ATOM 14762 O O . ASP A 1 67 ? -1.075 11.337 8.445 1.00 11.34 67 ASP A O 12
ATOM 14771 N N . ASP A 1 68 ? -1.453 9.932 10.176 1.00 54.21 68 ASP A N 12
ATOM 14772 C CA . ASP A 1 68 ? -0.643 8.793 9.671 1.00 2.14 68 ASP A CA 12
ATOM 14773 C C . ASP A 1 68 ? -1.555 7.597 9.257 1.00 1.22 68 ASP A C 12
ATOM 14774 O O . ASP A 1 68 ? -1.066 6.565 8.785 1.00 12.33 68 ASP A O 12
ATOM 14783 N N . SER A 1 69 ? -2.884 7.773 9.439 1.00 53.30 69 SER A N 12
ATOM 14784 C CA . SER A 1 69 ? -3.916 6.726 9.175 1.00 71.04 69 SER A CA 12
ATOM 14785 C C . SER A 1 69 ? -4.220 6.564 7.662 1.00 1.04 69 SER A C 12
ATOM 14786 O O . SER A 1 69 ? -4.753 5.535 7.228 1.00 22.02 69 SER A O 12
ATOM 14794 N N . ASP A 1 70 ? -3.879 7.590 6.876 1.00 42.33 70 ASP A N 12
ATOM 14795 C CA . ASP A 1 70 ? -4.063 7.607 5.399 1.00 32.10 70 ASP A CA 12
ATOM 14796 C C . ASP A 1 70 ? -2.877 6.903 4.684 1.00 63.32 70 ASP A C 12
ATOM 14797 O O . ASP A 1 70 ? -3.005 6.458 3.532 1.00 25.41 70 ASP A O 12
ATOM 14806 N N . ASN A 1 71 ? -1.727 6.821 5.389 1.00 12.45 71 ASN A N 12
ATOM 14807 C CA . ASN A 1 71 ? -0.530 6.090 4.927 1.00 62.23 71 ASN A CA 12
ATOM 14808 C C . ASN A 1 71 ? -0.817 4.564 4.924 1.00 24.11 71 ASN A C 12
ATOM 14809 O O . ASN A 1 71 ? -1.212 3.993 5.949 1.00 12.44 71 ASN A O 12
ATOM 14820 N N . VAL A 1 72 ? -0.621 3.930 3.759 1.00 35.44 72 VAL A N 12
ATOM 14821 C CA . VAL A 1 72 ? -0.872 2.489 3.550 1.00 21.33 72 VAL A CA 12
ATOM 14822 C C . VAL A 1 72 ? 0.462 1.741 3.343 1.00 11.33 72 VAL A C 12
ATOM 14823 O O . VAL A 1 72 ? 1.181 2.004 2.389 1.00 2.35 72 VAL A O 12
ATOM 14836 N N . VAL A 1 73 ? 0.771 0.787 4.236 1.00 31.12 73 VAL A N 12
ATOM 14837 C CA . VAL A 1 73 ? 2.011 -0.019 4.173 1.00 64.43 73 VAL A CA 12
ATOM 14838 C C . VAL A 1 73 ? 1.675 -1.469 3.744 1.00 63.12 73 VAL A C 12
ATOM 14839 O O . VAL A 1 73 ? 1.062 -2.223 4.501 1.00 72.00 73 VAL A O 12
ATOM 14852 N N . ILE A 1 74 ? 2.080 -1.839 2.517 1.00 12.41 74 ILE A N 12
ATOM 14853 C CA . ILE A 1 74 ? 1.838 -3.183 1.947 1.00 22.03 74 ILE A CA 12
ATOM 14854 C C . ILE A 1 74 ? 3.006 -4.131 2.314 1.00 44.31 74 ILE A C 12
ATOM 14855 O O . ILE A 1 74 ? 4.128 -3.926 1.871 1.00 23.02 74 ILE A O 12
ATOM 14871 N N . HIS A 1 75 ? 2.725 -5.173 3.108 1.00 40.12 75 HIS A N 12
ATOM 14872 C CA . HIS A 1 75 ? 3.744 -6.155 3.553 1.00 35.51 75 HIS A CA 12
ATOM 14873 C C . HIS A 1 75 ? 3.801 -7.337 2.568 1.00 62.21 75 HIS A C 12
ATOM 14874 O O . HIS A 1 75 ? 2.754 -7.843 2.154 1.00 2.13 75 HIS A O 12
ATOM 14889 N N . LEU A 1 76 ? 5.028 -7.768 2.181 1.00 45.24 76 LEU A N 12
ATOM 14890 C CA . LEU A 1 76 ? 5.226 -8.835 1.156 1.00 51.34 76 LEU A CA 12
ATOM 14891 C C . LEU A 1 76 ? 6.166 -9.974 1.648 1.00 2.45 76 LEU A C 12
ATOM 14892 O O . LEU A 1 76 ? 7.206 -9.719 2.240 1.00 31.23 76 LEU A O 12
ATOM 14908 N N . LYS A 1 77 ? 5.799 -11.238 1.335 1.00 45.44 77 LYS A N 12
ATOM 14909 C CA . LYS A 1 77 ? 6.646 -12.429 1.598 1.00 73.22 77 LYS A CA 12
ATOM 14910 C C . LYS A 1 77 ? 7.507 -12.772 0.376 1.00 31.41 77 LYS A C 12
ATOM 14911 O O . LYS A 1 77 ? 7.404 -12.151 -0.669 1.00 32.41 77 LYS A O 12
ATOM 14930 N N . HIS A 1 78 ? 8.415 -13.724 0.570 1.00 75.24 78 HIS A N 12
ATOM 14931 C CA . HIS A 1 78 ? 9.133 -14.402 -0.521 1.00 51.24 78 HIS A CA 12
ATOM 14932 C C . HIS A 1 78 ? 8.504 -15.780 -0.817 1.00 71.33 78 HIS A C 12
ATOM 14933 O O . HIS A 1 78 ? 8.081 -16.487 0.105 1.00 54.44 78 HIS A O 12
ATOM 14948 N N . GLY A 1 79 ? 8.467 -16.143 -2.106 1.00 72.52 79 GLY A N 12
ATOM 14949 C CA . GLY A 1 79 ? 8.150 -17.515 -2.528 1.00 15.34 79 GLY A CA 12
ATOM 14950 C C . GLY A 1 79 ? 9.427 -18.303 -2.851 1.00 34.13 79 GLY A C 12
ATOM 14951 O O . GLY A 1 79 ? 10.529 -17.906 -2.445 1.00 42.23 79 GLY A O 12
ATOM 14955 N N . LEU A 1 80 ? 9.290 -19.427 -3.578 1.00 15.13 80 LEU A N 12
ATOM 14956 C CA . LEU A 1 80 ? 10.461 -20.189 -4.077 1.00 42.21 80 LEU A CA 12
ATOM 14957 C C . LEU A 1 80 ? 10.851 -19.714 -5.489 1.00 30.13 80 LEU A C 12
ATOM 14958 O O . LEU A 1 80 ? 10.134 -19.983 -6.460 1.00 72.11 80 LEU A O 12
ATOM 14974 N N . GLU A 1 81 ? 11.981 -18.988 -5.589 1.00 73.35 81 GLU A N 12
ATOM 14975 C CA . GLU A 1 81 ? 12.525 -18.521 -6.881 1.00 43.15 81 GLU A CA 12
ATOM 14976 C C . GLU A 1 81 ? 13.266 -19.660 -7.625 1.00 65.10 81 GLU A C 12
ATOM 14977 O O . GLU A 1 81 ? 13.679 -20.659 -7.016 1.00 73.23 81 GLU A O 12
ATOM 14989 N N . HIS A 1 82 ? 13.431 -19.498 -8.939 1.00 70.34 82 HIS A N 12
ATOM 14990 C CA . HIS A 1 82 ? 14.381 -20.300 -9.720 1.00 45.20 82 HIS A CA 12
ATOM 14991 C C . HIS A 1 82 ? 15.725 -19.546 -9.739 1.00 62.23 82 HIS A C 12
ATOM 14992 O O . HIS A 1 82 ? 15.753 -18.385 -10.141 1.00 0.32 82 HIS A O 12
ATOM 15007 N N . HIS A 1 83 ? 16.810 -20.212 -9.293 1.00 31.01 83 HIS A N 12
ATOM 15008 C CA . HIS A 1 83 ? 18.182 -19.640 -9.238 1.00 73.42 83 HIS A CA 12
ATOM 15009 C C . HIS A 1 83 ? 18.600 -18.993 -10.594 1.00 62.10 83 HIS A C 12
ATOM 15010 O O . HIS A 1 83 ? 18.813 -19.691 -11.592 1.00 32.42 83 HIS A O 12
ATOM 15025 N N . HIS A 1 84 ? 18.700 -17.648 -10.602 1.00 62.21 84 HIS A N 12
ATOM 15026 C CA . HIS A 1 84 ? 18.882 -16.851 -11.839 1.00 13.35 84 HIS A CA 12
ATOM 15027 C C . HIS A 1 84 ? 19.996 -15.785 -11.681 1.00 11.01 84 HIS A C 12
ATOM 15028 O O . HIS A 1 84 ? 20.104 -15.129 -10.634 1.00 53.22 84 HIS A O 12
ATOM 15043 N N . HIS A 1 85 ? 20.815 -15.622 -12.738 1.00 4.23 85 HIS A N 12
ATOM 15044 C CA . HIS A 1 85 ? 21.912 -14.635 -12.772 1.00 1.34 85 HIS A CA 12
ATOM 15045 C C . HIS A 1 85 ? 21.371 -13.264 -13.251 1.00 72.43 85 HIS A C 12
ATOM 15046 O O . HIS A 1 85 ? 21.205 -13.036 -14.456 1.00 23.14 85 HIS A O 12
ATOM 15061 N N . HIS A 1 86 ? 21.086 -12.364 -12.291 1.00 2.55 86 HIS A N 12
ATOM 15062 C CA . HIS A 1 86 ? 20.481 -11.040 -12.573 1.00 74.21 86 HIS A CA 12
ATOM 15063 C C . HIS A 1 86 ? 21.131 -9.933 -11.713 1.00 75.11 86 HIS A C 12
ATOM 15064 O O . HIS A 1 86 ? 21.340 -10.112 -10.510 1.00 24.00 86 HIS A O 12
ATOM 15079 N N . HIS A 1 87 ? 21.429 -8.786 -12.353 1.00 63.15 87 HIS A N 12
ATOM 15080 C CA . HIS A 1 87 ? 22.000 -7.593 -11.680 1.00 12.22 87 HIS A CA 12
ATOM 15081 C C . HIS A 1 87 ? 20.881 -6.602 -11.284 1.00 22.42 87 HIS A C 12
ATOM 15082 O O . HIS A 1 87 ? 19.989 -6.938 -10.503 1.00 10.13 87 HIS A O 12
ATOM 15097 N N . MET A 1 1 ? -5.263 23.729 -1.041 1.00 21.10 1 MET A N 13
ATOM 15098 C CA . MET A 1 1 ? -4.424 22.526 -0.798 1.00 24.11 1 MET A CA 13
ATOM 15099 C C . MET A 1 1 ? -5.206 21.242 -1.146 1.00 71.23 1 MET A C 13
ATOM 15100 O O . MET A 1 1 ? -6.239 20.949 -0.537 1.00 62.55 1 MET A O 13
ATOM 15116 N N . ASP A 1 2 ? -4.718 20.494 -2.150 1.00 72.54 2 ASP A N 13
ATOM 15117 C CA . ASP A 1 2 ? -5.241 19.157 -2.488 1.00 24.04 2 ASP A CA 13
ATOM 15118 C C . ASP A 1 2 ? -4.483 18.107 -1.650 1.00 13.41 2 ASP A C 13
ATOM 15119 O O . ASP A 1 2 ? -3.254 18.007 -1.746 1.00 71.44 2 ASP A O 13
ATOM 15128 N N . GLU A 1 3 ? -5.215 17.323 -0.845 1.00 13.30 3 GLU A N 13
ATOM 15129 C CA . GLU A 1 3 ? -4.611 16.518 0.240 1.00 5.12 3 GLU A CA 13
ATOM 15130 C C . GLU A 1 3 ? -4.077 15.172 -0.289 1.00 33.21 3 GLU A C 13
ATOM 15131 O O . GLU A 1 3 ? -4.735 14.509 -1.087 1.00 64.02 3 GLU A O 13
ATOM 15143 N N . ASP A 1 4 ? -2.907 14.747 0.206 1.00 71.41 4 ASP A N 13
ATOM 15144 C CA . ASP A 1 4 ? -2.188 13.567 -0.320 1.00 64.10 4 ASP A CA 13
ATOM 15145 C C . ASP A 1 4 ? -2.067 12.429 0.723 1.00 1.43 4 ASP A C 13
ATOM 15146 O O . ASP A 1 4 ? -2.368 12.609 1.910 1.00 52.02 4 ASP A O 13
ATOM 15155 N N . ALA A 1 5 ? -1.648 11.246 0.233 1.00 13.12 5 ALA A N 13
ATOM 15156 C CA . ALA A 1 5 ? -1.451 10.034 1.054 1.00 3.35 5 ALA A CA 13
ATOM 15157 C C . ALA A 1 5 ? -0.304 9.168 0.490 1.00 23.14 5 ALA A C 13
ATOM 15158 O O . ALA A 1 5 ? -0.270 8.890 -0.712 1.00 52.42 5 ALA A O 13
ATOM 15165 N N . THR A 1 6 ? 0.616 8.727 1.369 1.00 54.31 6 THR A N 13
ATOM 15166 C CA . THR A 1 6 ? 1.829 7.962 0.980 1.00 5.55 6 THR A CA 13
ATOM 15167 C C . THR A 1 6 ? 1.602 6.444 1.170 1.00 73.34 6 THR A C 13
ATOM 15168 O O . THR A 1 6 ? 1.051 6.018 2.178 1.00 73.22 6 THR A O 13
ATOM 15179 N N . ILE A 1 7 ? 2.019 5.624 0.187 1.00 42.13 7 ILE A N 13
ATOM 15180 C CA . ILE A 1 7 ? 1.833 4.146 0.226 1.00 32.51 7 ILE A CA 13
ATOM 15181 C C . ILE A 1 7 ? 3.209 3.438 0.080 1.00 70.41 7 ILE A C 13
ATOM 15182 O O . ILE A 1 7 ? 3.878 3.591 -0.945 1.00 34.42 7 ILE A O 13
ATOM 15198 N N . THR A 1 8 ? 3.616 2.654 1.098 1.00 13.23 8 THR A N 13
ATOM 15199 C CA . THR A 1 8 ? 4.971 2.039 1.166 1.00 15.03 8 THR A CA 13
ATOM 15200 C C . THR A 1 8 ? 4.896 0.492 1.152 1.00 54.33 8 THR A C 13
ATOM 15201 O O . THR A 1 8 ? 4.285 -0.110 2.040 1.00 64.41 8 THR A O 13
ATOM 15212 N N . TYR A 1 9 ? 5.521 -0.140 0.140 1.00 42.35 9 TYR A N 13
ATOM 15213 C CA . TYR A 1 9 ? 5.702 -1.615 0.085 1.00 2.11 9 TYR A CA 13
ATOM 15214 C C . TYR A 1 9 ? 6.966 -2.025 0.884 1.00 30.00 9 TYR A C 13
ATOM 15215 O O . TYR A 1 9 ? 8.015 -1.392 0.747 1.00 41.02 9 TYR A O 13
ATOM 15233 N N . VAL A 1 10 ? 6.850 -3.080 1.724 1.00 3.25 10 VAL A N 13
ATOM 15234 C CA . VAL A 1 10 ? 7.978 -3.625 2.536 1.00 75.34 10 VAL A CA 13
ATOM 15235 C C . VAL A 1 10 ? 7.893 -5.172 2.636 1.00 45.24 10 VAL A C 13
ATOM 15236 O O . VAL A 1 10 ? 6.813 -5.723 2.860 1.00 20.50 10 VAL A O 13
ATOM 15249 N N . ASP A 1 11 ? 9.034 -5.867 2.469 1.00 21.34 11 ASP A N 13
ATOM 15250 C CA . ASP A 1 11 ? 9.152 -7.299 2.782 1.00 1.21 11 ASP A CA 13
ATOM 15251 C C . ASP A 1 11 ? 9.279 -7.500 4.295 1.00 3.54 11 ASP A C 13
ATOM 15252 O O . ASP A 1 11 ? 10.371 -7.335 4.842 1.00 40.21 11 ASP A O 13
ATOM 15261 N N . ASP A 1 12 ? 8.176 -7.872 4.962 1.00 30.44 12 ASP A N 13
ATOM 15262 C CA . ASP A 1 12 ? 8.210 -8.274 6.390 1.00 33.53 12 ASP A CA 13
ATOM 15263 C C . ASP A 1 12 ? 9.008 -9.600 6.561 1.00 41.14 12 ASP A C 13
ATOM 15264 O O . ASP A 1 12 ? 9.518 -9.903 7.644 1.00 31.13 12 ASP A O 13
ATOM 15273 N N . ASP A 1 13 ? 9.140 -10.346 5.440 1.00 14.25 13 ASP A N 13
ATOM 15274 C CA . ASP A 1 13 ? 9.976 -11.557 5.327 1.00 1.51 13 ASP A CA 13
ATOM 15275 C C . ASP A 1 13 ? 11.489 -11.226 5.492 1.00 1.31 13 ASP A C 13
ATOM 15276 O O . ASP A 1 13 ? 12.280 -12.070 5.927 1.00 52.14 13 ASP A O 13
ATOM 15285 N N . LYS A 1 14 ? 11.879 -9.988 5.126 1.00 34.23 14 LYS A N 13
ATOM 15286 C CA . LYS A 1 14 ? 13.275 -9.499 5.252 1.00 43.11 14 LYS A CA 13
ATOM 15287 C C . LYS A 1 14 ? 13.336 -8.272 6.215 1.00 50.11 14 LYS A C 13
ATOM 15288 O O . LYS A 1 14 ? 13.900 -7.219 5.886 1.00 30.35 14 LYS A O 13
ATOM 15307 N N . GLY A 1 15 ? 12.726 -8.439 7.411 1.00 14.10 15 GLY A N 13
ATOM 15308 C CA . GLY A 1 15 ? 12.731 -7.416 8.490 1.00 23.24 15 GLY A CA 13
ATOM 15309 C C . GLY A 1 15 ? 12.202 -6.019 8.106 1.00 20.22 15 GLY A C 13
ATOM 15310 O O . GLY A 1 15 ? 12.600 -5.014 8.705 1.00 40.04 15 GLY A O 13
ATOM 15314 N N . GLY A 1 16 ? 11.315 -5.970 7.102 1.00 3.44 16 GLY A N 13
ATOM 15315 C CA . GLY A 1 16 ? 10.707 -4.712 6.624 1.00 61.42 16 GLY A CA 13
ATOM 15316 C C . GLY A 1 16 ? 11.545 -4.001 5.552 1.00 32.51 16 GLY A C 13
ATOM 15317 O O . GLY A 1 16 ? 11.646 -2.767 5.547 1.00 64.01 16 GLY A O 13
ATOM 15321 N N . ALA A 1 17 ? 12.145 -4.787 4.632 1.00 14.54 17 ALA A N 13
ATOM 15322 C CA . ALA A 1 17 ? 12.961 -4.260 3.511 1.00 41.05 17 ALA A CA 13
ATOM 15323 C C . ALA A 1 17 ? 12.076 -3.578 2.436 1.00 14.20 17 ALA A C 13
ATOM 15324 O O . ALA A 1 17 ? 11.296 -4.248 1.765 1.00 4.22 17 ALA A O 13
ATOM 15331 N N . GLN A 1 18 ? 12.226 -2.246 2.268 1.00 34.31 18 GLN A N 13
ATOM 15332 C CA . GLN A 1 18 ? 11.389 -1.446 1.336 1.00 4.25 18 GLN A CA 13
ATOM 15333 C C . GLN A 1 18 ? 11.529 -1.939 -0.133 1.00 20.10 18 GLN A C 13
ATOM 15334 O O . GLN A 1 18 ? 12.634 -1.980 -0.691 1.00 54.11 18 GLN A O 13
ATOM 15348 N N . VAL A 1 19 ? 10.387 -2.302 -0.746 1.00 33.23 19 VAL A N 13
ATOM 15349 C CA . VAL A 1 19 ? 10.339 -2.866 -2.110 1.00 54.33 19 VAL A CA 13
ATOM 15350 C C . VAL A 1 19 ? 10.133 -1.725 -3.134 1.00 72.44 19 VAL A C 13
ATOM 15351 O O . VAL A 1 19 ? 9.025 -1.182 -3.259 1.00 51.30 19 VAL A O 13
ATOM 15364 N N . GLY A 1 20 ? 11.213 -1.363 -3.848 1.00 4.52 20 GLY A N 13
ATOM 15365 C CA . GLY A 1 20 ? 11.179 -0.272 -4.828 1.00 72.11 20 GLY A CA 13
ATOM 15366 C C . GLY A 1 20 ? 11.132 1.124 -4.184 1.00 55.15 20 GLY A C 13
ATOM 15367 O O . GLY A 1 20 ? 12.172 1.672 -3.804 1.00 75.33 20 GLY A O 13
ATOM 15371 N N . ASP A 1 21 ? 9.912 1.677 -4.020 1.00 41.41 21 ASP A N 13
ATOM 15372 C CA . ASP A 1 21 ? 9.703 3.089 -3.600 1.00 53.24 21 ASP A CA 13
ATOM 15373 C C . ASP A 1 21 ? 8.329 3.316 -2.919 1.00 22.11 21 ASP A C 13
ATOM 15374 O O . ASP A 1 21 ? 7.540 2.381 -2.725 1.00 13.20 21 ASP A O 13
ATOM 15383 N N . ILE A 1 22 ? 8.078 4.588 -2.547 1.00 10.52 22 ILE A N 13
ATOM 15384 C CA . ILE A 1 22 ? 6.802 5.046 -1.955 1.00 55.02 22 ILE A CA 13
ATOM 15385 C C . ILE A 1 22 ? 5.986 5.844 -3.008 1.00 51.41 22 ILE A C 13
ATOM 15386 O O . ILE A 1 22 ? 6.527 6.728 -3.684 1.00 31.14 22 ILE A O 13
ATOM 15402 N N . VAL A 1 23 ? 4.678 5.551 -3.119 1.00 75.44 23 VAL A N 13
ATOM 15403 C CA . VAL A 1 23 ? 3.770 6.216 -4.088 1.00 32.13 23 VAL A CA 13
ATOM 15404 C C . VAL A 1 23 ? 2.760 7.144 -3.356 1.00 1.40 23 VAL A C 13
ATOM 15405 O O . VAL A 1 23 ? 1.948 6.690 -2.545 1.00 65.12 23 VAL A O 13
ATOM 15418 N N . THR A 1 24 ? 2.840 8.461 -3.631 1.00 70.11 24 THR A N 13
ATOM 15419 C CA . THR A 1 24 ? 1.997 9.482 -2.963 1.00 23.34 24 THR A CA 13
ATOM 15420 C C . THR A 1 24 ? 0.868 9.954 -3.900 1.00 11.05 24 THR A C 13
ATOM 15421 O O . THR A 1 24 ? 1.123 10.666 -4.880 1.00 4.24 24 THR A O 13
ATOM 15432 N N . VAL A 1 25 ? -0.372 9.564 -3.596 1.00 25.53 25 VAL A N 13
ATOM 15433 C CA . VAL A 1 25 ? -1.555 9.918 -4.417 1.00 45.41 25 VAL A CA 13
ATOM 15434 C C . VAL A 1 25 ? -2.297 11.152 -3.822 1.00 20.21 25 VAL A C 13
ATOM 15435 O O . VAL A 1 25 ? -2.370 11.296 -2.602 1.00 62.32 25 VAL A O 13
ATOM 15448 N N . THR A 1 26 ? -2.836 12.042 -4.693 1.00 60.00 26 THR A N 13
ATOM 15449 C CA . THR A 1 26 ? -3.448 13.345 -4.265 1.00 43.11 26 THR A CA 13
ATOM 15450 C C . THR A 1 26 ? -4.986 13.400 -4.510 1.00 52.21 26 THR A C 13
ATOM 15451 O O . THR A 1 26 ? -5.517 12.770 -5.430 1.00 13.12 26 THR A O 13
ATOM 15462 N N . GLY A 1 27 ? -5.678 14.184 -3.663 1.00 53.24 27 GLY A N 13
ATOM 15463 C CA . GLY A 1 27 ? -7.144 14.334 -3.702 1.00 23.43 27 GLY A CA 13
ATOM 15464 C C . GLY A 1 27 ? -7.639 15.326 -2.638 1.00 34.25 27 GLY A C 13
ATOM 15465 O O . GLY A 1 27 ? -7.375 16.529 -2.752 1.00 4.10 27 GLY A O 13
ATOM 15469 N N . LYS A 1 28 ? -8.342 14.828 -1.592 1.00 73.11 28 LYS A N 13
ATOM 15470 C CA . LYS A 1 28 ? -8.791 15.673 -0.447 1.00 24.45 28 LYS A CA 13
ATOM 15471 C C . LYS A 1 28 ? -9.149 14.806 0.794 1.00 61.20 28 LYS A C 13
ATOM 15472 O O . LYS A 1 28 ? -9.477 13.632 0.650 1.00 75.32 28 LYS A O 13
ATOM 15491 N N . THR A 1 29 ? -9.057 15.401 2.009 1.00 34.50 29 THR A N 13
ATOM 15492 C CA . THR A 1 29 ? -9.443 14.737 3.294 1.00 2.24 29 THR A CA 13
ATOM 15493 C C . THR A 1 29 ? -10.876 14.139 3.275 1.00 43.30 29 THR A C 13
ATOM 15494 O O . THR A 1 29 ? -11.123 13.065 3.834 1.00 22.54 29 THR A O 13
ATOM 15505 N N . ASP A 1 30 ? -11.806 14.866 2.630 1.00 24.35 30 ASP A N 13
ATOM 15506 C CA . ASP A 1 30 ? -13.235 14.477 2.521 1.00 31.34 30 ASP A CA 13
ATOM 15507 C C . ASP A 1 30 ? -13.486 13.540 1.291 1.00 14.20 30 ASP A C 13
ATOM 15508 O O . ASP A 1 30 ? -14.631 13.323 0.878 1.00 53.02 30 ASP A O 13
ATOM 15517 N N . ASP A 1 31 ? -12.400 12.961 0.741 1.00 54.00 31 ASP A N 13
ATOM 15518 C CA . ASP A 1 31 ? -12.434 12.098 -0.460 1.00 73.24 31 ASP A CA 13
ATOM 15519 C C . ASP A 1 31 ? -11.567 10.828 -0.237 1.00 14.43 31 ASP A C 13
ATOM 15520 O O . ASP A 1 31 ? -10.573 10.858 0.498 1.00 5.24 31 ASP A O 13
ATOM 15529 N N . SER A 1 32 ? -11.966 9.709 -0.872 1.00 45.23 32 SER A N 13
ATOM 15530 C CA . SER A 1 32 ? -11.237 8.418 -0.795 1.00 21.54 32 SER A CA 13
ATOM 15531 C C . SER A 1 32 ? -11.068 7.792 -2.195 1.00 14.13 32 SER A C 13
ATOM 15532 O O . SER A 1 32 ? -11.983 7.848 -3.025 1.00 30.13 32 SER A O 13
ATOM 15540 N N . THR A 1 33 ? -9.899 7.187 -2.435 1.00 34.43 33 THR A N 13
ATOM 15541 C CA . THR A 1 33 ? -9.576 6.480 -3.713 1.00 22.32 33 THR A CA 13
ATOM 15542 C C . THR A 1 33 ? -9.394 4.963 -3.483 1.00 32.41 33 THR A C 13
ATOM 15543 O O . THR A 1 33 ? -9.187 4.525 -2.354 1.00 3.44 33 THR A O 13
ATOM 15554 N N . THR A 1 34 ? -9.490 4.166 -4.563 1.00 61.42 34 THR A N 13
ATOM 15555 C CA . THR A 1 34 ? -9.207 2.707 -4.535 1.00 32.11 34 THR A CA 13
ATOM 15556 C C . THR A 1 34 ? -7.906 2.412 -5.324 1.00 14.24 34 THR A C 13
ATOM 15557 O O . THR A 1 34 ? -7.879 2.467 -6.560 1.00 12.34 34 THR A O 13
ATOM 15568 N N . TYR A 1 35 ? -6.824 2.120 -4.591 1.00 43.44 35 TYR A N 13
ATOM 15569 C CA . TYR A 1 35 ? -5.480 1.848 -5.159 1.00 22.23 35 TYR A CA 13
ATOM 15570 C C . TYR A 1 35 ? -5.255 0.326 -5.279 1.00 10.35 35 TYR A C 13
ATOM 15571 O O . TYR A 1 35 ? -5.449 -0.394 -4.312 1.00 63.24 35 TYR A O 13
ATOM 15589 N N . THR A 1 36 ? -4.827 -0.163 -6.455 1.00 1.11 36 THR A N 13
ATOM 15590 C CA . THR A 1 36 ? -4.544 -1.609 -6.657 1.00 42.44 36 THR A CA 13
ATOM 15591 C C . THR A 1 36 ? -3.103 -1.966 -6.192 1.00 21.11 36 THR A C 13
ATOM 15592 O O . THR A 1 36 ? -2.153 -1.226 -6.474 1.00 13.42 36 THR A O 13
ATOM 15603 N N . VAL A 1 37 ? -2.966 -3.104 -5.481 1.00 43.41 37 VAL A N 13
ATOM 15604 C CA . VAL A 1 37 ? -1.664 -3.624 -5.009 1.00 0.51 37 VAL A CA 13
ATOM 15605 C C . VAL A 1 37 ? -0.882 -4.265 -6.187 1.00 40.14 37 VAL A C 13
ATOM 15606 O O . VAL A 1 37 ? -1.431 -5.076 -6.946 1.00 74.10 37 VAL A O 13
ATOM 15619 N N . THR A 1 38 ? 0.396 -3.881 -6.326 1.00 13.14 38 THR A N 13
ATOM 15620 C CA . THR A 1 38 ? 1.287 -4.347 -7.410 1.00 24.23 38 THR A CA 13
ATOM 15621 C C . THR A 1 38 ? 2.280 -5.412 -6.894 1.00 32.44 38 THR A C 13
ATOM 15622 O O . THR A 1 38 ? 3.065 -5.150 -5.974 1.00 34.43 38 THR A O 13
ATOM 15633 N N . ILE A 1 39 ? 2.228 -6.611 -7.499 1.00 55.45 39 ILE A N 13
ATOM 15634 C CA . ILE A 1 39 ? 3.090 -7.757 -7.139 1.00 63.01 39 ILE A CA 13
ATOM 15635 C C . ILE A 1 39 ? 4.347 -7.825 -8.061 1.00 34.14 39 ILE A C 13
ATOM 15636 O O . ILE A 1 39 ? 4.215 -8.084 -9.264 1.00 50.11 39 ILE A O 13
ATOM 15652 N N . PRO A 1 40 ? 5.586 -7.562 -7.519 1.00 50.12 40 PRO A N 13
ATOM 15653 C CA . PRO A 1 40 ? 6.860 -7.685 -8.286 1.00 1.45 40 PRO A CA 13
ATOM 15654 C C . PRO A 1 40 ? 7.363 -9.162 -8.420 1.00 22.22 40 PRO A C 13
ATOM 15655 O O . PRO A 1 40 ? 6.824 -10.078 -7.784 1.00 3.53 40 PRO A O 13
ATOM 15666 N N . ASP A 1 41 ? 8.419 -9.363 -9.243 1.00 55.31 41 ASP A N 13
ATOM 15667 C CA . ASP A 1 41 ? 8.961 -10.707 -9.583 1.00 0.15 41 ASP A CA 13
ATOM 15668 C C . ASP A 1 41 ? 9.664 -11.399 -8.373 1.00 51.31 41 ASP A C 13
ATOM 15669 O O . ASP A 1 41 ? 10.782 -11.025 -7.987 1.00 21.53 41 ASP A O 13
ATOM 15678 N N . GLY A 1 42 ? 8.988 -12.416 -7.791 1.00 45.34 42 GLY A N 13
ATOM 15679 C CA . GLY A 1 42 ? 9.517 -13.188 -6.641 1.00 45.05 42 GLY A CA 13
ATOM 15680 C C . GLY A 1 42 ? 9.004 -12.706 -5.273 1.00 31.44 42 GLY A C 13
ATOM 15681 O O . GLY A 1 42 ? 9.535 -13.110 -4.228 1.00 41.24 42 GLY A O 13
ATOM 15685 N N . TYR A 1 43 ? 7.971 -11.834 -5.283 1.00 5.40 43 TYR A N 13
ATOM 15686 C CA . TYR A 1 43 ? 7.338 -11.268 -4.056 1.00 33.43 43 TYR A CA 13
ATOM 15687 C C . TYR A 1 43 ? 5.828 -11.637 -4.021 1.00 60.00 43 TYR A C 13
ATOM 15688 O O . TYR A 1 43 ? 5.221 -11.843 -5.071 1.00 62.33 43 TYR A O 13
ATOM 15706 N N . GLU A 1 44 ? 5.232 -11.738 -2.811 1.00 53.41 44 GLU A N 13
ATOM 15707 C CA . GLU A 1 44 ? 3.794 -12.124 -2.628 1.00 30.24 44 GLU A CA 13
ATOM 15708 C C . GLU A 1 44 ? 3.105 -11.245 -1.555 1.00 22.41 44 GLU A C 13
ATOM 15709 O O . GLU A 1 44 ? 3.695 -10.976 -0.514 1.00 43.12 44 GLU A O 13
ATOM 15721 N N . TYR A 1 45 ? 1.836 -10.850 -1.800 1.00 21.45 45 TYR A N 13
ATOM 15722 C CA . TYR A 1 45 ? 1.057 -9.982 -0.871 1.00 33.55 45 TYR A CA 13
ATOM 15723 C C . TYR A 1 45 ? 0.741 -10.696 0.473 1.00 62.14 45 TYR A C 13
ATOM 15724 O O . TYR A 1 45 ? 0.135 -11.769 0.486 1.00 70.41 45 TYR A O 13
ATOM 15742 N N . VAL A 1 46 ? 1.157 -10.077 1.595 1.00 3.13 46 VAL A N 13
ATOM 15743 C CA . VAL A 1 46 ? 0.878 -10.582 2.960 1.00 71.34 46 VAL A CA 13
ATOM 15744 C C . VAL A 1 46 ? -0.328 -9.841 3.598 1.00 75.11 46 VAL A C 13
ATOM 15745 O O . VAL A 1 46 ? -1.328 -10.467 3.971 1.00 33.11 46 VAL A O 13
ATOM 15758 N N . GLY A 1 47 ? -0.226 -8.499 3.709 1.00 72.31 47 GLY A N 13
ATOM 15759 C CA . GLY A 1 47 ? -1.241 -7.693 4.416 1.00 63.45 47 GLY A CA 13
ATOM 15760 C C . GLY A 1 47 ? -1.063 -6.183 4.223 1.00 64.41 47 GLY A C 13
ATOM 15761 O O . GLY A 1 47 ? -0.181 -5.748 3.484 1.00 14.30 47 GLY A O 13
ATOM 15765 N N . THR A 1 48 ? -1.910 -5.384 4.898 1.00 55.22 48 THR A N 13
ATOM 15766 C CA . THR A 1 48 ? -1.922 -3.904 4.782 1.00 24.13 48 THR A CA 13
ATOM 15767 C C . THR A 1 48 ? -2.313 -3.243 6.130 1.00 70.44 48 THR A C 13
ATOM 15768 O O . THR A 1 48 ? -3.241 -3.691 6.811 1.00 15.00 48 THR A O 13
ATOM 15779 N N . ASP A 1 49 ? -1.590 -2.162 6.491 1.00 42.23 49 ASP A N 13
ATOM 15780 C CA . ASP A 1 49 ? -1.820 -1.359 7.719 1.00 20.34 49 ASP A CA 13
ATOM 15781 C C . ASP A 1 49 ? -2.095 0.119 7.346 1.00 20.21 49 ASP A C 13
ATOM 15782 O O . ASP A 1 49 ? -1.641 0.586 6.299 1.00 62.41 49 ASP A O 13
ATOM 15791 N N . GLY A 1 50 ? -2.848 0.837 8.195 1.00 40.52 50 GLY A N 13
ATOM 15792 C CA . GLY A 1 50 ? -3.139 2.268 7.982 1.00 43.52 50 GLY A CA 13
ATOM 15793 C C . GLY A 1 50 ? -4.474 2.516 7.272 1.00 33.11 50 GLY A C 13
ATOM 15794 O O . GLY A 1 50 ? -5.428 2.999 7.887 1.00 12.54 50 GLY A O 13
ATOM 15798 N N . GLY A 1 51 ? -4.533 2.178 5.971 1.00 11.13 51 GLY A N 13
ATOM 15799 C CA . GLY A 1 51 ? -5.762 2.330 5.164 1.00 71.44 51 GLY A CA 13
ATOM 15800 C C . GLY A 1 51 ? -6.743 1.156 5.297 1.00 5.22 51 GLY A C 13
ATOM 15801 O O . GLY A 1 51 ? -6.558 0.276 6.138 1.00 55.24 51 GLY A O 13
ATOM 15805 N N . VAL A 1 52 ? -7.788 1.148 4.449 1.00 31.01 52 VAL A N 13
ATOM 15806 C CA . VAL A 1 52 ? -8.830 0.086 4.445 1.00 42.40 52 VAL A CA 13
ATOM 15807 C C . VAL A 1 52 ? -8.572 -0.908 3.285 1.00 13.42 52 VAL A C 13
ATOM 15808 O O . VAL A 1 52 ? -8.609 -0.515 2.124 1.00 14.33 52 VAL A O 13
ATOM 15821 N N . VAL A 1 53 ? -8.302 -2.188 3.603 1.00 0.25 53 VAL A N 13
ATOM 15822 C CA . VAL A 1 53 ? -8.101 -3.241 2.575 1.00 10.51 53 VAL A CA 13
ATOM 15823 C C . VAL A 1 53 ? -9.455 -3.887 2.157 1.00 12.32 53 VAL A C 13
ATOM 15824 O O . VAL A 1 53 ? -10.346 -4.097 2.994 1.00 42.11 53 VAL A O 13
ATOM 15837 N N . SER A 1 54 ? -9.603 -4.158 0.842 1.00 12.42 54 SER A N 13
ATOM 15838 C CA . SER A 1 54 ? -10.802 -4.829 0.270 1.00 11.11 54 SER A CA 13
ATOM 15839 C C . SER A 1 54 ? -10.843 -6.342 0.618 1.00 65.44 54 SER A C 13
ATOM 15840 O O . SER A 1 54 ? -9.847 -6.919 1.072 1.00 72.12 54 SER A O 13
ATOM 15848 N N . SER A 1 55 ? -12.008 -6.968 0.363 1.00 44.11 55 SER A N 13
ATOM 15849 C CA . SER A 1 55 ? -12.301 -8.382 0.727 1.00 53.02 55 SER A CA 13
ATOM 15850 C C . SER A 1 55 ? -11.368 -9.401 0.017 1.00 40.50 55 SER A C 13
ATOM 15851 O O . SER A 1 55 ? -11.093 -10.477 0.556 1.00 13.30 55 SER A O 13
ATOM 15859 N N . ASP A 1 56 ? -10.895 -9.056 -1.194 1.00 33.25 56 ASP A N 13
ATOM 15860 C CA . ASP A 1 56 ? -9.982 -9.920 -1.985 1.00 44.44 56 ASP A CA 13
ATOM 15861 C C . ASP A 1 56 ? -8.485 -9.666 -1.654 1.00 40.15 56 ASP A C 13
ATOM 15862 O O . ASP A 1 56 ? -7.628 -10.499 -1.973 1.00 12.30 56 ASP A O 13
ATOM 15871 N N . GLY A 1 57 ? -8.182 -8.503 -1.034 1.00 44.22 57 GLY A N 13
ATOM 15872 C CA . GLY A 1 57 ? -6.789 -8.064 -0.800 1.00 43.22 57 GLY A CA 13
ATOM 15873 C C . GLY A 1 57 ? -6.077 -7.510 -2.054 1.00 70.55 57 GLY A C 13
ATOM 15874 O O . GLY A 1 57 ? -4.923 -7.077 -1.974 1.00 14.14 57 GLY A O 13
ATOM 15878 N N . LYS A 1 58 ? -6.778 -7.533 -3.207 1.00 2.13 58 LYS A N 13
ATOM 15879 C CA . LYS A 1 58 ? -6.254 -7.052 -4.511 1.00 52.11 58 LYS A CA 13
ATOM 15880 C C . LYS A 1 58 ? -6.144 -5.511 -4.555 1.00 13.22 58 LYS A C 13
ATOM 15881 O O . LYS A 1 58 ? -5.245 -4.958 -5.189 1.00 41.02 58 LYS A O 13
ATOM 15900 N N . THR A 1 59 ? -7.107 -4.840 -3.902 1.00 44.43 59 THR A N 13
ATOM 15901 C CA . THR A 1 59 ? -7.177 -3.366 -3.810 1.00 0.30 59 THR A CA 13
ATOM 15902 C C . THR A 1 59 ? -7.213 -2.914 -2.336 1.00 33.24 59 THR A C 13
ATOM 15903 O O . THR A 1 59 ? -7.726 -3.619 -1.456 1.00 34.21 59 THR A O 13
ATOM 15914 N N . VAL A 1 60 ? -6.627 -1.740 -2.087 1.00 5.33 60 VAL A N 13
ATOM 15915 C CA . VAL A 1 60 ? -6.634 -1.048 -0.788 1.00 71.32 60 VAL A CA 13
ATOM 15916 C C . VAL A 1 60 ? -7.188 0.399 -0.970 1.00 62.40 60 VAL A C 13
ATOM 15917 O O . VAL A 1 60 ? -6.637 1.202 -1.732 1.00 45.01 60 VAL A O 13
ATOM 15930 N N . THR A 1 61 ? -8.324 0.696 -0.313 1.00 62.14 61 THR A N 13
ATOM 15931 C CA . THR A 1 61 ? -8.933 2.044 -0.306 1.00 11.11 61 THR A CA 13
ATOM 15932 C C . THR A 1 61 ? -8.078 3.017 0.535 1.00 53.13 61 THR A C 13
ATOM 15933 O O . THR A 1 61 ? -7.945 2.855 1.755 1.00 20.32 61 THR A O 13
ATOM 15944 N N . ILE A 1 62 ? -7.476 4.004 -0.141 1.00 13.12 62 ILE A N 13
ATOM 15945 C CA . ILE A 1 62 ? -6.635 5.036 0.494 1.00 5.51 62 ILE A CA 13
ATOM 15946 C C . ILE A 1 62 ? -7.459 6.326 0.703 1.00 50.44 62 ILE A C 13
ATOM 15947 O O . ILE A 1 62 ? -7.904 6.938 -0.271 1.00 14.03 62 ILE A O 13
ATOM 15963 N N . THR A 1 63 ? -7.665 6.744 1.960 1.00 11.24 63 THR A N 13
ATOM 15964 C CA . THR A 1 63 ? -8.330 8.033 2.265 1.00 44.32 63 THR A CA 13
ATOM 15965 C C . THR A 1 63 ? -7.255 9.059 2.681 1.00 52.44 63 THR A C 13
ATOM 15966 O O . THR A 1 63 ? -6.440 8.785 3.571 1.00 14.55 63 THR A O 13
ATOM 15977 N N . PHE A 1 64 ? -7.266 10.228 2.026 1.00 5.42 64 PHE A N 13
ATOM 15978 C CA . PHE A 1 64 ? -6.212 11.262 2.172 1.00 33.13 64 PHE A CA 13
ATOM 15979 C C . PHE A 1 64 ? -6.319 11.972 3.547 1.00 64.01 64 PHE A C 13
ATOM 15980 O O . PHE A 1 64 ? -7.425 12.281 4.004 1.00 25.31 64 PHE A O 13
ATOM 15997 N N . ALA A 1 65 ? -5.173 12.218 4.207 1.00 70.53 65 ALA A N 13
ATOM 15998 C CA . ALA A 1 65 ? -5.145 12.838 5.554 1.00 24.24 65 ALA A CA 13
ATOM 15999 C C . ALA A 1 65 ? -3.971 13.827 5.709 1.00 24.53 65 ALA A C 13
ATOM 16000 O O . ALA A 1 65 ? -2.852 13.550 5.265 1.00 40.13 65 ALA A O 13
ATOM 16007 N N . ALA A 1 66 ? -4.253 14.991 6.342 1.00 64.12 66 ALA A N 13
ATOM 16008 C CA . ALA A 1 66 ? -3.211 15.954 6.775 1.00 42.12 66 ALA A CA 13
ATOM 16009 C C . ALA A 1 66 ? -2.407 15.397 7.972 1.00 52.52 66 ALA A C 13
ATOM 16010 O O . ALA A 1 66 ? -1.267 15.808 8.226 1.00 52.54 66 ALA A O 13
ATOM 16017 N N . ASP A 1 67 ? -3.036 14.453 8.703 1.00 13.22 67 ASP A N 13
ATOM 16018 C CA . ASP A 1 67 ? -2.421 13.737 9.833 1.00 14.01 67 ASP A CA 13
ATOM 16019 C C . ASP A 1 67 ? -1.600 12.527 9.330 1.00 15.20 67 ASP A C 13
ATOM 16020 O O . ASP A 1 67 ? -1.676 12.159 8.153 1.00 50.22 67 ASP A O 13
ATOM 16029 N N . ASP A 1 68 ? -0.880 11.873 10.254 1.00 42.15 68 ASP A N 13
ATOM 16030 C CA . ASP A 1 68 ? -0.024 10.694 9.952 1.00 14.12 68 ASP A CA 13
ATOM 16031 C C . ASP A 1 68 ? -0.839 9.362 9.812 1.00 62.35 68 ASP A C 13
ATOM 16032 O O . ASP A 1 68 ? -0.311 8.271 10.057 1.00 21.30 68 ASP A O 13
ATOM 16041 N N . SER A 1 69 ? -2.111 9.466 9.375 1.00 35.03 69 SER A N 13
ATOM 16042 C CA . SER A 1 69 ? -2.983 8.297 9.070 1.00 2.30 69 SER A CA 13
ATOM 16043 C C . SER A 1 69 ? -2.946 7.945 7.560 1.00 3.52 69 SER A C 13
ATOM 16044 O O . SER A 1 69 ? -3.471 6.906 7.144 1.00 2.23 69 SER A O 13
ATOM 16052 N N . ASP A 1 70 ? -2.296 8.813 6.764 1.00 1.21 70 ASP A N 13
ATOM 16053 C CA . ASP A 1 70 ? -2.246 8.708 5.288 1.00 33.31 70 ASP A CA 13
ATOM 16054 C C . ASP A 1 70 ? -1.269 7.598 4.817 1.00 11.33 70 ASP A C 13
ATOM 16055 O O . ASP A 1 70 ? -1.448 7.007 3.744 1.00 53.54 70 ASP A O 13
ATOM 16064 N N . ASN A 1 71 ? -0.213 7.370 5.624 1.00 1.52 71 ASN A N 13
ATOM 16065 C CA . ASN A 1 71 ? 0.862 6.410 5.308 1.00 43.22 71 ASN A CA 13
ATOM 16066 C C . ASN A 1 71 ? 0.387 4.945 5.477 1.00 62.53 71 ASN A C 13
ATOM 16067 O O . ASN A 1 71 ? 0.356 4.394 6.583 1.00 64.33 71 ASN A O 13
ATOM 16078 N N . VAL A 1 72 ? -0.015 4.349 4.346 1.00 23.12 72 VAL A N 13
ATOM 16079 C CA . VAL A 1 72 ? -0.524 2.971 4.267 1.00 14.54 72 VAL A CA 13
ATOM 16080 C C . VAL A 1 72 ? 0.635 2.005 3.938 1.00 22.01 72 VAL A C 13
ATOM 16081 O O . VAL A 1 72 ? 1.265 2.118 2.883 1.00 30.34 72 VAL A O 13
ATOM 16094 N N . VAL A 1 73 ? 0.904 1.051 4.846 1.00 1.41 73 VAL A N 13
ATOM 16095 C CA . VAL A 1 73 ? 2.040 0.115 4.721 1.00 72.15 73 VAL A CA 13
ATOM 16096 C C . VAL A 1 73 ? 1.564 -1.244 4.159 1.00 43.34 73 VAL A C 13
ATOM 16097 O O . VAL A 1 73 ? 0.895 -2.011 4.858 1.00 12.44 73 VAL A O 13
ATOM 16110 N N . ILE A 1 74 ? 1.902 -1.525 2.889 1.00 33.34 74 ILE A N 13
ATOM 16111 C CA . ILE A 1 74 ? 1.608 -2.818 2.237 1.00 43.11 74 ILE A CA 13
ATOM 16112 C C . ILE A 1 74 ? 2.807 -3.782 2.446 1.00 51.03 74 ILE A C 13
ATOM 16113 O O . ILE A 1 74 ? 3.967 -3.387 2.313 1.00 12.04 74 ILE A O 13
ATOM 16129 N N . HIS A 1 75 ? 2.505 -5.042 2.784 1.00 11.15 75 HIS A N 13
ATOM 16130 C CA . HIS A 1 75 ? 3.508 -6.062 3.169 1.00 54.42 75 HIS A CA 13
ATOM 16131 C C . HIS A 1 75 ? 3.657 -7.140 2.080 1.00 41.32 75 HIS A C 13
ATOM 16132 O O . HIS A 1 75 ? 2.669 -7.540 1.458 1.00 74.35 75 HIS A O 13
ATOM 16147 N N . LEU A 1 76 ? 4.906 -7.609 1.877 1.00 61.43 76 LEU A N 13
ATOM 16148 C CA . LEU A 1 76 ? 5.270 -8.622 0.857 1.00 21.12 76 LEU A CA 13
ATOM 16149 C C . LEU A 1 76 ? 6.207 -9.698 1.460 1.00 32.11 76 LEU A C 13
ATOM 16150 O O . LEU A 1 76 ? 6.838 -9.483 2.502 1.00 74.55 76 LEU A O 13
ATOM 16166 N N . LYS A 1 77 ? 6.285 -10.869 0.802 1.00 45.33 77 LYS A N 13
ATOM 16167 C CA . LYS A 1 77 ? 7.190 -11.966 1.221 1.00 32.34 77 LYS A CA 13
ATOM 16168 C C . LYS A 1 77 ? 7.871 -12.614 0.007 1.00 74.21 77 LYS A C 13
ATOM 16169 O O . LYS A 1 77 ? 7.295 -12.672 -1.082 1.00 42.40 77 LYS A O 13
ATOM 16188 N N . HIS A 1 78 ? 9.103 -13.097 0.204 1.00 33.03 78 HIS A N 13
ATOM 16189 C CA . HIS A 1 78 ? 9.867 -13.771 -0.860 1.00 43.35 78 HIS A CA 13
ATOM 16190 C C . HIS A 1 78 ? 9.357 -15.217 -1.033 1.00 24.14 78 HIS A C 13
ATOM 16191 O O . HIS A 1 78 ? 9.385 -16.007 -0.081 1.00 62.21 78 HIS A O 13
ATOM 16206 N N . GLY A 1 79 ? 8.876 -15.549 -2.247 1.00 11.42 79 GLY A N 13
ATOM 16207 C CA . GLY A 1 79 ? 8.266 -16.858 -2.514 1.00 43.12 79 GLY A CA 13
ATOM 16208 C C . GLY A 1 79 ? 9.294 -17.939 -2.818 1.00 15.32 79 GLY A C 13
ATOM 16209 O O . GLY A 1 79 ? 10.036 -18.372 -1.930 1.00 10.10 79 GLY A O 13
ATOM 16213 N N . LEU A 1 80 ? 9.314 -18.401 -4.073 1.00 14.02 80 LEU A N 13
ATOM 16214 C CA . LEU A 1 80 ? 10.378 -19.277 -4.581 1.00 60.24 80 LEU A CA 13
ATOM 16215 C C . LEU A 1 80 ? 11.601 -18.393 -4.930 1.00 0.14 80 LEU A C 13
ATOM 16216 O O . LEU A 1 80 ? 11.526 -17.582 -5.860 1.00 35.21 80 LEU A O 13
ATOM 16232 N N . GLU A 1 81 ? 12.720 -18.538 -4.180 1.00 21.24 81 GLU A N 13
ATOM 16233 C CA . GLU A 1 81 ? 13.889 -17.629 -4.322 1.00 14.22 81 GLU A CA 13
ATOM 16234 C C . GLU A 1 81 ? 14.661 -17.866 -5.639 1.00 62.53 81 GLU A C 13
ATOM 16235 O O . GLU A 1 81 ? 14.539 -18.913 -6.286 1.00 1.02 81 GLU A O 13
ATOM 16247 N N . HIS A 1 82 ? 15.497 -16.881 -5.978 1.00 33.40 82 HIS A N 13
ATOM 16248 C CA . HIS A 1 82 ? 16.012 -16.673 -7.351 1.00 14.02 82 HIS A CA 13
ATOM 16249 C C . HIS A 1 82 ? 17.232 -17.564 -7.705 1.00 22.14 82 HIS A C 13
ATOM 16250 O O . HIS A 1 82 ? 17.587 -17.649 -8.879 1.00 1.54 82 HIS A O 13
ATOM 16265 N N . HIS A 1 83 ? 17.820 -18.234 -6.680 1.00 64.31 83 HIS A N 13
ATOM 16266 C CA . HIS A 1 83 ? 18.922 -19.250 -6.785 1.00 24.22 83 HIS A CA 13
ATOM 16267 C C . HIS A 1 83 ? 20.093 -18.901 -7.770 1.00 71.15 83 HIS A C 13
ATOM 16268 O O . HIS A 1 83 ? 21.184 -18.524 -7.323 1.00 21.23 83 HIS A O 13
ATOM 16283 N N . HIS A 1 84 ? 19.869 -19.039 -9.099 1.00 63.20 84 HIS A N 13
ATOM 16284 C CA . HIS A 1 84 ? 20.893 -18.746 -10.137 1.00 20.22 84 HIS A CA 13
ATOM 16285 C C . HIS A 1 84 ? 21.177 -17.226 -10.210 1.00 72.43 84 HIS A C 13
ATOM 16286 O O . HIS A 1 84 ? 22.309 -16.801 -10.487 1.00 43.25 84 HIS A O 13
ATOM 16301 N N . HIS A 1 85 ? 20.124 -16.419 -9.981 1.00 51.31 85 HIS A N 13
ATOM 16302 C CA . HIS A 1 85 ? 20.272 -14.990 -9.663 1.00 23.14 85 HIS A CA 13
ATOM 16303 C C . HIS A 1 85 ? 20.616 -14.875 -8.154 1.00 2.33 85 HIS A C 13
ATOM 16304 O O . HIS A 1 85 ? 19.839 -15.318 -7.298 1.00 4.25 85 HIS A O 13
ATOM 16319 N N . HIS A 1 86 ? 21.754 -14.240 -7.836 1.00 20.13 86 HIS A N 13
ATOM 16320 C CA . HIS A 1 86 ? 22.389 -14.311 -6.492 1.00 73.51 86 HIS A CA 13
ATOM 16321 C C . HIS A 1 86 ? 21.754 -13.359 -5.436 1.00 11.34 86 HIS A C 13
ATOM 16322 O O . HIS A 1 86 ? 22.381 -13.073 -4.402 1.00 62.12 86 HIS A O 13
ATOM 16337 N N . HIS A 1 87 ? 20.505 -12.904 -5.671 1.00 10.34 87 HIS A N 13
ATOM 16338 C CA . HIS A 1 87 ? 19.769 -12.034 -4.721 1.00 75.31 87 HIS A CA 13
ATOM 16339 C C . HIS A 1 87 ? 18.248 -12.071 -4.983 1.00 11.23 87 HIS A C 13
ATOM 16340 O O . HIS A 1 87 ? 17.767 -12.665 -5.950 1.00 12.35 87 HIS A O 13
ATOM 16355 N N . MET A 1 1 ? -6.958 21.382 3.954 1.00 51.21 1 MET A N 14
ATOM 16356 C CA . MET A 1 1 ? -5.902 21.473 2.906 1.00 1.44 1 MET A CA 14
ATOM 16357 C C . MET A 1 1 ? -5.904 20.193 2.036 1.00 4.42 1 MET A C 14
ATOM 16358 O O . MET A 1 1 ? -6.566 19.213 2.376 1.00 42.10 1 MET A O 14
ATOM 16374 N N . ASP A 1 2 ? -5.220 20.229 0.877 1.00 34.43 2 ASP A N 14
ATOM 16375 C CA . ASP A 1 2 ? -4.946 19.017 0.072 1.00 32.33 2 ASP A CA 14
ATOM 16376 C C . ASP A 1 2 ? -3.643 18.335 0.576 1.00 30.55 2 ASP A C 14
ATOM 16377 O O . ASP A 1 2 ? -2.551 18.911 0.492 1.00 54.45 2 ASP A O 14
ATOM 16386 N N . GLU A 1 3 ? -3.779 17.113 1.127 1.00 74.35 3 GLU A N 14
ATOM 16387 C CA . GLU A 1 3 ? -2.653 16.357 1.740 1.00 34.53 3 GLU A CA 14
ATOM 16388 C C . GLU A 1 3 ? -2.290 15.091 0.929 1.00 75.31 3 GLU A C 14
ATOM 16389 O O . GLU A 1 3 ? -2.996 14.706 -0.016 1.00 33.21 3 GLU A O 14
ATOM 16401 N N . ASP A 1 4 ? -1.153 14.463 1.313 1.00 14.32 4 ASP A N 14
ATOM 16402 C CA . ASP A 1 4 ? -0.511 13.369 0.542 1.00 32.45 4 ASP A CA 14
ATOM 16403 C C . ASP A 1 4 ? -0.594 12.012 1.284 1.00 4.14 4 ASP A C 14
ATOM 16404 O O . ASP A 1 4 ? -0.259 11.918 2.467 1.00 22.33 4 ASP A O 14
ATOM 16413 N N . ALA A 1 5 ? -1.013 10.965 0.560 1.00 55.54 5 ALA A N 14
ATOM 16414 C CA . ALA A 1 5 ? -0.999 9.574 1.049 1.00 13.23 5 ALA A CA 14
ATOM 16415 C C . ALA A 1 5 ? 0.027 8.760 0.247 1.00 32.04 5 ALA A C 14
ATOM 16416 O O . ALA A 1 5 ? -0.105 8.641 -0.977 1.00 40.52 5 ALA A O 14
ATOM 16423 N N . THR A 1 6 ? 1.051 8.203 0.919 1.00 42.10 6 THR A N 14
ATOM 16424 C CA . THR A 1 6 ? 2.084 7.401 0.234 1.00 45.13 6 THR A CA 14
ATOM 16425 C C . THR A 1 6 ? 1.809 5.898 0.353 1.00 32.52 6 THR A C 14
ATOM 16426 O O . THR A 1 6 ? 1.397 5.403 1.402 1.00 33.33 6 THR A O 14
ATOM 16437 N N . ILE A 1 7 ? 2.051 5.192 -0.752 1.00 44.12 7 ILE A N 14
ATOM 16438 C CA . ILE A 1 7 ? 1.969 3.737 -0.833 1.00 20.11 7 ILE A CA 14
ATOM 16439 C C . ILE A 1 7 ? 3.410 3.184 -0.866 1.00 63.24 7 ILE A C 14
ATOM 16440 O O . ILE A 1 7 ? 4.151 3.412 -1.831 1.00 44.31 7 ILE A O 14
ATOM 16456 N N . THR A 1 8 ? 3.796 2.481 0.200 1.00 41.01 8 THR A N 14
ATOM 16457 C CA . THR A 1 8 ? 5.159 1.947 0.373 1.00 11.31 8 THR A CA 14
ATOM 16458 C C . THR A 1 8 ? 5.100 0.426 0.627 1.00 4.31 8 THR A C 14
ATOM 16459 O O . THR A 1 8 ? 4.641 -0.026 1.687 1.00 72.24 8 THR A O 14
ATOM 16470 N N . TYR A 1 9 ? 5.521 -0.357 -0.379 1.00 11.25 9 TYR A N 14
ATOM 16471 C CA . TYR A 1 9 ? 5.688 -1.821 -0.242 1.00 72.02 9 TYR A CA 14
ATOM 16472 C C . TYR A 1 9 ? 6.965 -2.111 0.582 1.00 53.51 9 TYR A C 14
ATOM 16473 O O . TYR A 1 9 ? 7.968 -1.412 0.431 1.00 21.43 9 TYR A O 14
ATOM 16491 N N . VAL A 1 10 ? 6.900 -3.117 1.467 1.00 62.21 10 VAL A N 14
ATOM 16492 C CA . VAL A 1 10 ? 8.037 -3.563 2.310 1.00 33.21 10 VAL A CA 14
ATOM 16493 C C . VAL A 1 10 ? 7.988 -5.100 2.487 1.00 74.00 10 VAL A C 14
ATOM 16494 O O . VAL A 1 10 ? 6.901 -5.682 2.537 1.00 21.11 10 VAL A O 14
ATOM 16507 N N . ASP A 1 11 ? 9.158 -5.769 2.564 1.00 23.10 11 ASP A N 14
ATOM 16508 C CA . ASP A 1 11 ? 9.223 -7.217 2.863 1.00 1.20 11 ASP A CA 14
ATOM 16509 C C . ASP A 1 11 ? 9.636 -7.458 4.338 1.00 31.50 11 ASP A C 14
ATOM 16510 O O . ASP A 1 11 ? 10.613 -6.880 4.830 1.00 30.44 11 ASP A O 14
ATOM 16519 N N . ASP A 1 12 ? 8.860 -8.311 5.031 1.00 72.15 12 ASP A N 14
ATOM 16520 C CA . ASP A 1 12 ? 9.110 -8.715 6.428 1.00 63.41 12 ASP A CA 14
ATOM 16521 C C . ASP A 1 12 ? 10.484 -9.423 6.594 1.00 4.42 12 ASP A C 14
ATOM 16522 O O . ASP A 1 12 ? 11.104 -9.332 7.664 1.00 62.44 12 ASP A O 14
ATOM 16531 N N . ASP A 1 13 ? 10.950 -10.100 5.518 1.00 24.22 13 ASP A N 14
ATOM 16532 C CA . ASP A 1 13 ? 12.213 -10.881 5.497 1.00 42.33 13 ASP A CA 14
ATOM 16533 C C . ASP A 1 13 ? 13.437 -10.069 5.979 1.00 62.13 13 ASP A C 14
ATOM 16534 O O . ASP A 1 13 ? 14.303 -10.592 6.687 1.00 55.05 13 ASP A O 14
ATOM 16543 N N . LYS A 1 14 ? 13.480 -8.774 5.631 1.00 71.32 14 LYS A N 14
ATOM 16544 C CA . LYS A 1 14 ? 14.653 -7.912 5.892 1.00 61.54 14 LYS A CA 14
ATOM 16545 C C . LYS A 1 14 ? 14.303 -6.834 6.951 1.00 60.12 14 LYS A C 14
ATOM 16546 O O . LYS A 1 14 ? 14.971 -5.796 7.056 1.00 12.44 14 LYS A O 14
ATOM 16565 N N . GLY A 1 15 ? 13.282 -7.138 7.779 1.00 42.11 15 GLY A N 14
ATOM 16566 C CA . GLY A 1 15 ? 12.793 -6.218 8.815 1.00 74.32 15 GLY A CA 14
ATOM 16567 C C . GLY A 1 15 ? 12.029 -5.010 8.263 1.00 33.54 15 GLY A C 14
ATOM 16568 O O . GLY A 1 15 ? 12.087 -3.919 8.840 1.00 12.13 15 GLY A O 14
ATOM 16572 N N . GLY A 1 16 ? 11.297 -5.219 7.151 1.00 42.44 16 GLY A N 14
ATOM 16573 C CA . GLY A 1 16 ? 10.530 -4.149 6.499 1.00 61.11 16 GLY A CA 14
ATOM 16574 C C . GLY A 1 16 ? 11.366 -3.298 5.527 1.00 33.05 16 GLY A C 14
ATOM 16575 O O . GLY A 1 16 ? 11.396 -2.066 5.644 1.00 42.20 16 GLY A O 14
ATOM 16579 N N . ALA A 1 17 ? 12.039 -3.962 4.562 1.00 53.54 17 ALA A N 14
ATOM 16580 C CA . ALA A 1 17 ? 12.836 -3.273 3.510 1.00 3.43 17 ALA A CA 14
ATOM 16581 C C . ALA A 1 17 ? 11.952 -2.896 2.307 1.00 33.23 17 ALA A C 14
ATOM 16582 O O . ALA A 1 17 ? 11.159 -3.712 1.846 1.00 2.01 17 ALA A O 14
ATOM 16589 N N . GLN A 1 18 ? 12.115 -1.663 1.796 1.00 34.42 18 GLN A N 14
ATOM 16590 C CA . GLN A 1 18 ? 11.256 -1.104 0.724 1.00 63.24 18 GLN A CA 14
ATOM 16591 C C . GLN A 1 18 ? 11.394 -1.903 -0.613 1.00 40.54 18 GLN A C 14
ATOM 16592 O O . GLN A 1 18 ? 12.501 -2.127 -1.112 1.00 73.54 18 GLN A O 14
ATOM 16606 N N . VAL A 1 19 ? 10.239 -2.316 -1.167 1.00 55.31 19 VAL A N 14
ATOM 16607 C CA . VAL A 1 19 ? 10.132 -3.045 -2.451 1.00 41.53 19 VAL A CA 14
ATOM 16608 C C . VAL A 1 19 ? 9.496 -2.125 -3.530 1.00 62.45 19 VAL A C 14
ATOM 16609 O O . VAL A 1 19 ? 8.397 -1.596 -3.330 1.00 51.22 19 VAL A O 14
ATOM 16622 N N . GLY A 1 20 ? 10.199 -1.917 -4.657 1.00 21.34 20 GLY A N 14
ATOM 16623 C CA . GLY A 1 20 ? 9.684 -1.087 -5.761 1.00 32.14 20 GLY A CA 14
ATOM 16624 C C . GLY A 1 20 ? 9.966 0.409 -5.566 1.00 63.41 20 GLY A C 14
ATOM 16625 O O . GLY A 1 20 ? 11.130 0.820 -5.537 1.00 73.13 20 GLY A O 14
ATOM 16629 N N . ASP A 1 21 ? 8.897 1.224 -5.424 1.00 34.13 21 ASP A N 14
ATOM 16630 C CA . ASP A 1 21 ? 9.015 2.699 -5.255 1.00 54.14 21 ASP A CA 14
ATOM 16631 C C . ASP A 1 21 ? 7.894 3.289 -4.353 1.00 24.12 21 ASP A C 14
ATOM 16632 O O . ASP A 1 21 ? 6.898 2.625 -4.041 1.00 23.43 21 ASP A O 14
ATOM 16641 N N . ILE A 1 22 ? 8.100 4.550 -3.927 1.00 44.03 22 ILE A N 14
ATOM 16642 C CA . ILE A 1 22 ? 7.163 5.302 -3.060 1.00 63.22 22 ILE A CA 14
ATOM 16643 C C . ILE A 1 22 ? 6.115 6.042 -3.940 1.00 42.55 22 ILE A C 14
ATOM 16644 O O . ILE A 1 22 ? 6.467 6.931 -4.720 1.00 33.11 22 ILE A O 14
ATOM 16660 N N . VAL A 1 23 ? 4.827 5.668 -3.808 1.00 31.23 23 VAL A N 14
ATOM 16661 C CA . VAL A 1 23 ? 3.733 6.188 -4.672 1.00 33.05 23 VAL A CA 14
ATOM 16662 C C . VAL A 1 23 ? 2.855 7.201 -3.894 1.00 12.35 23 VAL A C 14
ATOM 16663 O O . VAL A 1 23 ? 2.018 6.810 -3.091 1.00 53.20 23 VAL A O 14
ATOM 16676 N N . THR A 1 24 ? 3.050 8.503 -4.130 1.00 64.03 24 THR A N 14
ATOM 16677 C CA . THR A 1 24 ? 2.237 9.558 -3.474 1.00 72.11 24 THR A CA 14
ATOM 16678 C C . THR A 1 24 ? 1.012 9.953 -4.328 1.00 54.12 24 THR A C 14
ATOM 16679 O O . THR A 1 24 ? 1.146 10.299 -5.507 1.00 52.11 24 THR A O 14
ATOM 16690 N N . VAL A 1 25 ? -0.181 9.869 -3.719 1.00 30.15 25 VAL A N 14
ATOM 16691 C CA . VAL A 1 25 ? -1.438 10.426 -4.269 1.00 4.22 25 VAL A CA 14
ATOM 16692 C C . VAL A 1 25 ? -1.859 11.660 -3.427 1.00 2.43 25 VAL A C 14
ATOM 16693 O O . VAL A 1 25 ? -1.542 11.737 -2.236 1.00 53.52 25 VAL A O 14
ATOM 16706 N N . THR A 1 26 ? -2.562 12.626 -4.043 1.00 10.43 26 THR A N 14
ATOM 16707 C CA . THR A 1 26 ? -2.936 13.898 -3.367 1.00 64.50 26 THR A CA 14
ATOM 16708 C C . THR A 1 26 ? -4.443 14.187 -3.537 1.00 11.41 26 THR A C 14
ATOM 16709 O O . THR A 1 26 ? -4.962 14.175 -4.655 1.00 60.42 26 THR A O 14
ATOM 16720 N N . GLY A 1 27 ? -5.127 14.458 -2.411 1.00 24.21 27 GLY A N 14
ATOM 16721 C CA . GLY A 1 27 ? -6.566 14.758 -2.407 1.00 14.30 27 GLY A CA 14
ATOM 16722 C C . GLY A 1 27 ? -6.999 15.454 -1.124 1.00 64.23 27 GLY A C 14
ATOM 16723 O O . GLY A 1 27 ? -6.175 16.068 -0.447 1.00 21.42 27 GLY A O 14
ATOM 16727 N N . LYS A 1 28 ? -8.297 15.365 -0.785 1.00 41.30 28 LYS A N 14
ATOM 16728 C CA . LYS A 1 28 ? -8.876 16.063 0.394 1.00 11.01 28 LYS A CA 14
ATOM 16729 C C . LYS A 1 28 ? -9.303 15.050 1.470 1.00 54.12 28 LYS A C 14
ATOM 16730 O O . LYS A 1 28 ? -9.574 13.895 1.155 1.00 44.31 28 LYS A O 14
ATOM 16749 N N . THR A 1 29 ? -9.349 15.490 2.743 1.00 52.15 29 THR A N 14
ATOM 16750 C CA . THR A 1 29 ? -9.912 14.678 3.862 1.00 1.53 29 THR A CA 14
ATOM 16751 C C . THR A 1 29 ? -11.402 14.298 3.629 1.00 51.42 29 THR A C 14
ATOM 16752 O O . THR A 1 29 ? -11.862 13.242 4.074 1.00 62.11 29 THR A O 14
ATOM 16763 N N . ASP A 1 30 ? -12.139 15.184 2.934 1.00 15.04 30 ASP A N 14
ATOM 16764 C CA . ASP A 1 30 ? -13.520 14.926 2.469 1.00 72.20 30 ASP A CA 14
ATOM 16765 C C . ASP A 1 30 ? -13.544 13.880 1.315 1.00 20.43 30 ASP A C 14
ATOM 16766 O O . ASP A 1 30 ? -14.483 13.083 1.197 1.00 24.42 30 ASP A O 14
ATOM 16775 N N . ASP A 1 31 ? -12.481 13.889 0.498 1.00 42.11 31 ASP A N 14
ATOM 16776 C CA . ASP A 1 31 ? -12.361 13.060 -0.717 1.00 44.25 31 ASP A CA 14
ATOM 16777 C C . ASP A 1 31 ? -11.700 11.682 -0.420 1.00 63.14 31 ASP A C 14
ATOM 16778 O O . ASP A 1 31 ? -10.930 11.535 0.541 1.00 35.31 31 ASP A O 14
ATOM 16787 N N . SER A 1 32 ? -12.025 10.671 -1.251 1.00 44.00 32 SER A N 14
ATOM 16788 C CA . SER A 1 32 ? -11.375 9.337 -1.207 1.00 35.54 32 SER A CA 14
ATOM 16789 C C . SER A 1 32 ? -10.902 8.916 -2.625 1.00 24.00 32 SER A C 14
ATOM 16790 O O . SER A 1 32 ? -11.612 9.113 -3.614 1.00 13.35 32 SER A O 14
ATOM 16798 N N . THR A 1 33 ? -9.708 8.312 -2.694 1.00 51.42 33 THR A N 14
ATOM 16799 C CA . THR A 1 33 ? -9.098 7.788 -3.956 1.00 1.45 33 THR A CA 14
ATOM 16800 C C . THR A 1 33 ? -8.916 6.253 -3.893 1.00 13.31 33 THR A C 14
ATOM 16801 O O . THR A 1 33 ? -8.958 5.659 -2.820 1.00 33.41 33 THR A O 14
ATOM 16812 N N . THR A 1 34 ? -8.741 5.624 -5.066 1.00 14.21 34 THR A N 14
ATOM 16813 C CA . THR A 1 34 ? -8.521 4.158 -5.197 1.00 54.45 34 THR A CA 14
ATOM 16814 C C . THR A 1 34 ? -7.053 3.846 -5.574 1.00 32.22 34 THR A C 14
ATOM 16815 O O . THR A 1 34 ? -6.388 4.657 -6.230 1.00 21.35 34 THR A O 14
ATOM 16826 N N . TYR A 1 35 ? -6.546 2.677 -5.134 1.00 22.25 35 TYR A N 14
ATOM 16827 C CA . TYR A 1 35 ? -5.206 2.175 -5.532 1.00 71.21 35 TYR A CA 14
ATOM 16828 C C . TYR A 1 35 ? -5.230 0.644 -5.733 1.00 21.15 35 TYR A C 14
ATOM 16829 O O . TYR A 1 35 ? -5.621 -0.093 -4.835 1.00 2.23 35 TYR A O 14
ATOM 16847 N N . THR A 1 36 ? -4.780 0.174 -6.909 1.00 1.33 36 THR A N 14
ATOM 16848 C CA . THR A 1 36 ? -4.614 -1.274 -7.185 1.00 52.21 36 THR A CA 14
ATOM 16849 C C . THR A 1 36 ? -3.208 -1.744 -6.739 1.00 64.01 36 THR A C 14
ATOM 16850 O O . THR A 1 36 ? -2.193 -1.286 -7.283 1.00 53.32 36 THR A O 14
ATOM 16861 N N . VAL A 1 37 ? -3.166 -2.652 -5.746 1.00 42.20 37 VAL A N 14
ATOM 16862 C CA . VAL A 1 37 ? -1.911 -3.199 -5.191 1.00 74.22 37 VAL A CA 14
ATOM 16863 C C . VAL A 1 37 ? -1.303 -4.246 -6.156 1.00 73.52 37 VAL A C 14
ATOM 16864 O O . VAL A 1 37 ? -1.970 -5.210 -6.540 1.00 4.25 37 VAL A O 14
ATOM 16877 N N . THR A 1 38 ? -0.032 -4.034 -6.535 1.00 43.31 38 THR A N 14
ATOM 16878 C CA . THR A 1 38 ? 0.701 -4.891 -7.493 1.00 14.33 38 THR A CA 14
ATOM 16879 C C . THR A 1 38 ? 1.771 -5.719 -6.747 1.00 44.32 38 THR A C 14
ATOM 16880 O O . THR A 1 38 ? 2.771 -5.167 -6.278 1.00 3.02 38 THR A O 14
ATOM 16891 N N . ILE A 1 39 ? 1.535 -7.038 -6.621 1.00 3.44 39 ILE A N 14
ATOM 16892 C CA . ILE A 1 39 ? 2.471 -7.972 -5.943 1.00 44.11 39 ILE A CA 14
ATOM 16893 C C . ILE A 1 39 ? 3.449 -8.606 -6.977 1.00 62.30 39 ILE A C 14
ATOM 16894 O O . ILE A 1 39 ? 3.012 -9.396 -7.825 1.00 1.45 39 ILE A O 14
ATOM 16910 N N . PRO A 1 40 ? 4.780 -8.262 -6.941 1.00 51.50 40 PRO A N 14
ATOM 16911 C CA . PRO A 1 40 ? 5.775 -8.841 -7.885 1.00 13.12 40 PRO A CA 14
ATOM 16912 C C . PRO A 1 40 ? 6.063 -10.343 -7.605 1.00 1.54 40 PRO A C 14
ATOM 16913 O O . PRO A 1 40 ? 6.019 -10.791 -6.451 1.00 54.14 40 PRO A O 14
ATOM 16924 N N . ASP A 1 41 ? 6.336 -11.114 -8.681 1.00 43.10 41 ASP A N 14
ATOM 16925 C CA . ASP A 1 41 ? 6.646 -12.558 -8.580 1.00 22.52 41 ASP A CA 14
ATOM 16926 C C . ASP A 1 41 ? 7.953 -12.813 -7.785 1.00 30.31 41 ASP A C 14
ATOM 16927 O O . ASP A 1 41 ? 8.973 -12.148 -7.996 1.00 22.21 41 ASP A O 14
ATOM 16936 N N . GLY A 1 42 ? 7.886 -13.800 -6.876 1.00 55.01 42 GLY A N 14
ATOM 16937 C CA . GLY A 1 42 ? 8.922 -14.025 -5.864 1.00 23.02 42 GLY A CA 14
ATOM 16938 C C . GLY A 1 42 ? 8.495 -13.505 -4.490 1.00 2.14 42 GLY A C 14
ATOM 16939 O O . GLY A 1 42 ? 8.993 -13.972 -3.465 1.00 0.51 42 GLY A O 14
ATOM 16943 N N . TYR A 1 43 ? 7.569 -12.522 -4.468 1.00 60.13 43 TYR A N 14
ATOM 16944 C CA . TYR A 1 43 ? 7.031 -11.942 -3.217 1.00 41.21 43 TYR A CA 14
ATOM 16945 C C . TYR A 1 43 ? 5.604 -12.468 -2.918 1.00 11.34 43 TYR A C 14
ATOM 16946 O O . TYR A 1 43 ? 4.800 -12.689 -3.830 1.00 5.51 43 TYR A O 14
ATOM 16964 N N . GLU A 1 44 ? 5.321 -12.652 -1.615 1.00 45.11 44 GLU A N 14
ATOM 16965 C CA . GLU A 1 44 ? 4.057 -13.227 -1.098 1.00 20.23 44 GLU A CA 14
ATOM 16966 C C . GLU A 1 44 ? 3.251 -12.147 -0.341 1.00 4.25 44 GLU A C 14
ATOM 16967 O O . GLU A 1 44 ? 3.757 -11.578 0.629 1.00 71.33 44 GLU A O 14
ATOM 16979 N N . TYR A 1 45 ? 2.007 -11.859 -0.782 1.00 61.35 45 TYR A N 14
ATOM 16980 C CA . TYR A 1 45 ? 1.144 -10.852 -0.114 1.00 53.33 45 TYR A CA 14
ATOM 16981 C C . TYR A 1 45 ? 0.716 -11.311 1.310 1.00 3.01 45 TYR A C 14
ATOM 16982 O O . TYR A 1 45 ? -0.041 -12.272 1.454 1.00 3.12 45 TYR A O 14
ATOM 17000 N N . VAL A 1 46 ? 1.184 -10.595 2.348 1.00 73.41 46 VAL A N 14
ATOM 17001 C CA . VAL A 1 46 ? 0.909 -10.932 3.767 1.00 52.12 46 VAL A CA 14
ATOM 17002 C C . VAL A 1 46 ? -0.284 -10.100 4.304 1.00 3.44 46 VAL A C 14
ATOM 17003 O O . VAL A 1 46 ? -1.228 -10.642 4.895 1.00 71.34 46 VAL A O 14
ATOM 17016 N N . GLY A 1 47 ? -0.220 -8.780 4.083 1.00 64.41 47 GLY A N 14
ATOM 17017 C CA . GLY A 1 47 ? -1.252 -7.846 4.564 1.00 74.40 47 GLY A CA 14
ATOM 17018 C C . GLY A 1 47 ? -0.954 -6.402 4.171 1.00 35.01 47 GLY A C 14
ATOM 17019 O O . GLY A 1 47 ? 0.106 -6.120 3.617 1.00 53.43 47 GLY A O 14
ATOM 17023 N N . THR A 1 48 ? -1.890 -5.481 4.456 1.00 45.14 48 THR A N 14
ATOM 17024 C CA . THR A 1 48 ? -1.733 -4.039 4.119 1.00 35.53 48 THR A CA 14
ATOM 17025 C C . THR A 1 48 ? -2.357 -3.141 5.216 1.00 22.53 48 THR A C 14
ATOM 17026 O O . THR A 1 48 ? -3.417 -3.457 5.760 1.00 72.52 48 THR A O 14
ATOM 17037 N N . ASP A 1 49 ? -1.689 -2.004 5.499 1.00 34.04 49 ASP A N 14
ATOM 17038 C CA . ASP A 1 49 ? -2.078 -1.041 6.556 1.00 54.22 49 ASP A CA 14
ATOM 17039 C C . ASP A 1 49 ? -2.551 0.288 5.926 1.00 54.42 49 ASP A C 14
ATOM 17040 O O . ASP A 1 49 ? -2.179 0.605 4.796 1.00 74.33 49 ASP A O 14
ATOM 17049 N N . GLY A 1 50 ? -3.398 1.037 6.652 1.00 72.03 50 GLY A N 14
ATOM 17050 C CA . GLY A 1 50 ? -3.802 2.397 6.241 1.00 32.54 50 GLY A CA 14
ATOM 17051 C C . GLY A 1 50 ? -5.266 2.484 5.813 1.00 41.41 50 GLY A C 14
ATOM 17052 O O . GLY A 1 50 ? -6.140 2.779 6.638 1.00 23.45 50 GLY A O 14
ATOM 17056 N N . GLY A 1 51 ? -5.537 2.185 4.531 1.00 3.31 51 GLY A N 14
ATOM 17057 C CA . GLY A 1 51 ? -6.886 2.335 3.952 1.00 54.15 51 GLY A CA 14
ATOM 17058 C C . GLY A 1 51 ? -7.770 1.083 4.070 1.00 30.41 51 GLY A C 14
ATOM 17059 O O . GLY A 1 51 ? -7.514 0.190 4.895 1.00 71.44 51 GLY A O 14
ATOM 17063 N N . VAL A 1 52 ? -8.819 1.021 3.228 1.00 63.25 52 VAL A N 14
ATOM 17064 C CA . VAL A 1 52 ? -9.776 -0.109 3.190 1.00 3.21 52 VAL A CA 14
ATOM 17065 C C . VAL A 1 52 ? -9.313 -1.137 2.133 1.00 24.12 52 VAL A C 14
ATOM 17066 O O . VAL A 1 52 ? -9.438 -0.894 0.935 1.00 51.40 52 VAL A O 14
ATOM 17079 N N . VAL A 1 53 ? -8.781 -2.280 2.582 1.00 14.34 53 VAL A N 14
ATOM 17080 C CA . VAL A 1 53 ? -8.180 -3.293 1.679 1.00 45.40 53 VAL A CA 14
ATOM 17081 C C . VAL A 1 53 ? -9.232 -4.334 1.212 1.00 73.45 53 VAL A C 14
ATOM 17082 O O . VAL A 1 53 ? -10.107 -4.739 1.985 1.00 53.53 53 VAL A O 14
ATOM 17095 N N . SER A 1 54 ? -9.108 -4.770 -0.058 1.00 43.44 54 SER A N 14
ATOM 17096 C CA . SER A 1 54 ? -9.986 -5.795 -0.678 1.00 52.42 54 SER A CA 14
ATOM 17097 C C . SER A 1 54 ? -9.777 -7.190 -0.047 1.00 53.15 54 SER A C 14
ATOM 17098 O O . SER A 1 54 ? -8.747 -7.446 0.585 1.00 35.13 54 SER A O 14
ATOM 17106 N N . SER A 1 55 ? -10.757 -8.089 -0.261 1.00 73.15 55 SER A N 14
ATOM 17107 C CA . SER A 1 55 ? -10.706 -9.504 0.200 1.00 32.11 55 SER A CA 14
ATOM 17108 C C . SER A 1 55 ? -9.441 -10.236 -0.312 1.00 13.25 55 SER A C 14
ATOM 17109 O O . SER A 1 55 ? -8.812 -11.004 0.420 1.00 54.52 55 SER A O 14
ATOM 17117 N N . ASP A 1 56 ? -9.066 -9.955 -1.573 1.00 32.32 56 ASP A N 14
ATOM 17118 C CA . ASP A 1 56 ? -7.877 -10.553 -2.231 1.00 10.25 56 ASP A CA 14
ATOM 17119 C C . ASP A 1 56 ? -6.624 -9.641 -2.099 1.00 62.45 56 ASP A C 14
ATOM 17120 O O . ASP A 1 56 ? -5.534 -10.011 -2.543 1.00 51.33 56 ASP A O 14
ATOM 17129 N N . GLY A 1 57 ? -6.796 -8.451 -1.470 1.00 30.33 57 GLY A N 14
ATOM 17130 C CA . GLY A 1 57 ? -5.720 -7.448 -1.355 1.00 43.44 57 GLY A CA 14
ATOM 17131 C C . GLY A 1 57 ? -5.308 -6.841 -2.699 1.00 54.03 57 GLY A C 14
ATOM 17132 O O . GLY A 1 57 ? -4.154 -6.452 -2.888 1.00 11.50 57 GLY A O 14
ATOM 17136 N N . LYS A 1 58 ? -6.278 -6.764 -3.627 1.00 71.52 58 LYS A N 14
ATOM 17137 C CA . LYS A 1 58 ? -6.070 -6.252 -4.998 1.00 72.54 58 LYS A CA 14
ATOM 17138 C C . LYS A 1 58 ? -6.284 -4.723 -5.090 1.00 41.20 58 LYS A C 14
ATOM 17139 O O . LYS A 1 58 ? -5.677 -4.066 -5.929 1.00 61.11 58 LYS A O 14
ATOM 17158 N N . THR A 1 59 ? -7.171 -4.176 -4.236 1.00 31.13 59 THR A N 14
ATOM 17159 C CA . THR A 1 59 ? -7.535 -2.729 -4.235 1.00 21.11 59 THR A CA 14
ATOM 17160 C C . THR A 1 59 ? -7.551 -2.176 -2.794 1.00 61.32 59 THR A C 14
ATOM 17161 O O . THR A 1 59 ? -7.833 -2.911 -1.845 1.00 14.52 59 THR A O 14
ATOM 17172 N N . VAL A 1 60 ? -7.240 -0.873 -2.636 1.00 41.03 60 VAL A N 14
ATOM 17173 C CA . VAL A 1 60 ? -7.297 -0.159 -1.337 1.00 24.43 60 VAL A CA 14
ATOM 17174 C C . VAL A 1 60 ? -7.986 1.217 -1.524 1.00 20.04 60 VAL A C 14
ATOM 17175 O O . VAL A 1 60 ? -7.519 2.042 -2.323 1.00 41.15 60 VAL A O 14
ATOM 17188 N N . THR A 1 61 ? -9.099 1.453 -0.791 1.00 34.33 61 THR A N 14
ATOM 17189 C CA . THR A 1 61 ? -9.768 2.769 -0.762 1.00 24.25 61 THR A CA 14
ATOM 17190 C C . THR A 1 61 ? -9.033 3.693 0.241 1.00 55.33 61 THR A C 14
ATOM 17191 O O . THR A 1 61 ? -9.154 3.539 1.465 1.00 15.42 61 THR A O 14
ATOM 17202 N N . ILE A 1 62 ? -8.249 4.620 -0.304 1.00 32.42 62 ILE A N 14
ATOM 17203 C CA . ILE A 1 62 ? -7.435 5.576 0.464 1.00 13.30 62 ILE A CA 14
ATOM 17204 C C . ILE A 1 62 ? -8.239 6.867 0.738 1.00 13.14 62 ILE A C 14
ATOM 17205 O O . ILE A 1 62 ? -8.453 7.666 -0.171 1.00 63.03 62 ILE A O 14
ATOM 17221 N N . THR A 1 63 ? -8.685 7.072 1.983 1.00 34.31 63 THR A N 14
ATOM 17222 C CA . THR A 1 63 ? -9.369 8.325 2.378 1.00 43.34 63 THR A CA 14
ATOM 17223 C C . THR A 1 63 ? -8.424 9.163 3.260 1.00 24.11 63 THR A C 14
ATOM 17224 O O . THR A 1 63 ? -7.914 8.669 4.274 1.00 41.44 63 THR A O 14
ATOM 17235 N N . PHE A 1 64 ? -8.198 10.428 2.862 1.00 73.31 64 PHE A N 14
ATOM 17236 C CA . PHE A 1 64 ? -7.168 11.298 3.476 1.00 15.34 64 PHE A CA 14
ATOM 17237 C C . PHE A 1 64 ? -7.553 11.765 4.902 1.00 61.45 64 PHE A C 14
ATOM 17238 O O . PHE A 1 64 ? -8.737 11.934 5.223 1.00 62.21 64 PHE A O 14
ATOM 17255 N N . ALA A 1 65 ? -6.530 11.948 5.750 1.00 33.02 65 ALA A N 14
ATOM 17256 C CA . ALA A 1 65 ? -6.689 12.340 7.166 1.00 72.12 65 ALA A CA 14
ATOM 17257 C C . ALA A 1 65 ? -5.555 13.289 7.605 1.00 73.54 65 ALA A C 14
ATOM 17258 O O . ALA A 1 65 ? -4.464 13.286 7.018 1.00 0.33 65 ALA A O 14
ATOM 17265 N N . ALA A 1 66 ? -5.834 14.118 8.638 1.00 32.23 66 ALA A N 14
ATOM 17266 C CA . ALA A 1 66 ? -4.824 15.005 9.266 1.00 63.42 66 ALA A CA 14
ATOM 17267 C C . ALA A 1 66 ? -3.657 14.196 9.890 1.00 52.43 66 ALA A C 14
ATOM 17268 O O . ALA A 1 66 ? -2.525 14.680 9.980 1.00 41.12 66 ALA A O 14
ATOM 17275 N N . ASP A 1 67 ? -3.969 12.962 10.335 1.00 34.14 67 ASP A N 14
ATOM 17276 C CA . ASP A 1 67 ? -2.972 11.983 10.835 1.00 74.40 67 ASP A CA 14
ATOM 17277 C C . ASP A 1 67 ? -2.645 10.947 9.732 1.00 53.24 67 ASP A C 14
ATOM 17278 O O . ASP A 1 67 ? -3.277 10.943 8.672 1.00 73.45 67 ASP A O 14
ATOM 17287 N N . ASP A 1 68 ? -1.658 10.059 9.987 1.00 14.44 68 ASP A N 14
ATOM 17288 C CA . ASP A 1 68 ? -1.258 9.008 9.014 1.00 25.12 68 ASP A CA 14
ATOM 17289 C C . ASP A 1 68 ? -2.244 7.803 9.056 1.00 31.41 68 ASP A C 14
ATOM 17290 O O . ASP A 1 68 ? -1.949 6.747 9.632 1.00 24.23 68 ASP A O 14
ATOM 17299 N N . SER A 1 69 ? -3.448 8.008 8.496 1.00 45.25 69 SER A N 14
ATOM 17300 C CA . SER A 1 69 ? -4.493 6.952 8.342 1.00 43.04 69 SER A CA 14
ATOM 17301 C C . SER A 1 69 ? -4.713 6.616 6.857 1.00 0.13 69 SER A C 14
ATOM 17302 O O . SER A 1 69 ? -5.332 5.611 6.514 1.00 15.10 69 SER A O 14
ATOM 17310 N N . ASP A 1 70 ? -4.197 7.492 5.994 1.00 62.43 70 ASP A N 14
ATOM 17311 C CA . ASP A 1 70 ? -4.311 7.395 4.525 1.00 53.43 70 ASP A CA 14
ATOM 17312 C C . ASP A 1 70 ? -3.074 6.716 3.893 1.00 51.32 70 ASP A C 14
ATOM 17313 O O . ASP A 1 70 ? -3.171 6.108 2.828 1.00 12.41 70 ASP A O 14
ATOM 17322 N N . ASN A 1 71 ? -1.918 6.831 4.566 1.00 51.52 71 ASN A N 14
ATOM 17323 C CA . ASN A 1 71 ? -0.637 6.274 4.084 1.00 12.45 71 ASN A CA 14
ATOM 17324 C C . ASN A 1 71 ? -0.650 4.721 4.149 1.00 62.23 71 ASN A C 14
ATOM 17325 O O . ASN A 1 71 ? -0.712 4.127 5.230 1.00 4.52 71 ASN A O 14
ATOM 17336 N N . VAL A 1 72 ? -0.598 4.093 2.963 1.00 34.40 72 VAL A N 14
ATOM 17337 C CA . VAL A 1 72 ? -0.798 2.642 2.768 1.00 13.13 72 VAL A CA 14
ATOM 17338 C C . VAL A 1 72 ? 0.552 1.878 2.757 1.00 75.45 72 VAL A C 14
ATOM 17339 O O . VAL A 1 72 ? 1.419 2.157 1.934 1.00 51.22 72 VAL A O 14
ATOM 17352 N N . VAL A 1 73 ? 0.714 0.901 3.676 1.00 62.12 73 VAL A N 14
ATOM 17353 C CA . VAL A 1 73 ? 1.963 0.098 3.805 1.00 32.14 73 VAL A CA 14
ATOM 17354 C C . VAL A 1 73 ? 1.677 -1.404 3.537 1.00 51.13 73 VAL A C 14
ATOM 17355 O O . VAL A 1 73 ? 1.009 -2.063 4.340 1.00 25.42 73 VAL A O 14
ATOM 17368 N N . ILE A 1 74 ? 2.188 -1.933 2.409 1.00 22.42 74 ILE A N 14
ATOM 17369 C CA . ILE A 1 74 ? 2.005 -3.359 2.024 1.00 41.41 74 ILE A CA 14
ATOM 17370 C C . ILE A 1 74 ? 3.178 -4.197 2.581 1.00 42.02 74 ILE A C 14
ATOM 17371 O O . ILE A 1 74 ? 4.330 -3.809 2.450 1.00 10.23 74 ILE A O 14
ATOM 17387 N N . HIS A 1 75 ? 2.867 -5.340 3.198 1.00 12.41 75 HIS A N 14
ATOM 17388 C CA . HIS A 1 75 ? 3.865 -6.267 3.777 1.00 42.50 75 HIS A CA 14
ATOM 17389 C C . HIS A 1 75 ? 3.960 -7.551 2.926 1.00 24.24 75 HIS A C 14
ATOM 17390 O O . HIS A 1 75 ? 2.936 -8.138 2.556 1.00 64.40 75 HIS A O 14
ATOM 17405 N N . LEU A 1 76 ? 5.205 -7.970 2.622 1.00 53.32 76 LEU A N 14
ATOM 17406 C CA . LEU A 1 76 ? 5.495 -9.099 1.704 1.00 64.33 76 LEU A CA 14
ATOM 17407 C C . LEU A 1 76 ? 6.453 -10.135 2.343 1.00 72.13 76 LEU A C 14
ATOM 17408 O O . LEU A 1 76 ? 7.122 -9.854 3.336 1.00 3.21 76 LEU A O 14
ATOM 17424 N N . LYS A 1 77 ? 6.482 -11.348 1.770 1.00 31.04 77 LYS A N 14
ATOM 17425 C CA . LYS A 1 77 ? 7.481 -12.396 2.108 1.00 43.14 77 LYS A CA 14
ATOM 17426 C C . LYS A 1 77 ? 8.293 -12.780 0.853 1.00 11.34 77 LYS A C 14
ATOM 17427 O O . LYS A 1 77 ? 7.893 -12.491 -0.267 1.00 2.21 77 LYS A O 14
ATOM 17446 N N . HIS A 1 78 ? 9.459 -13.399 1.062 1.00 32.33 78 HIS A N 14
ATOM 17447 C CA . HIS A 1 78 ? 10.310 -13.925 -0.027 1.00 73.32 78 HIS A CA 14
ATOM 17448 C C . HIS A 1 78 ? 10.073 -15.438 -0.240 1.00 31.51 78 HIS A C 14
ATOM 17449 O O . HIS A 1 78 ? 9.974 -16.193 0.731 1.00 10.35 78 HIS A O 14
ATOM 17464 N N . GLY A 1 79 ? 10.020 -15.847 -1.528 1.00 55.52 79 GLY A N 14
ATOM 17465 C CA . GLY A 1 79 ? 9.880 -17.250 -1.955 1.00 14.32 79 GLY A CA 14
ATOM 17466 C C . GLY A 1 79 ? 8.876 -18.114 -1.168 1.00 21.10 79 GLY A C 14
ATOM 17467 O O . GLY A 1 79 ? 7.662 -17.959 -1.302 1.00 31.24 79 GLY A O 14
ATOM 17471 N N . LEU A 1 80 ? 9.415 -19.016 -0.323 1.00 20.42 80 LEU A N 14
ATOM 17472 C CA . LEU A 1 80 ? 8.645 -20.062 0.389 1.00 71.55 80 LEU A CA 14
ATOM 17473 C C . LEU A 1 80 ? 8.590 -19.797 1.921 1.00 33.43 80 LEU A C 14
ATOM 17474 O O . LEU A 1 80 ? 8.648 -20.745 2.721 1.00 51.34 80 LEU A O 14
ATOM 17490 N N . GLU A 1 81 ? 8.419 -18.518 2.339 1.00 3.02 81 GLU A N 14
ATOM 17491 C CA . GLU A 1 81 ? 8.315 -18.162 3.786 1.00 51.13 81 GLU A CA 14
ATOM 17492 C C . GLU A 1 81 ? 6.875 -18.392 4.336 1.00 31.44 81 GLU A C 14
ATOM 17493 O O . GLU A 1 81 ? 6.141 -17.446 4.651 1.00 61.43 81 GLU A O 14
ATOM 17505 N N . HIS A 1 82 ? 6.486 -19.676 4.384 1.00 75.20 82 HIS A N 14
ATOM 17506 C CA . HIS A 1 82 ? 5.241 -20.180 5.020 1.00 34.24 82 HIS A CA 14
ATOM 17507 C C . HIS A 1 82 ? 5.499 -21.575 5.643 1.00 63.35 82 HIS A C 14
ATOM 17508 O O . HIS A 1 82 ? 4.580 -22.199 6.182 1.00 2.03 82 HIS A O 14
ATOM 17523 N N . HIS A 1 83 ? 6.766 -22.045 5.580 1.00 34.41 83 HIS A N 14
ATOM 17524 C CA . HIS A 1 83 ? 7.143 -23.413 5.983 1.00 0.33 83 HIS A CA 14
ATOM 17525 C C . HIS A 1 83 ? 8.566 -23.420 6.602 1.00 61.43 83 HIS A C 14
ATOM 17526 O O . HIS A 1 83 ? 9.515 -22.912 5.994 1.00 50.04 83 HIS A O 14
ATOM 17541 N N . HIS A 1 84 ? 8.696 -24.006 7.810 1.00 22.43 84 HIS A N 14
ATOM 17542 C CA . HIS A 1 84 ? 9.994 -24.152 8.522 1.00 42.12 84 HIS A CA 14
ATOM 17543 C C . HIS A 1 84 ? 10.850 -25.309 7.939 1.00 60.04 84 HIS A C 14
ATOM 17544 O O . HIS A 1 84 ? 10.384 -26.095 7.110 1.00 4.55 84 HIS A O 14
ATOM 17559 N N . HIS A 1 85 ? 12.110 -25.407 8.396 1.00 31.41 85 HIS A N 14
ATOM 17560 C CA . HIS A 1 85 ? 13.054 -26.470 7.961 1.00 23.53 85 HIS A CA 14
ATOM 17561 C C . HIS A 1 85 ? 13.122 -27.620 8.999 1.00 45.00 85 HIS A C 14
ATOM 17562 O O . HIS A 1 85 ? 13.243 -28.792 8.634 1.00 73.15 85 HIS A O 14
ATOM 17577 N N . HIS A 1 86 ? 13.053 -27.267 10.294 1.00 4.20 86 HIS A N 14
ATOM 17578 C CA . HIS A 1 86 ? 13.033 -28.246 11.405 1.00 65.22 86 HIS A CA 14
ATOM 17579 C C . HIS A 1 86 ? 11.580 -28.672 11.731 1.00 35.11 86 HIS A C 14
ATOM 17580 O O . HIS A 1 86 ? 10.679 -27.827 11.805 1.00 1.13 86 HIS A O 14
ATOM 17595 N N . HIS A 1 87 ? 11.375 -29.992 11.924 1.00 41.41 87 HIS A N 14
ATOM 17596 C CA . HIS A 1 87 ? 10.048 -30.599 12.196 1.00 4.23 87 HIS A CA 14
ATOM 17597 C C . HIS A 1 87 ? 9.567 -30.271 13.625 1.00 53.35 87 HIS A C 14
ATOM 17598 O O . HIS A 1 87 ? 10.129 -30.752 14.615 1.00 72.23 87 HIS A O 14
ATOM 17613 N N . MET A 1 1 ? -3.194 23.604 0.907 1.00 72.04 1 MET A N 15
ATOM 17614 C CA . MET A 1 1 ? -4.599 23.272 1.294 1.00 32.11 1 MET A CA 15
ATOM 17615 C C . MET A 1 1 ? -5.014 21.854 0.835 1.00 21.22 1 MET A C 15
ATOM 17616 O O . MET A 1 1 ? -6.087 21.369 1.209 1.00 34.14 1 MET A O 15
ATOM 17632 N N . ASP A 1 2 ? -4.168 21.199 0.019 1.00 10.35 2 ASP A N 15
ATOM 17633 C CA . ASP A 1 2 ? -4.423 19.830 -0.478 1.00 20.51 2 ASP A CA 15
ATOM 17634 C C . ASP A 1 2 ? -3.422 18.814 0.135 1.00 63.52 2 ASP A C 15
ATOM 17635 O O . ASP A 1 2 ? -2.235 19.122 0.321 1.00 20.44 2 ASP A O 15
ATOM 17644 N N . GLU A 1 3 ? -3.920 17.599 0.443 1.00 54.25 3 GLU A N 15
ATOM 17645 C CA . GLU A 1 3 ? -3.157 16.561 1.184 1.00 42.23 3 GLU A CA 15
ATOM 17646 C C . GLU A 1 3 ? -2.805 15.365 0.276 1.00 21.22 3 GLU A C 15
ATOM 17647 O O . GLU A 1 3 ? -3.611 14.957 -0.567 1.00 33.24 3 GLU A O 15
ATOM 17659 N N . ASP A 1 4 ? -1.606 14.793 0.477 1.00 2.41 4 ASP A N 15
ATOM 17660 C CA . ASP A 1 4 ? -1.177 13.551 -0.202 1.00 13.13 4 ASP A CA 15
ATOM 17661 C C . ASP A 1 4 ? -1.411 12.323 0.714 1.00 64.33 4 ASP A C 15
ATOM 17662 O O . ASP A 1 4 ? -1.586 12.466 1.929 1.00 32.30 4 ASP A O 15
ATOM 17671 N N . ALA A 1 5 ? -1.420 11.127 0.109 1.00 41.41 5 ALA A N 15
ATOM 17672 C CA . ALA A 1 5 ? -1.530 9.842 0.826 1.00 54.42 5 ALA A CA 15
ATOM 17673 C C . ALA A 1 5 ? -0.372 8.917 0.396 1.00 21.31 5 ALA A C 15
ATOM 17674 O O . ALA A 1 5 ? -0.198 8.653 -0.800 1.00 62.42 5 ALA A O 15
ATOM 17681 N N . THR A 1 6 ? 0.401 8.419 1.378 1.00 2.04 6 THR A N 15
ATOM 17682 C CA . THR A 1 6 ? 1.702 7.743 1.136 1.00 73.03 6 THR A CA 15
ATOM 17683 C C . THR A 1 6 ? 1.549 6.205 1.133 1.00 34.03 6 THR A C 15
ATOM 17684 O O . THR A 1 6 ? 0.987 5.629 2.056 1.00 54.01 6 THR A O 15
ATOM 17695 N N . ILE A 1 7 ? 2.065 5.550 0.078 1.00 21.13 7 ILE A N 15
ATOM 17696 C CA . ILE A 1 7 ? 1.988 4.076 -0.105 1.00 72.41 7 ILE A CA 15
ATOM 17697 C C . ILE A 1 7 ? 3.418 3.493 -0.188 1.00 3.04 7 ILE A C 15
ATOM 17698 O O . ILE A 1 7 ? 4.252 4.022 -0.925 1.00 24.32 7 ILE A O 15
ATOM 17714 N N . THR A 1 8 ? 3.718 2.412 0.561 1.00 21.33 8 THR A N 15
ATOM 17715 C CA . THR A 1 8 ? 5.069 1.784 0.538 1.00 22.11 8 THR A CA 15
ATOM 17716 C C . THR A 1 8 ? 4.979 0.241 0.650 1.00 21.21 8 THR A C 15
ATOM 17717 O O . THR A 1 8 ? 4.431 -0.288 1.619 1.00 64.12 8 THR A O 15
ATOM 17728 N N . TYR A 1 9 ? 5.518 -0.462 -0.362 1.00 2.10 9 TYR A N 15
ATOM 17729 C CA . TYR A 1 9 ? 5.670 -1.935 -0.352 1.00 12.51 9 TYR A CA 15
ATOM 17730 C C . TYR A 1 9 ? 6.919 -2.323 0.481 1.00 43.00 9 TYR A C 15
ATOM 17731 O O . TYR A 1 9 ? 8.000 -1.766 0.262 1.00 31.23 9 TYR A O 15
ATOM 17749 N N . VAL A 1 10 ? 6.774 -3.263 1.443 1.00 70.54 10 VAL A N 15
ATOM 17750 C CA . VAL A 1 10 ? 7.871 -3.634 2.377 1.00 1.01 10 VAL A CA 15
ATOM 17751 C C . VAL A 1 10 ? 8.262 -5.132 2.281 1.00 45.22 10 VAL A C 15
ATOM 17752 O O . VAL A 1 10 ? 7.408 -6.004 2.100 1.00 45.10 10 VAL A O 15
ATOM 17765 N N . ASP A 1 11 ? 9.580 -5.395 2.389 1.00 61.14 11 ASP A N 15
ATOM 17766 C CA . ASP A 1 11 ? 10.158 -6.751 2.424 1.00 34.34 11 ASP A CA 15
ATOM 17767 C C . ASP A 1 11 ? 10.253 -7.230 3.895 1.00 33.12 11 ASP A C 15
ATOM 17768 O O . ASP A 1 11 ? 11.224 -6.916 4.603 1.00 30.42 11 ASP A O 15
ATOM 17777 N N . ASP A 1 12 ? 9.227 -7.960 4.348 1.00 23.32 12 ASP A N 15
ATOM 17778 C CA . ASP A 1 12 ? 9.141 -8.498 5.731 1.00 44.12 12 ASP A CA 15
ATOM 17779 C C . ASP A 1 12 ? 10.219 -9.575 6.049 1.00 65.24 12 ASP A C 15
ATOM 17780 O O . ASP A 1 12 ? 10.444 -9.904 7.222 1.00 55.14 12 ASP A O 15
ATOM 17789 N N . ASP A 1 13 ? 10.881 -10.119 5.009 1.00 75.42 13 ASP A N 15
ATOM 17790 C CA . ASP A 1 13 ? 12.007 -11.077 5.169 1.00 22.00 13 ASP A CA 15
ATOM 17791 C C . ASP A 1 13 ? 13.334 -10.326 5.461 1.00 22.43 13 ASP A C 15
ATOM 17792 O O . ASP A 1 13 ? 14.333 -10.930 5.867 1.00 51.32 13 ASP A O 15
ATOM 17801 N N . LYS A 1 14 ? 13.323 -8.996 5.243 1.00 65.42 14 LYS A N 15
ATOM 17802 C CA . LYS A 1 14 ? 14.504 -8.121 5.409 1.00 64.23 14 LYS A CA 15
ATOM 17803 C C . LYS A 1 14 ? 14.235 -7.052 6.512 1.00 64.00 14 LYS A C 15
ATOM 17804 O O . LYS A 1 14 ? 14.889 -6.007 6.556 1.00 44.23 14 LYS A O 15
ATOM 17823 N N . GLY A 1 15 ? 13.278 -7.361 7.413 1.00 25.14 15 GLY A N 15
ATOM 17824 C CA . GLY A 1 15 ? 12.881 -6.451 8.499 1.00 40.41 15 GLY A CA 15
ATOM 17825 C C . GLY A 1 15 ? 12.104 -5.215 8.028 1.00 51.42 15 GLY A C 15
ATOM 17826 O O . GLY A 1 15 ? 12.329 -4.104 8.528 1.00 60.00 15 GLY A O 15
ATOM 17830 N N . GLY A 1 16 ? 11.194 -5.419 7.059 1.00 23.00 16 GLY A N 15
ATOM 17831 C CA . GLY A 1 16 ? 10.373 -4.332 6.498 1.00 41.11 16 GLY A CA 15
ATOM 17832 C C . GLY A 1 16 ? 11.168 -3.336 5.643 1.00 63.24 16 GLY A C 15
ATOM 17833 O O . GLY A 1 16 ? 11.052 -2.120 5.829 1.00 5.13 16 GLY A O 15
ATOM 17837 N N . ALA A 1 17 ? 11.986 -3.862 4.705 1.00 32.34 17 ALA A N 15
ATOM 17838 C CA . ALA A 1 17 ? 12.813 -3.029 3.787 1.00 11.40 17 ALA A CA 15
ATOM 17839 C C . ALA A 1 17 ? 11.961 -2.368 2.672 1.00 52.22 17 ALA A C 15
ATOM 17840 O O . ALA A 1 17 ? 10.805 -2.715 2.491 1.00 63.53 17 ALA A O 15
ATOM 17847 N N . GLN A 1 18 ? 12.535 -1.401 1.938 1.00 32.00 18 GLN A N 15
ATOM 17848 C CA . GLN A 1 18 ? 11.815 -0.707 0.836 1.00 71.54 18 GLN A CA 15
ATOM 17849 C C . GLN A 1 18 ? 11.881 -1.526 -0.482 1.00 50.21 18 GLN A C 15
ATOM 17850 O O . GLN A 1 18 ? 12.970 -1.819 -0.983 1.00 75.33 18 GLN A O 15
ATOM 17864 N N . VAL A 1 19 ? 10.705 -1.908 -1.016 1.00 43.40 19 VAL A N 15
ATOM 17865 C CA . VAL A 1 19 ? 10.577 -2.572 -2.338 1.00 1.42 19 VAL A CA 15
ATOM 17866 C C . VAL A 1 19 ? 10.113 -1.528 -3.387 1.00 40.12 19 VAL A C 15
ATOM 17867 O O . VAL A 1 19 ? 8.957 -1.082 -3.360 1.00 23.30 19 VAL A O 15
ATOM 17880 N N . GLY A 1 20 ? 11.026 -1.132 -4.288 1.00 50.11 20 GLY A N 15
ATOM 17881 C CA . GLY A 1 20 ? 10.748 -0.093 -5.289 1.00 4.55 20 GLY A CA 15
ATOM 17882 C C . GLY A 1 20 ? 10.880 1.326 -4.725 1.00 32.40 20 GLY A C 15
ATOM 17883 O O . GLY A 1 20 ? 11.950 1.698 -4.222 1.00 54.11 20 GLY A O 15
ATOM 17887 N N . ASP A 1 21 ? 9.786 2.113 -4.791 1.00 71.15 21 ASP A N 15
ATOM 17888 C CA . ASP A 1 21 ? 9.762 3.519 -4.325 1.00 13.31 21 ASP A CA 15
ATOM 17889 C C . ASP A 1 21 ? 8.362 3.905 -3.764 1.00 13.13 21 ASP A C 15
ATOM 17890 O O . ASP A 1 21 ? 7.362 3.222 -4.026 1.00 55.13 21 ASP A O 15
ATOM 17899 N N . ILE A 1 22 ? 8.312 5.005 -2.984 1.00 10.31 22 ILE A N 15
ATOM 17900 C CA . ILE A 1 22 ? 7.084 5.476 -2.303 1.00 22.24 22 ILE A CA 15
ATOM 17901 C C . ILE A 1 22 ? 6.116 6.151 -3.316 1.00 44.14 22 ILE A C 15
ATOM 17902 O O . ILE A 1 22 ? 6.520 7.010 -4.109 1.00 2.21 22 ILE A O 15
ATOM 17918 N N . VAL A 1 23 ? 4.834 5.753 -3.254 1.00 32.13 23 VAL A N 15
ATOM 17919 C CA . VAL A 1 23 ? 3.767 6.227 -4.159 1.00 33.32 23 VAL A CA 15
ATOM 17920 C C . VAL A 1 23 ? 2.831 7.215 -3.409 1.00 23.24 23 VAL A C 15
ATOM 17921 O O . VAL A 1 23 ? 2.132 6.819 -2.480 1.00 54.12 23 VAL A O 15
ATOM 17934 N N . THR A 1 24 ? 2.838 8.501 -3.800 1.00 63.31 24 THR A N 15
ATOM 17935 C CA . THR A 1 24 ? 1.921 9.522 -3.228 1.00 55.13 24 THR A CA 15
ATOM 17936 C C . THR A 1 24 ? 0.789 9.870 -4.215 1.00 54.33 24 THR A C 15
ATOM 17937 O O . THR A 1 24 ? 1.040 10.138 -5.393 1.00 33.34 24 THR A O 15
ATOM 17948 N N . VAL A 1 25 ? -0.462 9.855 -3.717 1.00 51.20 25 VAL A N 15
ATOM 17949 C CA . VAL A 1 25 ? -1.654 10.322 -4.470 1.00 14.01 25 VAL A CA 15
ATOM 17950 C C . VAL A 1 25 ? -2.218 11.603 -3.799 1.00 35.42 25 VAL A C 15
ATOM 17951 O O . VAL A 1 25 ? -2.275 11.689 -2.576 1.00 41.33 25 VAL A O 15
ATOM 17964 N N . THR A 1 26 ? -2.632 12.601 -4.604 1.00 43.03 26 THR A N 15
ATOM 17965 C CA . THR A 1 26 ? -3.028 13.947 -4.098 1.00 44.44 26 THR A CA 15
ATOM 17966 C C . THR A 1 26 ? -4.563 14.156 -4.144 1.00 25.22 26 THR A C 15
ATOM 17967 O O . THR A 1 26 ? -5.236 13.730 -5.089 1.00 53.21 26 THR A O 15
ATOM 17978 N N . GLY A 1 27 ? -5.094 14.829 -3.107 1.00 25.34 27 GLY A N 15
ATOM 17979 C CA . GLY A 1 27 ? -6.516 15.180 -3.016 1.00 13.54 27 GLY A CA 15
ATOM 17980 C C . GLY A 1 27 ? -6.800 16.065 -1.797 1.00 10.24 27 GLY A C 15
ATOM 17981 O O . GLY A 1 27 ? -6.063 17.013 -1.541 1.00 0.41 27 GLY A O 15
ATOM 17985 N N . LYS A 1 28 ? -7.859 15.752 -1.033 1.00 5.11 28 LYS A N 15
ATOM 17986 C CA . LYS A 1 28 ? -8.211 16.493 0.208 1.00 25.50 28 LYS A CA 15
ATOM 17987 C C . LYS A 1 28 ? -8.765 15.517 1.269 1.00 12.25 28 LYS A C 15
ATOM 17988 O O . LYS A 1 28 ? -9.266 14.450 0.917 1.00 11.12 28 LYS A O 15
ATOM 18007 N N . THR A 1 29 ? -8.663 15.903 2.559 1.00 30.15 29 THR A N 15
ATOM 18008 C CA . THR A 1 29 ? -9.123 15.090 3.727 1.00 3.35 29 THR A CA 15
ATOM 18009 C C . THR A 1 29 ? -10.580 14.548 3.608 1.00 1.12 29 THR A C 15
ATOM 18010 O O . THR A 1 29 ? -10.904 13.489 4.152 1.00 72.33 29 THR A O 15
ATOM 18021 N N . ASP A 1 30 ? -11.437 15.297 2.897 1.00 63.23 30 ASP A N 15
ATOM 18022 C CA . ASP A 1 30 ? -12.872 14.973 2.716 1.00 50.23 30 ASP A CA 15
ATOM 18023 C C . ASP A 1 30 ? -13.101 13.879 1.626 1.00 2.14 30 ASP A C 15
ATOM 18024 O O . ASP A 1 30 ? -14.145 13.212 1.610 1.00 54.33 30 ASP A O 15
ATOM 18033 N N . ASP A 1 31 ? -12.106 13.689 0.741 1.00 40.32 31 ASP A N 15
ATOM 18034 C CA . ASP A 1 31 ? -12.226 12.816 -0.450 1.00 23.35 31 ASP A CA 15
ATOM 18035 C C . ASP A 1 31 ? -11.512 11.448 -0.255 1.00 75.21 31 ASP A C 15
ATOM 18036 O O . ASP A 1 31 ? -10.592 11.313 0.556 1.00 30.33 31 ASP A O 15
ATOM 18045 N N . SER A 1 32 ? -11.948 10.447 -1.047 1.00 5.30 32 SER A N 15
ATOM 18046 C CA . SER A 1 32 ? -11.374 9.081 -1.054 1.00 55.41 32 SER A CA 15
ATOM 18047 C C . SER A 1 32 ? -10.942 8.677 -2.487 1.00 32.05 32 SER A C 15
ATOM 18048 O O . SER A 1 32 ? -11.497 9.166 -3.474 1.00 30.32 32 SER A O 15
ATOM 18056 N N . THR A 1 33 ? -9.969 7.755 -2.582 1.00 13.13 33 THR A N 15
ATOM 18057 C CA . THR A 1 33 ? -9.492 7.179 -3.875 1.00 11.33 33 THR A CA 15
ATOM 18058 C C . THR A 1 33 ? -9.252 5.657 -3.736 1.00 13.31 33 THR A C 15
ATOM 18059 O O . THR A 1 33 ? -9.172 5.134 -2.623 1.00 63.32 33 THR A O 15
ATOM 18070 N N . THR A 1 34 ? -9.180 4.940 -4.872 1.00 73.30 34 THR A N 15
ATOM 18071 C CA . THR A 1 34 ? -8.893 3.481 -4.894 1.00 65.44 34 THR A CA 15
ATOM 18072 C C . THR A 1 34 ? -7.557 3.178 -5.612 1.00 14.11 34 THR A C 15
ATOM 18073 O O . THR A 1 34 ? -7.195 3.831 -6.602 1.00 20.10 34 THR A O 15
ATOM 18084 N N . TYR A 1 35 ? -6.838 2.164 -5.103 1.00 60.31 35 TYR A N 15
ATOM 18085 C CA . TYR A 1 35 ? -5.506 1.751 -5.611 1.00 40.22 35 TYR A CA 15
ATOM 18086 C C . TYR A 1 35 ? -5.362 0.212 -5.548 1.00 53.24 35 TYR A C 15
ATOM 18087 O O . TYR A 1 35 ? -5.778 -0.417 -4.573 1.00 20.01 35 TYR A O 15
ATOM 18105 N N . THR A 1 36 ? -4.763 -0.387 -6.595 1.00 73.41 36 THR A N 15
ATOM 18106 C CA . THR A 1 36 ? -4.535 -1.852 -6.671 1.00 5.13 36 THR A CA 15
ATOM 18107 C C . THR A 1 36 ? -3.076 -2.204 -6.297 1.00 23.11 36 THR A C 15
ATOM 18108 O O . THR A 1 36 ? -2.129 -1.526 -6.709 1.00 53.04 36 THR A O 15
ATOM 18119 N N . VAL A 1 37 ? -2.923 -3.291 -5.529 1.00 34.24 37 VAL A N 15
ATOM 18120 C CA . VAL A 1 37 ? -1.625 -3.811 -5.075 1.00 23.32 37 VAL A CA 15
ATOM 18121 C C . VAL A 1 37 ? -0.899 -4.552 -6.229 1.00 3.20 37 VAL A C 15
ATOM 18122 O O . VAL A 1 37 ? -1.496 -5.404 -6.901 1.00 5.23 37 VAL A O 15
ATOM 18135 N N . THR A 1 38 ? 0.389 -4.220 -6.442 1.00 63.02 38 THR A N 15
ATOM 18136 C CA . THR A 1 38 ? 1.246 -4.838 -7.482 1.00 61.20 38 THR A CA 15
ATOM 18137 C C . THR A 1 38 ? 2.287 -5.777 -6.820 1.00 33.23 38 THR A C 15
ATOM 18138 O O . THR A 1 38 ? 3.179 -5.316 -6.099 1.00 10.32 38 THR A O 15
ATOM 18149 N N . ILE A 1 39 ? 2.151 -7.098 -7.052 1.00 63.20 39 ILE A N 15
ATOM 18150 C CA . ILE A 1 39 ? 3.008 -8.136 -6.413 1.00 35.13 39 ILE A CA 15
ATOM 18151 C C . ILE A 1 39 ? 4.273 -8.431 -7.280 1.00 42.32 39 ILE A C 15
ATOM 18152 O O . ILE A 1 39 ? 4.142 -8.957 -8.392 1.00 0.41 39 ILE A O 15
ATOM 18168 N N . PRO A 1 40 ? 5.515 -8.087 -6.790 1.00 5.31 40 PRO A N 15
ATOM 18169 C CA . PRO A 1 40 ? 6.794 -8.314 -7.541 1.00 13.33 40 PRO A CA 15
ATOM 18170 C C . PRO A 1 40 ? 7.210 -9.812 -7.682 1.00 4.13 40 PRO A C 15
ATOM 18171 O O . PRO A 1 40 ? 6.623 -10.707 -7.054 1.00 3.42 40 PRO A O 15
ATOM 18182 N N . ASP A 1 41 ? 8.256 -10.050 -8.511 1.00 14.12 41 ASP A N 15
ATOM 18183 C CA . ASP A 1 41 ? 8.826 -11.398 -8.770 1.00 70.21 41 ASP A CA 15
ATOM 18184 C C . ASP A 1 41 ? 9.372 -12.064 -7.484 1.00 2.23 41 ASP A C 15
ATOM 18185 O O . ASP A 1 41 ? 10.262 -11.517 -6.823 1.00 23.11 41 ASP A O 15
ATOM 18194 N N . GLY A 1 42 ? 8.819 -13.243 -7.145 1.00 41.50 42 GLY A N 15
ATOM 18195 C CA . GLY A 1 42 ? 9.262 -14.023 -5.979 1.00 23.11 42 GLY A CA 15
ATOM 18196 C C . GLY A 1 42 ? 8.683 -13.538 -4.645 1.00 53.22 42 GLY A C 15
ATOM 18197 O O . GLY A 1 42 ? 9.080 -14.031 -3.583 1.00 71.04 42 GLY A O 15
ATOM 18201 N N . TYR A 1 43 ? 7.749 -12.568 -4.687 1.00 31.54 43 TYR A N 15
ATOM 18202 C CA . TYR A 1 43 ? 7.043 -12.065 -3.483 1.00 41.33 43 TYR A CA 15
ATOM 18203 C C . TYR A 1 43 ? 5.601 -12.611 -3.410 1.00 33.23 43 TYR A C 15
ATOM 18204 O O . TYR A 1 43 ? 4.968 -12.864 -4.431 1.00 73.44 43 TYR A O 15
ATOM 18222 N N . GLU A 1 44 ? 5.096 -12.767 -2.180 1.00 13.31 44 GLU A N 15
ATOM 18223 C CA . GLU A 1 44 ? 3.708 -13.161 -1.893 1.00 54.30 44 GLU A CA 15
ATOM 18224 C C . GLU A 1 44 ? 3.029 -12.089 -1.016 1.00 51.10 44 GLU A C 15
ATOM 18225 O O . GLU A 1 44 ? 3.658 -11.537 -0.109 1.00 12.43 44 GLU A O 15
ATOM 18237 N N . TYR A 1 45 ? 1.751 -11.799 -1.297 1.00 45.41 45 TYR A N 15
ATOM 18238 C CA . TYR A 1 45 ? 0.949 -10.823 -0.532 1.00 64.13 45 TYR A CA 15
ATOM 18239 C C . TYR A 1 45 ? 0.667 -11.322 0.912 1.00 23.43 45 TYR A C 15
ATOM 18240 O O . TYR A 1 45 ? 0.094 -12.403 1.099 1.00 51.43 45 TYR A O 15
ATOM 18258 N N . VAL A 1 46 ? 1.086 -10.533 1.921 1.00 1.40 46 VAL A N 15
ATOM 18259 C CA . VAL A 1 46 ? 0.776 -10.811 3.343 1.00 13.34 46 VAL A CA 15
ATOM 18260 C C . VAL A 1 46 ? -0.517 -10.071 3.755 1.00 23.25 46 VAL A C 15
ATOM 18261 O O . VAL A 1 46 ? -1.459 -10.680 4.286 1.00 71.34 46 VAL A O 15
ATOM 18274 N N . GLY A 1 47 ? -0.548 -8.750 3.504 1.00 62.53 47 GLY A N 15
ATOM 18275 C CA . GLY A 1 47 ? -1.705 -7.921 3.866 1.00 1.34 47 GLY A CA 15
ATOM 18276 C C . GLY A 1 47 ? -1.433 -6.412 3.780 1.00 43.02 47 GLY A C 15
ATOM 18277 O O . GLY A 1 47 ? -0.286 -5.976 3.883 1.00 40.42 47 GLY A O 15
ATOM 18281 N N . THR A 1 48 ? -2.506 -5.617 3.602 1.00 72.24 48 THR A N 15
ATOM 18282 C CA . THR A 1 48 ? -2.418 -4.135 3.526 1.00 34.05 48 THR A CA 15
ATOM 18283 C C . THR A 1 48 ? -2.626 -3.486 4.919 1.00 53.14 48 THR A C 15
ATOM 18284 O O . THR A 1 48 ? -3.586 -3.800 5.629 1.00 53.32 48 THR A O 15
ATOM 18295 N N . ASP A 1 49 ? -1.727 -2.558 5.272 1.00 74.31 49 ASP A N 15
ATOM 18296 C CA . ASP A 1 49 ? -1.718 -1.846 6.573 1.00 61.21 49 ASP A CA 15
ATOM 18297 C C . ASP A 1 49 ? -2.116 -0.365 6.341 1.00 71.34 49 ASP A C 15
ATOM 18298 O O . ASP A 1 49 ? -1.909 0.163 5.247 1.00 60.20 49 ASP A O 15
ATOM 18307 N N . GLY A 1 50 ? -2.706 0.291 7.358 1.00 0.00 50 GLY A N 15
ATOM 18308 C CA . GLY A 1 50 ? -3.057 1.723 7.278 1.00 12.41 50 GLY A CA 15
ATOM 18309 C C . GLY A 1 50 ? -4.412 1.990 6.613 1.00 72.42 50 GLY A C 15
ATOM 18310 O O . GLY A 1 50 ? -5.391 2.318 7.297 1.00 24.11 50 GLY A O 15
ATOM 18314 N N . GLY A 1 51 ? -4.471 1.832 5.276 1.00 74.34 51 GLY A N 15
ATOM 18315 C CA . GLY A 1 51 ? -5.704 2.074 4.503 1.00 74.23 51 GLY A CA 15
ATOM 18316 C C . GLY A 1 51 ? -6.745 0.953 4.640 1.00 5.31 51 GLY A C 15
ATOM 18317 O O . GLY A 1 51 ? -6.510 -0.053 5.324 1.00 72.41 51 GLY A O 15
ATOM 18321 N N . VAL A 1 52 ? -7.905 1.125 3.982 1.00 75.34 52 VAL A N 15
ATOM 18322 C CA . VAL A 1 52 ? -9.015 0.140 4.030 1.00 43.14 52 VAL A CA 15
ATOM 18323 C C . VAL A 1 52 ? -8.831 -0.924 2.918 1.00 12.34 52 VAL A C 15
ATOM 18324 O O . VAL A 1 52 ? -8.933 -0.605 1.741 1.00 5.51 52 VAL A O 15
ATOM 18337 N N . VAL A 1 53 ? -8.556 -2.184 3.296 1.00 52.12 53 VAL A N 15
ATOM 18338 C CA . VAL A 1 53 ? -8.341 -3.289 2.322 1.00 70.45 53 VAL A CA 15
ATOM 18339 C C . VAL A 1 53 ? -9.646 -4.101 2.081 1.00 10.11 53 VAL A C 15
ATOM 18340 O O . VAL A 1 53 ? -10.431 -4.335 3.008 1.00 51.33 53 VAL A O 15
ATOM 18353 N N . SER A 1 54 ? -9.883 -4.503 0.811 1.00 15.24 54 SER A N 15
ATOM 18354 C CA . SER A 1 54 ? -11.065 -5.320 0.422 1.00 55.12 54 SER A CA 15
ATOM 18355 C C . SER A 1 54 ? -10.861 -6.823 0.740 1.00 45.24 54 SER A C 15
ATOM 18356 O O . SER A 1 54 ? -9.766 -7.246 1.130 1.00 12.00 54 SER A O 15
ATOM 18364 N N . SER A 1 55 ? -11.933 -7.620 0.533 1.00 74.54 55 SER A N 15
ATOM 18365 C CA . SER A 1 55 ? -11.961 -9.072 0.860 1.00 20.23 55 SER A CA 15
ATOM 18366 C C . SER A 1 55 ? -10.913 -9.900 0.067 1.00 54.54 55 SER A C 15
ATOM 18367 O O . SER A 1 55 ? -10.299 -10.821 0.620 1.00 32.54 55 SER A O 15
ATOM 18375 N N . ASP A 1 56 ? -10.718 -9.569 -1.228 1.00 63.33 56 ASP A N 15
ATOM 18376 C CA . ASP A 1 56 ? -9.764 -10.295 -2.117 1.00 51.23 56 ASP A CA 15
ATOM 18377 C C . ASP A 1 56 ? -8.304 -9.775 -1.962 1.00 51.12 56 ASP A C 15
ATOM 18378 O O . ASP A 1 56 ? -7.367 -10.363 -2.515 1.00 60.32 56 ASP A O 15
ATOM 18387 N N . GLY A 1 57 ? -8.129 -8.645 -1.235 1.00 51.43 57 GLY A N 15
ATOM 18388 C CA . GLY A 1 57 ? -6.793 -8.109 -0.897 1.00 74.03 57 GLY A CA 15
ATOM 18389 C C . GLY A 1 57 ? -6.212 -7.114 -1.909 1.00 4.10 57 GLY A C 15
ATOM 18390 O O . GLY A 1 57 ? -5.544 -6.149 -1.523 1.00 61.14 57 GLY A O 15
ATOM 18394 N N . LYS A 1 58 ? -6.468 -7.350 -3.206 1.00 21.11 58 LYS A N 15
ATOM 18395 C CA . LYS A 1 58 ? -5.853 -6.572 -4.312 1.00 61.32 58 LYS A CA 15
ATOM 18396 C C . LYS A 1 58 ? -6.310 -5.087 -4.339 1.00 32.33 58 LYS A C 15
ATOM 18397 O O . LYS A 1 58 ? -5.492 -4.190 -4.533 1.00 12.21 58 LYS A O 15
ATOM 18416 N N . THR A 1 59 ? -7.611 -4.832 -4.139 1.00 53.54 59 THR A N 15
ATOM 18417 C CA . THR A 1 59 ? -8.183 -3.461 -4.220 1.00 14.32 59 THR A CA 15
ATOM 18418 C C . THR A 1 59 ? -8.256 -2.806 -2.816 1.00 4.34 59 THR A C 15
ATOM 18419 O O . THR A 1 59 ? -8.775 -3.399 -1.868 1.00 0.54 59 THR A O 15
ATOM 18430 N N . VAL A 1 60 ? -7.711 -1.579 -2.694 1.00 51.55 60 VAL A N 15
ATOM 18431 C CA . VAL A 1 60 ? -7.605 -0.847 -1.404 1.00 34.42 60 VAL A CA 15
ATOM 18432 C C . VAL A 1 60 ? -8.222 0.575 -1.516 1.00 41.14 60 VAL A C 15
ATOM 18433 O O . VAL A 1 60 ? -7.840 1.351 -2.395 1.00 41.02 60 VAL A O 15
ATOM 18446 N N . THR A 1 61 ? -9.173 0.895 -0.618 1.00 45.10 61 THR A N 15
ATOM 18447 C CA . THR A 1 61 ? -9.729 2.254 -0.470 1.00 53.10 61 THR A CA 15
ATOM 18448 C C . THR A 1 61 ? -8.798 3.113 0.417 1.00 12.23 61 THR A C 15
ATOM 18449 O O . THR A 1 61 ? -8.701 2.897 1.630 1.00 32.20 61 THR A O 15
ATOM 18460 N N . ILE A 1 62 ? -8.085 4.051 -0.217 1.00 44.13 62 ILE A N 15
ATOM 18461 C CA . ILE A 1 62 ? -7.162 4.992 0.459 1.00 32.52 62 ILE A CA 15
ATOM 18462 C C . ILE A 1 62 ? -7.820 6.389 0.562 1.00 63.30 62 ILE A C 15
ATOM 18463 O O . ILE A 1 62 ? -8.101 7.022 -0.455 1.00 2.32 62 ILE A O 15
ATOM 18479 N N . THR A 1 63 ? -8.060 6.865 1.790 1.00 32.23 63 THR A N 15
ATOM 18480 C CA . THR A 1 63 ? -8.737 8.162 2.035 1.00 62.42 63 THR A CA 15
ATOM 18481 C C . THR A 1 63 ? -7.733 9.169 2.605 1.00 4.21 63 THR A C 15
ATOM 18482 O O . THR A 1 63 ? -7.173 8.925 3.670 1.00 11.42 63 THR A O 15
ATOM 18493 N N . PHE A 1 64 ? -7.528 10.298 1.898 1.00 51.23 64 PHE A N 15
ATOM 18494 C CA . PHE A 1 64 ? -6.562 11.354 2.307 1.00 60.33 64 PHE A CA 15
ATOM 18495 C C . PHE A 1 64 ? -6.879 11.831 3.747 1.00 74.05 64 PHE A C 15
ATOM 18496 O O . PHE A 1 64 ? -8.023 12.180 4.044 1.00 25.34 64 PHE A O 15
ATOM 18513 N N . ALA A 1 65 ? -5.884 11.780 4.651 1.00 3.13 65 ALA A N 15
ATOM 18514 C CA . ALA A 1 65 ? -6.111 12.031 6.100 1.00 14.13 65 ALA A CA 15
ATOM 18515 C C . ALA A 1 65 ? -5.184 13.118 6.671 1.00 41.52 65 ALA A C 15
ATOM 18516 O O . ALA A 1 65 ? -4.083 13.344 6.171 1.00 52.32 65 ALA A O 15
ATOM 18523 N N . ALA A 1 66 ? -5.669 13.797 7.729 1.00 4.43 66 ALA A N 15
ATOM 18524 C CA . ALA A 1 66 ? -4.848 14.692 8.570 1.00 72.02 66 ALA A CA 15
ATOM 18525 C C . ALA A 1 66 ? -3.930 13.860 9.504 1.00 74.35 66 ALA A C 15
ATOM 18526 O O . ALA A 1 66 ? -2.829 14.293 9.861 1.00 55.31 66 ALA A O 15
ATOM 18533 N N . ASP A 1 67 ? -4.414 12.663 9.897 1.00 45.41 67 ASP A N 15
ATOM 18534 C CA . ASP A 1 67 ? -3.639 11.680 10.678 1.00 71.11 67 ASP A CA 15
ATOM 18535 C C . ASP A 1 67 ? -2.710 10.859 9.755 1.00 52.15 67 ASP A C 15
ATOM 18536 O O . ASP A 1 67 ? -3.188 10.029 8.961 1.00 13.54 67 ASP A O 15
ATOM 18545 N N . ASP A 1 68 ? -1.391 11.145 9.845 1.00 1.15 68 ASP A N 15
ATOM 18546 C CA . ASP A 1 68 ? -0.298 10.347 9.217 1.00 0.12 68 ASP A CA 15
ATOM 18547 C C . ASP A 1 68 ? -0.402 10.288 7.660 1.00 44.44 68 ASP A C 15
ATOM 18548 O O . ASP A 1 68 ? 0.212 9.416 7.024 1.00 54.14 68 ASP A O 15
ATOM 18557 N N . SER A 1 69 ? -1.171 11.245 7.072 1.00 30.33 69 SER A N 15
ATOM 18558 C CA . SER A 1 69 ? -1.484 11.309 5.610 1.00 62.22 69 SER A CA 15
ATOM 18559 C C . SER A 1 69 ? -2.235 10.050 5.086 1.00 44.25 69 SER A C 15
ATOM 18560 O O . SER A 1 69 ? -2.408 9.906 3.878 1.00 33.12 69 SER A O 15
ATOM 18568 N N . ASP A 1 70 ? -2.727 9.193 6.014 1.00 63.15 70 ASP A N 15
ATOM 18569 C CA . ASP A 1 70 ? -3.226 7.827 5.715 1.00 20.00 70 ASP A CA 15
ATOM 18570 C C . ASP A 1 70 ? -2.096 6.976 5.076 1.00 54.03 70 ASP A C 15
ATOM 18571 O O . ASP A 1 70 ? -2.112 6.673 3.875 1.00 40.21 70 ASP A O 15
ATOM 18580 N N . ASN A 1 71 ? -1.067 6.684 5.892 1.00 63.40 71 ASN A N 15
ATOM 18581 C CA . ASN A 1 71 ? 0.099 5.879 5.472 1.00 65.21 71 ASN A CA 15
ATOM 18582 C C . ASN A 1 71 ? -0.284 4.388 5.264 1.00 73.41 71 ASN A C 15
ATOM 18583 O O . ASN A 1 71 ? -0.512 3.642 6.224 1.00 42.11 71 ASN A O 15
ATOM 18594 N N . VAL A 1 72 ? -0.371 3.984 3.990 1.00 73.01 72 VAL A N 15
ATOM 18595 C CA . VAL A 1 72 ? -0.719 2.615 3.581 1.00 64.42 72 VAL A CA 15
ATOM 18596 C C . VAL A 1 72 ? 0.573 1.801 3.334 1.00 54.24 72 VAL A C 15
ATOM 18597 O O . VAL A 1 72 ? 1.366 2.129 2.448 1.00 44.42 72 VAL A O 15
ATOM 18610 N N . VAL A 1 73 ? 0.773 0.731 4.116 1.00 43.22 73 VAL A N 15
ATOM 18611 C CA . VAL A 1 73 ? 1.988 -0.108 4.049 1.00 74.24 73 VAL A CA 15
ATOM 18612 C C . VAL A 1 73 ? 1.626 -1.527 3.556 1.00 34.41 73 VAL A C 15
ATOM 18613 O O . VAL A 1 73 ? 0.978 -2.296 4.270 1.00 64.32 73 VAL A O 15
ATOM 18626 N N . ILE A 1 74 ? 2.046 -1.867 2.334 1.00 11.55 74 ILE A N 15
ATOM 18627 C CA . ILE A 1 74 ? 1.758 -3.179 1.734 1.00 53.42 74 ILE A CA 15
ATOM 18628 C C . ILE A 1 74 ? 2.825 -4.194 2.194 1.00 3.25 74 ILE A C 15
ATOM 18629 O O . ILE A 1 74 ? 3.987 -4.096 1.796 1.00 55.45 74 ILE A O 15
ATOM 18645 N N . HIS A 1 75 ? 2.427 -5.160 3.031 1.00 42.00 75 HIS A N 15
ATOM 18646 C CA . HIS A 1 75 ? 3.351 -6.168 3.587 1.00 75.14 75 HIS A CA 15
ATOM 18647 C C . HIS A 1 75 ? 3.524 -7.335 2.603 1.00 20.13 75 HIS A C 15
ATOM 18648 O O . HIS A 1 75 ? 2.528 -7.905 2.126 1.00 31.32 75 HIS A O 15
ATOM 18663 N N . LEU A 1 76 ? 4.790 -7.679 2.295 1.00 21.54 76 LEU A N 15
ATOM 18664 C CA . LEU A 1 76 ? 5.138 -8.747 1.337 1.00 63.20 76 LEU A CA 15
ATOM 18665 C C . LEU A 1 76 ? 6.192 -9.706 1.937 1.00 65.24 76 LEU A C 15
ATOM 18666 O O . LEU A 1 76 ? 7.161 -9.272 2.569 1.00 3.35 76 LEU A O 15
ATOM 18682 N N . LYS A 1 77 ? 6.002 -11.008 1.695 1.00 74.31 77 LYS A N 15
ATOM 18683 C CA . LYS A 1 77 ? 6.976 -12.065 2.050 1.00 53.33 77 LYS A CA 15
ATOM 18684 C C . LYS A 1 77 ? 7.609 -12.641 0.768 1.00 74.41 77 LYS A C 15
ATOM 18685 O O . LYS A 1 77 ? 7.230 -12.267 -0.327 1.00 4.44 77 LYS A O 15
ATOM 18704 N N . HIS A 1 78 ? 8.623 -13.501 0.910 1.00 53.34 78 HIS A N 15
ATOM 18705 C CA . HIS A 1 78 ? 9.193 -14.242 -0.235 1.00 24.31 78 HIS A CA 15
ATOM 18706 C C . HIS A 1 78 ? 8.538 -15.632 -0.365 1.00 35.14 78 HIS A C 15
ATOM 18707 O O . HIS A 1 78 ? 8.471 -16.387 0.611 1.00 15.11 78 HIS A O 15
ATOM 18722 N N . GLY A 1 79 ? 8.050 -15.951 -1.577 1.00 34.40 79 GLY A N 15
ATOM 18723 C CA . GLY A 1 79 ? 7.594 -17.304 -1.899 1.00 22.40 79 GLY A CA 15
ATOM 18724 C C . GLY A 1 79 ? 8.798 -18.175 -2.239 1.00 60.42 79 GLY A C 15
ATOM 18725 O O . GLY A 1 79 ? 9.148 -19.096 -1.497 1.00 12.15 79 GLY A O 15
ATOM 18729 N N . LEU A 1 80 ? 9.438 -17.860 -3.378 1.00 71.13 80 LEU A N 15
ATOM 18730 C CA . LEU A 1 80 ? 10.799 -18.325 -3.707 1.00 13.04 80 LEU A CA 15
ATOM 18731 C C . LEU A 1 80 ? 11.807 -17.543 -2.810 1.00 74.24 80 LEU A C 15
ATOM 18732 O O . LEU A 1 80 ? 11.902 -16.313 -2.911 1.00 10.43 80 LEU A O 15
ATOM 18748 N N . GLU A 1 81 ? 12.543 -18.268 -1.941 1.00 42.23 81 GLU A N 15
ATOM 18749 C CA . GLU A 1 81 ? 13.456 -17.660 -0.928 1.00 33.13 81 GLU A CA 15
ATOM 18750 C C . GLU A 1 81 ? 14.642 -16.884 -1.571 1.00 21.54 81 GLU A C 15
ATOM 18751 O O . GLU A 1 81 ? 15.111 -15.884 -1.002 1.00 54.45 81 GLU A O 15
ATOM 18763 N N . HIS A 1 82 ? 15.103 -17.375 -2.749 1.00 72.44 82 HIS A N 15
ATOM 18764 C CA . HIS A 1 82 ? 16.223 -16.794 -3.538 1.00 30.45 82 HIS A CA 15
ATOM 18765 C C . HIS A 1 82 ? 17.576 -16.892 -2.777 1.00 50.25 82 HIS A C 15
ATOM 18766 O O . HIS A 1 82 ? 17.839 -16.117 -1.847 1.00 63.04 82 HIS A O 15
ATOM 18781 N N . HIS A 1 83 ? 18.434 -17.835 -3.206 1.00 2.24 83 HIS A N 15
ATOM 18782 C CA . HIS A 1 83 ? 19.733 -18.107 -2.549 1.00 62.42 83 HIS A CA 15
ATOM 18783 C C . HIS A 1 83 ? 20.736 -16.944 -2.787 1.00 73.34 83 HIS A C 15
ATOM 18784 O O . HIS A 1 83 ? 21.370 -16.859 -3.845 1.00 35.32 83 HIS A O 15
ATOM 18799 N N . HIS A 1 84 ? 20.838 -16.042 -1.796 1.00 50.11 84 HIS A N 15
ATOM 18800 C CA . HIS A 1 84 ? 21.800 -14.916 -1.800 1.00 52.23 84 HIS A CA 15
ATOM 18801 C C . HIS A 1 84 ? 23.243 -15.443 -1.587 1.00 21.52 84 HIS A C 15
ATOM 18802 O O . HIS A 1 84 ? 23.448 -16.388 -0.813 1.00 32.21 84 HIS A O 15
ATOM 18817 N N . HIS A 1 85 ? 24.228 -14.838 -2.280 1.00 42.35 85 HIS A N 15
ATOM 18818 C CA . HIS A 1 85 ? 25.645 -15.261 -2.186 1.00 21.20 85 HIS A CA 15
ATOM 18819 C C . HIS A 1 85 ? 26.234 -14.879 -0.800 1.00 3.31 85 HIS A C 15
ATOM 18820 O O . HIS A 1 85 ? 26.447 -13.696 -0.524 1.00 11.10 85 HIS A O 15
ATOM 18835 N N . HIS A 1 86 ? 26.439 -15.919 0.052 1.00 2.41 86 HIS A N 15
ATOM 18836 C CA . HIS A 1 86 ? 26.914 -15.841 1.475 1.00 73.13 86 HIS A CA 15
ATOM 18837 C C . HIS A 1 86 ? 26.087 -14.895 2.399 1.00 11.55 86 HIS A C 15
ATOM 18838 O O . HIS A 1 86 ? 25.172 -14.189 1.964 1.00 63.33 86 HIS A O 15
ATOM 18853 N N . HIS A 1 87 ? 26.412 -14.942 3.708 1.00 51.14 87 HIS A N 15
ATOM 18854 C CA . HIS A 1 87 ? 25.755 -14.131 4.761 1.00 71.31 87 HIS A CA 15
ATOM 18855 C C . HIS A 1 87 ? 26.813 -13.351 5.563 1.00 2.13 87 HIS A C 15
ATOM 18856 O O . HIS A 1 87 ? 27.792 -13.927 6.054 1.00 24.14 87 HIS A O 15
ATOM 18871 N N . MET A 1 1 ? -4.497 23.287 3.021 1.00 55.50 1 MET A N 16
ATOM 18872 C CA . MET A 1 1 ? -3.757 22.935 1.773 1.00 1.30 1 MET A CA 16
ATOM 18873 C C . MET A 1 1 ? -4.285 21.615 1.166 1.00 13.04 1 MET A C 16
ATOM 18874 O O . MET A 1 1 ? -5.376 21.164 1.507 1.00 71.23 1 MET A O 16
ATOM 18890 N N . ASP A 1 2 ? -3.530 21.039 0.213 1.00 71.11 2 ASP A N 16
ATOM 18891 C CA . ASP A 1 2 ? -3.790 19.680 -0.298 1.00 54.32 2 ASP A CA 16
ATOM 18892 C C . ASP A 1 2 ? -3.270 18.621 0.703 1.00 2.02 2 ASP A C 16
ATOM 18893 O O . ASP A 1 2 ? -2.108 18.678 1.130 1.00 13.25 2 ASP A O 16
ATOM 18902 N N . GLU A 1 3 ? -4.138 17.672 1.091 1.00 1.13 3 GLU A N 16
ATOM 18903 C CA . GLU A 1 3 ? -3.775 16.564 2.003 1.00 34.11 3 GLU A CA 16
ATOM 18904 C C . GLU A 1 3 ? -3.303 15.329 1.201 1.00 11.52 3 GLU A C 16
ATOM 18905 O O . GLU A 1 3 ? -3.787 15.068 0.100 1.00 31.23 3 GLU A O 16
ATOM 18917 N N . ASP A 1 4 ? -2.331 14.585 1.765 1.00 72.00 4 ASP A N 16
ATOM 18918 C CA . ASP A 1 4 ? -1.708 13.413 1.104 1.00 2.53 4 ASP A CA 16
ATOM 18919 C C . ASP A 1 4 ? -2.024 12.089 1.843 1.00 1.22 4 ASP A C 16
ATOM 18920 O O . ASP A 1 4 ? -2.581 12.085 2.950 1.00 33.44 4 ASP A O 16
ATOM 18929 N N . ALA A 1 5 ? -1.688 10.968 1.179 1.00 11.40 5 ALA A N 16
ATOM 18930 C CA . ALA A 1 5 ? -1.692 9.612 1.770 1.00 33.55 5 ALA A CA 16
ATOM 18931 C C . ALA A 1 5 ? -0.641 8.728 1.044 1.00 3.42 5 ALA A C 16
ATOM 18932 O O . ALA A 1 5 ? -0.670 8.601 -0.182 1.00 50.14 5 ALA A O 16
ATOM 18939 N N . THR A 1 6 ? 0.290 8.130 1.808 1.00 20.22 6 THR A N 16
ATOM 18940 C CA . THR A 1 6 ? 1.478 7.425 1.249 1.00 31.52 6 THR A CA 16
ATOM 18941 C C . THR A 1 6 ? 1.331 5.887 1.325 1.00 25.10 6 THR A C 16
ATOM 18942 O O . THR A 1 6 ? 1.022 5.349 2.375 1.00 11.20 6 THR A O 16
ATOM 18953 N N . ILE A 1 7 ? 1.560 5.181 0.199 1.00 31.41 7 ILE A N 16
ATOM 18954 C CA . ILE A 1 7 ? 1.519 3.698 0.137 1.00 32.02 7 ILE A CA 16
ATOM 18955 C C . ILE A 1 7 ? 2.961 3.151 -0.049 1.00 63.51 7 ILE A C 16
ATOM 18956 O O . ILE A 1 7 ? 3.529 3.238 -1.141 1.00 15.24 7 ILE A O 16
ATOM 18972 N N . THR A 1 8 ? 3.548 2.600 1.027 1.00 2.21 8 THR A N 16
ATOM 18973 C CA . THR A 1 8 ? 4.933 2.062 1.019 1.00 10.14 8 THR A CA 16
ATOM 18974 C C . THR A 1 8 ? 4.913 0.517 0.963 1.00 23.04 8 THR A C 16
ATOM 18975 O O . THR A 1 8 ? 4.350 -0.130 1.846 1.00 53.12 8 THR A O 16
ATOM 18986 N N . TYR A 1 9 ? 5.527 -0.069 -0.075 1.00 13.31 9 TYR A N 16
ATOM 18987 C CA . TYR A 1 9 ? 5.709 -1.536 -0.182 1.00 71.50 9 TYR A CA 16
ATOM 18988 C C . TYR A 1 9 ? 6.972 -1.967 0.597 1.00 31.45 9 TYR A C 16
ATOM 18989 O O . TYR A 1 9 ? 8.004 -1.316 0.494 1.00 72.21 9 TYR A O 16
ATOM 19007 N N . VAL A 1 10 ? 6.868 -3.049 1.389 1.00 45.11 10 VAL A N 16
ATOM 19008 C CA . VAL A 1 10 ? 8.004 -3.648 2.146 1.00 51.05 10 VAL A CA 16
ATOM 19009 C C . VAL A 1 10 ? 7.936 -5.199 2.083 1.00 12.04 10 VAL A C 16
ATOM 19010 O O . VAL A 1 10 ? 6.870 -5.763 1.792 1.00 54.15 10 VAL A O 16
ATOM 19023 N N . ASP A 1 11 ? 9.073 -5.893 2.347 1.00 3.22 11 ASP A N 16
ATOM 19024 C CA . ASP A 1 11 ? 9.090 -7.372 2.455 1.00 51.12 11 ASP A CA 16
ATOM 19025 C C . ASP A 1 11 ? 9.693 -7.826 3.819 1.00 34.34 11 ASP A C 16
ATOM 19026 O O . ASP A 1 11 ? 10.805 -7.429 4.199 1.00 71.12 11 ASP A O 16
ATOM 19035 N N . ASP A 1 12 ? 8.918 -8.645 4.550 1.00 3.51 12 ASP A N 16
ATOM 19036 C CA . ASP A 1 12 ? 9.233 -9.109 5.919 1.00 62.23 12 ASP A CA 16
ATOM 19037 C C . ASP A 1 12 ? 10.475 -10.049 6.000 1.00 50.50 12 ASP A C 16
ATOM 19038 O O . ASP A 1 12 ? 11.134 -10.113 7.046 1.00 51.40 12 ASP A O 16
ATOM 19047 N N . ASP A 1 13 ? 10.804 -10.764 4.894 1.00 54.42 13 ASP A N 16
ATOM 19048 C CA . ASP A 1 13 ? 11.992 -11.668 4.840 1.00 74.22 13 ASP A CA 16
ATOM 19049 C C . ASP A 1 13 ? 13.324 -10.891 4.730 1.00 51.44 13 ASP A C 16
ATOM 19050 O O . ASP A 1 13 ? 14.405 -11.490 4.792 1.00 44.04 13 ASP A O 16
ATOM 19059 N N . LYS A 1 14 ? 13.239 -9.568 4.552 1.00 54.25 14 LYS A N 16
ATOM 19060 C CA . LYS A 1 14 ? 14.403 -8.664 4.532 1.00 35.51 14 LYS A CA 16
ATOM 19061 C C . LYS A 1 14 ? 14.224 -7.533 5.575 1.00 10.43 14 LYS A C 16
ATOM 19062 O O . LYS A 1 14 ? 14.751 -6.428 5.416 1.00 20.41 14 LYS A O 16
ATOM 19081 N N . GLY A 1 15 ? 13.488 -7.848 6.668 1.00 52.15 15 GLY A N 16
ATOM 19082 C CA . GLY A 1 15 ? 13.334 -6.941 7.818 1.00 72.33 15 GLY A CA 16
ATOM 19083 C C . GLY A 1 15 ? 12.474 -5.714 7.526 1.00 33.11 15 GLY A C 16
ATOM 19084 O O . GLY A 1 15 ? 12.645 -4.667 8.166 1.00 72.03 15 GLY A O 16
ATOM 19088 N N . GLY A 1 16 ? 11.523 -5.861 6.585 1.00 43.01 16 GLY A N 16
ATOM 19089 C CA . GLY A 1 16 ? 10.726 -4.737 6.091 1.00 62.14 16 GLY A CA 16
ATOM 19090 C C . GLY A 1 16 ? 11.487 -3.863 5.086 1.00 23.01 16 GLY A C 16
ATOM 19091 O O . GLY A 1 16 ? 11.423 -2.628 5.155 1.00 4.24 16 GLY A O 16
ATOM 19095 N N . ALA A 1 17 ? 12.218 -4.507 4.148 1.00 43.14 17 ALA A N 16
ATOM 19096 C CA . ALA A 1 17 ? 12.964 -3.791 3.087 1.00 51.04 17 ALA A CA 16
ATOM 19097 C C . ALA A 1 17 ? 12.010 -3.343 1.963 1.00 51.14 17 ALA A C 16
ATOM 19098 O O . ALA A 1 17 ? 11.211 -4.140 1.466 1.00 44.13 17 ALA A O 16
ATOM 19105 N N . GLN A 1 18 ? 12.128 -2.075 1.557 1.00 41.31 18 GLN A N 16
ATOM 19106 C CA . GLN A 1 18 ? 11.181 -1.429 0.633 1.00 50.32 18 GLN A CA 16
ATOM 19107 C C . GLN A 1 18 ? 11.266 -2.008 -0.805 1.00 64.14 18 GLN A C 16
ATOM 19108 O O . GLN A 1 18 ? 12.357 -2.137 -1.375 1.00 53.41 18 GLN A O 16
ATOM 19122 N N . VAL A 1 19 ? 10.090 -2.331 -1.377 1.00 25.32 19 VAL A N 16
ATOM 19123 C CA . VAL A 1 19 ? 9.965 -2.889 -2.739 1.00 62.10 19 VAL A CA 16
ATOM 19124 C C . VAL A 1 19 ? 9.572 -1.732 -3.694 1.00 72.31 19 VAL A C 16
ATOM 19125 O O . VAL A 1 19 ? 8.419 -1.282 -3.687 1.00 2.34 19 VAL A O 16
ATOM 19138 N N . GLY A 1 20 ? 10.536 -1.252 -4.500 1.00 53.31 20 GLY A N 16
ATOM 19139 C CA . GLY A 1 20 ? 10.341 -0.040 -5.318 1.00 70.22 20 GLY A CA 16
ATOM 19140 C C . GLY A 1 20 ? 10.383 1.257 -4.487 1.00 72.42 20 GLY A C 16
ATOM 19141 O O . GLY A 1 20 ? 11.235 1.403 -3.602 1.00 24.41 20 GLY A O 16
ATOM 19145 N N . ASP A 1 21 ? 9.470 2.202 -4.774 1.00 41.32 21 ASP A N 16
ATOM 19146 C CA . ASP A 1 21 ? 9.392 3.510 -4.068 1.00 12.55 21 ASP A CA 16
ATOM 19147 C C . ASP A 1 21 ? 8.075 3.643 -3.259 1.00 33.51 21 ASP A C 16
ATOM 19148 O O . ASP A 1 21 ? 7.248 2.724 -3.229 1.00 22.40 21 ASP A O 16
ATOM 19157 N N . ILE A 1 22 ? 7.905 4.806 -2.595 1.00 21.43 22 ILE A N 16
ATOM 19158 C CA . ILE A 1 22 ? 6.652 5.168 -1.888 1.00 22.41 22 ILE A CA 16
ATOM 19159 C C . ILE A 1 22 ? 5.679 5.842 -2.888 1.00 55.11 22 ILE A C 16
ATOM 19160 O O . ILE A 1 22 ? 6.108 6.640 -3.729 1.00 73.15 22 ILE A O 16
ATOM 19176 N N . VAL A 1 23 ? 4.376 5.540 -2.787 1.00 41.04 23 VAL A N 16
ATOM 19177 C CA . VAL A 1 23 ? 3.347 6.101 -3.694 1.00 31.31 23 VAL A CA 16
ATOM 19178 C C . VAL A 1 23 ? 2.477 7.134 -2.942 1.00 35.14 23 VAL A C 16
ATOM 19179 O O . VAL A 1 23 ? 1.575 6.770 -2.190 1.00 0.02 23 VAL A O 16
ATOM 19192 N N . THR A 1 24 ? 2.756 8.428 -3.143 1.00 52.32 24 THR A N 16
ATOM 19193 C CA . THR A 1 24 ? 1.964 9.516 -2.534 1.00 11.03 24 THR A CA 16
ATOM 19194 C C . THR A 1 24 ? 0.799 9.911 -3.455 1.00 51.44 24 THR A C 16
ATOM 19195 O O . THR A 1 24 ? 1.013 10.338 -4.597 1.00 53.31 24 THR A O 16
ATOM 19206 N N . VAL A 1 25 ? -0.428 9.754 -2.954 1.00 35.11 25 VAL A N 16
ATOM 19207 C CA . VAL A 1 25 ? -1.646 10.243 -3.621 1.00 51.03 25 VAL A CA 16
ATOM 19208 C C . VAL A 1 25 ? -2.164 11.509 -2.882 1.00 15.30 25 VAL A C 16
ATOM 19209 O O . VAL A 1 25 ? -2.046 11.606 -1.656 1.00 70.21 25 VAL A O 16
ATOM 19222 N N . THR A 1 26 ? -2.733 12.484 -3.623 1.00 42.43 26 THR A N 16
ATOM 19223 C CA . THR A 1 26 ? -3.025 13.843 -3.072 1.00 44.14 26 THR A CA 16
ATOM 19224 C C . THR A 1 26 ? -4.454 14.338 -3.407 1.00 42.33 26 THR A C 16
ATOM 19225 O O . THR A 1 26 ? -5.080 13.878 -4.368 1.00 31.01 26 THR A O 16
ATOM 19236 N N . GLY A 1 27 ? -4.955 15.273 -2.579 1.00 1.34 27 GLY A N 16
ATOM 19237 C CA . GLY A 1 27 ? -6.294 15.856 -2.742 1.00 31.11 27 GLY A CA 16
ATOM 19238 C C . GLY A 1 27 ? -6.839 16.437 -1.428 1.00 20.21 27 GLY A C 16
ATOM 19239 O O . GLY A 1 27 ? -6.269 17.388 -0.890 1.00 31.24 27 GLY A O 16
ATOM 19243 N N . LYS A 1 28 ? -7.951 15.857 -0.929 1.00 34.24 28 LYS A N 16
ATOM 19244 C CA . LYS A 1 28 ? -8.574 16.221 0.372 1.00 44.22 28 LYS A CA 16
ATOM 19245 C C . LYS A 1 28 ? -9.592 15.113 0.778 1.00 75.43 28 LYS A C 16
ATOM 19246 O O . LYS A 1 28 ? -10.126 14.417 -0.091 1.00 4.24 28 LYS A O 16
ATOM 19265 N N . THR A 1 29 ? -9.835 14.958 2.103 1.00 11.41 29 THR A N 16
ATOM 19266 C CA . THR A 1 29 ? -10.623 13.821 2.709 1.00 25.03 29 THR A CA 16
ATOM 19267 C C . THR A 1 29 ? -12.057 13.629 2.125 1.00 51.14 29 THR A C 16
ATOM 19268 O O . THR A 1 29 ? -12.638 12.541 2.232 1.00 72.13 29 THR A O 16
ATOM 19279 N N . ASP A 1 30 ? -12.603 14.692 1.513 1.00 0.20 30 ASP A N 16
ATOM 19280 C CA . ASP A 1 30 ? -13.945 14.703 0.883 1.00 55.20 30 ASP A CA 16
ATOM 19281 C C . ASP A 1 30 ? -14.020 13.761 -0.352 1.00 15.13 30 ASP A C 16
ATOM 19282 O O . ASP A 1 30 ? -15.096 13.267 -0.709 1.00 1.32 30 ASP A O 16
ATOM 19291 N N . ASP A 1 31 ? -12.862 13.532 -1.003 1.00 24.22 31 ASP A N 16
ATOM 19292 C CA . ASP A 1 31 ? -12.732 12.616 -2.155 1.00 24.32 31 ASP A CA 16
ATOM 19293 C C . ASP A 1 31 ? -12.103 11.270 -1.714 1.00 33.12 31 ASP A C 16
ATOM 19294 O O . ASP A 1 31 ? -11.160 11.242 -0.908 1.00 41.20 31 ASP A O 16
ATOM 19303 N N . SER A 1 32 ? -12.645 10.159 -2.244 1.00 32.23 32 SER A N 16
ATOM 19304 C CA . SER A 1 32 ? -12.117 8.794 -1.999 1.00 63.14 32 SER A CA 16
ATOM 19305 C C . SER A 1 32 ? -11.723 8.107 -3.327 1.00 43.31 32 SER A C 16
ATOM 19306 O O . SER A 1 32 ? -12.413 8.253 -4.342 1.00 20.11 32 SER A O 16
ATOM 19314 N N . THR A 1 33 ? -10.617 7.341 -3.304 1.00 30.31 33 THR A N 16
ATOM 19315 C CA . THR A 1 33 ? -10.108 6.599 -4.487 1.00 40.44 33 THR A CA 16
ATOM 19316 C C . THR A 1 33 ? -9.478 5.257 -4.064 1.00 22.33 33 THR A C 16
ATOM 19317 O O . THR A 1 33 ? -8.937 5.139 -2.968 1.00 1.12 33 THR A O 16
ATOM 19328 N N . THR A 1 34 ? -9.551 4.245 -4.942 1.00 34.11 34 THR A N 16
ATOM 19329 C CA . THR A 1 34 ? -8.911 2.929 -4.705 1.00 51.31 34 THR A CA 16
ATOM 19330 C C . THR A 1 34 ? -7.612 2.826 -5.532 1.00 3.11 34 THR A C 16
ATOM 19331 O O . THR A 1 34 ? -7.650 2.805 -6.765 1.00 31.11 34 THR A O 16
ATOM 19342 N N . TYR A 1 35 ? -6.461 2.791 -4.837 1.00 23.32 35 TYR A N 16
ATOM 19343 C CA . TYR A 1 35 ? -5.137 2.631 -5.466 1.00 30.34 35 TYR A CA 16
ATOM 19344 C C . TYR A 1 35 ? -4.870 1.131 -5.751 1.00 51.43 35 TYR A C 16
ATOM 19345 O O . TYR A 1 35 ? -5.054 0.292 -4.869 1.00 71.14 35 TYR A O 16
ATOM 19363 N N . THR A 1 36 ? -4.408 0.808 -6.974 1.00 40.34 36 THR A N 16
ATOM 19364 C CA . THR A 1 36 ? -4.095 -0.584 -7.376 1.00 64.14 36 THR A CA 16
ATOM 19365 C C . THR A 1 36 ? -2.746 -1.063 -6.767 1.00 10.30 36 THR A C 16
ATOM 19366 O O . THR A 1 36 ? -1.674 -0.519 -7.064 1.00 13.51 36 THR A O 16
ATOM 19377 N N . VAL A 1 37 ? -2.824 -2.059 -5.871 1.00 61.21 37 VAL A N 16
ATOM 19378 C CA . VAL A 1 37 ? -1.637 -2.701 -5.270 1.00 54.31 37 VAL A CA 16
ATOM 19379 C C . VAL A 1 37 ? -1.017 -3.720 -6.258 1.00 11.13 37 VAL A C 16
ATOM 19380 O O . VAL A 1 37 ? -1.687 -4.665 -6.678 1.00 0.21 37 VAL A O 16
ATOM 19393 N N . THR A 1 38 ? 0.268 -3.523 -6.615 1.00 41.34 38 THR A N 16
ATOM 19394 C CA . THR A 1 38 ? 0.981 -4.389 -7.585 1.00 43.14 38 THR A CA 16
ATOM 19395 C C . THR A 1 38 ? 1.823 -5.452 -6.845 1.00 51.24 38 THR A C 16
ATOM 19396 O O . THR A 1 38 ? 2.771 -5.115 -6.128 1.00 70.42 38 THR A O 16
ATOM 19407 N N . ILE A 1 39 ? 1.442 -6.734 -7.007 1.00 34.32 39 ILE A N 16
ATOM 19408 C CA . ILE A 1 39 ? 2.165 -7.885 -6.421 1.00 11.40 39 ILE A CA 16
ATOM 19409 C C . ILE A 1 39 ? 3.247 -8.405 -7.417 1.00 73.24 39 ILE A C 16
ATOM 19410 O O . ILE A 1 39 ? 2.896 -8.938 -8.479 1.00 53.50 39 ILE A O 16
ATOM 19426 N N . PRO A 1 40 ? 4.578 -8.252 -7.105 1.00 32.12 40 PRO A N 16
ATOM 19427 C CA . PRO A 1 40 ? 5.670 -8.789 -7.962 1.00 13.50 40 PRO A CA 16
ATOM 19428 C C . PRO A 1 40 ? 5.802 -10.338 -7.870 1.00 62.32 40 PRO A C 16
ATOM 19429 O O . PRO A 1 40 ? 5.369 -10.959 -6.885 1.00 54.44 40 PRO A O 16
ATOM 19440 N N . ASP A 1 41 ? 6.403 -10.941 -8.911 1.00 62.13 41 ASP A N 16
ATOM 19441 C CA . ASP A 1 41 ? 6.667 -12.395 -8.963 1.00 34.20 41 ASP A CA 16
ATOM 19442 C C . ASP A 1 41 ? 7.724 -12.806 -7.907 1.00 61.20 41 ASP A C 16
ATOM 19443 O O . ASP A 1 41 ? 8.814 -12.224 -7.842 1.00 10.41 41 ASP A O 16
ATOM 19452 N N . GLY A 1 42 ? 7.366 -13.798 -7.070 1.00 44.34 42 GLY A N 16
ATOM 19453 C CA . GLY A 1 42 ? 8.208 -14.244 -5.952 1.00 74.10 42 GLY A CA 16
ATOM 19454 C C . GLY A 1 42 ? 7.777 -13.662 -4.600 1.00 4.12 42 GLY A C 16
ATOM 19455 O O . GLY A 1 42 ? 8.243 -14.120 -3.555 1.00 50.23 42 GLY A O 16
ATOM 19459 N N . TYR A 1 43 ? 6.885 -12.646 -4.615 1.00 30.40 43 TYR A N 16
ATOM 19460 C CA . TYR A 1 43 ? 6.355 -12.004 -3.385 1.00 32.41 43 TYR A CA 16
ATOM 19461 C C . TYR A 1 43 ? 4.865 -12.379 -3.163 1.00 23.13 43 TYR A C 16
ATOM 19462 O O . TYR A 1 43 ? 4.078 -12.448 -4.112 1.00 1.15 43 TYR A O 16
ATOM 19480 N N . GLU A 1 44 ? 4.501 -12.597 -1.893 1.00 24.51 44 GLU A N 16
ATOM 19481 C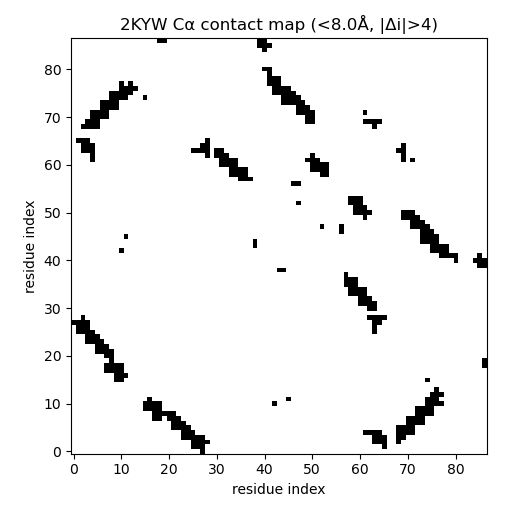 CA . GLU A 1 44 ? 3.158 -13.055 -1.465 1.00 74.10 44 GLU A CA 16
ATOM 19482 C C . GLU A 1 44 ? 2.545 -12.045 -0.477 1.00 32.34 44 GLU A C 16
ATOM 19483 O O . GLU A 1 44 ? 3.237 -11.582 0.429 1.00 64.02 44 GLU A O 16
ATOM 19495 N N . TYR A 1 45 ? 1.252 -11.724 -0.648 1.00 44.11 45 TYR A N 16
ATOM 19496 C CA . TYR A 1 45 ? 0.546 -10.758 0.220 1.00 24.30 45 TYR A CA 16
ATOM 19497 C C . TYR A 1 45 ? 0.401 -11.295 1.675 1.00 34.14 45 TYR A C 16
ATOM 19498 O O . TYR A 1 45 ? -0.304 -12.280 1.914 1.00 65.40 45 TYR A O 16
ATOM 19516 N N . VAL A 1 46 ? 1.081 -10.635 2.634 1.00 51.05 46 VAL A N 16
ATOM 19517 C CA . VAL A 1 46 ? 1.008 -10.982 4.073 1.00 21.41 46 VAL A CA 16
ATOM 19518 C C . VAL A 1 46 ? -0.162 -10.239 4.752 1.00 23.21 46 VAL A C 16
ATOM 19519 O O . VAL A 1 46 ? -1.098 -10.856 5.280 1.00 73.44 46 VAL A O 16
ATOM 19532 N N . GLY A 1 47 ? -0.087 -8.900 4.710 1.00 11.14 47 GLY A N 16
ATOM 19533 C CA . GLY A 1 47 ? -1.047 -8.026 5.395 1.00 73.11 47 GLY A CA 16
ATOM 19534 C C . GLY A 1 47 ? -0.833 -6.550 5.067 1.00 74.31 47 GLY A C 16
ATOM 19535 O O . GLY A 1 47 ? 0.025 -6.204 4.245 1.00 40.14 47 GLY A O 16
ATOM 19539 N N . THR A 1 48 ? -1.625 -5.673 5.700 1.00 61.31 48 THR A N 16
ATOM 19540 C CA . THR A 1 48 ? -1.576 -4.214 5.454 1.00 55.34 48 THR A CA 16
ATOM 19541 C C . THR A 1 48 ? -1.980 -3.429 6.714 1.00 74.51 48 THR A C 16
ATOM 19542 O O . THR A 1 48 ? -2.914 -3.818 7.429 1.00 1.32 48 THR A O 16
ATOM 19553 N N . ASP A 1 49 ? -1.267 -2.326 6.975 1.00 52.32 49 ASP A N 16
ATOM 19554 C CA . ASP A 1 49 ? -1.579 -1.390 8.071 1.00 25.21 49 ASP A CA 16
ATOM 19555 C C . ASP A 1 49 ? -1.942 0.005 7.506 1.00 62.12 49 ASP A C 16
ATOM 19556 O O . ASP A 1 49 ? -1.450 0.404 6.441 1.00 34.21 49 ASP A O 16
ATOM 19565 N N . GLY A 1 50 ? -2.801 0.736 8.236 1.00 31.12 50 GLY A N 16
ATOM 19566 C CA . GLY A 1 50 ? -3.361 2.002 7.749 1.00 74.45 50 GLY A CA 16
ATOM 19567 C C . GLY A 1 50 ? -4.638 1.810 6.931 1.00 31.10 50 GLY A C 16
ATOM 19568 O O . GLY A 1 50 ? -5.425 0.903 7.239 1.00 34.23 50 GLY A O 16
ATOM 19572 N N . GLY A 1 51 ? -4.878 2.732 5.958 1.00 33.01 51 GLY A N 16
ATOM 19573 C CA . GLY A 1 51 ? -5.962 2.624 4.937 1.00 65.33 51 GLY A CA 16
ATOM 19574 C C . GLY A 1 51 ? -6.425 1.207 4.511 1.00 60.41 51 GLY A C 16
ATOM 19575 O O . GLY A 1 51 ? -5.651 0.241 4.516 1.00 43.23 51 GLY A O 16
ATOM 19579 N N . VAL A 1 52 ? -7.680 1.139 4.028 1.00 31.14 52 VAL A N 16
ATOM 19580 C CA . VAL A 1 52 ? -8.463 -0.120 3.939 1.00 75.21 52 VAL A CA 16
ATOM 19581 C C . VAL A 1 52 ? -8.013 -0.984 2.747 1.00 3.45 52 VAL A C 16
ATOM 19582 O O . VAL A 1 52 ? -8.082 -0.547 1.613 1.00 62.32 52 VAL A O 16
ATOM 19595 N N . VAL A 1 53 ? -7.569 -2.214 3.011 1.00 11.30 53 VAL A N 16
ATOM 19596 C CA . VAL A 1 53 ? -7.081 -3.134 1.961 1.00 41.43 53 VAL A CA 16
ATOM 19597 C C . VAL A 1 53 ? -8.181 -4.146 1.511 1.00 31.41 53 VAL A C 16
ATOM 19598 O O . VAL A 1 53 ? -9.130 -4.435 2.255 1.00 65.31 53 VAL A O 16
ATOM 19611 N N . SER A 1 54 ? -8.038 -4.655 0.275 1.00 3.21 54 SER A N 16
ATOM 19612 C CA . SER A 1 54 ? -8.915 -5.705 -0.303 1.00 61.22 54 SER A CA 16
ATOM 19613 C C . SER A 1 54 ? -8.684 -7.102 0.343 1.00 20.02 54 SER A C 16
ATOM 19614 O O . SER A 1 54 ? -7.657 -7.335 0.992 1.00 75.11 54 SER A O 16
ATOM 19622 N N . SER A 1 55 ? -9.641 -8.029 0.110 1.00 41.11 55 SER A N 16
ATOM 19623 C CA . SER A 1 55 ? -9.568 -9.448 0.566 1.00 12.22 55 SER A CA 16
ATOM 19624 C C . SER A 1 55 ? -8.356 -10.194 -0.052 1.00 52.21 55 SER A C 16
ATOM 19625 O O . SER A 1 55 ? -7.778 -11.094 0.569 1.00 60.34 55 SER A O 16
ATOM 19633 N N . ASP A 1 56 ? -8.000 -9.804 -1.288 1.00 1.30 56 ASP A N 16
ATOM 19634 C CA . ASP A 1 56 ? -6.840 -10.356 -2.027 1.00 31.33 56 ASP A CA 16
ATOM 19635 C C . ASP A 1 56 ? -5.590 -9.456 -1.870 1.00 25.20 56 ASP A C 16
ATOM 19636 O O . ASP A 1 56 ? -4.466 -9.879 -2.167 1.00 63.44 56 ASP A O 16
ATOM 19645 N N . GLY A 1 57 ? -5.804 -8.220 -1.379 1.00 73.45 57 GLY A N 16
ATOM 19646 C CA . GLY A 1 57 ? -4.765 -7.190 -1.389 1.00 30.42 57 GLY A CA 16
ATOM 19647 C C . GLY A 1 57 ? -4.483 -6.652 -2.797 1.00 0.52 57 GLY A C 16
ATOM 19648 O O . GLY A 1 57 ? -3.341 -6.339 -3.130 1.00 20.44 57 GLY A O 16
ATOM 19652 N N . LYS A 1 58 ? -5.551 -6.548 -3.627 1.00 23.31 58 LYS A N 16
ATOM 19653 C CA . LYS A 1 58 ? -5.446 -6.036 -5.020 1.00 63.42 58 LYS A CA 16
ATOM 19654 C C . LYS A 1 58 ? -5.576 -4.495 -5.078 1.00 22.14 58 LYS A C 16
ATOM 19655 O O . LYS A 1 58 ? -5.055 -3.857 -5.997 1.00 14.44 58 LYS A O 16
ATOM 19674 N N . THR A 1 59 ? -6.297 -3.913 -4.099 1.00 41.42 59 THR A N 16
ATOM 19675 C CA . THR A 1 59 ? -6.526 -2.449 -3.992 1.00 41.02 59 THR A CA 16
ATOM 19676 C C . THR A 1 59 ? -6.513 -1.984 -2.518 1.00 21.31 59 THR A C 16
ATOM 19677 O O . THR A 1 59 ? -6.694 -2.788 -1.592 1.00 43.41 59 THR A O 16
ATOM 19688 N N . VAL A 1 60 ? -6.260 -0.673 -2.326 1.00 45.04 60 VAL A N 16
ATOM 19689 C CA . VAL A 1 60 ? -6.398 0.025 -1.026 1.00 75.13 60 VAL A CA 16
ATOM 19690 C C . VAL A 1 60 ? -7.260 1.308 -1.194 1.00 13.20 60 VAL A C 16
ATOM 19691 O O . VAL A 1 60 ? -6.970 2.151 -2.041 1.00 21.13 60 VAL A O 16
ATOM 19704 N N . THR A 1 61 ? -8.338 1.435 -0.393 1.00 5.22 61 THR A N 16
ATOM 19705 C CA . THR A 1 61 ? -9.247 2.596 -0.416 1.00 4.33 61 THR A CA 16
ATOM 19706 C C . THR A 1 61 ? -8.650 3.739 0.429 1.00 13.53 61 THR A C 16
ATOM 19707 O O . THR A 1 61 ? -8.262 3.533 1.587 1.00 70.12 61 THR A O 16
ATOM 19718 N N . ILE A 1 62 ? -8.583 4.933 -0.168 1.00 3.42 62 ILE A N 16
ATOM 19719 C CA . ILE A 1 62 ? -7.877 6.103 0.387 1.00 63.41 62 ILE A CA 16
ATOM 19720 C C . ILE A 1 62 ? -8.823 7.327 0.518 1.00 52.12 62 ILE A C 16
ATOM 19721 O O . ILE A 1 62 ? -9.597 7.624 -0.391 1.00 50.43 62 ILE A O 16
ATOM 19737 N N . THR A 1 63 ? -8.732 8.020 1.664 1.00 12.13 63 THR A N 16
ATOM 19738 C CA . THR A 1 63 ? -9.287 9.381 1.874 1.00 34.41 63 THR A CA 16
ATOM 19739 C C . THR A 1 63 ? -8.133 10.282 2.361 1.00 54.40 63 THR A C 16
ATOM 19740 O O . THR A 1 63 ? -7.585 10.070 3.447 1.00 55.13 63 THR A O 16
ATOM 19751 N N . PHE A 1 64 ? -7.771 11.274 1.532 1.00 61.54 64 PHE A N 16
ATOM 19752 C CA . PHE A 1 64 ? -6.538 12.088 1.704 1.00 63.44 64 PHE A CA 16
ATOM 19753 C C . PHE A 1 64 ? -6.648 12.971 2.971 1.00 53.14 64 PHE A C 16
ATOM 19754 O O . PHE A 1 64 ? -7.449 13.902 3.002 1.00 31.42 64 PHE A O 16
ATOM 19771 N N . ALA A 1 65 ? -5.828 12.710 4.003 1.00 11.25 65 ALA A N 16
ATOM 19772 C CA . ALA A 1 65 ? -6.023 13.344 5.329 1.00 51.43 65 ALA A CA 16
ATOM 19773 C C . ALA A 1 65 ? -4.706 13.661 6.049 1.00 1.02 65 ALA A C 16
ATOM 19774 O O . ALA A 1 65 ? -3.728 12.911 5.950 1.00 12.03 65 ALA A O 16
ATOM 19781 N N . ALA A 1 66 ? -4.731 14.772 6.813 1.00 51.55 66 ALA A N 16
ATOM 19782 C CA . ALA A 1 66 ? -3.667 15.134 7.774 1.00 21.11 66 ALA A CA 16
ATOM 19783 C C . ALA A 1 66 ? -3.760 14.292 9.082 1.00 11.15 66 ALA A C 16
ATOM 19784 O O . ALA A 1 66 ? -2.985 14.501 10.016 1.00 43.24 66 ALA A O 16
ATOM 19791 N N . ASP A 1 67 ? -4.741 13.364 9.126 1.00 52.31 67 ASP A N 16
ATOM 19792 C CA . ASP A 1 67 ? -4.894 12.348 10.190 1.00 3.04 67 ASP A CA 16
ATOM 19793 C C . ASP A 1 67 ? -3.826 11.227 10.051 1.00 31.32 67 ASP A C 16
ATOM 19794 O O . ASP A 1 67 ? -3.431 10.612 11.045 1.00 1.23 67 ASP A O 16
ATOM 19803 N N . ASP A 1 68 ? -3.398 10.972 8.790 1.00 25.51 68 ASP A N 16
ATOM 19804 C CA . ASP A 1 68 ? -2.266 10.065 8.431 1.00 55.14 68 ASP A CA 16
ATOM 19805 C C . ASP A 1 68 ? -2.537 8.543 8.642 1.00 32.41 68 ASP A C 16
ATOM 19806 O O . ASP A 1 68 ? -1.606 7.738 8.514 1.00 21.25 68 ASP A O 16
ATOM 19815 N N . SER A 1 69 ? -3.793 8.140 8.936 1.00 13.32 69 SER A N 16
ATOM 19816 C CA . SER A 1 69 ? -4.165 6.692 8.993 1.00 54.23 69 SER A CA 16
ATOM 19817 C C . SER A 1 69 ? -4.046 6.031 7.592 1.00 62.11 69 SER A C 16
ATOM 19818 O O . SER A 1 69 ? -3.246 5.113 7.401 1.00 21.10 69 SER A O 16
ATOM 19826 N N . ASP A 1 70 ? -4.905 6.476 6.657 1.00 70.11 70 ASP A N 16
ATOM 19827 C CA . ASP A 1 70 ? -4.789 6.258 5.170 1.00 73.31 70 ASP A CA 16
ATOM 19828 C C . ASP A 1 70 ? -3.351 6.217 4.532 1.00 40.25 70 ASP A C 16
ATOM 19829 O O . ASP A 1 70 ? -3.230 5.898 3.340 1.00 13.11 70 ASP A O 16
ATOM 19838 N N . ASN A 1 71 ? -2.271 6.530 5.290 1.00 41.52 71 ASN A N 16
ATOM 19839 C CA . ASN A 1 71 ? -0.896 6.171 4.883 1.00 14.31 71 ASN A CA 16
ATOM 19840 C C . ASN A 1 71 ? -0.726 4.627 4.986 1.00 2.22 71 ASN A C 16
ATOM 19841 O O . ASN A 1 71 ? -0.527 4.081 6.074 1.00 42.13 71 ASN A O 16
ATOM 19852 N N . VAL A 1 72 ? -0.828 3.939 3.841 1.00 73.23 72 VAL A N 16
ATOM 19853 C CA . VAL A 1 72 ? -0.820 2.461 3.756 1.00 2.42 72 VAL A CA 16
ATOM 19854 C C . VAL A 1 72 ? 0.624 1.899 3.713 1.00 11.04 72 VAL A C 16
ATOM 19855 O O . VAL A 1 72 ? 1.517 2.519 3.139 1.00 2.01 72 VAL A O 16
ATOM 19868 N N . VAL A 1 73 ? 0.849 0.734 4.354 1.00 64.03 73 VAL A N 16
ATOM 19869 C CA . VAL 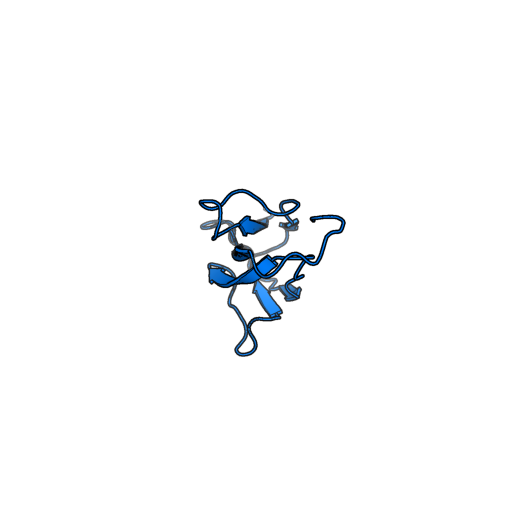A 1 73 ? 2.088 -0.066 4.180 1.00 0.41 73 VAL A CA 16
ATOM 19870 C C . VAL A 1 73 ? 1.716 -1.528 3.808 1.00 71.43 73 VAL A C 16
ATOM 19871 O O . VAL A 1 73 ? 1.037 -2.220 4.576 1.00 62.23 73 VAL A O 16
ATOM 19884 N N . ILE A 1 74 ? 2.161 -1.975 2.611 1.00 41.21 74 ILE A N 16
ATOM 19885 C CA . ILE A 1 74 ? 1.909 -3.338 2.088 1.00 41.34 74 ILE A CA 16
ATOM 19886 C C . ILE A 1 74 ? 3.051 -4.291 2.529 1.00 72.14 74 ILE A C 16
ATOM 19887 O O . ILE A 1 74 ? 4.211 -4.068 2.194 1.00 21.22 74 ILE A O 16
ATOM 19903 N N . HIS A 1 75 ? 2.701 -5.345 3.284 1.00 3.31 75 HIS A N 16
ATOM 19904 C CA . HIS A 1 75 ? 3.655 -6.387 3.736 1.00 72.21 75 HIS A CA 16
ATOM 19905 C C . HIS A 1 75 ? 3.683 -7.561 2.731 1.00 1.41 75 HIS A C 16
ATOM 19906 O O . HIS A 1 75 ? 2.623 -8.058 2.325 1.00 63.20 75 HIS A O 16
ATOM 19921 N N . LEU A 1 76 ? 4.898 -7.993 2.337 1.00 70.22 76 LEU A N 16
ATOM 19922 C CA . LEU A 1 76 ? 5.109 -9.100 1.370 1.00 33.12 76 LEU A CA 16
ATOM 19923 C C . LEU A 1 76 ? 6.140 -10.115 1.914 1.00 43.21 76 LEU A C 16
ATOM 19924 O O . LEU A 1 76 ? 7.081 -9.739 2.599 1.00 33.42 76 LEU A O 16
ATOM 19940 N N . LYS A 1 77 ? 5.956 -11.413 1.616 1.00 55.14 77 LYS A N 16
ATOM 19941 C CA . LYS A 1 77 ? 6.954 -12.456 1.954 1.00 44.01 77 LYS A CA 16
ATOM 19942 C C . LYS A 1 77 ? 7.368 -13.243 0.700 1.00 5.55 77 LYS A C 16
ATOM 19943 O O . LYS A 1 77 ? 6.587 -13.393 -0.235 1.00 62.31 77 LYS A O 16
ATOM 19962 N N . HIS A 1 78 ? 8.606 -13.754 0.693 1.00 53.44 78 HIS A N 16
ATOM 19963 C CA . HIS A 1 78 ? 9.141 -14.528 -0.440 1.00 14.10 78 HIS A CA 16
ATOM 19964 C C . HIS A 1 78 ? 8.533 -15.952 -0.472 1.00 44.32 78 HIS A C 16
ATOM 19965 O O . HIS A 1 78 ? 8.384 -16.597 0.571 1.00 60.52 78 HIS A O 16
ATOM 19980 N N . GLY A 1 79 ? 8.177 -16.420 -1.678 1.00 24.43 79 GLY A N 16
ATOM 19981 C CA . GLY A 1 79 ? 7.659 -17.783 -1.890 1.00 33.11 79 GLY A CA 16
ATOM 19982 C C . GLY A 1 79 ? 8.631 -18.624 -2.710 1.00 23.11 79 GLY A C 16
ATOM 19983 O O . GLY A 1 79 ? 8.231 -19.378 -3.604 1.00 73.41 79 GLY A O 16
ATOM 19987 N N . LEU A 1 80 ? 9.931 -18.493 -2.378 1.00 61.21 80 LEU A N 16
ATOM 19988 C CA . LEU A 1 80 ? 11.038 -19.105 -3.136 1.00 62.24 80 LEU A CA 16
ATOM 19989 C C . LEU A 1 80 ? 11.501 -20.400 -2.428 1.00 73.24 80 LEU A C 16
ATOM 19990 O O . LEU A 1 80 ? 12.382 -20.372 -1.557 1.00 32.13 80 LEU A O 16
ATOM 20006 N N . GLU A 1 81 ? 10.853 -21.522 -2.776 1.00 34.25 81 GLU A N 16
ATOM 20007 C CA . GLU A 1 81 ? 11.141 -22.833 -2.167 1.00 1.12 81 GLU A CA 16
ATOM 20008 C C . GLU A 1 81 ? 12.457 -23.421 -2.727 1.00 4.34 81 GLU A C 16
ATOM 20009 O O . GLU A 1 81 ? 12.509 -23.881 -3.875 1.00 42.31 81 GLU A O 16
ATOM 20021 N N . HIS A 1 82 ? 13.525 -23.373 -1.909 1.00 12.42 82 HIS A N 16
ATOM 20022 C CA . HIS A 1 82 ? 14.870 -23.853 -2.292 1.00 53.15 82 HIS A CA 16
ATOM 20023 C C . HIS A 1 82 ? 15.323 -25.019 -1.387 1.00 62.21 82 HIS A C 16
ATOM 20024 O O . HIS A 1 82 ? 15.136 -24.978 -0.164 1.00 1.14 82 HIS A O 16
ATOM 20039 N N . HIS A 1 83 ? 15.914 -26.063 -2.003 1.00 72.42 83 HIS A N 16
ATOM 20040 C CA . HIS A 1 83 ? 16.532 -27.187 -1.264 1.00 45.02 83 HIS A CA 16
ATOM 20041 C C . HIS A 1 83 ? 17.766 -26.712 -0.458 1.00 3.15 83 HIS A C 16
ATOM 20042 O O . HIS A 1 83 ? 18.464 -25.773 -0.861 1.00 0.13 83 HIS A O 16
ATOM 20057 N N . HIS A 1 84 ? 18.040 -27.387 0.668 1.00 63.33 84 HIS A N 16
ATOM 20058 C CA . HIS A 1 84 ? 19.099 -26.975 1.628 1.00 31.54 84 HIS A CA 16
ATOM 20059 C C . HIS A 1 84 ? 20.464 -27.644 1.296 1.00 54.21 84 HIS A C 16
ATOM 20060 O O . HIS A 1 84 ? 21.232 -28.029 2.186 1.00 44.43 84 HIS A O 16
ATOM 20075 N N . HIS A 1 85 ? 20.768 -27.728 -0.019 1.00 52.12 85 HIS A N 16
ATOM 20076 C CA . HIS A 1 85 ? 22.062 -28.239 -0.544 1.00 73.13 85 HIS A CA 16
ATOM 20077 C C . HIS A 1 85 ? 23.215 -27.210 -0.294 1.00 55.23 85 HIS A C 16
ATOM 20078 O O . HIS A 1 85 ? 24.394 -27.518 -0.481 1.00 60.13 85 HIS A O 16
ATOM 20093 N N . HIS A 1 86 ? 22.833 -25.976 0.102 1.00 13.15 86 HIS A N 16
ATOM 20094 C CA . HIS A 1 86 ? 23.745 -24.943 0.650 1.00 21.32 86 HIS A CA 16
ATOM 20095 C C . HIS A 1 86 ? 23.247 -24.478 2.043 1.00 60.55 86 HIS A C 16
ATOM 20096 O O . HIS A 1 86 ? 22.042 -24.527 2.336 1.00 50.31 86 HIS A O 16
ATOM 20111 N N . HIS A 1 87 ? 24.193 -24.030 2.888 1.00 62.25 87 HIS A N 16
ATOM 20112 C CA . HIS A 1 87 ? 23.901 -23.518 4.245 1.00 42.53 87 HIS A CA 16
ATOM 20113 C C . HIS A 1 87 ? 23.279 -22.107 4.182 1.00 33.22 87 HIS A C 16
ATOM 20114 O O . HIS A 1 87 ? 23.948 -21.119 3.852 1.00 74.03 87 HIS A O 16
#